Protein AF-A0AA38WBD7-F1 (afdb_monomer_lite)

pLDDT: mean 79.87, std 18.09, range [19.61, 96.69]

Secondary structure (DSSP, 8-state):
-EETTGGGGPPPSS--EEEPPTT---TT-TT-EEEPSS--TT-TTHHHHHHHHHHHHHHTTT-EE-SS-TTEEEEEETTEEEEEEEETTEEEEEES-HHHHHHHHHHHHHHS-EE---S-SEETTEEEEEETTTTEEEEE-HHHHHHHHHHTT-TTS---SSSS-TT----GGGS--SHHHHHHHHT--HHHHHHHHHHHHHHT-GGGHHHHHHHGGGTTS--HHHHHHHHHHHHHHHHSTT-EEEE--S-----TTTEEEETTEEEEE-----SS--SSHHHHHHHHHHHHHHHHHHHHHHHHHT---SGGGSPEEEEES-HHHHHHHHS----GGGSSS-GGGGHHHHHHHTTSEEEEE--GGG-TTHHHHS---HHHHHHHHHHTTEE------------TTHHHHTTS--TTS--------S--------------------SSSSTTTTT--TTS-HHHHHHHHHHHHHHHHHHT-HHHHHHHHHHHHHS---HHHHHHHHHHHHHHHHHTT-HHHHHHHHHH-SS--HHHHHHHHHHHHHTT-HHHHHHHHHHHHHTTPPP-HHHHHHHHHHHHHTT-HHHHHHHHHHHHHTTGGG-HHHHHHHHHHHHHTT-HHHHHHHHHH-SS--HHHHHHHHHHHHHTT-HHHHHHHHHHHHHTTPPP-HHHHHHHHHHHHHHT-HHHHHHHHHHHHHTT-TTSHHHHHHHHHHHHHTT-HHHHHHHHHHHTTT---HHHHHHHHHHHHHTT-HHHHHHHHHHHHHHT-

Sequence (769 aa):
MDVKTAFLNGKLTEDVYMQQLEGFVDPKNPDKVCKLLKSIYGLKQASRSWNLHFDVRIKEFGFTKSEFEPCVYTKFSGSIVTFLVLYVDDILLIGNDVPTLQSVKTWLSKCFQMKDLGEAAYILGIKIYRNRSRRLIGLSQSTYIDKILKRFRMNESKKEFIPMQHDIVLSKAQCPVSSEDQDKMKSVPYASAIGSIMYAMLCTRPDVAYSISVTSKYQQNPGEAHWVAVKNILKYMRRTKEMFLVFGGSEDEISSGYVFTLNGGAISWKSSKQDTIADSTIETEYIAASDAAKEAVWLRNFISDIRVVASISRPIDIYCDNSGAVAQAKEPREHHKSRHVLRKYHLIREIIGRGDVRICKIPTDENVADPLTKPLARAKHEGHASSIGMQYLDTSSYFMLSIINVLISFVVLHDEIVVFAILILKEFEAKAKSSTSLCSLRTCSTRAFQSSIADIDTSYYPHIHVQKLVDFLHECSRERSVKEAKAVHGYVLKSNYSDESLLILLNHVAHTYSKCSNLTQAREVFNAMCRRNVFSWTVMVTGSTENGLFHDAFKYFCEMQKSGIFPDEFAYSAFIQLCIGLNCFNLGKMVHAQIIIRGYASHVRVSTSLLNMYAKMGKVKDSSKVFTTMAERNEVSWNALISGFTENSLHLQAFDRFLEMIETGFTPNKFTFVSVLKAIGKLGDAGKGKHVHKCVSELDMESDVFVGTALIDMYSKCGAISDARSVFEMNFIGCHMNMPWNAMISGYAQCNCSQEVLELYVRMRVNAI

Structure (mmCIF, N/CA/C/O backbone):
data_AF-A0AA38WBD7-F1
#
_entry.id   AF-A0AA38WBD7-F1
#
loop_
_atom_site.group_PDB
_atom_site.id
_atom_site.type_symbol
_atom_site.label_atom_id
_atom_site.label_alt_id
_atom_site.label_comp_id
_atom_site.label_asym_id
_atom_site.label_entity_id
_atom_site.label_seq_id
_atom_site.pdbx_PDB_ins_code
_atom_site.Cartn_x
_atom_site.Cartn_y
_atom_site.Cartn_z
_atom_site.occupancy
_atom_site.B_iso_or_equiv
_atom_site.auth_seq_id
_atom_site.auth_comp_id
_atom_site.auth_asym_id
_atom_site.auth_atom_id
_atom_site.pdbx_PDB_model_num
ATOM 1 N N . MET A 1 1 ? -18.534 21.481 -2.505 1.00 82.94 1 MET A N 1
ATOM 2 C CA . MET A 1 1 ? -18.459 22.062 -1.148 1.00 82.94 1 MET A CA 1
ATOM 3 C C . MET A 1 1 ? -17.040 21.879 -0.661 1.00 82.94 1 MET A C 1
ATOM 5 O O . MET A 1 1 ? -16.374 20.991 -1.164 1.00 82.94 1 MET A O 1
ATOM 9 N N . ASP A 1 2 ? -16.612 22.692 0.286 1.00 86.06 2 ASP A N 1
ATOM 10 C CA . ASP A 1 2 ? -15.252 22.728 0.823 1.00 86.06 2 ASP A CA 1
ATOM 11 C C . ASP A 1 2 ? -15.333 22.647 2.358 1.00 86.06 2 ASP A C 1
ATOM 13 O O . ASP A 1 2 ? -16.131 23.367 2.972 1.00 86.06 2 ASP A O 1
ATOM 17 N N . VAL A 1 3 ? -14.596 21.719 2.968 1.00 88.62 3 VAL A N 1
ATOM 18 C CA . VAL A 1 3 ? -14.546 21.504 4.422 1.00 88.62 3 VAL A CA 1
ATOM 19 C C . VAL A 1 3 ? -13.430 22.360 5.004 1.00 88.62 3 VAL A C 1
ATOM 21 O O . VAL A 1 3 ? -12.249 22.042 4.854 1.00 88.62 3 VAL A O 1
ATOM 24 N N . LYS A 1 4 ? -13.777 23.396 5.774 1.00 87.44 4 LYS A N 1
ATOM 25 C CA . LYS A 1 4 ? -12.746 24.179 6.458 1.00 87.44 4 LYS A CA 1
ATOM 26 C C . LYS A 1 4 ? -11.962 23.288 7.414 1.00 87.44 4 LYS A C 1
ATOM 28 O O . LYS A 1 4 ? -12.542 22.586 8.245 1.00 87.44 4 LYS A O 1
ATOM 33 N N . THR A 1 5 ? -10.639 23.358 7.264 1.00 84.06 5 THR A N 1
ATOM 34 C CA . THR A 1 5 ? -9.653 22.687 8.117 1.00 84.06 5 THR A CA 1
ATOM 35 C C . THR A 1 5 ? -9.959 21.201 8.335 1.00 84.06 5 THR A C 1
ATOM 37 O O . THR A 1 5 ? -9.924 20.718 9.464 1.00 84.06 5 THR A O 1
ATOM 40 N N . ALA A 1 6 ? -10.248 20.458 7.257 1.00 83.06 6 ALA A N 1
ATOM 41 C CA . ALA A 1 6 ? -10.648 19.043 7.274 1.00 83.06 6 ALA A CA 1
ATOM 42 C C . ALA A 1 6 ? -9.912 18.176 8.317 1.00 83.06 6 ALA A C 1
ATOM 44 O O . ALA A 1 6 ? -10.552 17.533 9.149 1.00 83.06 6 ALA A O 1
ATOM 45 N N . PHE A 1 7 ? -8.578 18.226 8.367 1.00 85.75 7 PHE A N 1
ATOM 46 C CA . PHE A 1 7 ? -7.792 17.437 9.324 1.00 85.75 7 PHE A CA 1
ATOM 47 C C . PHE A 1 7 ? -8.013 17.819 10.799 1.00 85.75 7 PHE A C 1
ATOM 49 O O . PHE A 1 7 ? -7.927 16.939 11.652 1.00 85.75 7 PHE A O 1
ATOM 56 N N . LEU A 1 8 ? -8.402 19.064 11.105 1.00 86.12 8 LEU A N 1
ATOM 57 C CA . LEU A 1 8 ? -8.805 19.499 12.453 1.00 86.12 8 LEU A CA 1
ATOM 58 C C . LEU A 1 8 ? -10.174 18.951 12.887 1.00 86.12 8 LEU A C 1
ATOM 60 O O . LEU A 1 8 ? -10.581 19.162 14.028 1.00 86.12 8 LEU A O 1
ATOM 64 N N . ASN A 1 9 ? -10.905 18.261 12.010 1.00 86.44 9 ASN A N 1
ATOM 65 C CA . ASN A 1 9 ? -12.134 17.552 12.369 1.00 86.44 9 ASN A CA 1
ATOM 66 C C . ASN A 1 9 ? -11.874 16.075 12.717 1.00 86.44 9 ASN A C 1
ATOM 68 O O . ASN A 1 9 ? -12.725 15.442 13.340 1.00 86.44 9 ASN A O 1
ATOM 72 N N . GLY A 1 10 ? -10.706 15.524 12.369 1.00 85.06 10 GLY A N 1
ATOM 73 C CA . GLY A 1 10 ? -10.328 14.161 12.741 1.00 85.06 10 GLY A CA 1
ATOM 74 C C . GLY A 1 10 ? -10.097 14.011 14.249 1.00 85.06 10 GLY A C 1
ATOM 75 O O . GLY A 1 10 ? -9.506 14.874 14.904 1.00 85.06 10 GLY A O 1
ATOM 76 N N . LYS A 1 11 ? -10.567 12.895 14.814 1.00 85.38 11 LYS A N 1
ATOM 77 C CA . LYS A 1 11 ? -10.300 12.521 16.210 1.00 85.38 11 LYS A CA 1
ATOM 78 C C . LYS A 1 11 ? -9.026 11.681 16.290 1.00 85.38 11 LYS A C 1
ATOM 80 O O . LYS A 1 11 ? -8.805 10.809 15.447 1.00 85.38 11 LYS A O 1
ATOM 85 N N . LEU A 1 12 ? -8.211 11.932 17.309 1.00 83.44 12 LEU A N 1
ATOM 86 C CA . LEU A 1 12 ? -7.077 11.078 17.657 1.00 83.44 12 LEU A CA 1
ATOM 87 C C . LEU A 1 12 ? -7.556 9.979 18.612 1.00 83.44 12 LEU A C 1
ATOM 89 O O . LEU A 1 12 ? -8.346 10.242 19.517 1.00 83.44 12 LEU A O 1
ATOM 93 N N . THR A 1 13 ? -7.102 8.749 18.383 1.00 82.88 13 THR A N 1
ATOM 94 C CA . THR A 1 13 ? -7.323 7.595 19.276 1.00 82.88 13 THR A CA 1
ATOM 95 C C . THR A 1 13 ? -6.156 7.367 20.234 1.00 82.88 13 THR A C 1
ATOM 97 O O . THR A 1 13 ? -6.232 6.504 21.100 1.00 82.88 13 THR A O 1
ATOM 100 N N . GLU A 1 14 ? -5.068 8.109 20.044 1.00 84.31 14 GLU A N 1
ATOM 101 C CA . GLU A 1 14 ? -3.819 8.012 20.786 1.00 84.31 14 GLU A CA 1
ATOM 102 C C . GLU A 1 14 ? -3.468 9.371 21.400 1.00 84.31 14 GLU A C 1
ATOM 104 O O . GLU A 1 14 ? -3.858 10.427 20.892 1.00 84.31 14 GLU A O 1
ATOM 109 N N . ASP A 1 15 ? -2.721 9.335 22.496 1.00 89.75 15 ASP A N 1
ATOM 110 C CA . ASP A 1 15 ? -2.292 10.522 23.220 1.00 89.75 15 ASP A CA 1
ATOM 111 C C . ASP A 1 15 ? -1.089 11.171 22.521 1.00 89.75 15 ASP A C 1
ATOM 113 O O . ASP A 1 15 ? 0.063 10.818 22.770 1.00 89.75 15 ASP A O 1
ATOM 117 N N . VAL A 1 16 ? -1.358 12.135 21.637 1.00 88.31 16 VAL A N 1
ATOM 118 C CA . VAL A 1 16 ? -0.315 12.941 20.984 1.00 88.31 16 VAL A CA 1
ATOM 119 C C . VAL A 1 16 ? -0.095 14.233 21.766 1.00 88.31 16 VAL A C 1
ATOM 121 O O . VAL A 1 16 ? -1.039 14.983 22.025 1.00 88.31 16 VAL A O 1
ATOM 124 N N . TYR A 1 17 ? 1.161 14.523 22.095 1.00 90.00 17 TYR A N 1
ATOM 125 C CA . TYR A 1 17 ? 1.585 15.771 22.725 1.00 90.00 17 TYR A CA 1
ATOM 126 C C . TYR A 1 17 ? 2.461 16.571 21.756 1.00 90.00 17 TYR A C 1
ATOM 128 O O . TYR A 1 17 ? 3.212 15.995 20.971 1.00 90.00 17 TYR A O 1
ATOM 136 N N . MET A 1 18 ? 2.365 17.898 21.806 1.00 88.94 18 MET A N 1
ATOM 137 C CA . MET A 1 18 ? 3.198 18.820 21.031 1.00 88.94 18 MET A CA 1
ATOM 138 C C . MET A 1 18 ? 3.806 19.888 21.940 1.00 88.94 18 MET A C 1
ATOM 140 O O . MET A 1 18 ? 3.199 20.284 22.936 1.00 88.94 18 MET A O 1
ATOM 144 N N . GLN A 1 19 ? 4.986 20.391 21.583 1.00 89.44 19 GLN A N 1
ATOM 145 C CA . GLN A 1 19 ? 5.544 21.579 22.226 1.00 89.44 19 GLN A CA 1
ATOM 146 C C . GLN A 1 19 ? 4.590 22.773 22.053 1.00 89.44 19 GLN A C 1
ATOM 148 O O . GLN A 1 19 ? 3.887 22.875 21.042 1.00 89.44 19 GLN A O 1
ATOM 153 N N . GLN A 1 20 ? 4.548 23.662 23.047 1.00 89.00 20 GLN A N 1
ATOM 154 C CA . GLN A 1 20 ? 3.783 24.905 22.953 1.00 89.00 20 GLN A CA 1
ATOM 155 C C . GLN A 1 20 ? 4.273 25.737 21.760 1.00 89.00 20 GLN A C 1
ATOM 157 O O . GLN A 1 20 ? 5.476 25.848 21.522 1.00 89.00 20 GLN A O 1
ATOM 162 N N . LEU A 1 21 ? 3.335 26.299 20.994 1.00 84.44 21 LEU A N 1
ATOM 163 C CA . LEU A 1 21 ? 3.662 27.108 19.821 1.00 84.44 21 LEU A CA 1
ATOM 164 C C . LEU A 1 21 ? 4.326 28.422 20.242 1.00 84.44 21 LEU A C 1
ATOM 166 O O . LEU A 1 21 ? 3.926 29.048 21.226 1.00 84.44 21 LEU A O 1
ATOM 170 N N . GLU A 1 22 ? 5.304 28.863 19.456 1.00 82.44 22 GLU A N 1
ATOM 171 C CA . GLU A 1 22 ? 5.954 30.159 19.635 1.00 82.44 22 GLU A CA 1
ATOM 172 C C . GLU A 1 22 ? 4.902 31.287 19.614 1.00 82.44 22 GLU A C 1
ATOM 174 O O . GLU A 1 22 ? 4.024 31.328 18.749 1.00 82.44 22 GLU A O 1
ATOM 179 N N . GLY A 1 23 ? 4.933 32.161 20.625 1.00 83.19 23 GLY A N 1
ATOM 180 C CA . GLY A 1 23 ? 3.913 33.198 20.847 1.00 83.19 23 GLY A CA 1
ATOM 181 C C . GLY A 1 23 ? 2.639 32.754 21.590 1.00 83.19 23 GLY A C 1
ATOM 182 O O . GLY A 1 23 ? 1.843 33.614 21.955 1.00 83.19 23 GLY A O 1
ATOM 183 N N . PHE A 1 24 ? 2.454 31.457 21.869 1.00 82.75 24 PHE A N 1
ATOM 184 C CA . PHE A 1 24 ? 1.311 30.903 22.624 1.00 82.75 24 PHE A CA 1
ATOM 185 C C . PHE A 1 24 ? 1.726 30.094 23.869 1.00 82.75 24 PHE A C 1
ATOM 187 O O . PHE A 1 24 ? 0.934 29.318 24.402 1.00 82.75 24 PHE A O 1
ATOM 194 N N . VAL A 1 25 ? 2.963 30.270 24.339 1.00 86.31 25 VAL A N 1
ATOM 195 C CA . VAL A 1 25 ? 3.477 29.640 25.564 1.00 86.31 25 VAL A CA 1
ATOM 196 C C . VAL A 1 25 ? 2.764 30.219 26.791 1.00 86.31 25 VAL A C 1
ATOM 198 O O . VAL A 1 25 ? 2.749 31.437 26.972 1.00 86.31 25 VAL A O 1
ATOM 201 N N . ASP A 1 26 ? 2.196 29.366 27.648 1.00 87.12 26 ASP A N 1
ATOM 202 C CA . ASP A 1 26 ? 1.613 29.769 28.932 1.00 87.12 26 ASP A CA 1
ATOM 203 C C . ASP A 1 26 ? 2.718 30.295 29.869 1.00 87.12 26 ASP A C 1
ATOM 205 O O . ASP A 1 26 ? 3.567 29.507 30.302 1.00 87.12 26 ASP A O 1
ATOM 209 N N . PRO A 1 27 ? 2.700 31.586 30.265 1.00 86.38 27 PRO A N 1
ATOM 210 C CA . PRO A 1 27 ? 3.715 32.156 31.151 1.00 86.38 27 PRO A CA 1
ATOM 211 C C . PRO A 1 27 ? 3.796 31.482 32.527 1.00 86.38 27 PRO A C 1
ATOM 213 O O . PRO A 1 27 ? 4.799 31.631 33.221 1.00 86.38 27 PRO A O 1
ATOM 216 N N . LYS A 1 28 ? 2.747 30.761 32.949 1.00 89.56 28 LYS A N 1
ATOM 217 C CA . LYS A 1 28 ? 2.712 30.018 34.219 1.00 89.56 28 LYS A CA 1
ATOM 218 C C . LYS A 1 28 ? 3.225 28.584 34.094 1.00 89.56 28 LYS A C 1
ATOM 220 O O . LYS A 1 28 ? 3.447 27.939 35.116 1.00 89.56 28 LYS A O 1
ATOM 225 N N . ASN A 1 29 ? 3.359 28.063 32.876 1.00 86.44 29 ASN A N 1
ATOM 226 C CA . ASN A 1 29 ? 3.721 26.673 32.601 1.00 86.44 29 ASN A CA 1
ATOM 227 C C . ASN A 1 29 ? 4.609 26.554 31.339 1.00 86.44 29 ASN A C 1
ATOM 229 O O . ASN A 1 29 ? 4.252 25.801 30.428 1.00 86.44 29 ASN A O 1
ATOM 233 N N . PRO A 1 30 ? 5.748 27.269 31.244 1.00 85.12 30 PRO A N 1
ATOM 234 C CA . PRO A 1 30 ? 6.552 27.307 30.018 1.00 85.12 30 PRO A CA 1
ATOM 235 C C . PRO A 1 30 ? 7.084 25.926 29.601 1.00 85.12 30 PRO A C 1
ATOM 237 O O . PRO A 1 30 ? 7.110 25.614 28.414 1.00 85.12 30 PRO A O 1
ATOM 240 N N . ASP A 1 31 ? 7.409 25.065 30.568 1.00 88.25 31 ASP A N 1
ATOM 241 C CA . ASP A 1 31 ? 8.007 23.742 30.329 1.00 88.25 31 ASP A CA 1
ATOM 242 C C . ASP A 1 31 ? 6.985 22.637 29.995 1.00 88.25 31 ASP A C 1
ATOM 244 O O . ASP A 1 31 ? 7.351 21.474 29.814 1.00 88.25 31 ASP A O 1
ATOM 248 N N . LYS A 1 32 ? 5.682 22.955 29.936 1.00 89.81 32 LYS A N 1
ATOM 249 C CA . LYS A 1 32 ? 4.639 21.966 29.609 1.00 89.81 32 LYS A CA 1
ATOM 250 C C . LYS A 1 32 ? 4.448 21.794 28.101 1.00 89.81 32 LYS A C 1
ATOM 252 O O . LYS A 1 32 ? 4.784 22.654 27.292 1.00 89.81 32 LYS A O 1
ATOM 257 N N . VAL A 1 33 ? 3.840 20.668 27.734 1.00 89.75 33 VAL A N 1
ATOM 258 C CA . VAL A 1 33 ? 3.438 20.324 26.363 1.00 89.75 33 VAL A CA 1
ATOM 259 C C . VAL A 1 33 ? 1.914 20.341 26.222 1.00 89.75 33 VAL A C 1
ATOM 261 O O . VAL A 1 33 ? 1.182 20.006 27.156 1.00 89.75 33 VAL A O 1
ATOM 264 N N . CYS A 1 34 ? 1.412 20.716 25.047 1.00 89.06 34 CYS A N 1
ATOM 265 C CA . CYS A 1 34 ? -0.012 20.676 24.733 1.00 89.06 34 CYS A CA 1
ATOM 266 C C . CYS A 1 34 ? -0.430 19.256 24.335 1.00 89.06 34 CYS A C 1
ATOM 268 O O . CYS A 1 34 ? 0.125 18.688 23.396 1.00 89.06 34 CYS A O 1
ATOM 270 N N . LYS A 1 35 ? -1.462 18.701 24.980 1.00 89.81 35 LYS A N 1
ATOM 271 C CA . LYS A 1 35 ? -2.130 17.483 24.501 1.00 89.81 35 LYS A CA 1
ATOM 272 C C . LYS A 1 35 ? -3.050 17.819 23.325 1.00 89.81 35 LYS A C 1
ATOM 274 O O . LYS A 1 35 ? -3.942 18.658 23.458 1.00 89.81 35 LYS A O 1
ATOM 279 N N . LEU A 1 36 ? -2.871 17.151 22.190 1.00 88.19 36 LEU A N 1
ATOM 280 C CA . LEU A 1 36 ? -3.739 17.310 21.027 1.00 88.19 36 LEU A CA 1
ATOM 281 C C . LEU A 1 36 ? -5.059 16.558 21.227 1.00 88.19 36 LEU A C 1
ATOM 283 O O . LEU A 1 36 ? -5.094 15.338 21.346 1.00 88.19 36 LEU A O 1
ATOM 287 N N . LEU A 1 37 ? -6.168 17.300 21.215 1.00 84.56 37 LEU A N 1
ATOM 288 C CA . LEU A 1 37 ? -7.526 16.742 21.308 1.00 84.56 37 LEU A CA 1
ATOM 289 C C . LEU A 1 37 ? -8.102 16.320 19.944 1.00 84.56 37 LEU A C 1
ATOM 291 O O . LEU A 1 37 ? -9.110 15.615 19.878 1.00 84.56 37 LEU A O 1
ATOM 295 N N . LYS A 1 38 ? -7.493 16.786 18.849 1.00 85.06 38 LYS A N 1
ATOM 296 C CA . LYS A 1 38 ? -7.875 16.523 17.455 1.00 85.06 38 LYS A CA 1
ATOM 297 C C . LYS A 1 38 ? -6.617 16.442 16.592 1.00 85.06 38 LYS A C 1
ATOM 299 O O . LYS A 1 38 ? -5.578 16.977 16.977 1.00 85.06 38 LYS A O 1
ATOM 304 N N . SER A 1 39 ? -6.703 15.790 15.435 1.00 87.50 39 SER A N 1
ATOM 305 C CA . SER A 1 39 ? -5.573 15.716 14.504 1.00 87.50 39 SER A CA 1
ATOM 306 C C . SER A 1 39 ? -5.231 17.088 13.914 1.00 87.50 39 SER A C 1
ATOM 308 O O . SER A 1 39 ? -6.093 17.952 13.792 1.00 87.50 39 SER A O 1
ATOM 310 N N . ILE A 1 40 ? -3.968 17.279 13.530 1.00 86.94 40 ILE A N 1
ATOM 311 C CA . ILE A 1 40 ? -3.457 18.498 12.887 1.00 86.94 40 ILE A CA 1
ATOM 312 C C . ILE A 1 40 ? -2.706 18.153 11.597 1.00 86.94 40 ILE A C 1
ATOM 314 O O . ILE A 1 40 ? -2.317 17.004 11.382 1.00 86.94 40 ILE A O 1
ATOM 318 N N . TYR A 1 41 ? -2.500 19.145 10.729 1.00 79.69 41 TYR A N 1
ATOM 319 C CA . TYR A 1 41 ? -1.674 18.985 9.529 1.00 79.69 41 TYR A CA 1
ATOM 320 C C . TYR A 1 41 ? -0.244 18.564 9.912 1.00 79.69 41 TYR A C 1
ATOM 322 O O . TYR A 1 41 ? 0.311 19.060 10.887 1.00 79.69 41 TYR A O 1
ATOM 330 N N . GLY A 1 42 ? 0.339 17.630 9.153 1.00 78.00 42 GLY A N 1
ATOM 331 C CA . GLY A 1 42 ? 1.669 17.059 9.415 1.00 78.00 42 GLY A CA 1
ATOM 332 C C . GLY A 1 42 ? 1.671 15.749 10.218 1.00 78.00 42 GLY A C 1
ATOM 333 O O . GLY A 1 42 ? 2.623 14.980 10.105 1.00 78.00 42 GLY A O 1
ATOM 334 N N . LEU A 1 43 ? 0.601 15.427 10.956 1.00 82.44 43 LEU A N 1
ATOM 335 C CA . LEU A 1 43 ? 0.456 14.110 11.588 1.00 82.44 43 LEU A CA 1
ATOM 336 C C . LEU A 1 43 ? 0.167 13.026 10.535 1.00 82.44 43 LEU A C 1
ATOM 338 O O . LEU A 1 43 ? -0.784 13.150 9.759 1.00 82.44 43 LEU A O 1
ATOM 342 N N . LYS A 1 44 ? 0.938 11.927 10.548 1.00 81.31 44 LYS A N 1
ATOM 343 C CA . LYS A 1 44 ? 0.823 10.802 9.589 1.00 81.31 44 LYS A CA 1
ATOM 344 C C . LYS A 1 44 ? -0.584 10.184 9.543 1.00 81.31 44 LYS A C 1
ATOM 346 O O . LYS A 1 44 ? -1.011 9.682 8.510 1.00 81.31 44 LYS A O 1
ATOM 351 N N . GLN A 1 45 ? -1.303 10.232 10.659 1.00 81.44 45 GLN A N 1
ATOM 352 C CA . GLN A 1 45 ? -2.640 9.677 10.852 1.00 81.44 45 GLN A CA 1
ATOM 353 C C . GLN A 1 45 ? -3.787 10.659 10.541 1.00 81.44 45 GLN A C 1
ATOM 355 O O . GLN A 1 45 ? -4.940 10.234 10.489 1.00 81.44 45 GLN A O 1
ATOM 360 N N . ALA A 1 46 ? -3.512 11.951 10.315 1.00 84.12 46 ALA A N 1
ATOM 361 C CA . ALA A 1 46 ? -4.549 12.987 10.228 1.00 84.12 46 ALA A CA 1
ATOM 362 C C . ALA A 1 46 ? -5.559 12.770 9.090 1.00 84.12 46 ALA A C 1
ATOM 364 O O . ALA A 1 46 ? -6.766 12.900 9.301 1.00 84.12 46 ALA A O 1
ATOM 365 N N . SER A 1 47 ? -5.083 12.389 7.903 1.00 80.56 47 SER A N 1
ATOM 366 C CA . SER A 1 47 ? -5.931 12.093 6.741 1.00 80.56 47 SER A CA 1
ATOM 367 C C . SER A 1 47 ? -6.865 10.906 6.998 1.00 80.56 47 SER A C 1
ATOM 369 O O . SER A 1 47 ? -8.054 10.972 6.681 1.00 80.56 47 SER A O 1
ATOM 371 N N . ARG A 1 48 ? -6.358 9.851 7.649 1.00 84.06 48 ARG A N 1
ATOM 372 C CA . ARG A 1 48 ? -7.132 8.668 8.052 1.00 84.06 48 ARG A CA 1
ATOM 373 C C . ARG A 1 48 ? -8.161 9.004 9.133 1.00 84.06 48 ARG A C 1
ATOM 375 O O . ARG A 1 48 ? -9.323 8.637 8.982 1.00 84.06 48 ARG A O 1
ATOM 382 N N . SER A 1 49 ? -7.767 9.724 10.185 1.00 86.75 49 SER A N 1
ATOM 383 C CA . SER A 1 49 ? -8.675 10.184 11.249 1.00 86.75 49 SER A CA 1
ATOM 384 C C . SER A 1 49 ? -9.798 11.071 10.712 1.00 86.75 49 SER A C 1
ATOM 386 O O . SER A 1 49 ? -10.938 10.961 11.166 1.00 86.75 49 SER A O 1
ATOM 388 N N . TRP A 1 50 ? -9.502 11.921 9.726 1.00 89.44 50 TRP A N 1
ATOM 389 C CA . TRP A 1 50 ? -10.509 12.700 9.013 1.00 89.44 50 TRP A CA 1
ATOM 390 C C . TRP A 1 50 ? -11.447 11.814 8.177 1.00 89.44 50 TRP A C 1
ATOM 392 O O . TRP A 1 50 ? -12.660 11.881 8.377 1.00 89.44 50 TRP A O 1
ATOM 402 N N . ASN A 1 51 ? -10.918 10.945 7.304 1.00 87.31 51 ASN A N 1
ATOM 403 C CA . ASN A 1 51 ? -11.737 10.076 6.445 1.00 87.31 51 ASN A CA 1
ATOM 404 C C . ASN A 1 51 ? -12.684 9.184 7.264 1.00 87.31 51 ASN A C 1
ATOM 406 O O . ASN A 1 51 ? -13.860 9.084 6.930 1.00 87.31 51 ASN A O 1
ATOM 410 N N . LEU A 1 52 ? -12.200 8.603 8.368 1.00 89.94 52 LEU A N 1
ATOM 411 C CA . LEU A 1 52 ? -13.018 7.810 9.290 1.00 89.94 52 LEU A CA 1
ATOM 412 C C . LEU A 1 52 ? -14.108 8.648 9.970 1.00 89.94 52 LEU A C 1
ATOM 414 O O . LEU A 1 52 ? -15.239 8.185 10.106 1.00 89.94 52 LEU A O 1
ATOM 418 N N . HIS A 1 53 ? -13.806 9.883 10.387 1.00 91.69 53 HIS A N 1
ATOM 419 C CA . HIS A 1 53 ? -14.826 10.731 11.003 1.00 91.69 53 HIS A CA 1
ATOM 420 C C . HIS A 1 53 ? -15.902 11.163 9.996 1.00 91.69 53 HIS A C 1
ATOM 422 O O . HIS A 1 53 ? -17.087 11.164 10.335 1.00 91.69 53 HIS A O 1
ATOM 428 N N . PHE A 1 54 ? -15.507 11.473 8.759 1.00 92.50 54 PHE A N 1
ATOM 429 C CA . PHE A 1 54 ? -16.437 11.778 7.675 1.00 92.50 54 PHE A CA 1
ATOM 430 C C . PHE A 1 54 ? -17.314 10.572 7.308 1.00 92.50 54 PHE A C 1
ATOM 432 O O . PHE A 1 54 ? -18.532 10.719 7.231 1.00 92.50 54 PHE A O 1
ATOM 439 N N . ASP A 1 55 ? -16.716 9.386 7.146 1.00 92.44 55 ASP A N 1
ATOM 440 C CA . ASP A 1 55 ? -17.403 8.128 6.820 1.00 92.44 55 ASP A CA 1
ATOM 441 C C . ASP A 1 55 ? -18.553 7.835 7.795 1.00 92.44 55 ASP A C 1
ATOM 443 O O . ASP A 1 55 ? -19.681 7.582 7.372 1.00 92.44 55 ASP A O 1
ATOM 447 N N . VAL A 1 56 ? -18.303 7.969 9.103 1.00 93.56 56 VAL A N 1
ATOM 448 C CA . VAL A 1 56 ? -19.343 7.831 10.137 1.00 93.56 56 VAL A CA 1
ATOM 449 C C . VAL A 1 56 ? -20.463 8.862 9.937 1.00 93.56 56 VAL A C 1
ATOM 451 O O . VAL A 1 56 ? -21.635 8.492 9.878 1.00 93.56 56 VAL A O 1
ATOM 454 N N . ARG A 1 57 ? -20.126 10.148 9.767 1.00 94.06 57 ARG A N 1
ATOM 455 C CA . ARG A 1 57 ? -21.113 11.241 9.648 1.00 94.06 57 ARG A CA 1
ATOM 456 C C . ARG A 1 57 ? -21.963 11.204 8.382 1.00 94.06 57 ARG A C 1
ATOM 458 O O . ARG A 1 57 ? -23.102 11.677 8.403 1.00 94.06 57 ARG A O 1
ATOM 465 N N . ILE A 1 58 ? -21.435 10.677 7.279 1.00 94.00 58 ILE A N 1
ATOM 466 C CA . ILE A 1 58 ? -22.190 10.565 6.027 1.00 94.00 58 ILE A CA 1
ATOM 467 C C . ILE A 1 58 ? -23.046 9.290 5.989 1.00 94.00 58 ILE A C 1
ATOM 469 O O . ILE A 1 58 ? -24.169 9.324 5.478 1.00 94.00 58 ILE A O 1
ATOM 473 N N . LYS A 1 59 ? -22.589 8.203 6.630 1.00 94.38 59 LYS A N 1
ATOM 474 C CA . LYS A 1 59 ? -23.393 6.992 6.873 1.00 94.38 59 LYS A CA 1
ATOM 475 C C . LYS A 1 59 ? -24.571 7.248 7.815 1.00 94.38 59 LYS A C 1
ATOM 477 O O . LYS A 1 59 ? -25.651 6.725 7.560 1.00 94.38 59 LYS A O 1
ATOM 482 N N . GLU A 1 60 ? -24.424 8.120 8.818 1.00 94.62 60 GLU A N 1
ATOM 483 C CA . GLU A 1 60 ? -25.546 8.619 9.643 1.00 94.62 60 GLU A CA 1
ATOM 484 C C . GLU A 1 60 ? -26.671 9.255 8.793 1.00 94.62 60 GLU A C 1
ATOM 486 O O . GLU A 1 60 ? -27.840 9.177 9.161 1.00 94.62 60 GLU A O 1
ATOM 491 N N . PHE A 1 61 ? -26.353 9.833 7.624 1.00 92.62 61 PHE A N 1
ATOM 492 C CA . PHE A 1 61 ? -27.346 10.368 6.680 1.00 92.62 61 PHE A CA 1
ATOM 493 C C . PHE A 1 61 ? -27.907 9.315 5.702 1.00 92.62 61 PHE A C 1
ATOM 495 O O . PHE A 1 61 ? -28.722 9.644 4.834 1.00 92.62 61 PHE A O 1
ATOM 502 N N . GLY A 1 62 ? -27.482 8.055 5.795 1.00 93.50 62 GLY A N 1
ATOM 503 C CA . GLY A 1 62 ? -27.918 6.966 4.918 1.00 93.50 62 GLY A CA 1
ATOM 504 C C . GLY A 1 62 ? -27.222 6.920 3.555 1.00 93.50 62 GLY A C 1
ATOM 505 O O . GLY A 1 62 ? -27.856 6.537 2.575 1.00 93.50 62 GLY A O 1
ATOM 506 N N . PHE A 1 63 ? -25.955 7.338 3.467 1.00 93.69 63 PHE A N 1
ATOM 507 C CA . PHE A 1 63 ? -25.083 6.964 2.347 1.00 93.69 63 PHE A CA 1
ATOM 508 C C . PHE A 1 63 ? -24.380 5.626 2.612 1.00 93.69 63 PHE A C 1
ATOM 510 O O . PHE A 1 63 ? -24.008 5.320 3.746 1.00 93.69 63 PHE A O 1
ATOM 517 N N . THR A 1 64 ? -24.110 4.883 1.545 1.00 91.69 64 THR A N 1
ATOM 518 C CA . THR A 1 64 ? -23.246 3.699 1.518 1.00 91.69 64 THR A CA 1
ATOM 519 C C . THR A 1 64 ? -21.914 4.073 0.865 1.00 91.69 64 THR A C 1
ATOM 521 O O . THR A 1 64 ? -21.888 4.838 -0.094 1.00 91.69 64 THR A O 1
ATOM 524 N N . LYS A 1 65 ? -20.795 3.571 1.392 1.00 89.19 65 LYS A N 1
ATOM 525 C CA . LYS A 1 65 ? -19.457 3.754 0.806 1.00 89.19 65 LYS A CA 1
ATOM 526 C C . LYS A 1 65 ? -19.230 2.685 -0.265 1.00 89.19 65 LYS A C 1
ATOM 528 O O . LYS A 1 65 ? -19.597 1.541 -0.014 1.00 89.19 65 LYS A O 1
ATOM 533 N N . SER A 1 66 ? -18.639 3.033 -1.407 1.00 81.25 66 SER A N 1
ATOM 534 C CA . SER A 1 66 ? -18.274 2.040 -2.424 1.00 81.25 66 SER A CA 1
ATOM 535 C C . SER A 1 66 ? -17.163 1.115 -1.913 1.00 81.25 66 SER A C 1
ATOM 537 O O . SER A 1 66 ? -16.203 1.571 -1.286 1.00 81.25 66 SER A O 1
ATOM 539 N N . GLU A 1 67 ? -17.288 -0.185 -2.192 1.00 79.31 67 GLU A N 1
ATOM 540 C CA . GLU A 1 67 ? -16.244 -1.185 -1.912 1.00 79.31 67 GLU A CA 1
ATOM 541 C C . GLU A 1 67 ? -15.051 -1.057 -2.872 1.00 79.31 67 GLU A C 1
ATOM 543 O O . GLU A 1 67 ? -13.919 -1.371 -2.502 1.00 79.31 67 GLU A O 1
ATOM 548 N N . PHE A 1 68 ? -15.295 -0.585 -4.100 1.00 75.25 68 PHE A N 1
ATOM 549 C CA . PHE A 1 68 ? -14.283 -0.499 -5.156 1.00 75.25 68 PHE A CA 1
ATOM 550 C C . PHE A 1 68 ? -13.570 0.856 -5.193 1.00 75.25 68 PHE A C 1
ATOM 552 O O . PHE A 1 68 ? -12.428 0.907 -5.645 1.00 75.25 68 PHE A O 1
ATOM 559 N N . GLU A 1 69 ? -14.211 1.921 -4.693 1.00 75.69 69 GLU A N 1
ATOM 560 C CA . GLU A 1 69 ? -13.619 3.258 -4.580 1.00 75.69 69 GLU A CA 1
ATOM 561 C C . GLU A 1 69 ? -13.962 3.937 -3.230 1.00 75.69 69 GLU A C 1
ATOM 563 O O . GLU A 1 69 ? -15.004 4.588 -3.098 1.00 75.69 69 GLU A O 1
ATOM 568 N N . PRO A 1 70 ? -13.091 3.833 -2.205 1.00 75.75 70 PRO A N 1
ATOM 569 C CA . PRO A 1 70 ? -13.326 4.378 -0.864 1.00 75.75 70 PRO A CA 1
ATOM 570 C C . PRO A 1 70 ? -13.548 5.901 -0.767 1.00 75.75 70 PRO A C 1
ATOM 572 O O . PRO A 1 70 ? -13.938 6.384 0.303 1.00 75.75 70 PRO A O 1
ATOM 575 N N . CYS A 1 71 ? -13.297 6.677 -1.821 1.00 77.50 71 CYS A N 1
ATOM 576 C CA . CYS A 1 71 ? -13.635 8.104 -1.875 1.00 77.50 71 CYS A CA 1
ATOM 577 C C . CYS A 1 71 ? -15.066 8.393 -2.369 1.00 77.50 71 CYS A C 1
ATOM 579 O O . CYS A 1 71 ? -15.517 9.539 -2.260 1.00 77.50 71 CYS A O 1
ATOM 581 N N . VAL A 1 72 ? -15.789 7.389 -2.878 1.00 81.00 72 VAL A N 1
ATOM 582 C CA . VAL A 1 72 ? -17.145 7.515 -3.433 1.00 81.00 72 VAL A CA 1
ATOM 583 C C . VAL A 1 72 ? -18.196 6.958 -2.471 1.00 81.00 72 VAL A C 1
ATOM 585 O O . VAL A 1 72 ? -18.092 5.849 -1.946 1.00 81.00 72 VAL A O 1
ATOM 588 N N . TYR A 1 73 ? -19.260 7.734 -2.282 1.00 87.88 73 TYR A N 1
ATOM 589 C CA . TYR A 1 73 ? -20.437 7.374 -1.500 1.00 87.88 73 TYR A CA 1
ATOM 590 C C . TYR A 1 73 ? -21.695 7.481 -2.362 1.00 87.88 73 TYR A C 1
ATOM 592 O O . TYR A 1 73 ? -21.867 8.443 -3.116 1.00 87.88 73 TYR A O 1
ATOM 600 N N . THR A 1 74 ? -22.603 6.523 -2.217 1.00 87.88 74 THR A N 1
ATOM 601 C CA . THR A 1 74 ? -23.856 6.415 -2.971 1.00 87.88 74 THR A CA 1
ATOM 602 C C . THR A 1 74 ? -25.060 6.439 -2.028 1.00 87.88 74 THR A C 1
ATOM 604 O O . THR A 1 74 ? -24.999 5.973 -0.890 1.00 87.88 74 THR A O 1
ATOM 607 N N . LYS A 1 75 ? -26.178 7.010 -2.476 1.00 90.00 75 LYS A N 1
ATOM 608 C CA . LYS A 1 75 ? -27.468 6.967 -1.780 1.00 90.00 75 LYS A CA 1
ATOM 609 C C . LYS A 1 75 ? -28.583 6.823 -2.807 1.00 90.00 75 LYS A C 1
ATOM 611 O O . LYS A 1 75 ? -28.722 7.663 -3.696 1.00 90.00 75 LYS A O 1
ATOM 616 N N . PHE A 1 76 ? -29.382 5.771 -2.658 1.00 85.62 76 PHE A N 1
ATOM 617 C CA . PHE A 1 76 ? -30.493 5.435 -3.548 1.00 85.62 76 PHE A CA 1
ATOM 618 C C . PHE A 1 76 ? -31.816 5.506 -2.781 1.00 85.62 76 PHE A C 1
ATOM 620 O O . PHE A 1 76 ? -31.922 4.988 -1.670 1.00 85.62 76 PHE A O 1
ATOM 627 N N . SER A 1 77 ? -32.837 6.127 -3.369 1.00 85.56 77 SER A N 1
ATOM 628 C CA . SER A 1 77 ? -34.198 6.165 -2.828 1.00 85.56 77 SER A CA 1
ATOM 629 C C . SER A 1 77 ? -35.202 6.088 -3.979 1.00 85.56 77 SER A C 1
ATOM 631 O O . SER A 1 77 ? -35.536 7.089 -4.611 1.00 85.56 77 SER A O 1
ATOM 633 N N . GLY A 1 78 ? -35.619 4.866 -4.321 1.00 82.62 78 GLY A N 1
ATOM 634 C CA . GLY A 1 78 ? -36.387 4.614 -5.543 1.00 82.62 78 GLY A CA 1
ATOM 635 C C . GLY A 1 78 ? -35.599 5.046 -6.783 1.00 82.62 78 GLY A C 1
ATOM 636 O O . GLY A 1 78 ? -34.509 4.538 -7.030 1.00 82.62 78 GLY A O 1
ATOM 637 N N . SER A 1 79 ? -36.138 6.003 -7.541 1.00 80.00 79 SER A N 1
ATOM 638 C CA . SER A 1 79 ? -35.477 6.614 -8.702 1.00 80.00 79 SER A CA 1
ATOM 639 C C . SER A 1 79 ? -34.533 7.774 -8.357 1.00 80.00 79 SER A C 1
ATOM 641 O O . SER A 1 79 ? -33.852 8.277 -9.251 1.00 80.00 79 SER A O 1
ATOM 643 N N . ILE A 1 80 ? -34.494 8.240 -7.104 1.00 80.06 80 ILE A N 1
ATOM 644 C CA . ILE A 1 80 ? -33.569 9.295 -6.672 1.00 80.06 80 ILE A CA 1
ATOM 645 C C . ILE A 1 80 ? -32.203 8.673 -6.395 1.00 80.06 80 ILE A C 1
ATOM 647 O O . ILE A 1 80 ? -32.084 7.715 -5.628 1.00 80.06 80 ILE A O 1
ATOM 651 N N . VAL A 1 81 ? -31.167 9.253 -6.995 1.00 81.44 81 VAL A N 1
ATOM 652 C CA . VAL A 1 81 ? -29.776 8.831 -6.845 1.00 81.44 81 VAL A CA 1
ATOM 653 C C . VAL A 1 81 ? -28.925 10.037 -6.474 1.00 81.44 81 VAL A C 1
ATOM 655 O O . VAL A 1 81 ? -28.989 11.085 -7.121 1.00 81.44 81 VAL A O 1
ATOM 658 N N . THR A 1 82 ? -28.121 9.891 -5.424 1.00 83.88 82 THR A N 1
ATOM 659 C CA . THR A 1 82 ? -27.122 10.881 -5.012 1.00 83.88 82 THR A CA 1
ATOM 660 C C . THR A 1 82 ? -25.763 10.220 -4.818 1.00 83.88 82 THR A C 1
ATOM 662 O O . THR A 1 82 ? -25.640 9.192 -4.160 1.00 83.88 82 THR A O 1
ATOM 665 N N . PHE A 1 83 ? -24.746 10.863 -5.370 1.00 84.12 83 PHE A N 1
ATOM 666 C CA . PHE A 1 83 ? -23.334 10.550 -5.271 1.00 84.12 83 PHE A CA 1
ATOM 667 C C . PHE A 1 83 ? -22.623 11.662 -4.501 1.00 84.12 83 PHE A C 1
ATOM 669 O O . PHE A 1 83 ? -22.898 12.852 -4.696 1.00 84.12 83 PHE A O 1
ATOM 676 N N . LEU A 1 84 ? -21.682 11.268 -3.655 1.00 88.06 84 LEU A N 1
ATOM 677 C CA . LEU A 1 84 ? -20.756 12.163 -2.980 1.00 88.06 84 LEU A CA 1
ATOM 678 C C . LEU A 1 84 ? -19.341 11.634 -3.205 1.00 88.06 84 LEU A C 1
ATOM 680 O O . LEU A 1 84 ? -19.046 10.501 -2.837 1.00 88.06 84 LEU A O 1
ATOM 684 N N . VAL A 1 85 ? -18.471 12.460 -3.786 1.00 82.81 85 VAL A N 1
ATOM 685 C CA . VAL A 1 85 ? -17.026 12.197 -3.867 1.00 82.81 85 VAL A CA 1
ATOM 686 C C . VAL A 1 85 ? -16.319 13.075 -2.846 1.00 82.81 85 VAL A C 1
ATOM 688 O O . VAL A 1 85 ? -16.557 14.285 -2.823 1.00 82.81 85 VAL A O 1
ATOM 691 N N . LEU A 1 86 ? -15.468 12.477 -2.016 1.00 82.19 86 LEU A N 1
ATOM 692 C CA . LEU A 1 86 ? -14.623 13.171 -1.046 1.00 82.19 86 LEU A CA 1
ATOM 693 C C . LEU A 1 86 ? -13.159 13.122 -1.498 1.00 82.19 86 LEU A C 1
ATOM 695 O O . LEU A 1 86 ? -12.565 12.045 -1.551 1.00 82.19 86 LEU A O 1
ATOM 699 N N . TYR A 1 87 ? -12.558 14.286 -1.725 1.00 76.88 87 TYR A N 1
ATOM 700 C CA . TYR A 1 87 ? -11.118 14.452 -1.896 1.00 76.88 87 TYR A CA 1
ATOM 701 C C . TYR A 1 87 ? -10.609 15.406 -0.813 1.00 76.88 87 TYR A C 1
ATOM 703 O O . TYR A 1 87 ? -10.767 16.612 -0.927 1.00 76.88 87 TYR A O 1
ATOM 711 N N . VAL A 1 88 ? -10.007 14.869 0.253 1.00 79.12 88 VAL A N 1
ATOM 712 C CA . VAL A 1 88 ? -9.504 15.655 1.398 1.00 79.12 88 VAL A CA 1
ATOM 713 C C . VAL A 1 88 ? -10.586 16.595 1.970 1.00 79.12 88 VAL A C 1
ATOM 715 O O . VAL A 1 88 ? -11.451 16.120 2.704 1.00 79.12 88 VAL A O 1
ATOM 718 N N . ASP A 1 89 ? -10.542 17.890 1.665 1.00 83.62 89 ASP A N 1
ATOM 719 C CA . ASP A 1 89 ? -11.496 18.945 2.022 1.00 83.62 89 ASP A CA 1
ATOM 720 C C . ASP A 1 89 ? -12.544 19.230 0.928 1.00 83.62 89 ASP A C 1
ATOM 722 O O . ASP A 1 89 ? -13.661 19.650 1.244 1.00 83.62 89 ASP A O 1
ATOM 726 N N . ASP A 1 90 ? -12.238 18.954 -0.339 1.00 79.81 90 ASP A N 1
ATOM 727 C CA . ASP A 1 90 ? -13.157 19.088 -1.469 1.00 79.81 90 ASP A CA 1
ATOM 728 C C . ASP A 1 90 ? -14.223 17.971 -1.474 1.00 79.81 90 ASP A C 1
ATOM 730 O O . ASP A 1 90 ? -13.934 16.773 -1.433 1.00 79.81 90 ASP A O 1
ATOM 734 N N . ILE A 1 91 ? -15.494 18.367 -1.594 1.00 85.31 91 ILE A N 1
ATOM 735 C CA . ILE A 1 91 ? -16.648 17.468 -1.733 1.00 85.31 91 ILE A CA 1
ATOM 736 C C . ILE A 1 91 ? -17.426 17.794 -3.007 1.00 85.31 91 ILE A C 1
ATOM 738 O O . ILE A 1 91 ? -18.027 18.872 -3.132 1.00 85.31 91 ILE A O 1
ATOM 742 N N . LEU A 1 92 ? -17.520 16.825 -3.914 1.00 82.50 92 LEU A N 1
ATOM 743 C CA . LEU A 1 92 ? -18.363 16.900 -5.105 1.00 82.50 92 LEU A CA 1
ATOM 744 C C . LEU A 1 92 ? -19.689 16.167 -4.856 1.00 82.50 92 LEU A C 1
ATOM 746 O O . LEU A 1 92 ? -19.711 14.954 -4.677 1.00 82.50 92 LEU A O 1
ATOM 750 N N . LEU A 1 93 ? -20.798 16.914 -4.855 1.00 81.81 93 LEU A N 1
ATOM 751 C CA . LEU A 1 93 ? -22.158 16.377 -4.738 1.00 81.81 93 LEU A CA 1
ATOM 752 C C . LEU A 1 93 ? -22.831 16.332 -6.106 1.00 81.81 93 LEU A C 1
ATOM 754 O O . LEU A 1 93 ? -22.923 17.358 -6.786 1.00 81.81 93 LEU A O 1
ATOM 758 N N . ILE A 1 94 ? -23.319 15.156 -6.489 1.00 80.75 94 ILE A N 1
ATOM 759 C CA . ILE A 1 94 ? -23.920 14.879 -7.795 1.00 80.75 94 ILE A CA 1
ATOM 760 C C . ILE A 1 94 ? -25.193 14.062 -7.589 1.00 80.75 94 ILE A C 1
ATOM 762 O O . ILE A 1 94 ? -25.217 13.135 -6.797 1.00 80.75 94 ILE A O 1
ATOM 766 N N . GLY A 1 95 ? -26.274 14.391 -8.287 1.00 75.94 95 GLY A N 1
ATOM 767 C CA . GLY A 1 95 ? -27.531 13.656 -8.174 1.00 75.94 95 GLY A CA 1
ATOM 768 C C . GLY A 1 95 ? -28.562 14.142 -9.179 1.00 75.94 95 GLY A C 1
ATOM 769 O O . GLY A 1 95 ? -28.354 15.164 -9.840 1.00 75.94 95 GLY A O 1
ATOM 770 N N . ASN A 1 96 ? -29.659 13.399 -9.300 1.00 75.44 96 ASN A N 1
ATOM 771 C CA . ASN A 1 96 ? -30.773 13.736 -10.191 1.00 75.44 96 ASN A CA 1
ATOM 772 C C . ASN A 1 96 ? -31.898 14.537 -9.506 1.00 75.44 96 ASN A C 1
ATOM 774 O O . ASN A 1 96 ? -32.769 15.046 -10.204 1.00 75.44 96 ASN A O 1
ATOM 778 N N . ASP A 1 97 ? -31.857 14.694 -8.179 1.00 82.62 97 ASP A N 1
ATOM 779 C CA . ASP A 1 97 ? -32.857 15.428 -7.399 1.00 82.62 97 ASP A CA 1
ATOM 780 C C . ASP A 1 97 ? -32.233 16.592 -6.605 1.00 82.62 97 ASP A C 1
ATOM 782 O O . ASP A 1 97 ? -31.396 16.403 -5.717 1.00 82.62 97 ASP A O 1
ATOM 786 N N . VAL A 1 98 ? -32.637 17.824 -6.930 1.00 85.31 98 VAL A N 1
ATOM 787 C CA . VAL A 1 98 ? -32.086 19.048 -6.318 1.00 85.31 98 VAL A CA 1
ATOM 788 C C . VAL A 1 98 ? -32.480 19.208 -4.838 1.00 85.31 98 VAL A C 1
ATOM 790 O O . VAL A 1 98 ? -31.588 19.530 -4.048 1.00 85.31 98 VAL A O 1
ATOM 793 N N . PRO A 1 99 ? -33.739 18.968 -4.409 1.00 91.44 99 PRO A N 1
ATOM 794 C CA . PRO A 1 99 ? -34.108 18.948 -2.990 1.00 91.44 99 PRO A CA 1
ATOM 795 C C . PRO A 1 99 ? -33.252 17.994 -2.149 1.00 91.44 99 PRO A C 1
ATOM 797 O O . PRO A 1 99 ? -32.736 18.393 -1.102 1.00 91.44 99 PRO A O 1
ATOM 800 N N . THR A 1 100 ? -33.017 16.769 -2.627 1.00 89.56 100 THR A N 1
ATOM 801 C CA . THR A 1 100 ? -32.153 15.791 -1.951 1.00 89.56 100 THR A CA 1
ATOM 802 C C . THR A 1 100 ? -30.726 16.317 -1.837 1.00 89.56 100 THR A C 1
ATOM 804 O O . THR A 1 100 ? -30.176 16.319 -0.734 1.00 89.56 100 THR A O 1
ATOM 807 N N . LEU A 1 101 ? -30.146 16.862 -2.913 1.00 86.94 101 LEU A N 1
ATOM 808 C CA . LEU A 1 101 ? -28.813 17.480 -2.867 1.00 86.94 101 LEU A CA 1
ATOM 809 C C . LEU A 1 101 ? -28.732 18.626 -1.844 1.00 86.94 101 LEU A C 1
ATOM 811 O O . LEU A 1 101 ? -27.753 18.709 -1.103 1.00 86.94 101 LEU A O 1
ATOM 815 N N . GLN A 1 102 ? -29.757 19.478 -1.751 1.00 92.94 102 GLN A N 1
ATOM 816 C CA . GLN A 1 102 ? -29.807 20.542 -0.741 1.00 92.94 102 GLN A CA 1
ATOM 817 C C . GLN A 1 102 ? -29.915 19.982 0.683 1.00 92.94 102 GLN A C 1
ATOM 819 O O . GLN A 1 102 ? -29.221 20.467 1.573 1.00 92.94 102 GLN A O 1
ATOM 824 N N . SER A 1 103 ? -30.684 18.910 0.902 1.00 94.44 103 SER A N 1
ATOM 825 C CA . SER A 1 103 ? -30.754 18.249 2.214 1.00 94.44 103 SER A CA 1
ATOM 826 C C . SER A 1 103 ? -29.390 17.705 2.669 1.00 94.44 103 SER A C 1
ATOM 828 O O . SER A 1 103 ? -29.017 17.884 3.830 1.00 94.44 103 SER A O 1
ATOM 830 N N . VAL A 1 104 ? -28.598 17.141 1.743 1.00 94.00 104 VAL A N 1
ATOM 831 C CA . VAL A 1 104 ? -27.222 16.677 2.002 1.00 94.00 104 VAL A CA 1
ATOM 832 C C . VAL A 1 104 ? -26.308 17.853 2.346 1.00 94.00 104 VAL A C 1
ATOM 834 O O . VAL A 1 104 ? -25.581 17.789 3.337 1.00 94.00 104 VAL A O 1
ATOM 837 N N . LYS A 1 105 ? -26.373 18.955 1.583 1.00 93.81 105 LYS A N 1
ATOM 838 C CA . LYS A 1 105 ? -25.622 20.190 1.878 1.00 93.81 105 LYS A CA 1
ATOM 839 C C . LYS A 1 105 ? -25.943 20.727 3.274 1.00 93.81 105 LYS A C 1
ATOM 841 O O . LYS A 1 105 ? -25.032 21.066 4.029 1.00 93.81 105 LYS A O 1
ATOM 846 N N . THR A 1 106 ? -27.226 20.792 3.632 1.00 94.75 106 THR A N 1
ATOM 847 C CA . THR A 1 106 ? -27.683 21.249 4.951 1.00 94.75 106 THR A CA 1
ATOM 848 C C . THR A 1 106 ? -27.216 20.322 6.072 1.00 94.75 106 THR A C 1
ATOM 850 O O . THR A 1 106 ? -26.840 20.816 7.132 1.00 94.75 106 THR A O 1
ATOM 853 N N . TRP A 1 107 ? -27.203 19.002 5.861 1.00 94.88 107 TRP A N 1
ATOM 854 C CA . TRP A 1 107 ? -26.676 18.045 6.838 1.00 94.88 107 TRP A CA 1
ATOM 855 C C . TRP A 1 107 ? -25.166 18.203 7.046 1.00 94.88 107 TRP A C 1
ATOM 857 O O . TRP A 1 107 ? -24.720 18.391 8.176 1.00 94.88 107 TRP A O 1
ATOM 867 N N . LEU A 1 108 ? -24.382 18.229 5.965 1.00 94.25 108 LEU A N 1
ATOM 868 C CA . LEU A 1 108 ? -22.928 18.406 6.035 1.00 94.25 108 LEU A CA 1
ATOM 869 C C . LEU A 1 108 ? -22.535 19.708 6.745 1.00 94.25 108 LEU A C 1
ATOM 871 O O . LEU A 1 108 ? -21.645 19.688 7.591 1.00 94.25 108 LEU A O 1
ATOM 875 N N . SER A 1 109 ? -23.247 20.807 6.481 1.00 93.94 109 SER A N 1
ATOM 876 C CA . SER A 1 109 ? -23.050 22.096 7.166 1.00 93.94 109 SER A CA 1
ATOM 877 C C . SER A 1 109 ? -23.476 22.111 8.644 1.00 93.94 109 SER A C 1
ATOM 879 O O . SER A 1 109 ? -23.128 23.050 9.355 1.00 93.94 109 SER A O 1
ATOM 881 N N . LYS A 1 110 ? -24.221 21.103 9.126 1.00 94.12 110 LYS A N 1
ATOM 882 C CA . LYS A 1 110 ? -24.465 20.879 10.566 1.00 94.12 110 LYS A CA 1
ATOM 883 C C . LYS A 1 110 ? -23.361 20.035 11.206 1.00 94.12 110 LYS A C 1
ATOM 885 O O . LYS A 1 110 ? -23.053 20.233 12.376 1.00 94.12 110 LYS A O 1
ATOM 890 N N . CYS A 1 111 ? -22.782 19.090 10.463 1.00 92.06 111 CYS A N 1
ATOM 891 C CA . CYS A 1 111 ? -21.706 18.224 10.953 1.00 92.06 111 CYS A CA 1
ATOM 892 C C . CYS A 1 111 ? -20.342 18.926 10.995 1.00 92.06 111 CYS A C 1
ATOM 894 O O . CYS A 1 111 ? -19.564 18.680 11.916 1.00 92.06 111 CYS A O 1
ATOM 896 N N . PHE A 1 112 ? -20.049 19.769 10.002 1.00 92.62 112 PHE A N 1
ATOM 897 C CA . PHE A 1 112 ? -18.731 20.357 9.760 1.00 92.62 112 PHE A CA 1
ATOM 898 C C . PHE A 1 112 ? -18.835 21.835 9.373 1.00 92.62 112 PHE A C 1
ATOM 900 O O . PHE A 1 112 ? -19.860 22.295 8.867 1.00 92.62 112 PHE A O 1
ATOM 907 N N . GLN A 1 113 ? -17.750 22.593 9.558 1.00 91.00 113 GLN A N 1
ATOM 908 C CA . GLN A 1 113 ? -17.694 23.975 9.084 1.00 91.00 113 GLN A CA 1
ATOM 909 C C . GLN A 1 113 ? -17.452 23.998 7.567 1.00 91.00 113 GLN A C 1
ATOM 911 O O . GLN A 1 113 ? -16.320 23.910 7.097 1.00 91.00 113 GLN A O 1
ATOM 916 N N . MET A 1 114 ? -18.531 24.124 6.799 1.00 91.06 114 MET A N 1
ATOM 917 C CA . MET A 1 114 ? -18.502 24.045 5.337 1.00 91.06 114 MET A CA 1
ATOM 918 C C . MET A 1 114 ? -18.481 25.416 4.653 1.00 91.06 114 MET A C 1
ATOM 920 O O . MET A 1 114 ? -19.012 26.406 5.162 1.00 91.06 114 MET A O 1
ATOM 924 N N . LYS A 1 115 ? -17.955 25.444 3.428 1.00 90.50 115 LYS A N 1
ATOM 925 C CA . LYS A 1 115 ? -18.194 26.480 2.422 1.00 90.50 115 LYS A CA 1
ATOM 926 C C . LYS A 1 115 ? -18.888 25.847 1.215 1.00 90.50 115 LYS A C 1
ATOM 928 O O . LYS A 1 115 ? -18.396 24.878 0.635 1.00 90.50 115 LYS A O 1
ATOM 933 N N . ASP A 1 116 ? -20.039 26.380 0.813 1.00 88.50 116 ASP A N 1
ATOM 934 C CA . ASP A 1 116 ? -20.616 26.030 -0.486 1.00 88.50 116 ASP A CA 1
ATOM 935 C C . ASP A 1 116 ? -19.986 26.907 -1.576 1.00 88.50 116 ASP A C 1
ATOM 937 O O . ASP A 1 116 ? -19.830 28.116 -1.407 1.00 88.50 116 ASP A O 1
ATOM 941 N N . LEU A 1 117 ? -19.598 26.276 -2.682 1.00 84.81 117 LEU A N 1
ATOM 942 C CA . LEU A 1 117 ? -19.000 26.928 -3.850 1.00 84.81 117 LEU A CA 1
ATOM 943 C C . LEU A 1 117 ? -19.996 27.018 -5.021 1.00 84.81 117 LEU A C 1
ATOM 945 O O . LEU A 1 117 ? -19.637 27.484 -6.098 1.00 84.81 117 LEU A O 1
ATOM 949 N N . GLY A 1 118 ? -21.249 26.593 -4.811 1.00 84.62 118 GLY A N 1
ATOM 950 C CA . GLY A 1 118 ? -22.310 26.644 -5.814 1.00 84.62 118 GLY A CA 1
ATOM 951 C C . GLY A 1 118 ? -22.253 25.468 -6.790 1.00 84.62 118 GLY A C 1
ATOM 952 O O . GLY A 1 118 ? -21.992 24.328 -6.398 1.00 84.62 118 GLY A O 1
ATOM 953 N N . GLU A 1 119 ? -22.546 25.727 -8.067 1.00 78.94 119 GLU A N 1
ATOM 954 C CA . GLU A 1 119 ? -22.364 24.731 -9.124 1.00 78.94 119 GLU A CA 1
ATOM 955 C C . GLU A 1 119 ? -20.865 24.538 -9.410 1.00 78.94 119 GLU A C 1
ATOM 957 O O . GLU A 1 119 ? -20.142 25.497 -9.674 1.00 78.94 119 GLU A O 1
ATOM 962 N N . ALA A 1 120 ? -20.394 23.287 -9.400 1.00 75.50 120 ALA A N 1
ATOM 963 C CA . ALA A 1 120 ? -18.990 22.969 -9.644 1.00 75.50 120 ALA A CA 1
ATOM 964 C C . ALA A 1 120 ? -18.565 23.339 -11.079 1.00 75.50 120 ALA A C 1
ATOM 966 O O . ALA A 1 120 ? -18.863 22.595 -12.015 1.00 75.50 120 ALA A O 1
ATOM 967 N N . ALA A 1 121 ? -17.882 24.475 -11.238 1.00 73.38 121 ALA A N 1
ATOM 968 C CA . ALA A 1 121 ? -17.237 24.921 -12.480 1.00 73.38 121 ALA A CA 1
ATOM 969 C C . ALA A 1 121 ? -15.737 24.567 -12.535 1.00 73.38 121 ALA A C 1
ATOM 971 O O . ALA A 1 121 ? -15.160 24.443 -13.615 1.00 73.38 121 ALA A O 1
ATOM 972 N N . TYR A 1 122 ? -15.123 24.383 -11.365 1.00 72.69 122 TYR A N 1
ATOM 973 C CA . TYR A 1 122 ? -13.757 23.906 -11.177 1.00 72.69 122 TYR A CA 1
ATOM 974 C C . TYR A 1 122 ? -13.712 22.922 -10.012 1.00 72.69 122 TYR A C 1
ATOM 976 O O . TYR A 1 122 ? -14.544 22.995 -9.107 1.00 72.69 122 TYR A O 1
ATOM 984 N N . ILE A 1 123 ? -12.726 22.035 -10.044 1.00 69.38 123 ILE A N 1
ATOM 985 C CA . ILE A 1 123 ? -12.395 21.065 -8.993 1.00 69.38 123 ILE A CA 1
ATOM 986 C C . ILE A 1 123 ? -10.964 20.584 -9.284 1.00 69.38 123 ILE A C 1
ATOM 988 O O . ILE A 1 123 ? -10.605 20.439 -10.452 1.00 69.38 123 ILE A O 1
ATOM 992 N N . LEU A 1 124 ? -10.103 20.487 -8.264 1.00 70.44 124 LEU A N 1
ATOM 993 C CA . LEU A 1 124 ? -8.648 20.234 -8.385 1.00 70.44 124 LEU A CA 1
ATOM 994 C C . LEU A 1 124 ? -7.943 20.990 -9.540 1.00 70.44 124 LEU A C 1
ATOM 996 O O . LEU A 1 124 ? -7.049 20.479 -10.203 1.00 70.44 124 LEU A O 1
ATOM 1000 N N . GLY A 1 125 ? -8.365 22.223 -9.835 1.00 71.31 125 GLY A N 1
ATOM 1001 C CA . GLY A 1 125 ? -7.812 23.025 -10.93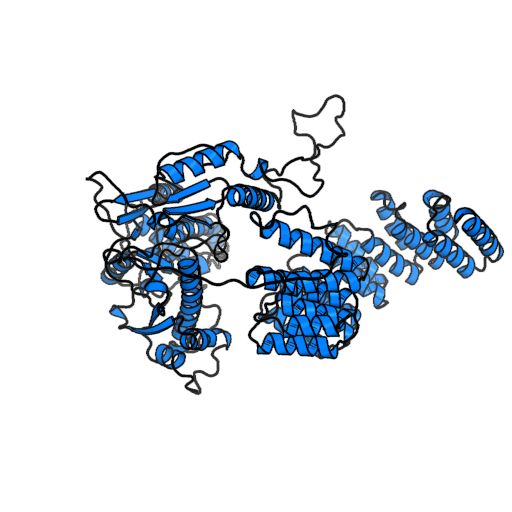7 1.00 71.31 125 GLY A CA 1
ATOM 1002 C C . GLY A 1 125 ? -8.202 22.588 -12.360 1.00 71.31 125 GLY A C 1
ATOM 1003 O O . GLY A 1 125 ? -7.799 23.255 -13.315 1.00 71.31 125 GLY A O 1
ATOM 1004 N N . ILE A 1 126 ? -9.012 21.539 -12.525 1.00 77.50 126 ILE A N 1
ATOM 1005 C CA . ILE A 1 126 ? -9.646 21.164 -13.796 1.00 77.50 126 ILE A CA 1
ATOM 1006 C C . ILE A 1 126 ? -10.895 22.028 -13.993 1.00 77.50 126 ILE A C 1
ATOM 1008 O O . ILE A 1 126 ? -11.749 22.123 -13.110 1.00 77.50 126 ILE A O 1
ATOM 1012 N N . LYS A 1 127 ? -11.010 22.663 -15.162 1.00 79.75 127 LYS A N 1
ATOM 1013 C CA . LYS A 1 127 ? -12.205 23.390 -15.596 1.00 79.75 127 LYS A CA 1
ATOM 1014 C C . LYS A 1 127 ? -13.231 22.406 -16.138 1.00 79.75 127 LYS A C 1
ATOM 1016 O O . LYS A 1 127 ? -12.933 21.650 -17.062 1.00 79.75 127 LYS A O 1
ATOM 1021 N N . ILE A 1 128 ? -14.451 22.490 -15.626 1.00 77.94 128 ILE A N 1
ATOM 1022 C CA . ILE A 1 128 ? -15.602 21.759 -16.145 1.00 77.94 128 ILE A CA 1
ATOM 1023 C C . ILE A 1 128 ? -16.359 22.656 -17.127 1.00 77.94 128 ILE A C 1
ATOM 1025 O O . ILE A 1 128 ? -16.818 23.743 -16.777 1.00 77.94 128 ILE A O 1
ATOM 1029 N N . TYR A 1 129 ? -16.552 22.167 -18.345 1.00 75.38 129 TYR A N 1
ATOM 1030 C CA . TYR A 1 129 ? -17.543 22.663 -19.290 1.00 75.38 129 TYR A CA 1
ATOM 1031 C C . TYR A 1 129 ? -18.688 21.653 -19.395 1.00 75.38 129 TYR A C 1
ATOM 1033 O O . TYR A 1 129 ? -18.464 20.449 -19.475 1.00 75.38 129 TYR A O 1
ATOM 1041 N N . ARG A 1 130 ? -19.929 22.136 -19.412 1.00 70.56 130 ARG A N 1
ATOM 1042 C CA . ARG A 1 130 ? -21.138 21.318 -19.566 1.00 70.56 130 ARG A CA 1
ATOM 1043 C C . ARG A 1 130 ? -21.975 21.932 -20.683 1.00 70.56 130 ARG A C 1
ATOM 1045 O O . ARG A 1 130 ? -22.552 22.996 -20.466 1.00 70.56 130 ARG A O 1
ATOM 1052 N N . ASN A 1 131 ? -22.071 21.282 -21.847 1.00 66.44 131 ASN A N 1
ATOM 1053 C CA . ASN A 1 131 ? -23.102 21.628 -22.830 1.00 66.44 131 ASN A CA 1
ATOM 1054 C C . ASN A 1 131 ? -24.234 20.631 -22.690 1.00 66.44 131 ASN A C 1
ATOM 1056 O O . ASN A 1 131 ? -24.167 19.466 -23.078 1.00 66.44 131 ASN A O 1
ATOM 1060 N N . ARG A 1 132 ? -25.263 21.127 -22.035 1.00 64.94 132 ARG A N 1
ATOM 1061 C CA . ARG A 1 132 ? -26.178 20.295 -21.301 1.00 64.94 132 ARG A CA 1
ATOM 1062 C C . ARG A 1 132 ? -27.334 19.802 -22.200 1.00 64.94 132 ARG A C 1
ATOM 1064 O O . ARG A 1 132 ? -27.691 18.629 -22.125 1.00 64.94 132 ARG A O 1
ATOM 1071 N N . SER A 1 133 ? -27.781 20.622 -23.157 1.00 62.84 133 SER A N 1
ATOM 1072 C CA . SER A 1 133 ? -28.713 20.244 -24.234 1.00 62.84 133 SER A CA 1
ATOM 1073 C C . SER A 1 133 ? -28.115 19.232 -25.221 1.00 62.84 133 SER A C 1
ATOM 1075 O O . SER A 1 133 ? -28.807 18.311 -25.652 1.00 62.84 133 SER A O 1
ATOM 1077 N N . ARG A 1 134 ? -26.811 19.334 -25.519 1.00 63.97 134 ARG A N 1
ATOM 1078 C CA . ARG A 1 134 ? -26.070 18.355 -26.340 1.00 63.97 134 ARG A CA 1
ATOM 1079 C C . ARG A 1 134 ? -25.617 17.108 -25.564 1.00 63.97 134 ARG A C 1
ATOM 1081 O O . ARG A 1 134 ? -24.972 16.251 -26.151 1.00 63.97 134 ARG A O 1
ATOM 1088 N N . ARG A 1 135 ? -25.928 17.006 -24.262 1.00 64.44 135 ARG A N 1
ATOM 1089 C CA . ARG A 1 135 ? -25.462 15.946 -23.335 1.00 64.44 135 ARG A CA 1
ATOM 1090 C C . ARG A 1 135 ? -23.931 15.814 -23.229 1.00 64.44 135 ARG A C 1
ATOM 1092 O O . ARG A 1 135 ? -23.425 14.785 -22.790 1.00 64.44 135 ARG A O 1
ATOM 1099 N N . LEU A 1 136 ? -23.203 16.877 -23.564 1.00 65.50 136 LEU A N 1
ATOM 1100 C CA . LEU A 1 136 ? -21.746 16.932 -23.520 1.00 65.50 136 LEU A CA 1
ATOM 1101 C C . LEU A 1 136 ? -21.236 17.409 -22.155 1.00 65.50 136 LEU A C 1
ATOM 1103 O O . LEU A 1 136 ? -21.799 18.318 -21.527 1.00 65.50 136 LEU A O 1
ATOM 1107 N N . ILE A 1 137 ? -20.091 16.870 -21.751 1.00 73.56 137 ILE A N 1
ATOM 1108 C CA . ILE A 1 137 ? -19.184 17.492 -20.780 1.00 73.56 137 ILE A CA 1
ATOM 1109 C C . ILE A 1 137 ? -17.793 17.527 -21.396 1.00 73.56 137 ILE A C 1
ATOM 1111 O O . ILE A 1 137 ? -17.366 16.555 -22.007 1.00 73.56 137 ILE A O 1
ATOM 1115 N N . GLY A 1 138 ? -17.110 18.656 -21.243 1.00 76.50 138 GLY A N 1
ATOM 1116 C CA . GLY A 1 138 ? -15.709 18.823 -21.602 1.00 76.50 138 GLY A CA 1
ATOM 1117 C C . GLY A 1 138 ? -14.897 19.152 -20.358 1.00 76.50 138 GLY A C 1
ATOM 1118 O O . GLY A 1 138 ? -15.318 19.985 -19.555 1.00 76.50 138 GLY A O 1
ATOM 1119 N N . LEU A 1 139 ? -13.721 18.558 -20.209 1.00 83.12 139 LEU A N 1
ATOM 1120 C CA . LEU A 1 139 ? -12.777 18.888 -19.143 1.00 83.12 139 LEU A CA 1
ATOM 1121 C C . LEU A 1 139 ? -11.511 19.497 -19.733 1.00 83.12 139 LEU A C 1
ATOM 1123 O O . LEU A 1 139 ? -10.975 18.989 -20.713 1.00 83.12 139 LEU A O 1
ATOM 1127 N N . SER A 1 140 ? -11.033 20.595 -19.152 1.00 84.06 140 SER A N 1
ATOM 1128 C CA . SER A 1 140 ? -9.835 21.283 -19.640 1.00 84.06 140 SER A CA 1
ATOM 1129 C C . SER A 1 140 ? -8.977 21.809 -18.501 1.00 84.06 140 SER A C 1
ATOM 1131 O O . SER A 1 140 ? -9.466 22.238 -17.458 1.00 84.06 140 SER A O 1
ATOM 1133 N N . GLN A 1 141 ? -7.671 21.823 -18.733 1.00 85.88 141 GLN A N 1
ATOM 1134 C CA . GLN A 1 141 ? -6.671 22.403 -17.844 1.00 85.88 141 GLN A CA 1
ATOM 1135 C C . GLN A 1 141 ? -5.943 23.584 -18.496 1.00 85.88 141 GLN A C 1
ATOM 1137 O O . GLN A 1 141 ? -4.802 23.866 -18.139 1.00 85.88 141 GLN A O 1
ATOM 1142 N N . SER A 1 142 ? -6.574 24.299 -19.436 1.00 90.19 142 SER A N 1
ATOM 1143 C CA . SER A 1 142 ? -5.941 25.398 -20.189 1.00 90.19 142 SER A CA 1
ATOM 1144 C C . SER A 1 142 ? -5.195 26.411 -19.302 1.00 90.19 142 SER A C 1
ATOM 1146 O O . SER A 1 142 ? -4.049 26.763 -19.583 1.00 90.19 142 SER A O 1
ATOM 1148 N N . THR A 1 143 ? -5.778 26.789 -18.158 1.00 89.25 143 THR A N 1
ATOM 1149 C CA . THR A 1 143 ? -5.175 27.702 -17.169 1.00 89.25 143 THR A CA 1
ATOM 1150 C C . THR A 1 143 ? -3.954 27.116 -16.451 1.00 89.25 143 THR A C 1
ATOM 1152 O O . THR A 1 143 ? -3.021 27.849 -16.119 1.00 89.25 143 THR A O 1
ATOM 1155 N N . TYR A 1 144 ? -3.930 25.805 -16.210 1.00 88.38 144 TYR A N 1
ATOM 1156 C CA . TYR A 1 144 ? -2.784 25.092 -15.645 1.00 88.38 144 TYR A CA 1
ATOM 1157 C C . TYR A 1 144 ? -1.684 24.890 -16.698 1.00 88.38 144 TYR A C 1
ATOM 1159 O O . TYR A 1 144 ? -0.512 25.132 -16.410 1.00 88.38 144 TYR A O 1
ATOM 1167 N N . ILE A 1 145 ? -2.054 24.575 -17.942 1.00 93.44 145 ILE A N 1
ATOM 1168 C CA . ILE A 1 145 ? -1.125 24.499 -19.076 1.00 93.44 145 ILE A CA 1
ATOM 1169 C C . ILE A 1 145 ? -0.444 25.860 -19.293 1.00 93.44 145 ILE A C 1
ATOM 1171 O O . ILE A 1 145 ? 0.776 25.910 -19.414 1.00 93.44 145 ILE A O 1
ATOM 1175 N N . ASP A 1 146 ? -1.169 26.982 -19.232 1.00 93.88 146 ASP A N 1
ATOM 1176 C CA . ASP A 1 146 ? -0.555 28.318 -19.301 1.00 93.88 146 ASP A CA 1
ATOM 1177 C C . ASP A 1 146 ? 0.409 28.602 -18.131 1.00 93.88 146 ASP A C 1
ATOM 1179 O O . ASP A 1 146 ? 1.450 29.236 -18.334 1.00 93.88 146 ASP A O 1
ATOM 1183 N N . LYS A 1 147 ? 0.128 28.105 -16.915 1.00 94.44 147 LYS A N 1
ATOM 1184 C CA . LYS A 1 147 ? 1.069 28.183 -15.779 1.00 94.44 147 LYS A CA 1
ATOM 1185 C C . LYS A 1 147 ? 2.338 27.364 -16.038 1.00 94.44 147 LYS A C 1
ATOM 1187 O O . LYS A 1 147 ? 3.430 27.878 -15.804 1.00 94.44 147 LYS A O 1
ATOM 1192 N N . ILE A 1 148 ? 2.220 26.139 -16.561 1.00 94.50 148 ILE A N 1
ATOM 1193 C CA . ILE A 1 148 ? 3.362 25.301 -16.977 1.00 94.50 148 ILE A CA 1
ATOM 1194 C C . ILE A 1 148 ? 4.195 26.021 -18.038 1.00 94.50 148 ILE A C 1
ATOM 1196 O O . ILE A 1 148 ? 5.412 26.145 -17.898 1.00 94.50 148 ILE A O 1
ATOM 1200 N N . LEU A 1 149 ? 3.549 26.521 -19.092 1.00 95.56 149 LEU A N 1
ATOM 1201 C CA . LEU A 1 149 ? 4.229 27.179 -20.204 1.00 95.56 149 LEU A CA 1
ATOM 1202 C C . LEU A 1 149 ? 4.999 28.417 -19.739 1.00 95.56 149 LEU A C 1
ATOM 1204 O O . LEU A 1 149 ? 6.122 28.620 -20.190 1.00 95.56 149 LEU A O 1
ATOM 1208 N N . LYS A 1 150 ? 4.456 29.202 -18.802 1.00 95.62 150 LYS A N 1
ATOM 1209 C CA . LYS A 1 150 ? 5.194 30.302 -18.162 1.00 95.62 150 LYS A CA 1
ATOM 1210 C C . LYS A 1 150 ? 6.349 29.788 -17.292 1.00 95.62 150 LYS A C 1
ATOM 1212 O O . LYS A 1 150 ? 7.474 30.254 -17.457 1.00 95.62 150 LYS A O 1
ATOM 1217 N N . ARG A 1 151 ? 6.108 28.793 -16.425 1.00 95.00 151 ARG A N 1
ATOM 1218 C CA . ARG A 1 151 ? 7.116 28.203 -15.515 1.00 95.00 151 ARG A CA 1
ATOM 1219 C C . ARG A 1 151 ? 8.368 27.719 -16.251 1.00 95.00 151 ARG A C 1
ATOM 1221 O O . ARG A 1 151 ? 9.473 27.934 -15.765 1.00 95.00 151 ARG A O 1
ATOM 1228 N N . PHE A 1 152 ? 8.199 27.100 -17.419 1.00 94.88 152 PHE A N 1
ATOM 1229 C CA . PHE A 1 152 ? 9.299 26.550 -18.220 1.00 94.88 152 PHE A CA 1
ATOM 1230 C C . PHE A 1 152 ? 9.719 27.439 -19.407 1.00 94.88 152 PHE A C 1
ATOM 1232 O O . PHE A 1 152 ? 10.442 26.969 -20.280 1.00 94.88 152 PHE A O 1
ATOM 1239 N N . ARG A 1 153 ? 9.297 28.716 -19.447 1.00 93.75 153 ARG A N 1
ATOM 1240 C CA . ARG A 1 153 ? 9.630 29.699 -20.509 1.00 93.75 153 ARG A CA 1
ATOM 1241 C C . ARG A 1 153 ? 9.239 29.253 -21.932 1.00 93.75 153 ARG A C 1
ATOM 1243 O O . ARG A 1 153 ? 9.889 29.587 -22.918 1.00 93.75 153 ARG A O 1
ATOM 1250 N N . MET A 1 154 ? 8.148 28.499 -22.044 1.00 95.56 154 MET A N 1
ATOM 1251 C CA . MET A 1 154 ? 7.589 27.967 -23.293 1.00 95.56 154 MET A CA 1
ATOM 1252 C C . MET A 1 154 ? 6.361 28.745 -23.798 1.00 95.56 154 MET A C 1
ATOM 1254 O O . MET A 1 154 ? 5.824 28.414 -24.858 1.00 95.56 154 MET A O 1
ATOM 1258 N N . ASN A 1 155 ? 5.934 29.801 -23.098 1.00 90.50 155 ASN A N 1
ATOM 1259 C CA . ASN A 1 155 ? 4.816 30.679 -23.477 1.00 90.50 155 ASN A CA 1
ATOM 1260 C C . ASN A 1 155 ? 5.011 31.419 -24.815 1.00 90.50 155 ASN A C 1
ATOM 1262 O O . ASN A 1 155 ? 4.018 31.850 -25.393 1.00 90.50 155 ASN A O 1
ATOM 1266 N N . GLU A 1 156 ? 6.246 31.526 -25.318 1.00 91.94 156 GLU A N 1
ATOM 1267 C CA . GLU A 1 156 ? 6.605 32.189 -26.590 1.00 91.94 156 GLU A CA 1
ATOM 1268 C C . GLU A 1 156 ? 7.292 31.268 -27.618 1.00 91.94 156 GLU A C 1
ATOM 1270 O O . GLU A 1 156 ? 7.601 31.687 -28.726 1.00 91.94 156 GLU A O 1
ATOM 1275 N N . SER A 1 157 ? 7.429 29.975 -27.307 1.00 92.38 157 SER A N 1
ATOM 1276 C CA . SER A 1 157 ? 7.965 28.924 -28.195 1.00 92.38 157 SER A CA 1
ATOM 1277 C C . SER A 1 157 ? 7.291 28.802 -29.590 1.00 92.38 157 SER A C 1
ATOM 1279 O O . SER A 1 157 ? 6.284 29.435 -29.899 1.00 92.38 157 SER A O 1
ATOM 1281 N N . LYS A 1 158 ? 7.787 27.932 -30.477 1.00 92.38 158 LYS A N 1
ATOM 1282 C CA . LYS A 1 158 ? 7.006 27.535 -31.671 1.00 92.38 158 LYS A CA 1
ATOM 1283 C C . LYS A 1 158 ? 5.851 26.609 -31.253 1.00 92.38 158 LYS A C 1
ATOM 1285 O O . LYS A 1 158 ? 6.006 25.848 -30.307 1.00 92.38 158 LYS A O 1
ATOM 1290 N N . LYS A 1 159 ? 4.700 26.660 -31.933 1.00 91.56 159 LYS A N 1
ATOM 1291 C CA . LYS A 1 159 ? 3.595 25.698 -31.729 1.00 91.56 159 LYS A CA 1
ATOM 1292 C C . LYS A 1 159 ? 3.884 24.432 -32.536 1.00 91.56 159 LYS A C 1
ATOM 1294 O O . LYS A 1 159 ? 4.108 24.547 -33.735 1.00 91.56 159 LYS A O 1
ATOM 1299 N N . GLU A 1 160 ? 3.843 23.264 -31.900 1.00 90.31 160 GLU A N 1
ATOM 1300 C CA . GLU A 1 160 ? 4.131 21.976 -32.552 1.00 90.31 160 GLU A CA 1
ATOM 1301 C C . GLU A 1 160 ? 2.849 21.177 -32.815 1.00 90.31 160 GLU A C 1
ATOM 1303 O O . GLU A 1 160 ? 1.866 21.343 -32.090 1.00 90.31 160 GLU A O 1
ATOM 1308 N N . PHE A 1 161 ? 2.835 20.345 -33.859 1.00 88.31 161 PHE A N 1
ATOM 1309 C CA . PHE A 1 161 ? 1.637 19.597 -34.278 1.00 88.31 161 PHE A CA 1
ATOM 1310 C C . PHE A 1 161 ? 1.500 18.208 -33.648 1.00 88.31 161 PHE A C 1
ATOM 1312 O O . PHE A 1 161 ? 0.381 17.723 -33.530 1.00 88.31 161 PHE A O 1
ATOM 1319 N N . ILE A 1 162 ? 2.608 17.591 -33.236 1.00 90.81 162 ILE A N 1
ATOM 1320 C CA . ILE A 1 162 ? 2.646 16.269 -32.595 1.00 90.81 162 ILE A CA 1
ATOM 1321 C C . ILE A 1 162 ? 3.553 16.316 -31.355 1.00 90.81 162 ILE A C 1
ATOM 1323 O O . ILE A 1 162 ? 4.529 17.070 -31.350 1.00 90.81 162 ILE A O 1
ATOM 1327 N N . PRO A 1 163 ? 3.270 15.538 -30.296 1.00 89.38 163 PRO A N 1
ATOM 1328 C CA . PRO A 1 163 ? 4.048 15.595 -29.057 1.00 89.38 163 PRO A CA 1
ATOM 1329 C C . PRO A 1 163 ? 5.441 14.951 -29.177 1.00 89.38 163 PRO A C 1
ATOM 1331 O O . PRO A 1 163 ? 6.357 15.321 -28.443 1.00 89.38 163 PRO A O 1
ATOM 1334 N N . MET A 1 164 ? 5.623 14.011 -30.110 1.00 87.56 164 MET A N 1
ATOM 1335 C CA . MET A 1 164 ? 6.893 13.348 -30.415 1.00 87.56 164 MET A CA 1
ATOM 1336 C C . MET A 1 164 ? 6.944 13.015 -31.913 1.00 87.56 164 MET A C 1
ATOM 1338 O O . MET A 1 164 ? 5.942 12.586 -32.478 1.00 87.56 164 MET A O 1
ATOM 1342 N N . GLN A 1 165 ? 8.092 13.235 -32.561 1.00 80.88 165 GLN A N 1
ATOM 1343 C CA . GLN A 1 165 ? 8.297 12.882 -33.971 1.00 80.88 165 GLN A CA 1
ATOM 1344 C C . GLN A 1 165 ? 8.599 11.387 -34.116 1.00 80.88 165 GLN A C 1
ATOM 1346 O O . GLN A 1 165 ? 9.240 10.804 -33.244 1.00 80.88 165 GLN A O 1
ATOM 1351 N N . HIS A 1 166 ? 8.165 10.793 -35.231 1.00 72.69 166 HIS A N 1
ATOM 1352 C CA . HIS A 1 166 ? 8.308 9.362 -35.512 1.00 72.69 166 HIS A CA 1
ATOM 1353 C C . HIS A 1 166 ? 9.768 8.878 -35.484 1.00 72.69 166 HIS A C 1
ATOM 1355 O O . HIS A 1 166 ? 10.059 7.832 -34.912 1.00 72.69 166 HIS A O 1
ATOM 1361 N N . ASP A 1 167 ? 10.691 9.677 -36.022 1.00 74.31 167 ASP A N 1
ATOM 1362 C CA . ASP A 1 167 ? 12.079 9.252 -36.251 1.00 74.31 167 ASP A CA 1
ATOM 1363 C C . ASP A 1 167 ? 13.020 9.540 -35.060 1.00 74.31 167 ASP A C 1
ATOM 1365 O O . ASP A 1 167 ? 14.216 9.249 -35.114 1.00 74.31 167 ASP A O 1
ATOM 1369 N N . ILE A 1 168 ? 12.505 10.109 -33.959 1.00 75.62 168 ILE A N 1
ATOM 1370 C CA . ILE A 1 168 ? 13.303 10.396 -32.757 1.00 75.62 168 ILE A CA 1
ATOM 1371 C C . ILE A 1 168 ? 13.346 9.163 -31.850 1.00 75.62 168 ILE A C 1
ATOM 1373 O O . ILE A 1 168 ? 12.447 8.922 -31.042 1.00 75.62 168 ILE A O 1
ATOM 1377 N N . VAL A 1 169 ? 14.455 8.426 -31.917 1.00 81.75 169 VAL A N 1
ATOM 1378 C CA . VAL A 1 169 ? 14.779 7.366 -30.955 1.00 81.75 169 VAL A CA 1
ATOM 1379 C C . VAL A 1 169 ? 15.556 7.959 -29.775 1.00 81.75 169 VAL A C 1
ATOM 1381 O O . VAL A 1 169 ? 16.687 8.431 -29.926 1.00 81.75 169 VAL A O 1
ATOM 1384 N N . LEU A 1 170 ? 14.952 7.919 -28.585 1.00 87.75 170 LEU A N 1
ATOM 1385 C CA . LEU A 1 170 ? 15.613 8.291 -27.331 1.00 87.75 170 LEU A CA 1
ATOM 1386 C C . LEU A 1 170 ? 16.336 7.083 -26.716 1.00 87.75 170 LEU A C 1
ATOM 1388 O O . LEU A 1 170 ? 15.826 5.961 -26.738 1.00 87.75 170 LEU A O 1
ATOM 1392 N N . SER A 1 171 ? 17.533 7.282 -26.158 1.00 90.00 171 SER A N 1
ATOM 1393 C CA . SER A 1 171 ? 18.348 6.188 -25.610 1.00 90.00 171 SER A CA 1
ATOM 1394 C C . SER A 1 171 ? 19.290 6.635 -24.491 1.00 90.00 171 SER A C 1
ATOM 1396 O O . SER A 1 171 ? 19.690 7.792 -24.408 1.00 90.00 171 SER A O 1
ATOM 1398 N N . LYS A 1 172 ? 19.727 5.686 -23.649 1.00 88.06 172 LYS A N 1
ATOM 1399 C CA . LYS A 1 172 ? 20.697 5.967 -22.574 1.00 88.06 172 LYS A CA 1
ATOM 1400 C C . LYS A 1 172 ? 22.066 6.449 -23.085 1.00 88.06 172 LYS A C 1
ATOM 1402 O O . LYS A 1 172 ? 22.818 7.025 -22.312 1.00 88.06 172 LYS A O 1
ATOM 1407 N N . ALA A 1 173 ? 22.378 6.264 -24.371 1.00 87.38 173 ALA A N 1
ATOM 1408 C CA . ALA A 1 173 ? 23.587 6.812 -24.989 1.00 87.38 173 ALA A CA 1
ATOM 1409 C C . ALA A 1 173 ? 23.540 8.347 -25.155 1.00 87.38 173 ALA A C 1
ATOM 1411 O O . ALA A 1 173 ? 24.573 8.969 -25.358 1.00 87.38 173 ALA A O 1
ATOM 1412 N N . GLN A 1 174 ? 22.356 8.963 -25.043 1.00 88.88 174 GLN A N 1
ATOM 1413 C CA . GLN A 1 174 ? 22.158 10.420 -25.068 1.00 88.88 174 GLN A CA 1
ATOM 1414 C C . GLN A 1 174 ? 22.148 11.040 -23.653 1.00 88.88 174 GLN A C 1
ATOM 1416 O O . GLN A 1 174 ? 21.773 12.203 -23.485 1.00 88.88 174 GLN A O 1
ATOM 1421 N N . CYS A 1 175 ? 22.490 10.269 -22.616 1.00 89.81 175 CYS A N 1
ATOM 1422 C CA . CYS A 1 175 ? 22.693 10.781 -21.260 1.00 89.81 175 CYS A CA 1
ATOM 1423 C C . CYS A 1 175 ? 24.065 11.484 -21.146 1.00 89.81 175 CYS A C 1
ATOM 1425 O O . CYS A 1 175 ? 24.998 11.088 -21.844 1.00 89.81 175 CYS A O 1
ATOM 1427 N N . PRO A 1 176 ? 24.231 12.491 -20.267 1.00 87.00 176 PRO A N 1
ATOM 1428 C CA . PRO A 1 176 ? 25.507 13.177 -20.067 1.00 87.00 176 PRO A CA 1
ATOM 1429 C C . PRO A 1 176 ? 26.630 12.239 -19.604 1.00 87.00 176 PRO A C 1
ATOM 1431 O O . PRO A 1 176 ? 26.527 11.603 -18.551 1.00 87.00 176 PRO A O 1
ATOM 1434 N N . VAL A 1 177 ? 27.716 12.189 -20.380 1.00 85.44 177 VAL A N 1
ATOM 1435 C CA . VAL A 1 177 ? 28.919 11.392 -20.071 1.00 85.44 177 VAL A CA 1
ATOM 1436 C C . VAL A 1 177 ? 30.062 12.274 -19.556 1.00 85.44 177 VAL A C 1
ATOM 1438 O O . VAL A 1 177 ? 30.795 11.856 -18.664 1.00 85.44 177 VAL A O 1
ATOM 1441 N N . SER A 1 178 ? 30.202 13.498 -20.078 1.00 87.12 178 SER A N 1
ATOM 1442 C CA . SER A 1 178 ? 31.198 14.466 -19.605 1.00 87.12 178 SER A CA 1
ATOM 1443 C C . SER A 1 178 ? 30.715 15.206 -18.349 1.00 87.12 178 SER A C 1
ATOM 1445 O O . SER A 1 178 ? 29.511 15.390 -18.148 1.00 87.12 178 SER A O 1
ATOM 1447 N N . SER A 1 179 ? 31.650 15.673 -17.516 1.00 83.06 179 SER A N 1
ATOM 1448 C CA . SER A 1 179 ? 31.337 16.544 -16.373 1.00 83.06 179 SER A CA 1
ATOM 1449 C C . SER A 1 179 ? 30.697 17.864 -16.817 1.00 83.06 179 SER A C 1
ATOM 1451 O O . SER A 1 179 ? 29.742 18.319 -16.197 1.00 83.06 179 SER A O 1
ATOM 1453 N N . GLU A 1 180 ? 31.155 18.431 -17.936 1.00 85.81 180 GLU A N 1
ATOM 1454 C CA . GLU A 1 180 ? 30.622 19.674 -18.500 1.00 85.81 180 GLU A CA 1
ATOM 1455 C C . GLU A 1 180 ? 29.144 19.536 -18.910 1.00 85.81 180 GLU A C 1
ATOM 1457 O O . GLU A 1 180 ? 28.328 20.415 -18.634 1.00 85.81 180 GLU A O 1
ATOM 1462 N N . ASP A 1 181 ? 28.761 18.411 -19.522 1.00 84.38 181 ASP A N 1
ATOM 1463 C CA . ASP A 1 181 ? 27.367 18.156 -19.901 1.00 84.38 181 ASP A CA 1
ATOM 1464 C C . ASP A 1 181 ? 26.492 17.823 -18.689 1.00 84.38 181 ASP A C 1
ATOM 1466 O O . ASP A 1 181 ? 25.317 18.198 -18.655 1.00 84.38 181 ASP A O 1
ATOM 1470 N N . GLN A 1 182 ? 27.053 17.172 -17.664 1.00 86.31 182 GLN A N 1
ATOM 1471 C CA . GLN A 1 182 ? 26.370 16.981 -16.383 1.00 86.31 182 GLN A CA 1
ATOM 1472 C C . GLN A 1 182 ? 26.096 18.330 -15.706 1.00 86.31 182 GLN A C 1
ATOM 1474 O O . GLN A 1 182 ? 24.975 18.564 -15.255 1.00 86.31 182 GLN A O 1
ATOM 1479 N N . ASP A 1 183 ? 27.068 19.245 -15.688 1.00 87.75 183 ASP A N 1
ATOM 1480 C CA . ASP A 1 183 ? 26.911 20.584 -15.110 1.00 87.75 183 ASP A CA 1
ATOM 1481 C C . ASP A 1 183 ? 25.900 21.445 -15.880 1.00 87.75 183 ASP A C 1
ATOM 1483 O O . ASP A 1 183 ? 25.048 22.085 -15.257 1.00 87.75 183 ASP A O 1
ATOM 1487 N N . LYS A 1 184 ? 25.887 21.382 -17.220 1.00 87.50 184 LYS A N 1
ATOM 1488 C CA . LYS A 1 184 ? 24.815 21.989 -18.034 1.00 87.50 184 LYS A CA 1
ATOM 1489 C C . LYS A 1 184 ? 23.441 21.437 -17.636 1.00 87.50 184 LYS A C 1
ATOM 1491 O O . LYS A 1 184 ? 22.516 22.212 -17.373 1.00 87.50 184 LYS A O 1
ATOM 1496 N N . MET A 1 185 ? 23.305 20.111 -17.538 1.00 91.19 185 MET A N 1
ATOM 1497 C CA . MET A 1 185 ? 22.026 19.457 -17.237 1.00 91.19 185 MET A CA 1
ATOM 1498 C C . MET A 1 185 ? 21.543 19.644 -15.792 1.00 91.19 185 MET A C 1
ATOM 1500 O O . MET A 1 185 ? 20.330 19.640 -15.584 1.00 91.19 185 MET A O 1
ATOM 1504 N N . LYS A 1 186 ? 22.420 19.904 -14.808 1.00 87.69 186 LYS A N 1
ATOM 1505 C CA . LYS A 1 186 ? 22.015 20.263 -13.425 1.00 87.69 186 LYS A CA 1
ATOM 1506 C C . LYS A 1 186 ? 21.083 21.480 -13.373 1.00 87.69 186 LYS A C 1
ATOM 1508 O O . LYS A 1 186 ? 20.232 21.559 -12.492 1.00 87.69 186 LYS A O 1
ATOM 1513 N N . SER A 1 187 ? 21.218 22.414 -14.318 1.00 87.81 187 SER A N 1
ATOM 1514 C CA . SER A 1 187 ? 20.362 23.607 -14.411 1.00 87.81 187 SER A CA 1
ATOM 1515 C C . SER A 1 187 ? 18.977 23.345 -15.027 1.00 87.81 187 SER A C 1
ATOM 1517 O O . SER A 1 187 ? 18.082 24.189 -14.936 1.00 87.81 187 SER A O 1
ATOM 1519 N N . VAL A 1 188 ? 18.777 22.185 -15.663 1.00 91.12 188 VAL A N 1
ATOM 1520 C CA . VAL A 1 188 ? 17.557 21.857 -16.407 1.00 91.12 188 VAL A CA 1
ATOM 1521 C C . VAL A 1 188 ? 16.507 21.259 -15.462 1.00 91.12 188 VAL A C 1
ATOM 1523 O O . VAL A 1 188 ? 16.736 20.193 -14.889 1.00 91.12 188 VAL A O 1
ATOM 1526 N N . PRO A 1 189 ? 15.302 21.852 -15.331 1.00 93.12 189 PRO A N 1
ATOM 1527 C CA . PRO A 1 189 ? 14.275 21.395 -14.390 1.00 93.12 189 PRO A CA 1
ATOM 1528 C C . PRO A 1 189 ? 13.487 20.179 -14.923 1.00 93.12 189 PRO A C 1
ATOM 1530 O O . PRO A 1 189 ? 12.254 20.168 -14.920 1.00 93.12 189 PRO A O 1
ATOM 1533 N N . TYR A 1 190 ? 14.195 19.149 -15.396 1.00 94.00 190 TYR A N 1
ATOM 1534 C CA . TYR A 1 190 ? 13.648 18.022 -16.157 1.00 94.00 190 TYR A CA 1
ATOM 1535 C C . TYR A 1 190 ? 12.547 17.273 -15.400 1.00 94.00 190 TYR A C 1
ATOM 1537 O O . TYR A 1 190 ? 11.414 17.204 -15.867 1.00 94.00 190 TYR A O 1
ATOM 1545 N N . ALA A 1 191 ? 12.849 16.783 -14.193 1.00 90.31 191 ALA A N 1
ATOM 1546 C CA . ALA A 1 191 ? 11.891 16.067 -13.348 1.00 90.31 191 ALA A CA 1
ATOM 1547 C C . ALA A 1 191 ? 10.643 16.912 -13.028 1.00 90.31 191 ALA A C 1
ATOM 1549 O O . ALA A 1 191 ? 9.525 16.402 -13.014 1.00 90.31 191 ALA A O 1
ATOM 1550 N N . SER A 1 192 ? 10.817 18.225 -12.838 1.00 92.31 192 SER A N 1
ATOM 1551 C CA . SER A 1 192 ? 9.708 19.147 -12.579 1.00 92.31 192 SER A CA 1
ATOM 1552 C C . SER A 1 192 ? 8.814 19.339 -13.809 1.00 92.31 192 SER A C 1
ATOM 1554 O O . SER A 1 192 ? 7.589 19.401 -13.673 1.00 92.31 192 SER A O 1
ATOM 1556 N N . ALA A 1 193 ? 9.403 19.398 -15.007 1.00 93.94 193 ALA A N 1
ATOM 1557 C CA . ALA A 1 193 ? 8.663 19.457 -16.263 1.00 93.94 193 ALA A CA 1
ATOM 1558 C C . ALA A 1 193 ? 7.911 18.147 -16.536 1.00 93.94 193 ALA A C 1
ATOM 1560 O O . ALA A 1 193 ? 6.719 18.202 -16.833 1.00 93.94 193 ALA A O 1
ATOM 1561 N N . ILE A 1 194 ? 8.565 16.992 -16.348 1.00 92.38 194 ILE A N 1
ATOM 1562 C CA . ILE A 1 194 ? 7.939 15.664 -16.455 1.00 92.38 194 ILE A CA 1
ATOM 1563 C C . ILE A 1 194 ? 6.724 15.572 -15.526 1.00 92.38 194 ILE A C 1
ATOM 1565 O O . ILE A 1 194 ? 5.622 15.339 -16.009 1.00 92.38 194 ILE A O 1
ATOM 1569 N N . GLY A 1 195 ? 6.882 15.846 -14.225 1.00 86.50 195 GLY A N 1
ATOM 1570 C CA . GLY A 1 195 ? 5.771 15.785 -13.265 1.00 86.50 195 GLY A CA 1
ATOM 1571 C C . GLY A 1 195 ? 4.624 16.750 -13.592 1.00 86.50 195 GLY A C 1
ATOM 1572 O O . GLY A 1 195 ? 3.456 16.393 -13.459 1.00 86.50 195 GLY A O 1
ATOM 1573 N N . SER A 1 196 ? 4.937 17.950 -14.094 1.00 89.88 196 SER A N 1
ATOM 1574 C CA . SER A 1 196 ? 3.916 18.930 -14.496 1.00 89.88 196 SER A CA 1
ATOM 1575 C C . SER A 1 196 ? 3.119 18.473 -15.730 1.00 89.88 196 SER A C 1
ATOM 1577 O O . SER A 1 196 ? 1.898 18.612 -15.774 1.00 89.88 196 SER A O 1
ATOM 1579 N N . ILE A 1 197 ? 3.791 17.904 -16.736 1.00 90.62 197 ILE A N 1
ATOM 1580 C CA . ILE A 1 197 ? 3.134 17.341 -17.927 1.00 90.62 197 ILE A CA 1
ATOM 1581 C C . ILE A 1 197 ? 2.338 16.086 -17.553 1.00 90.62 197 ILE A C 1
ATOM 1583 O O . ILE A 1 197 ? 1.222 15.914 -18.030 1.00 90.62 197 ILE A O 1
ATOM 1587 N N . MET A 1 198 ? 2.884 15.236 -16.681 1.00 85.69 198 MET A N 1
ATOM 1588 C CA . MET A 1 198 ? 2.256 13.995 -16.229 1.00 85.69 198 MET A CA 1
ATOM 1589 C C . MET A 1 198 ? 0.939 14.252 -15.489 1.00 85.69 198 MET A C 1
ATOM 1591 O O . MET A 1 198 ? -0.033 13.557 -15.755 1.00 85.69 198 MET A O 1
ATOM 1595 N N . TYR A 1 199 ? 0.859 15.291 -14.650 1.00 81.38 199 TYR A N 1
ATOM 1596 C CA . TYR A 1 199 ? -0.413 15.691 -14.038 1.00 81.38 199 TYR A CA 1
ATOM 1597 C C . TYR A 1 199 ? -1.464 16.052 -15.098 1.00 81.38 199 TYR A C 1
ATOM 1599 O O . TYR A 1 199 ? -2.579 15.539 -15.068 1.00 81.38 199 TYR A O 1
ATOM 1607 N N . ALA A 1 200 ? -1.100 16.861 -16.100 1.00 84.44 200 ALA A N 1
ATOM 1608 C CA . ALA A 1 200 ? -2.020 17.174 -17.194 1.00 84.44 200 ALA A CA 1
ATOM 1609 C C . ALA A 1 200 ? -2.413 15.926 -18.009 1.00 84.44 200 ALA A C 1
ATOM 1611 O O . ALA A 1 200 ? -3.575 15.789 -18.396 1.00 84.44 200 ALA A O 1
ATOM 1612 N N . MET A 1 201 ? -1.457 15.016 -18.238 1.00 86.94 201 MET A N 1
ATOM 1613 C CA . MET A 1 201 ? -1.661 13.745 -18.936 1.00 86.94 201 MET A CA 1
ATOM 1614 C C . MET A 1 201 ? -2.683 12.861 -18.228 1.00 86.94 201 MET A C 1
ATOM 1616 O O . MET A 1 201 ? -3.581 12.378 -18.904 1.00 86.94 201 MET A O 1
ATOM 1620 N N . LEU A 1 202 ? -2.565 12.666 -16.910 1.00 73.88 202 LEU A N 1
ATOM 1621 C CA . LEU A 1 202 ? -3.516 11.877 -16.116 1.00 73.88 202 LEU A CA 1
ATOM 1622 C C . LEU A 1 202 ? -4.911 12.530 -16.094 1.00 73.88 202 LEU A C 1
ATOM 1624 O O . LEU A 1 202 ? -5.923 11.848 -16.159 1.00 73.88 202 LEU A O 1
ATOM 1628 N N . CYS A 1 203 ? -4.985 13.864 -16.029 1.00 75.88 203 CYS A N 1
ATOM 1629 C CA . CYS A 1 203 ? -6.258 14.569 -15.853 1.00 75.88 203 CYS A CA 1
ATOM 1630 C C . CYS A 1 203 ? -7.091 14.691 -17.139 1.00 75.88 203 CYS A C 1
ATOM 1632 O O . CYS A 1 203 ? -8.287 14.408 -17.148 1.00 75.88 203 CYS A O 1
ATOM 1634 N N . THR A 1 204 ? -6.501 15.277 -18.187 1.00 82.50 204 THR A N 1
ATOM 1635 C CA . THR A 1 204 ? -7.249 15.777 -19.360 1.00 82.50 204 THR A CA 1
ATOM 1636 C C . THR A 1 204 ? -6.512 15.616 -20.686 1.00 82.50 204 THR A C 1
ATOM 1638 O O . THR A 1 204 ? -7.045 16.023 -21.714 1.00 82.50 204 THR A O 1
ATOM 1641 N N . ARG A 1 205 ? -5.288 15.069 -20.688 1.00 87.25 205 ARG A N 1
ATOM 1642 C CA . ARG A 1 205 ? -4.399 15.001 -21.862 1.00 87.25 205 ARG A CA 1
ATOM 1643 C C . ARG A 1 205 ? -3.894 13.573 -22.146 1.00 87.25 205 ARG A C 1
ATOM 1645 O O . ARG A 1 205 ? -2.678 13.359 -22.183 1.00 87.25 205 ARG A O 1
ATOM 1652 N N . PRO A 1 206 ? -4.786 12.589 -22.387 1.00 86.56 206 PRO A N 1
ATOM 1653 C CA . PRO A 1 206 ? -4.379 11.240 -22.802 1.00 86.56 206 PRO A CA 1
ATOM 1654 C C . PRO A 1 206 ? -3.512 11.261 -24.074 1.00 86.56 206 PRO A C 1
ATOM 1656 O O . PRO A 1 206 ? -2.603 10.452 -24.239 1.00 86.56 206 PRO A O 1
ATOM 1659 N N . ASP A 1 207 ? -3.715 12.256 -24.938 1.00 89.88 207 ASP A N 1
ATOM 1660 C CA . ASP A 1 207 ? -3.018 12.454 -26.208 1.00 89.88 207 ASP A CA 1
ATOM 1661 C C . ASP A 1 207 ? -1.512 12.771 -26.102 1.00 89.88 207 ASP A C 1
ATOM 1663 O O . ASP A 1 207 ? -0.825 12.793 -27.124 1.00 89.88 207 ASP A O 1
ATOM 1667 N N . VAL A 1 208 ? -0.966 13.001 -24.899 1.00 92.06 208 VAL A N 1
ATOM 1668 C CA . VAL A 1 208 ? 0.496 13.094 -24.684 1.00 92.06 208 VAL A CA 1
ATOM 1669 C C . VAL A 1 208 ? 1.095 11.862 -23.996 1.00 92.06 208 VAL A C 1
ATOM 1671 O O . VAL A 1 208 ? 2.318 11.809 -23.821 1.00 92.06 208 VAL A O 1
ATOM 1674 N N . ALA A 1 209 ? 0.287 10.859 -23.636 1.00 88.06 209 ALA A N 1
ATOM 1675 C CA . ALA A 1 209 ? 0.685 9.778 -22.732 1.00 88.06 209 ALA A CA 1
ATOM 1676 C C . ALA A 1 209 ? 1.849 8.908 -23.240 1.00 88.06 209 ALA A C 1
ATOM 1678 O O . ALA A 1 209 ? 2.714 8.517 -22.455 1.00 88.06 209 ALA A O 1
ATOM 1679 N N . TYR A 1 210 ? 1.955 8.650 -24.546 1.00 87.88 210 TYR A N 1
ATOM 1680 C CA . TYR A 1 210 ? 3.147 8.004 -25.114 1.00 87.88 210 TYR A CA 1
ATOM 1681 C C . TYR A 1 210 ? 4.409 8.854 -24.942 1.00 87.88 210 TYR A C 1
ATOM 1683 O O . TYR A 1 210 ? 5.407 8.412 -24.377 1.00 87.88 210 TYR A O 1
ATOM 1691 N N . SER A 1 211 ? 4.359 10.119 -25.356 1.00 90.94 211 SER A N 1
ATOM 1692 C CA . SER A 1 211 ? 5.531 11.002 -25.323 1.00 90.94 211 SER A CA 1
ATOM 1693 C C . SER A 1 211 ? 6.095 11.224 -23.912 1.00 90.94 211 SER A C 1
ATOM 1695 O O . SER A 1 211 ? 7.318 11.263 -23.735 1.00 90.94 211 SER A O 1
ATOM 1697 N N . ILE A 1 212 ? 5.227 11.308 -22.897 1.00 90.38 212 ILE A N 1
ATOM 1698 C CA . ILE A 1 212 ? 5.639 11.456 -21.497 1.00 90.38 212 ILE A CA 1
ATOM 1699 C C . ILE A 1 212 ? 6.143 10.133 -20.899 1.00 90.38 212 ILE A C 1
ATOM 1701 O O . ILE A 1 212 ? 7.124 10.155 -20.160 1.00 90.38 212 ILE A O 1
ATOM 1705 N N . SER A 1 213 ? 5.585 8.974 -21.282 1.00 87.06 213 SER A N 1
ATOM 1706 C CA . SER A 1 213 ? 6.089 7.658 -20.841 1.00 87.06 213 SER A CA 1
ATOM 1707 C C . SER A 1 213 ? 7.433 7.279 -21.472 1.00 87.06 213 SER A C 1
ATOM 1709 O O . SER A 1 213 ? 8.202 6.499 -20.904 1.00 87.06 213 SER A O 1
ATOM 1711 N N . VAL A 1 214 ? 7.753 7.813 -22.655 1.00 88.31 214 VAL A N 1
ATOM 1712 C CA . VAL A 1 214 ? 9.085 7.680 -23.256 1.00 88.31 214 VAL A CA 1
ATOM 1713 C C . VAL A 1 214 ? 10.084 8.595 -22.555 1.00 88.31 214 VAL A C 1
ATOM 1715 O O . VAL A 1 214 ? 11.169 8.138 -22.211 1.00 88.31 214 VAL A O 1
ATOM 1718 N N . THR A 1 215 ? 9.735 9.859 -22.311 1.00 91.44 215 THR A N 1
ATOM 1719 C CA . THR A 1 215 ? 10.663 10.838 -21.718 1.00 91.44 215 THR A CA 1
ATOM 1720 C C . THR A 1 215 ? 10.919 10.601 -20.222 1.00 91.44 215 THR A C 1
ATOM 1722 O O . THR A 1 215 ? 12.062 10.713 -19.778 1.00 91.44 215 THR A O 1
ATOM 1725 N N . SER A 1 216 ? 9.925 10.158 -19.444 1.00 89.12 216 SER A N 1
ATOM 1726 C CA . SER A 1 216 ? 10.083 9.878 -18.003 1.00 89.12 216 SER A CA 1
ATOM 1727 C C . SER A 1 216 ? 11.161 8.830 -17.679 1.00 89.12 216 SER A C 1
ATOM 1729 O O . SER A 1 216 ? 11.817 8.924 -16.641 1.00 89.12 216 SER A O 1
ATOM 1731 N N . LYS A 1 217 ? 11.441 7.894 -18.601 1.00 87.75 217 LYS A N 1
ATOM 1732 C CA . LYS A 1 217 ? 12.490 6.854 -18.487 1.00 87.75 217 LYS A CA 1
ATOM 1733 C C . LYS A 1 217 ? 13.896 7.407 -18.216 1.00 87.75 217 LYS A C 1
ATOM 1735 O O . LYS A 1 217 ? 14.755 6.660 -17.749 1.00 87.75 217 LYS A O 1
ATOM 1740 N N . TYR A 1 218 ? 14.136 8.686 -18.507 1.00 90.56 218 TYR A N 1
ATOM 1741 C CA . TYR A 1 218 ? 15.438 9.348 -18.367 1.00 90.56 218 TYR A CA 1
ATOM 1742 C C . TYR A 1 218 ? 15.490 10.334 -17.192 1.00 90.56 218 TYR A C 1
ATOM 1744 O O . TYR A 1 218 ? 16.495 11.016 -17.021 1.00 90.56 218 TYR A O 1
ATOM 1752 N N . GLN A 1 219 ? 14.453 10.396 -16.347 1.00 88.50 219 GLN A N 1
ATOM 1753 C CA . GLN A 1 219 ? 14.351 11.357 -15.240 1.00 88.50 219 GLN A CA 1
ATOM 1754 C C . GLN A 1 219 ? 15.525 11.303 -14.243 1.00 88.50 219 GLN A C 1
ATOM 1756 O O . GLN A 1 219 ? 15.863 12.332 -13.665 1.00 88.50 219 GLN A O 1
ATOM 1761 N N . GLN A 1 220 ? 16.155 10.138 -14.057 1.00 86.62 220 GLN A N 1
ATOM 1762 C CA . GLN A 1 220 ? 17.317 9.970 -13.169 1.00 86.62 220 GLN A CA 1
ATOM 1763 C C . GLN A 1 220 ? 18.622 10.559 -13.734 1.00 86.62 220 GLN A C 1
ATOM 1765 O O . GLN A 1 220 ? 19.488 10.950 -12.960 1.00 86.62 220 GLN A O 1
ATOM 1770 N N . ASN A 1 221 ? 18.785 10.600 -15.062 1.00 89.38 221 ASN A N 1
ATOM 1771 C CA . ASN A 1 221 ? 19.977 11.143 -15.723 1.00 89.38 221 ASN A CA 1
ATOM 1772 C C . ASN A 1 221 ? 19.617 11.678 -17.129 1.00 89.38 221 ASN A C 1
ATOM 1774 O O . ASN A 1 221 ? 19.892 11.018 -18.137 1.00 89.38 221 ASN A O 1
ATOM 1778 N N . PRO A 1 222 ? 18.921 12.824 -17.222 1.00 92.62 222 PRO A N 1
ATOM 1779 C CA . PRO A 1 222 ? 18.469 13.375 -18.494 1.00 92.62 222 PRO A CA 1
ATOM 1780 C C . PRO A 1 222 ? 19.621 14.043 -19.251 1.00 92.62 222 PRO A C 1
ATOM 1782 O O . PRO A 1 222 ? 20.555 14.567 -18.655 1.00 92.62 222 PRO A O 1
ATOM 1785 N N . GLY A 1 223 ? 19.514 14.087 -20.579 1.00 93.12 223 GLY A N 1
ATOM 1786 C CA . GLY A 1 223 ? 20.453 14.788 -21.468 1.00 93.12 223 GLY A CA 1
ATOM 1787 C C . GLY A 1 223 ? 19.727 15.767 -22.387 1.00 93.12 223 GLY A C 1
ATOM 1788 O O . GLY A 1 223 ? 18.495 15.770 -22.425 1.00 93.12 223 GLY A O 1
ATOM 1789 N N . GLU A 1 224 ? 20.455 16.581 -23.154 1.00 92.25 224 GLU A N 1
ATOM 1790 C CA . GLU A 1 224 ? 19.823 17.658 -23.934 1.00 92.25 224 GLU A CA 1
ATOM 1791 C C . GLU A 1 224 ? 18.839 17.124 -24.990 1.00 92.25 224 GLU A C 1
ATOM 1793 O O . GLU A 1 224 ? 17.755 17.679 -25.137 1.00 92.25 224 GLU A O 1
ATOM 1798 N N . ALA A 1 225 ? 19.121 15.989 -25.645 1.00 91.75 225 ALA A N 1
ATOM 1799 C CA . ALA A 1 225 ? 18.165 15.346 -26.559 1.00 91.75 225 ALA A CA 1
ATOM 1800 C C . ALA A 1 225 ? 16.845 14.964 -25.852 1.00 91.75 225 ALA A C 1
ATOM 1802 O O . ALA A 1 225 ? 15.751 15.218 -26.363 1.00 91.75 225 ALA A O 1
ATOM 1803 N N . HIS A 1 226 ? 16.941 14.438 -24.626 1.00 94.31 226 HIS A N 1
ATOM 1804 C CA . HIS A 1 226 ? 15.786 14.145 -23.780 1.00 94.31 226 HIS A CA 1
ATOM 1805 C C . HIS A 1 226 ? 15.025 15.430 -23.406 1.00 94.31 226 HIS A C 1
ATOM 1807 O O . HIS A 1 226 ? 13.792 15.432 -23.377 1.00 94.31 226 HIS A O 1
ATOM 1813 N N . TRP A 1 227 ? 15.731 16.535 -23.141 1.00 94.94 227 TRP A N 1
ATOM 1814 C CA . TRP A 1 227 ? 15.125 17.834 -22.825 1.00 94.94 227 TRP A CA 1
ATOM 1815 C C . TRP A 1 227 ? 14.471 18.495 -24.045 1.00 94.94 227 TRP A C 1
ATOM 1817 O O . TRP A 1 227 ? 13.395 19.080 -23.919 1.00 94.94 227 TRP A O 1
ATOM 1827 N N . VAL A 1 228 ? 15.047 18.360 -25.242 1.00 93.62 228 VAL A N 1
ATOM 1828 C CA . VAL A 1 228 ? 14.429 18.777 -26.513 1.00 93.62 228 VAL A CA 1
ATOM 1829 C C . VAL A 1 228 ? 13.109 18.043 -26.751 1.00 93.62 228 VAL A C 1
ATOM 1831 O O . VAL A 1 228 ? 12.124 18.690 -27.112 1.00 93.62 228 VAL A O 1
ATOM 1834 N N . ALA A 1 229 ? 13.042 16.738 -26.469 1.00 94.06 229 ALA A N 1
ATOM 1835 C CA . ALA A 1 229 ? 11.792 15.982 -26.553 1.00 94.06 229 ALA A CA 1
ATOM 1836 C C . ALA A 1 229 ? 10.720 16.522 -25.585 1.00 94.06 229 ALA A C 1
ATOM 1838 O O . ALA A 1 229 ? 9.607 16.815 -26.017 1.00 94.06 229 ALA A O 1
ATOM 1839 N N . VAL A 1 230 ? 11.055 16.766 -24.312 1.00 95.62 230 VAL A N 1
ATOM 1840 C CA . VAL A 1 230 ? 10.115 17.371 -23.340 1.00 95.62 230 VAL A CA 1
ATOM 1841 C C . VAL A 1 230 ? 9.678 18.779 -23.768 1.00 95.62 230 VAL A C 1
ATOM 1843 O O . VAL A 1 230 ? 8.493 19.114 -23.697 1.00 95.62 230 VAL A O 1
ATOM 1846 N N . LYS A 1 231 ? 10.600 19.595 -24.296 1.00 94.81 231 LYS A N 1
ATOM 1847 C CA . LYS A 1 231 ? 10.275 20.902 -24.886 1.00 94.81 231 LYS A CA 1
ATOM 1848 C C . LYS A 1 231 ? 9.295 20.757 -26.061 1.00 94.81 231 LYS A C 1
ATOM 1850 O O . LYS A 1 231 ? 8.398 21.586 -26.177 1.00 94.81 231 LYS A O 1
ATOM 1855 N N . ASN A 1 232 ? 9.387 19.720 -26.895 1.00 95.25 232 ASN A N 1
ATOM 1856 C CA . ASN A 1 232 ? 8.419 19.477 -27.976 1.00 95.25 232 ASN A CA 1
ATOM 1857 C C . ASN A 1 232 ? 7.015 19.125 -27.452 1.00 95.25 232 ASN A C 1
ATOM 1859 O O . ASN A 1 232 ? 6.041 19.688 -27.953 1.00 95.25 232 ASN A O 1
ATOM 1863 N N . ILE A 1 233 ? 6.901 18.322 -26.387 1.00 95.69 233 ILE A N 1
ATOM 1864 C CA . ILE A 1 233 ? 5.607 18.056 -25.730 1.00 95.69 233 ILE A CA 1
ATOM 1865 C C . ILE A 1 233 ? 4.973 19.373 -25.253 1.00 95.69 233 ILE A C 1
ATOM 1867 O O . ILE A 1 233 ? 3.801 19.629 -25.521 1.00 95.69 233 ILE A O 1
ATOM 1871 N N . LEU A 1 234 ? 5.752 20.272 -24.639 1.00 96.69 234 LEU A N 1
ATOM 1872 C CA . LEU A 1 234 ? 5.264 21.592 -24.211 1.00 96.69 234 LEU A CA 1
ATOM 1873 C C . LEU A 1 234 ? 4.820 22.484 -25.389 1.00 96.69 234 LEU A C 1
ATOM 1875 O O . LEU A 1 234 ? 3.794 23.161 -25.292 1.00 96.69 234 LEU A O 1
ATOM 1879 N N . LYS A 1 235 ? 5.532 22.468 -26.525 1.00 96.12 235 LYS A N 1
ATOM 1880 C CA . LYS A 1 235 ? 5.110 23.175 -27.755 1.00 96.12 235 LYS A CA 1
ATOM 1881 C C . LYS A 1 235 ? 3.780 22.647 -28.300 1.00 96.12 235 LYS A C 1
ATOM 1883 O O . LYS A 1 235 ? 2.947 23.435 -28.756 1.00 96.12 235 LYS A O 1
ATOM 1888 N N . TYR A 1 236 ? 3.581 21.330 -28.251 1.00 95.56 236 TYR A N 1
ATOM 1889 C CA . TYR A 1 236 ? 2.336 20.678 -28.647 1.00 95.56 236 TYR A CA 1
ATOM 1890 C C . TYR A 1 236 ? 1.198 21.022 -27.679 1.00 95.56 236 TYR A C 1
ATOM 1892 O O . TYR A 1 236 ? 0.140 21.484 -28.112 1.00 95.56 236 TYR A O 1
ATOM 1900 N N . MET A 1 237 ? 1.432 20.935 -26.364 1.00 95.12 237 MET A N 1
ATOM 1901 C CA . MET A 1 237 ? 0.473 21.375 -25.343 1.00 95.12 237 MET A CA 1
ATOM 1902 C C . MET A 1 237 ? 0.081 22.845 -25.524 1.00 95.12 237 MET A C 1
ATOM 1904 O O . MET A 1 237 ? -1.093 23.172 -25.393 1.00 95.12 237 MET A O 1
ATOM 1908 N N . ARG A 1 238 ? 1.004 23.734 -25.922 1.00 94.94 238 ARG A N 1
ATOM 1909 C CA . ARG A 1 238 ? 0.676 25.135 -26.248 1.00 94.94 238 ARG A CA 1
ATOM 1910 C C . ARG A 1 238 ? -0.220 25.293 -27.478 1.00 94.94 238 ARG A C 1
ATOM 1912 O O . ARG A 1 238 ? -1.050 26.202 -27.500 1.00 94.94 238 ARG A O 1
ATOM 1919 N N . ARG A 1 239 ? -0.066 24.453 -28.506 1.00 93.62 239 ARG A N 1
ATOM 1920 C CA . ARG A 1 239 ? -0.981 24.429 -29.664 1.00 93.62 239 ARG A CA 1
ATOM 1921 C C . ARG A 1 239 ? -2.392 24.001 -29.245 1.00 93.62 239 ARG A C 1
ATOM 1923 O O . ARG A 1 239 ? -3.377 24.553 -29.723 1.00 93.62 239 ARG A O 1
ATOM 1930 N N . THR A 1 240 ? -2.460 23.034 -28.340 1.00 93.06 240 THR A N 1
ATOM 1931 C CA . THR A 1 240 ? -3.661 22.264 -27.984 1.00 93.06 240 THR A CA 1
ATOM 1932 C C . THR A 1 240 ? -4.276 22.659 -26.636 1.00 93.06 240 THR A C 1
ATOM 1934 O O . THR A 1 240 ? -5.166 21.975 -26.148 1.00 93.06 240 THR A O 1
ATOM 1937 N N . LYS A 1 241 ? -3.831 23.757 -26.006 1.00 91.69 241 LYS A N 1
ATOM 1938 C CA . LYS A 1 241 ? -4.224 24.103 -24.625 1.00 91.69 241 LYS A CA 1
ATOM 1939 C C . LYS A 1 241 ? -5.717 24.379 -24.428 1.00 91.69 241 LYS A C 1
ATOM 1941 O O . LYS A 1 241 ? -6.204 24.176 -23.327 1.00 91.69 241 LYS A O 1
ATOM 1946 N N . GLU A 1 242 ? -6.415 24.816 -25.477 1.00 88.88 242 GLU A N 1
ATOM 1947 C CA . GLU A 1 242 ? -7.866 25.069 -25.464 1.00 88.88 242 GLU A CA 1
ATOM 1948 C C . GLU A 1 242 ? -8.703 23.843 -25.876 1.00 88.88 242 GLU A C 1
ATOM 1950 O O . GLU A 1 242 ? -9.920 23.953 -26.012 1.00 88.88 242 GLU A O 1
ATOM 1955 N N . MET A 1 243 ? -8.074 22.681 -26.097 1.00 88.69 243 MET A N 1
ATOM 1956 C CA . MET A 1 243 ? -8.819 21.430 -26.224 1.00 88.69 243 MET A CA 1
ATOM 1957 C C . MET A 1 243 ? -9.452 21.048 -24.883 1.00 88.69 243 MET A C 1
ATOM 1959 O O . MET A 1 243 ? -8.954 21.381 -23.798 1.00 88.69 243 MET A O 1
ATOM 1963 N N . PHE A 1 244 ? -10.538 20.299 -24.989 1.00 86.06 244 PHE A N 1
ATOM 1964 C CA . PHE A 1 244 ? -11.205 19.615 -23.899 1.00 86.06 244 PHE A CA 1
ATOM 1965 C C . PHE A 1 244 ? -11.113 18.108 -24.142 1.00 86.06 244 PHE A C 1
ATOM 1967 O O . PHE A 1 244 ? -11.155 17.669 -25.290 1.00 86.06 244 PHE A O 1
ATOM 1974 N N . LEU A 1 245 ? -11.046 17.331 -23.065 1.00 85.38 245 LEU A N 1
ATOM 1975 C CA . LEU A 1 245 ? -11.432 15.924 -23.080 1.00 85.38 245 LEU A CA 1
ATOM 1976 C C . LEU A 1 245 ? -12.963 15.877 -22.996 1.00 85.38 245 LEU A C 1
ATOM 1978 O O . LEU A 1 245 ? -13.533 16.340 -22.004 1.00 85.38 245 LEU A O 1
ATOM 1982 N N . VAL A 1 246 ? -13.621 15.426 -24.063 1.00 80.50 246 VAL A N 1
ATOM 1983 C CA . VAL A 1 246 ? -15.069 15.555 -24.282 1.00 80.50 246 VAL A CA 1
ATOM 1984 C C . VAL A 1 246 ? -15.771 14.204 -24.211 1.00 80.50 246 VAL A C 1
ATOM 1986 O O . VAL A 1 246 ? -15.324 13.225 -24.793 1.00 80.50 246 VAL A O 1
ATOM 1989 N N . PHE A 1 247 ? -16.918 14.189 -23.535 1.00 74.00 247 PHE A N 1
ATOM 1990 C CA . PHE A 1 247 ? -17.778 13.027 -23.331 1.00 74.00 247 PHE A CA 1
ATOM 1991 C C . PHE A 1 247 ? -19.181 13.323 -23.867 1.00 74.00 247 PHE A C 1
ATOM 1993 O O . PHE A 1 247 ? -19.826 14.250 -23.369 1.00 74.00 247 PHE A O 1
ATOM 2000 N N . GLY A 1 248 ? -19.656 12.535 -24.836 1.00 62.00 248 GLY A N 1
ATOM 2001 C CA . GLY A 1 248 ? -20.996 12.612 -25.445 1.00 62.00 248 GLY A CA 1
ATOM 2002 C C . GLY A 1 248 ? -21.038 12.383 -26.970 1.00 62.00 248 GLY A C 1
ATOM 2003 O O . GLY A 1 248 ? -21.833 13.028 -27.652 1.00 62.00 248 GLY A O 1
ATOM 2004 N N . GLY A 1 249 ? -20.167 11.516 -27.500 1.00 51.91 249 GLY A N 1
ATOM 2005 C CA . GLY A 1 249 ? -20.112 11.065 -28.899 1.00 51.91 249 GLY A CA 1
ATOM 2006 C C . GLY A 1 249 ? -20.618 9.626 -29.115 1.00 51.91 249 GLY A C 1
ATOM 2007 O O . GLY A 1 249 ? -21.300 9.069 -28.256 1.00 51.91 249 GLY A O 1
ATOM 2008 N N . SER A 1 250 ? -20.311 9.056 -30.287 1.00 45.00 250 SER A N 1
ATOM 2009 C CA . SER A 1 250 ? -20.672 7.689 -30.713 1.00 45.00 250 SER A CA 1
ATOM 2010 C C . SER A 1 250 ? -19.890 6.575 -29.984 1.00 45.00 250 SER A C 1
ATOM 2012 O O . SER A 1 250 ? -19.113 6.869 -29.081 1.00 45.00 250 SER A O 1
ATOM 2014 N N . GLU A 1 251 ? -20.190 5.317 -30.337 1.00 45.94 251 GLU A N 1
ATOM 2015 C CA . GLU A 1 251 ? -19.942 4.087 -29.556 1.00 45.94 251 GLU A CA 1
ATOM 2016 C C . GLU A 1 251 ? -18.478 3.797 -29.165 1.00 45.94 251 GLU A C 1
ATOM 2018 O O . GLU A 1 251 ? -17.533 4.358 -29.714 1.00 45.94 251 GLU A O 1
ATOM 2023 N N . ASP A 1 252 ? -18.333 2.935 -28.153 1.00 46.16 252 ASP A N 1
ATOM 2024 C CA . ASP A 1 252 ? -17.111 2.739 -27.370 1.00 46.16 252 ASP A CA 1
ATOM 2025 C C . ASP A 1 252 ? -16.134 1.727 -28.018 1.00 46.16 252 ASP A C 1
ATOM 2027 O O . ASP A 1 252 ? -16.507 0.596 -28.341 1.00 46.16 252 ASP A O 1
ATOM 2031 N N . GLU A 1 253 ? -14.853 2.098 -28.129 1.00 45.06 253 GLU A N 1
ATOM 2032 C CA . GLU A 1 253 ? -13.766 1.271 -28.688 1.00 45.06 253 GLU A CA 1
ATOM 2033 C C . GLU A 1 253 ? -12.541 1.222 -27.746 1.00 45.06 253 GLU A C 1
ATOM 2035 O O . GLU A 1 253 ? -12.238 2.194 -27.043 1.00 45.06 253 GLU A O 1
ATOM 2040 N N . ILE A 1 254 ? -11.856 0.066 -27.695 1.00 44.25 254 ILE A N 1
ATOM 2041 C CA . ILE A 1 254 ? -10.820 -0.283 -26.695 1.00 44.25 254 ILE A CA 1
ATOM 2042 C C . ILE A 1 254 ? -9.706 -1.132 -27.328 1.00 44.25 254 ILE A C 1
ATOM 2044 O O . ILE A 1 254 ? -9.963 -2.286 -27.646 1.00 44.25 254 ILE A O 1
ATOM 2048 N N . SER A 1 255 ? -8.453 -0.679 -27.421 1.00 28.78 255 SER A N 1
ATOM 2049 C CA . SER A 1 255 ? -7.346 -1.567 -27.858 1.00 28.78 255 SER A CA 1
ATOM 2050 C C . SER A 1 255 ? -5.976 -1.212 -27.258 1.00 28.78 255 SER A C 1
ATOM 2052 O O . SER A 1 255 ? -5.948 -0.557 -26.227 1.00 28.78 255 SER A O 1
ATOM 2054 N N . SER A 1 256 ? -4.859 -1.752 -27.771 1.00 37.22 256 SER A N 1
ATOM 2055 C CA . SER A 1 256 ? -3.624 -2.030 -27.002 1.00 37.22 256 SER A CA 1
ATOM 2056 C C . SER A 1 256 ? -2.701 -0.846 -26.665 1.00 37.22 256 SER A C 1
ATOM 2058 O O . SER A 1 256 ? -2.488 0.050 -27.473 1.00 37.22 256 SER A O 1
ATOM 2060 N N . GLY A 1 257 ? -2.097 -0.899 -25.467 1.00 54.22 257 GLY A N 1
ATOM 2061 C CA . GLY A 1 257 ? -1.602 0.271 -24.730 1.00 54.22 257 GLY A CA 1
ATOM 2062 C C . GLY A 1 257 ? -2.786 1.006 -24.119 1.00 54.22 257 GLY A C 1
ATOM 2063 O O . GLY A 1 257 ? -3.086 2.114 -24.537 1.00 54.22 257 GLY A O 1
ATOM 2064 N N . TYR A 1 258 ? -3.533 0.314 -23.250 1.00 72.81 258 TYR A N 1
ATOM 2065 C CA . TYR A 1 258 ? -4.992 0.412 -23.257 1.00 72.81 258 TYR A CA 1
ATOM 2066 C C . TYR A 1 258 ? -5.567 1.824 -23.182 1.00 72.81 258 TYR A C 1
ATOM 2068 O O . TYR A 1 258 ? -5.078 2.663 -22.429 1.00 72.81 258 TYR A O 1
ATOM 2076 N N . VAL A 1 259 ? -6.663 2.040 -23.909 1.00 79.50 259 VAL A N 1
ATOM 2077 C CA . VAL A 1 259 ? -7.623 3.115 -23.649 1.00 79.50 259 VAL A CA 1
ATOM 2078 C C . VAL A 1 259 ? -9.010 2.510 -23.540 1.00 79.50 259 VAL A C 1
ATOM 2080 O O . VAL A 1 259 ? -9.458 1.793 -24.428 1.00 79.50 259 VAL A O 1
ATOM 2083 N N . PHE A 1 260 ? -9.683 2.803 -22.439 1.00 78.12 260 PHE A N 1
ATOM 2084 C CA . PHE A 1 260 ? -11.119 2.677 -22.316 1.00 78.12 260 PHE A CA 1
ATOM 2085 C C . PHE A 1 260 ? -11.735 4.017 -22.703 1.00 78.12 260 PHE A C 1
ATOM 2087 O O . PHE A 1 260 ? -11.244 5.070 -22.279 1.00 78.12 260 PHE A O 1
ATOM 2094 N N . THR A 1 261 ? -12.798 3.977 -23.504 1.00 74.12 261 THR A N 1
ATOM 2095 C CA . THR A 1 261 ? -13.599 5.139 -23.913 1.00 74.12 261 THR A CA 1
ATOM 2096 C C . THR A 1 261 ? -15.044 4.956 -23.460 1.00 74.12 261 THR A C 1
ATOM 2098 O O . THR A 1 261 ? -15.520 3.826 -23.389 1.00 74.12 261 THR A O 1
ATOM 2101 N N . LEU A 1 262 ? -15.719 6.049 -23.086 1.00 72.12 262 LEU A N 1
ATOM 2102 C CA . LEU A 1 262 ? -17.141 6.046 -22.736 1.00 72.12 262 LEU A CA 1
ATOM 2103 C C . LEU A 1 262 ? -17.840 7.260 -23.318 1.00 72.12 262 LEU A C 1
ATOM 2105 O O . LEU A 1 262 ? -17.487 8.402 -23.005 1.00 72.12 262 LEU A O 1
ATOM 2109 N N . ASN A 1 263 ? -18.863 7.017 -24.135 1.00 69.75 263 ASN A N 1
ATOM 2110 C CA . ASN A 1 263 ? -19.531 8.059 -24.915 1.00 69.75 263 ASN A CA 1
ATOM 2111 C C . ASN A 1 263 ? -18.497 8.883 -25.719 1.00 69.75 263 ASN A C 1
ATOM 2113 O O . ASN A 1 263 ? -18.527 10.117 -25.695 1.00 69.75 263 ASN A O 1
ATOM 2117 N N . GLY A 1 264 ? -17.531 8.216 -26.358 1.00 70.44 264 GLY A N 1
ATOM 2118 C CA . GLY A 1 264 ? -16.504 8.841 -27.205 1.00 70.44 264 GLY A CA 1
ATOM 2119 C C . GLY A 1 264 ? -15.418 9.670 -26.497 1.00 70.44 264 GLY A C 1
ATOM 2120 O O . GLY A 1 264 ? -14.695 10.396 -27.173 1.00 70.44 264 GLY A O 1
ATOM 2121 N N . GLY A 1 265 ? -15.294 9.602 -25.166 1.00 73.19 265 GLY A N 1
ATOM 2122 C CA . GLY A 1 265 ? -14.197 10.233 -24.419 1.00 73.19 265 GLY A CA 1
ATOM 2123 C C . GLY A 1 265 ? -13.393 9.220 -23.613 1.00 73.19 265 GLY A C 1
ATOM 2124 O O . GLY A 1 265 ? -13.971 8.281 -23.073 1.00 73.19 265 GLY A O 1
ATOM 2125 N N . ALA A 1 266 ? -12.073 9.384 -23.516 1.00 80.75 266 ALA A N 1
ATOM 2126 C CA . ALA A 1 266 ? -11.224 8.478 -22.743 1.00 80.75 266 ALA A CA 1
ATOM 2127 C C . ALA A 1 266 ? -11.491 8.557 -21.230 1.00 80.75 266 ALA A C 1
ATOM 2129 O O . ALA A 1 266 ? -11.685 9.634 -20.664 1.00 80.75 266 ALA A O 1
ATOM 2130 N N . ILE A 1 267 ? -11.484 7.393 -20.582 1.00 74.38 267 ILE A N 1
ATOM 2131 C CA . ILE A 1 267 ? -11.956 7.195 -19.200 1.00 74.38 267 ILE A CA 1
ATOM 2132 C C . ILE A 1 267 ? -11.009 6.375 -18.325 1.00 74.38 267 ILE A C 1
ATOM 2134 O O . ILE A 1 267 ? -11.080 6.497 -17.111 1.00 74.38 267 ILE A O 1
ATOM 2138 N N . SER A 1 268 ? -10.134 5.569 -18.928 1.00 76.88 268 SER A N 1
ATOM 2139 C CA . SER A 1 268 ? -8.936 4.984 -18.319 1.00 76.88 268 SER A CA 1
ATOM 2140 C C . SER A 1 268 ? -7.942 4.687 -19.423 1.00 76.88 268 SER A C 1
ATOM 2142 O O . SER A 1 268 ? -8.341 4.242 -20.497 1.00 76.88 268 SER A O 1
ATOM 2144 N N . TRP A 1 269 ? -6.664 4.990 -19.211 1.00 80.44 269 TRP A N 1
ATOM 2145 C CA . TRP A 1 269 ? -5.632 4.748 -20.212 1.00 80.44 269 TRP A CA 1
ATOM 2146 C C . TRP A 1 269 ? -4.269 4.465 -19.598 1.00 80.44 269 TRP A C 1
ATOM 2148 O O . TRP A 1 269 ? -3.926 4.991 -18.538 1.00 80.44 269 TRP A O 1
ATOM 2158 N N . LYS A 1 270 ? -3.448 3.680 -20.301 1.00 77.88 270 LYS A N 1
ATOM 2159 C CA . LYS A 1 270 ? -2.094 3.355 -19.853 1.00 77.88 270 LYS A CA 1
ATOM 2160 C C . LYS A 1 270 ? -1.096 3.260 -20.997 1.00 77.88 270 LYS A C 1
ATOM 2162 O O . LYS A 1 270 ? -1.099 2.334 -21.799 1.00 77.88 270 LYS A O 1
ATOM 2167 N N . SER A 1 271 ? -0.147 4.189 -20.966 1.00 77.12 271 SER A N 1
ATOM 2168 C CA . SER A 1 271 ? 1.085 4.149 -21.747 1.00 77.12 271 SER A CA 1
ATOM 2169 C C . SER A 1 271 ? 2.253 3.945 -20.782 1.00 77.12 271 SER A C 1
ATOM 2171 O O . SER A 1 271 ? 2.724 4.880 -20.134 1.00 77.12 271 SER A O 1
ATOM 2173 N N . SER A 1 272 ? 2.718 2.705 -20.650 1.00 66.00 272 SER A N 1
ATOM 2174 C CA . SER A 1 272 ? 3.871 2.353 -19.816 1.00 66.00 272 SER A CA 1
ATOM 2175 C C . SER A 1 272 ? 4.712 1.276 -20.488 1.00 66.00 272 SER A C 1
ATOM 2177 O O . SER A 1 272 ? 4.192 0.421 -21.203 1.00 66.00 272 SER A O 1
ATOM 2179 N N . LYS A 1 273 ? 6.025 1.274 -20.235 1.00 63.09 273 LYS A N 1
ATOM 2180 C CA . LYS A 1 273 ? 6.868 0.142 -20.639 1.00 63.09 273 LYS A CA 1
ATOM 2181 C C . LYS A 1 273 ? 6.469 -1.088 -19.816 1.00 63.09 273 LYS A C 1
ATOM 2183 O O . LYS A 1 273 ? 6.245 -0.958 -18.621 1.00 63.09 273 LYS A O 1
ATOM 2188 N N . GLN A 1 274 ? 6.408 -2.256 -20.449 1.00 62.31 274 GLN A N 1
ATOM 2189 C CA . GLN A 1 274 ? 6.156 -3.521 -19.758 1.00 62.31 274 GLN A CA 1
ATOM 2190 C C . GLN A 1 274 ? 7.317 -3.867 -18.810 1.00 62.31 274 GLN A C 1
ATOM 2192 O O . GLN A 1 274 ? 8.486 -3.712 -19.175 1.00 62.31 274 GLN A O 1
ATOM 2197 N N . ASP A 1 275 ? 6.991 -4.367 -17.614 1.00 55.00 275 ASP A N 1
ATOM 2198 C CA . ASP A 1 275 ? 7.976 -4.772 -16.593 1.00 55.00 275 ASP A CA 1
ATOM 2199 C C . ASP A 1 275 ? 8.764 -6.031 -16.980 1.00 55.00 275 ASP A C 1
ATOM 2201 O O . ASP A 1 275 ? 9.798 -6.344 -16.394 1.00 55.00 275 ASP A O 1
ATOM 2205 N N . THR A 1 276 ? 8.239 -6.802 -17.933 1.00 61.06 276 THR A N 1
ATOM 2206 C CA . THR A 1 276 ? 8.813 -8.063 -18.413 1.00 61.06 276 THR A CA 1
ATOM 2207 C C . THR A 1 276 ? 9.309 -7.863 -19.843 1.00 61.06 276 THR A C 1
ATOM 2209 O O . THR A 1 276 ? 8.655 -7.186 -20.636 1.00 61.06 276 THR A O 1
ATOM 2212 N N . ILE A 1 277 ? 10.476 -8.421 -20.170 1.00 66.94 277 ILE A N 1
ATOM 2213 C CA . ILE A 1 277 ? 10.972 -8.456 -21.550 1.00 66.94 277 ILE A CA 1
ATOM 2214 C C . ILE A 1 277 ? 10.140 -9.501 -22.294 1.00 66.94 277 ILE A C 1
ATOM 2216 O O . ILE A 1 277 ? 10.095 -10.645 -21.858 1.00 66.94 277 ILE A O 1
ATOM 2220 N N . ALA A 1 278 ? 9.477 -9.087 -23.372 1.00 66.88 278 ALA A N 1
ATOM 2221 C CA . ALA A 1 278 ? 8.737 -9.983 -24.247 1.00 66.88 278 ALA A CA 1
ATOM 2222 C C . ALA A 1 278 ? 9.641 -10.485 -25.384 1.00 66.88 278 ALA A C 1
ATOM 2224 O O . ALA A 1 278 ? 10.298 -9.679 -26.049 1.00 66.88 278 ALA A O 1
ATOM 2225 N N . ASP A 1 279 ? 9.627 -11.792 -25.643 1.00 67.50 279 ASP A N 1
ATOM 2226 C CA . ASP A 1 279 ? 10.417 -12.440 -26.703 1.00 67.50 279 ASP A CA 1
ATOM 2227 C C . ASP A 1 279 ? 9.744 -12.324 -28.088 1.00 67.50 279 ASP A C 1
ATOM 2229 O O . ASP A 1 279 ? 10.312 -12.708 -29.115 1.00 67.50 279 ASP A O 1
ATOM 2233 N N . SER A 1 280 ? 8.505 -11.820 -28.149 1.00 79.50 280 SER A N 1
ATOM 2234 C CA . SER A 1 280 ? 7.770 -11.613 -29.401 1.00 79.50 280 SER A CA 1
ATOM 2235 C C . SER A 1 280 ? 6.701 -10.524 -29.303 1.00 79.50 280 SER A C 1
ATOM 2237 O O . SER A 1 280 ? 6.151 -10.266 -28.236 1.00 79.50 280 SER A O 1
ATOM 2239 N N . THR A 1 281 ? 6.315 -9.955 -30.450 1.00 78.25 281 THR A N 1
ATOM 2240 C CA . THR A 1 281 ? 5.180 -9.018 -30.548 1.00 78.25 281 THR A CA 1
ATOM 2241 C C . THR A 1 281 ? 3.852 -9.648 -30.121 1.00 78.25 281 THR A C 1
ATOM 2243 O O . THR A 1 281 ? 2.993 -8.960 -29.587 1.00 78.25 281 THR A O 1
ATOM 2246 N N . ILE A 1 282 ? 3.680 -10.963 -30.310 1.00 80.88 282 ILE A N 1
ATOM 2247 C CA . ILE A 1 282 ? 2.511 -11.709 -29.817 1.00 80.88 282 ILE A CA 1
ATOM 2248 C C . ILE A 1 282 ? 2.461 -11.669 -28.288 1.00 80.88 282 ILE A C 1
ATOM 2250 O O . ILE A 1 282 ? 1.401 -11.419 -27.722 1.00 80.88 282 ILE A O 1
ATOM 2254 N N . GLU A 1 283 ? 3.597 -11.872 -27.619 1.00 78.81 283 GLU A N 1
ATOM 2255 C CA . GLU A 1 283 ? 3.677 -11.785 -26.161 1.00 78.81 283 GLU A CA 1
ATOM 2256 C C . GLU A 1 283 ? 3.456 -10.352 -25.661 1.00 78.81 283 GLU A C 1
ATOM 2258 O O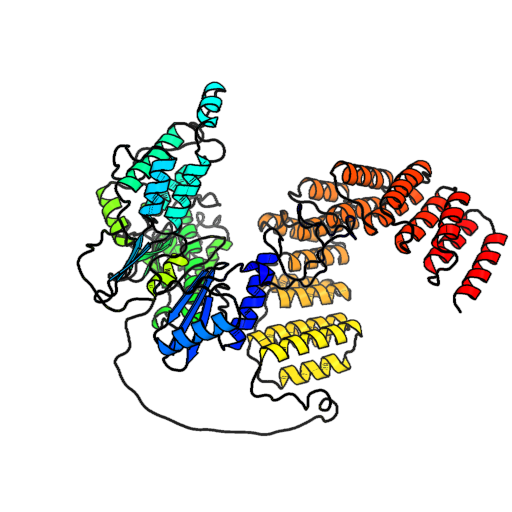 . GLU A 1 283 ? 2.689 -10.170 -24.719 1.00 78.81 283 GLU A O 1
ATOM 2263 N N . THR A 1 284 ? 4.042 -9.337 -26.309 1.00 79.06 284 THR A N 1
ATOM 2264 C CA . THR A 1 284 ? 3.807 -7.922 -25.966 1.00 79.06 284 THR A CA 1
ATOM 2265 C C . THR A 1 284 ? 2.314 -7.590 -25.969 1.00 79.06 284 THR A C 1
ATOM 2267 O O . THR A 1 284 ? 1.797 -7.061 -24.985 1.00 79.06 284 THR A O 1
ATOM 2270 N N . GLU A 1 285 ? 1.606 -7.955 -27.035 1.00 83.12 285 GLU A N 1
ATOM 2271 C CA . GLU A 1 285 ? 0.172 -7.690 -27.179 1.00 83.12 285 GLU A CA 1
ATOM 2272 C C . GLU A 1 285 ? -0.682 -8.532 -26.222 1.00 83.12 285 GLU A C 1
ATOM 2274 O O . GLU A 1 285 ? -1.661 -8.051 -25.655 1.00 83.12 285 GLU A O 1
ATOM 2279 N N . TYR A 1 286 ? -0.273 -9.772 -25.954 1.00 85.50 286 TYR A N 1
ATOM 2280 C CA . TYR A 1 286 ? -0.932 -10.643 -24.983 1.00 85.50 286 TYR A CA 1
ATOM 2281 C C . TYR A 1 286 ? -0.787 -10.137 -23.534 1.00 85.50 286 TYR A C 1
ATOM 2283 O O . TYR A 1 286 ? -1.740 -10.200 -22.752 1.00 85.50 286 TYR A O 1
ATOM 2291 N N . ILE A 1 287 ? 0.379 -9.589 -23.176 1.00 84.44 287 ILE A N 1
ATOM 2292 C CA . ILE A 1 287 ? 0.626 -8.917 -21.892 1.00 84.44 287 ILE A CA 1
ATOM 2293 C C . ILE A 1 287 ? -0.267 -7.678 -21.767 1.00 84.44 287 ILE A C 1
ATOM 2295 O O . ILE A 1 287 ? -0.981 -7.544 -20.773 1.00 84.44 287 ILE A O 1
ATOM 2299 N N . ALA A 1 288 ? -0.283 -6.816 -22.790 1.00 82.50 288 ALA A N 1
ATOM 2300 C CA . ALA A 1 288 ? -1.094 -5.599 -22.801 1.00 82.50 288 ALA A CA 1
ATOM 2301 C C . ALA A 1 288 ? -2.597 -5.906 -22.683 1.00 82.50 288 ALA A C 1
ATOM 2303 O O . ALA A 1 288 ? -3.279 -5.318 -21.842 1.00 82.50 288 ALA A O 1
ATOM 2304 N N . ALA A 1 289 ? -3.098 -6.888 -23.439 1.00 86.06 289 ALA A N 1
ATOM 2305 C CA . ALA A 1 289 ? -4.474 -7.363 -23.331 1.00 86.06 289 ALA A CA 1
ATOM 2306 C C . ALA A 1 289 ? -4.784 -7.944 -21.938 1.00 86.06 289 ALA A C 1
ATOM 2308 O O . ALA A 1 289 ? -5.887 -7.760 -21.425 1.00 86.06 289 ALA A O 1
ATOM 2309 N N . SER A 1 290 ? -3.827 -8.624 -21.291 1.00 87.88 290 SER A N 1
ATOM 2310 C CA . SER A 1 290 ? -4.030 -9.158 -19.938 1.00 87.88 290 SER A CA 1
ATOM 2311 C C . SER A 1 290 ? -4.056 -8.084 -18.855 1.00 87.88 290 SER A C 1
ATOM 2313 O O . SER A 1 290 ? -4.687 -8.322 -17.823 1.00 87.88 290 SER A O 1
ATOM 2315 N N . ASP A 1 291 ? -3.368 -6.960 -19.034 1.00 83.94 291 ASP A N 1
ATOM 2316 C CA . ASP A 1 291 ? -3.442 -5.834 -18.102 1.00 83.94 291 ASP A CA 1
ATOM 2317 C C . ASP A 1 291 ? -4.723 -5.020 -18.345 1.00 83.94 291 ASP A C 1
ATOM 2319 O O . ASP A 1 291 ? -5.444 -4.736 -17.389 1.00 83.94 291 ASP A O 1
ATOM 2323 N N . ALA A 1 292 ? -5.102 -4.803 -19.610 1.00 85.75 292 ALA A N 1
ATOM 2324 C CA . ALA A 1 292 ? -6.404 -4.246 -19.982 1.00 85.75 292 ALA A CA 1
ATOM 2325 C C . ALA A 1 292 ? -7.576 -5.075 -19.420 1.00 85.75 292 ALA A C 1
ATOM 2327 O O . ALA A 1 292 ? -8.548 -4.520 -18.922 1.00 85.75 292 ALA A O 1
ATOM 2328 N N . ALA A 1 293 ? -7.487 -6.409 -19.423 1.00 89.12 293 ALA A N 1
ATOM 2329 C CA . ALA A 1 293 ? -8.532 -7.268 -18.865 1.00 89.12 293 ALA A CA 1
ATOM 2330 C C . ALA A 1 293 ? -8.700 -7.127 -17.340 1.00 89.12 293 ALA A C 1
ATOM 2332 O O . ALA A 1 293 ? -9.813 -7.280 -16.841 1.00 89.12 293 ALA A O 1
ATOM 2333 N N . LYS A 1 294 ? -7.630 -6.821 -16.592 1.00 87.06 294 LYS A N 1
ATOM 2334 C CA . LYS A 1 294 ? -7.718 -6.553 -15.141 1.00 87.06 294 LYS A CA 1
ATOM 2335 C C . LYS A 1 294 ? -8.417 -5.224 -14.881 1.00 87.06 294 LYS A C 1
ATOM 2337 O O . LYS A 1 294 ? -9.323 -5.178 -14.054 1.00 87.06 294 LYS A O 1
ATOM 2342 N N . GLU A 1 295 ? -8.019 -4.194 -15.626 1.00 83.69 295 GLU A N 1
ATOM 2343 C CA . GLU A 1 295 ? -8.656 -2.877 -15.604 1.00 83.69 295 GLU A CA 1
ATOM 2344 C C . GLU A 1 295 ? -10.151 -3.016 -15.918 1.00 83.69 295 GLU A C 1
ATOM 2346 O O . GLU A 1 295 ? -10.988 -2.645 -15.104 1.00 83.69 295 GLU A O 1
ATOM 2351 N N . ALA A 1 296 ? -10.500 -3.683 -17.024 1.00 84.81 296 ALA A N 1
ATOM 2352 C CA . ALA A 1 296 ? -11.882 -3.938 -17.426 1.00 84.81 296 ALA A CA 1
ATOM 2353 C C . ALA A 1 296 ? -12.712 -4.632 -16.331 1.00 84.81 296 ALA A C 1
ATOM 2355 O O . ALA A 1 296 ? -13.853 -4.240 -16.108 1.00 84.81 296 ALA A O 1
ATOM 2356 N N . VAL A 1 297 ? -12.165 -5.621 -15.611 1.00 86.38 297 VAL A N 1
ATOM 2357 C CA . VAL A 1 297 ? -12.867 -6.265 -14.481 1.00 86.38 297 VAL A CA 1
ATOM 2358 C C . VAL A 1 297 ? -13.139 -5.278 -13.349 1.00 86.38 297 VAL A C 1
ATOM 2360 O O . VAL A 1 297 ? -14.251 -5.252 -12.820 1.00 86.38 297 VAL A O 1
ATOM 2363 N N . TRP A 1 298 ? -12.151 -4.469 -12.963 1.00 83.94 298 TRP A N 1
ATOM 2364 C CA . TRP A 1 298 ? -12.334 -3.486 -11.896 1.00 83.94 298 TRP A CA 1
ATOM 2365 C C . TRP A 1 298 ? -13.334 -2.393 -12.309 1.00 83.94 298 TRP A C 1
ATOM 2367 O O . TRP A 1 298 ? -14.273 -2.121 -11.560 1.00 83.94 298 TRP A O 1
ATOM 2377 N N . LEU A 1 299 ? -13.236 -1.891 -13.546 1.00 78.94 299 LEU A N 1
ATOM 2378 C CA . LEU A 1 299 ? -14.212 -0.980 -14.148 1.00 78.94 299 LEU A CA 1
ATOM 2379 C C . LEU A 1 299 ? -15.622 -1.564 -14.136 1.00 78.94 299 LEU A C 1
ATOM 2381 O O . LEU A 1 299 ? -16.550 -0.922 -13.652 1.00 78.94 299 LEU A O 1
ATOM 2385 N N . ARG A 1 300 ? -15.788 -2.803 -14.611 1.00 81.38 300 ARG A N 1
ATOM 2386 C CA . ARG A 1 300 ? -17.074 -3.511 -14.631 1.00 81.38 300 ARG A CA 1
ATOM 2387 C C . ARG A 1 300 ? -17.698 -3.577 -13.238 1.00 81.38 300 ARG A C 1
ATOM 2389 O O . ARG A 1 300 ? -18.893 -3.319 -13.088 1.00 81.38 300 ARG A O 1
ATOM 2396 N N . ASN A 1 301 ? -16.891 -3.882 -12.224 1.00 82.94 301 ASN A N 1
ATOM 2397 C CA . ASN A 1 301 ? -17.336 -4.013 -10.840 1.00 82.94 301 ASN A CA 1
ATOM 2398 C C . ASN A 1 301 ? -17.714 -2.663 -10.213 1.00 82.94 301 ASN A C 1
ATOM 2400 O O . ASN A 1 301 ? -18.826 -2.530 -9.704 1.00 82.94 301 ASN A O 1
ATOM 2404 N N . PHE A 1 302 ? -16.854 -1.644 -10.307 1.00 77.69 302 PHE A N 1
ATOM 2405 C CA . PHE A 1 302 ? -17.155 -0.306 -9.784 1.00 77.69 302 PHE A CA 1
ATOM 2406 C C . PHE A 1 302 ? -18.390 0.309 -10.464 1.00 77.69 302 PHE A C 1
ATOM 2408 O O . PHE A 1 302 ? -19.291 0.824 -9.801 1.00 77.69 302 PHE A O 1
ATOM 2415 N N . ILE A 1 303 ? -18.493 0.177 -11.790 1.00 74.62 303 ILE A N 1
ATOM 2416 C CA . ILE A 1 303 ? -19.645 0.646 -12.568 1.00 74.62 303 ILE A CA 1
ATOM 2417 C C . ILE A 1 303 ? -20.937 -0.129 -12.214 1.00 74.62 303 ILE A C 1
ATOM 2419 O O . ILE A 1 303 ? -22.037 0.428 -12.296 1.00 74.62 303 ILE A O 1
ATOM 2423 N N . SER A 1 304 ? -20.825 -1.391 -11.787 1.00 79.56 304 SER A N 1
ATOM 2424 C CA . SER A 1 304 ? -21.959 -2.167 -11.260 1.00 79.56 304 SER A CA 1
ATOM 2425 C C . SER A 1 304 ? -22.391 -1.690 -9.867 1.00 79.56 304 SER A C 1
ATOM 2427 O O . SER A 1 304 ? -23.589 -1.578 -9.607 1.00 79.56 304 SER A O 1
ATOM 2429 N N . ASP A 1 305 ? -21.440 -1.367 -8.985 1.00 76.62 305 ASP A N 1
ATOM 2430 C CA . ASP A 1 305 ? -21.687 -0.927 -7.602 1.00 76.62 305 ASP A CA 1
ATOM 2431 C C . ASP A 1 305 ? -22.429 0.417 -7.520 1.00 76.62 305 ASP A C 1
ATOM 2433 O O . ASP A 1 305 ? -23.399 0.569 -6.773 1.00 76.62 305 ASP A O 1
ATOM 2437 N N . ILE A 1 306 ? -22.073 1.370 -8.386 1.00 70.88 306 ILE A N 1
ATOM 2438 C CA . ILE A 1 306 ? -22.814 2.635 -8.530 1.00 70.88 306 ILE A CA 1
ATOM 2439 C C . ILE A 1 306 ? -24.215 2.459 -9.145 1.00 70.88 306 ILE A C 1
ATOM 2441 O O . ILE A 1 306 ? -24.987 3.418 -9.169 1.00 70.88 306 ILE A O 1
ATOM 2445 N N . ARG A 1 307 ? -24.551 1.265 -9.663 1.00 70.25 307 ARG A N 1
ATOM 2446 C CA . ARG A 1 307 ? -25.866 0.859 -10.215 1.00 70.25 307 ARG A CA 1
ATOM 2447 C C . ARG A 1 307 ? -26.432 1.738 -11.327 1.00 70.25 307 ARG A C 1
ATOM 2449 O O . ARG A 1 307 ? -27.598 1.599 -11.687 1.00 70.25 307 ARG A O 1
ATOM 2456 N N . VAL A 1 308 ? -25.626 2.625 -11.904 1.00 58.75 308 VAL A N 1
ATOM 2457 C CA . VAL A 1 308 ? -26.083 3.503 -12.984 1.00 58.75 308 VAL A CA 1
ATOM 2458 C C . VAL A 1 308 ? -26.269 2.700 -14.276 1.00 58.75 308 VAL A C 1
ATOM 2460 O O . VAL A 1 308 ? -27.098 3.070 -15.095 1.00 58.75 308 VAL A O 1
ATOM 2463 N N . VAL A 1 309 ? -25.550 1.587 -14.470 1.00 61.06 309 VAL A N 1
ATOM 2464 C CA . VAL A 1 309 ? -25.325 0.998 -15.803 1.00 61.06 309 VAL A CA 1
ATOM 2465 C C . VAL A 1 309 ? -25.930 -0.385 -15.967 1.00 61.06 309 VAL A C 1
ATOM 2467 O O . VAL A 1 309 ? -25.385 -1.371 -15.492 1.00 61.06 309 VAL A O 1
ATOM 2470 N N . ALA A 1 310 ? -27.005 -0.489 -16.745 1.00 56.34 310 ALA A N 1
ATOM 2471 C CA . ALA A 1 310 ? -27.601 -1.780 -17.082 1.00 56.34 310 ALA A CA 1
ATOM 2472 C C . ALA A 1 310 ? -26.716 -2.626 -18.025 1.00 56.34 310 ALA A C 1
ATOM 2474 O O . ALA A 1 310 ? -26.615 -3.844 -17.864 1.00 56.34 310 ALA A O 1
ATOM 2475 N N . SER A 1 311 ? -26.042 -1.996 -18.996 1.00 61.38 311 SER A N 1
ATOM 2476 C CA . SER A 1 311 ? -25.256 -2.691 -20.031 1.00 61.38 311 SER A CA 1
ATOM 2477 C C . SER A 1 311 ? -23.969 -3.352 -19.521 1.00 61.38 311 SER A C 1
ATOM 2479 O O . SER A 1 311 ? -23.524 -4.320 -20.131 1.00 61.38 311 SER A O 1
ATOM 2481 N N . ILE A 1 312 ? -23.416 -2.905 -18.386 1.00 69.12 312 ILE A N 1
ATOM 2482 C CA . ILE A 1 312 ? -22.165 -3.415 -17.787 1.00 69.12 312 ILE A CA 1
ATOM 2483 C C . ILE A 1 312 ? -22.276 -4.872 -17.303 1.00 69.12 312 ILE A C 1
ATOM 2485 O O . ILE A 1 312 ? -21.282 -5.553 -17.056 1.00 69.12 312 ILE A O 1
ATOM 2489 N N . SER A 1 313 ? -23.511 -5.366 -17.188 1.00 69.00 313 SER A N 1
ATOM 2490 C CA . SER A 1 313 ? -23.808 -6.777 -16.952 1.00 69.00 313 SER A CA 1
ATOM 2491 C C . SER A 1 313 ? -23.253 -7.684 -18.058 1.00 69.00 313 SER A C 1
ATOM 2493 O O . SER A 1 313 ? -22.895 -8.829 -17.774 1.00 69.00 313 SER A O 1
ATOM 2495 N N . ARG A 1 314 ? -23.121 -7.180 -19.293 1.00 81.06 314 ARG A N 1
ATOM 2496 C CA . ARG A 1 314 ? -22.514 -7.885 -20.432 1.00 81.06 314 ARG A CA 1
ATOM 2497 C C . ARG A 1 314 ? -20.976 -7.920 -20.312 1.00 81.06 314 ARG A C 1
ATOM 2499 O O . ARG A 1 314 ? -20.411 -7.078 -19.615 1.00 81.06 314 ARG A O 1
ATOM 2506 N N . PRO A 1 315 ? -20.287 -8.862 -20.986 1.00 83.69 315 PRO A N 1
ATOM 2507 C CA . PRO A 1 315 ? -18.828 -8.842 -21.071 1.00 83.69 315 PRO A CA 1
ATOM 2508 C C . PRO A 1 315 ? -18.345 -7.553 -21.749 1.00 83.69 315 PRO A C 1
ATOM 2510 O O . PRO A 1 315 ? -18.940 -7.140 -22.746 1.00 83.69 315 PRO A O 1
ATOM 2513 N N . ILE A 1 316 ? -17.265 -6.951 -21.246 1.00 85.06 316 ILE A N 1
ATOM 2514 C CA . ILE A 1 316 ? -16.612 -5.806 -21.906 1.00 85.06 316 ILE A CA 1
ATOM 2515 C C . ILE A 1 316 ? -15.786 -6.317 -23.091 1.00 85.06 316 ILE A C 1
ATOM 2517 O O . ILE A 1 316 ? -14.990 -7.244 -22.934 1.00 85.06 316 ILE A O 1
ATOM 2521 N N . ASP A 1 317 ? -15.945 -5.711 -24.265 1.00 85.94 317 ASP A N 1
ATOM 2522 C CA . ASP A 1 317 ? -15.186 -6.082 -25.458 1.00 85.94 317 ASP A CA 1
ATOM 2523 C C . ASP A 1 317 ? -13.822 -5.357 -25.467 1.00 85.94 317 ASP A C 1
ATOM 2525 O O . ASP A 1 317 ? -13.753 -4.134 -25.510 1.00 85.94 317 ASP A O 1
ATOM 2529 N N . ILE A 1 318 ? -12.722 -6.113 -25.412 1.00 87.25 318 ILE A N 1
ATOM 2530 C CA . ILE A 1 318 ? -11.348 -5.615 -25.581 1.00 87.25 318 ILE A CA 1
ATOM 2531 C C . ILE A 1 318 ? -10.887 -5.976 -26.985 1.00 87.25 318 ILE A C 1
ATOM 2533 O O . ILE A 1 318 ? -10.793 -7.156 -27.325 1.00 87.25 318 ILE A O 1
ATOM 2537 N N . TYR A 1 319 ? -10.549 -4.984 -27.794 1.00 84.75 319 TYR A N 1
ATOM 2538 C CA . TYR A 1 319 ? -10.028 -5.190 -29.134 1.00 84.75 319 TYR A CA 1
ATOM 2539 C C . TYR A 1 319 ? -8.492 -5.306 -29.116 1.00 84.75 319 TYR A C 1
ATOM 2541 O O . TYR A 1 319 ? -7.791 -4.734 -28.281 1.00 84.75 319 TYR A O 1
ATOM 2549 N N . CYS A 1 320 ? -7.941 -6.098 -30.029 1.00 84.44 320 CYS A N 1
ATOM 2550 C CA . CYS A 1 320 ? -6.504 -6.286 -30.213 1.00 84.44 320 CYS A CA 1
ATOM 2551 C C . CYS A 1 320 ? -6.246 -6.595 -31.692 1.00 84.44 320 CYS A C 1
ATOM 2553 O O . CYS A 1 320 ? -6.959 -7.400 -32.294 1.00 84.44 320 CYS A O 1
ATOM 2555 N N . ASP A 1 321 ? -5.257 -5.955 -32.307 1.00 81.94 321 ASP A N 1
ATOM 2556 C CA . ASP A 1 321 ? -4.955 -6.150 -33.729 1.00 81.94 321 ASP A CA 1
ATOM 2557 C C . ASP A 1 321 ? -4.146 -7.436 -33.989 1.00 81.94 321 ASP A C 1
ATOM 2559 O O . ASP A 1 321 ? -4.315 -8.127 -35.007 1.00 81.94 321 ASP A O 1
ATOM 2563 N N . ASN A 1 322 ? -3.333 -7.838 -33.012 1.00 86.25 322 ASN A N 1
ATOM 2564 C CA . ASN A 1 322 ? -2.525 -9.043 -33.067 1.00 86.25 322 ASN A CA 1
ATOM 2565 C C . ASN A 1 322 ? -3.362 -10.324 -32.920 1.00 86.25 322 ASN A C 1
ATOM 2567 O O . ASN A 1 322 ? -3.771 -10.754 -31.840 1.00 86.25 322 ASN A O 1
ATOM 2571 N N . SER A 1 323 ? -3.536 -11.011 -34.048 1.00 85.06 323 SER A N 1
ATOM 2572 C CA . SER A 1 323 ? -4.333 -12.243 -34.137 1.00 85.06 323 SER A CA 1
ATOM 2573 C C . SER A 1 323 ? -3.766 -13.401 -33.308 1.00 85.06 323 SER A C 1
ATOM 2575 O O . SER A 1 323 ? -4.529 -14.256 -32.862 1.00 85.06 323 SER A O 1
ATOM 2577 N N . GLY A 1 324 ? -2.448 -13.425 -33.078 1.00 83.50 324 GLY A N 1
ATOM 2578 C CA . GLY A 1 324 ? -1.800 -14.412 -32.214 1.00 83.50 324 GLY A CA 1
ATOM 2579 C C . GLY A 1 324 ? -2.182 -14.214 -30.749 1.00 83.50 324 GLY A C 1
ATOM 2580 O O . GLY A 1 324 ? -2.560 -15.177 -30.086 1.00 83.50 324 GLY A O 1
ATOM 2581 N N . ALA A 1 325 ? -2.173 -12.966 -30.272 1.00 85.44 325 ALA A N 1
ATOM 2582 C CA . ALA A 1 325 ? -2.575 -12.624 -28.909 1.00 85.44 325 ALA A CA 1
ATOM 2583 C C . ALA A 1 325 ? -4.066 -12.924 -28.668 1.00 85.44 325 ALA A C 1
ATOM 2585 O O . ALA A 1 325 ? -4.411 -13.573 -27.677 1.00 85.44 325 ALA A O 1
ATOM 2586 N N . VAL A 1 326 ? -4.939 -12.559 -29.618 1.00 87.38 326 VAL A N 1
ATOM 2587 C CA . VAL A 1 326 ? -6.380 -12.886 -29.584 1.00 87.38 326 VAL A CA 1
ATOM 2588 C C . VAL A 1 326 ? -6.614 -14.400 -29.505 1.00 87.38 326 VAL A C 1
ATOM 2590 O O . VAL A 1 326 ? -7.407 -14.859 -28.680 1.00 87.38 326 VAL A O 1
ATOM 2593 N N . ALA A 1 327 ? -5.918 -15.195 -30.325 1.00 85.38 327 ALA A N 1
ATOM 2594 C CA . ALA A 1 327 ? -6.034 -16.654 -30.301 1.00 85.38 327 ALA A CA 1
ATOM 2595 C C . ALA A 1 327 ? -5.519 -17.254 -28.980 1.00 85.38 327 ALA A C 1
ATOM 2597 O O . ALA A 1 327 ? -6.196 -18.084 -28.376 1.00 85.38 327 ALA A O 1
ATOM 2598 N N . GLN A 1 328 ? -4.366 -16.788 -28.492 1.00 85.50 328 GLN A N 1
ATOM 2599 C CA . GLN A 1 328 ? -3.747 -17.237 -27.241 1.00 85.50 328 GLN A CA 1
ATOM 2600 C C . GLN A 1 328 ? -4.582 -16.890 -25.993 1.00 85.50 328 GLN A C 1
ATOM 2602 O O . GLN A 1 328 ? -4.455 -17.564 -24.965 1.00 85.50 328 GLN A O 1
ATOM 2607 N N . ALA A 1 329 ? -5.426 -15.858 -26.066 1.00 86.00 329 ALA A N 1
ATOM 2608 C CA . ALA A 1 329 ? -6.354 -15.462 -25.007 1.00 86.00 329 ALA A CA 1
ATOM 2609 C C . ALA A 1 329 ? -7.663 -16.267 -25.011 1.00 86.00 329 ALA A C 1
ATOM 2611 O O . ALA A 1 329 ? -8.202 -16.533 -23.940 1.00 86.00 329 ALA A O 1
ATOM 2612 N N . LYS A 1 330 ? -8.151 -16.691 -26.184 1.00 84.88 330 LYS A N 1
ATOM 2613 C CA . LYS A 1 330 ? -9.353 -17.538 -26.304 1.00 84.88 330 LYS A CA 1
ATOM 2614 C C . LYS A 1 330 ? -9.075 -19.012 -26.037 1.00 84.88 330 LYS A C 1
ATOM 2616 O O . LYS A 1 330 ? -9.878 -19.676 -25.393 1.00 84.88 330 LYS A O 1
ATOM 2621 N N . GLU A 1 331 ? -7.944 -19.522 -26.515 1.00 77.06 331 GLU A N 1
ATOM 2622 C CA . GLU A 1 331 ? -7.601 -20.940 -26.439 1.00 77.06 331 GLU A CA 1
ATOM 2623 C C . GLU A 1 331 ? -6.193 -21.144 -25.853 1.00 77.06 331 GLU A C 1
ATOM 2625 O O . GLU A 1 331 ? -5.245 -20.448 -26.236 1.00 77.06 331 GLU A O 1
ATOM 2630 N N . PRO A 1 332 ? -5.994 -22.131 -24.959 1.00 62.78 332 PRO A N 1
ATOM 2631 C CA . PRO A 1 332 ? -4.675 -22.514 -24.469 1.00 62.78 332 PRO A CA 1
ATOM 2632 C C . PRO A 1 332 ? -3.914 -23.343 -25.521 1.00 62.78 332 PRO A C 1
ATOM 2634 O O . PRO A 1 332 ? -3.606 -24.513 -25.310 1.00 62.78 332 PRO A O 1
ATOM 2637 N N . ARG A 1 333 ? -3.593 -22.734 -26.669 1.00 59.25 333 ARG A N 1
ATOM 2638 C CA . ARG A 1 333 ? -2.721 -23.347 -27.681 1.00 59.25 333 ARG A CA 1
ATOM 2639 C C . ARG A 1 333 ? -1.276 -23.330 -27.185 1.00 59.25 333 ARG A C 1
ATOM 2641 O O . ARG A 1 333 ? -0.682 -22.264 -27.031 1.00 59.25 333 ARG A O 1
ATOM 2648 N N . GLU A 1 334 ? -0.708 -24.506 -26.926 1.00 52.81 334 GLU A N 1
ATOM 2649 C CA . GLU A 1 334 ? 0.721 -24.637 -26.641 1.00 52.81 334 GLU A CA 1
ATOM 2650 C C . GLU A 1 334 ? 1.540 -24.550 -27.932 1.00 52.81 334 GLU A C 1
ATOM 2652 O O . GLU A 1 334 ? 1.593 -25.489 -28.726 1.00 52.81 334 GLU A O 1
ATOM 2657 N N . HIS A 1 335 ? 2.250 -23.439 -28.109 1.00 57.72 335 HIS A N 1
ATOM 2658 C CA . HIS A 1 335 ? 3.332 -23.338 -29.078 1.00 57.72 335 HIS A CA 1
ATOM 2659 C C . HIS A 1 335 ? 4.671 -23.229 -28.342 1.00 57.72 335 HIS A C 1
ATOM 2661 O O . HIS A 1 335 ? 4.758 -22.661 -27.255 1.00 57.72 335 HIS A O 1
ATOM 2667 N N . HIS A 1 336 ? 5.758 -23.718 -28.947 1.00 52.41 336 HIS A N 1
ATOM 2668 C CA . HIS A 1 336 ? 7.102 -23.614 -28.356 1.00 52.41 336 HIS A CA 1
ATOM 2669 C C . HIS A 1 336 ? 7.486 -22.154 -28.026 1.00 52.41 336 HIS A C 1
ATOM 2671 O O . HIS A 1 336 ? 8.213 -21.898 -27.072 1.00 52.41 336 HIS A O 1
ATOM 2677 N N . LYS A 1 337 ? 6.945 -21.193 -28.790 1.00 52.62 337 LYS A N 1
ATOM 2678 C CA . LYS A 1 337 ? 7.124 -19.743 -28.614 1.00 52.62 337 LYS A CA 1
ATOM 2679 C C . LYS A 1 337 ? 6.175 -19.082 -27.599 1.00 52.62 337 LYS A C 1
ATOM 2681 O O . LYS A 1 337 ? 6.201 -17.869 -27.500 1.00 52.62 337 LYS A O 1
ATOM 2686 N N . SER A 1 338 ? 5.322 -19.825 -26.888 1.00 56.06 338 SER A N 1
ATOM 2687 C CA . SER A 1 338 ? 4.395 -19.261 -25.886 1.00 56.06 338 SER A CA 1
ATOM 2688 C C . SER A 1 338 ? 4.594 -19.835 -24.477 1.00 56.06 338 SER A C 1
ATOM 2690 O O . SER A 1 338 ? 3.816 -19.533 -23.576 1.00 56.06 338 SER A O 1
ATOM 2692 N N . ARG A 1 339 ? 5.622 -20.675 -24.276 1.00 60.81 339 ARG A N 1
ATOM 2693 C CA . ARG A 1 339 ? 5.921 -21.347 -22.996 1.00 60.81 339 ARG A CA 1
ATOM 2694 C C . ARG A 1 339 ? 6.643 -20.463 -21.969 1.00 60.81 339 ARG A C 1
ATOM 2696 O O . ARG A 1 339 ? 6.609 -20.790 -20.789 1.00 60.81 339 ARG A O 1
ATOM 2703 N N . HIS A 1 340 ? 7.278 -19.369 -22.397 1.00 65.62 340 HIS A N 1
ATOM 2704 C CA . HIS A 1 340 ? 7.939 -18.400 -21.506 1.00 65.62 340 HIS A CA 1
ATOM 2705 C C . HIS A 1 340 ? 6.966 -17.394 -20.864 1.00 65.62 340 HIS A C 1
ATOM 2707 O O . HIS A 1 340 ? 7.300 -16.796 -19.842 1.00 65.62 340 HIS A O 1
ATOM 2713 N N . VAL A 1 341 ? 5.756 -17.237 -21.419 1.00 68.00 341 VAL A N 1
ATOM 2714 C CA . VAL A 1 341 ? 4.783 -16.236 -20.964 1.00 68.00 341 VAL A CA 1
ATOM 2715 C C . VAL A 1 341 ? 4.399 -16.506 -19.510 1.00 68.00 341 VAL A C 1
ATOM 2717 O O . VAL A 1 341 ? 3.860 -17.560 -19.169 1.00 68.00 341 VAL A O 1
ATOM 2720 N N . LEU A 1 342 ? 4.670 -15.541 -18.627 1.00 66.75 342 LEU A N 1
ATOM 2721 C CA . LEU A 1 342 ? 4.451 -15.712 -17.191 1.00 66.75 342 LEU A CA 1
ATOM 2722 C C . LEU A 1 342 ? 2.977 -16.011 -16.877 1.00 66.75 342 LEU A C 1
ATOM 2724 O O . LEU A 1 342 ? 2.080 -15.276 -17.292 1.00 66.75 342 LEU A O 1
ATOM 2728 N N . ARG A 1 343 ? 2.728 -17.016 -16.023 1.00 71.62 343 ARG A N 1
ATOM 2729 C CA . ARG A 1 343 ? 1.375 -17.469 -15.629 1.00 71.62 343 ARG A CA 1
ATOM 2730 C C . ARG A 1 343 ? 0.442 -16.340 -15.159 1.00 71.62 343 ARG A C 1
ATOM 2732 O O . ARG A 1 343 ? -0.765 -16.453 -15.346 1.00 71.62 343 ARG A O 1
ATOM 2739 N N . LYS A 1 344 ? 0.977 -15.238 -14.610 1.00 76.19 344 LYS A N 1
ATOM 2740 C CA . LYS A 1 344 ? 0.202 -14.042 -14.215 1.00 76.19 344 LYS A CA 1
ATOM 2741 C C . LYS A 1 344 ? -0.564 -13.385 -15.379 1.00 76.19 344 LYS A C 1
ATOM 2743 O O . LYS A 1 344 ? -1.602 -12.780 -15.138 1.00 76.19 344 LYS A O 1
ATOM 2748 N N . TYR A 1 345 ? -0.091 -13.536 -16.619 1.00 81.44 345 TYR A N 1
ATOM 2749 C CA . TYR A 1 345 ? -0.743 -13.028 -17.834 1.00 81.44 345 TYR A CA 1
ATOM 2750 C C . TYR A 1 345 ? -1.750 -14.021 -18.439 1.00 81.44 345 TYR A C 1
ATOM 2752 O O . TYR A 1 345 ? -2.520 -13.685 -19.334 1.00 81.44 345 TYR A O 1
ATOM 2760 N N . HIS A 1 346 ? -1.808 -15.261 -17.946 1.00 85.19 346 HIS A N 1
ATOM 2761 C CA . HIS A 1 346 ? -2.881 -16.194 -18.304 1.00 85.19 346 HIS A CA 1
ATOM 2762 C C . HIS A 1 346 ? -4.192 -15.932 -17.552 1.00 85.19 346 HIS A C 1
ATOM 2764 O O . HIS A 1 346 ? -5.201 -16.536 -17.904 1.00 85.19 346 HIS A O 1
ATOM 2770 N N . LEU A 1 347 ? -4.211 -14.984 -16.606 1.00 85.69 347 LEU A N 1
ATOM 2771 C CA . LEU A 1 347 ? -5.429 -14.534 -15.925 1.00 85.69 347 LEU A CA 1
ATOM 2772 C C . LEU A 1 347 ? -6.504 -14.044 -16.913 1.00 85.69 347 LEU A C 1
ATOM 2774 O O . LEU A 1 347 ? -7.682 -14.286 -16.682 1.00 85.69 347 LEU A O 1
ATOM 2778 N N . ILE A 1 348 ? -6.118 -13.455 -18.054 1.00 88.06 348 ILE A N 1
ATOM 2779 C CA . ILE A 1 348 ? -7.060 -13.070 -19.121 1.00 88.06 348 ILE A CA 1
ATOM 2780 C C . ILE A 1 348 ? -7.961 -14.230 -19.577 1.00 88.06 348 ILE A C 1
ATOM 2782 O O . ILE A 1 348 ? -9.136 -14.013 -19.850 1.00 88.06 348 ILE A O 1
ATOM 2786 N N . ARG A 1 349 ? -7.450 -15.470 -19.596 1.00 88.56 349 ARG A N 1
ATOM 2787 C CA . ARG A 1 349 ? -8.224 -16.663 -19.980 1.00 88.56 349 ARG A CA 1
ATOM 2788 C C . ARG A 1 349 ? -9.308 -16.985 -18.955 1.00 88.56 349 ARG A C 1
ATOM 2790 O O . ARG A 1 349 ? -10.398 -17.397 -19.330 1.00 88.56 349 ARG A O 1
ATOM 2797 N N . GLU A 1 350 ? -9.017 -16.779 -17.671 1.00 88.00 350 GLU A N 1
ATOM 2798 C CA . GLU A 1 350 ? -9.999 -16.931 -16.595 1.00 88.00 350 GLU A CA 1
ATOM 27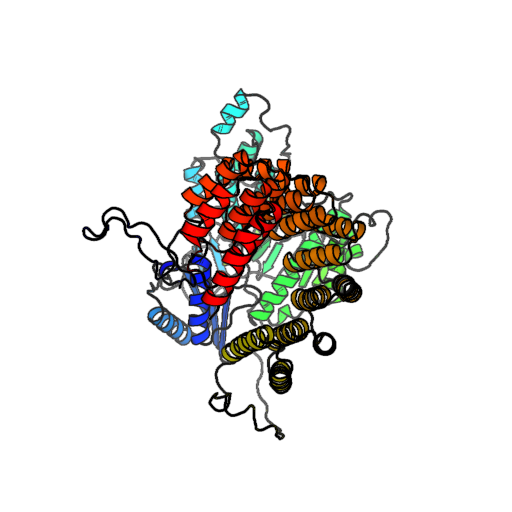99 C C . GLU A 1 350 ? -11.053 -15.822 -16.670 1.00 88.00 350 GLU A C 1
ATOM 2801 O O . GLU A 1 350 ? -12.241 -16.114 -16.636 1.00 88.00 350 GLU A O 1
ATOM 2806 N N . ILE A 1 351 ? -10.633 -14.568 -16.860 1.00 90.38 351 ILE A N 1
ATOM 2807 C CA . ILE A 1 351 ? -11.530 -13.410 -17.006 1.00 90.38 351 ILE A CA 1
ATOM 2808 C C . ILE A 1 351 ? -12.494 -13.605 -18.195 1.00 90.38 351 ILE A C 1
ATOM 2810 O O . ILE A 1 351 ? -13.700 -13.384 -18.059 1.00 90.38 351 ILE A O 1
ATOM 2814 N N . ILE A 1 352 ? -11.989 -14.088 -19.337 1.00 89.50 352 ILE A N 1
ATOM 2815 C CA . ILE A 1 352 ? -12.811 -14.465 -20.498 1.00 89.50 352 ILE A CA 1
ATOM 2816 C C . ILE A 1 352 ? -13.724 -15.653 -20.160 1.00 89.50 352 ILE A C 1
ATOM 2818 O O . ILE A 1 352 ? -14.913 -15.619 -20.468 1.00 89.50 352 ILE A O 1
ATOM 2822 N N . GLY A 1 353 ? -13.205 -16.685 -19.486 1.00 87.69 353 GLY A N 1
ATOM 2823 C CA . GLY A 1 353 ? -13.971 -17.871 -19.086 1.00 87.69 353 GLY A CA 1
ATOM 2824 C C . GLY A 1 353 ? -15.105 -17.592 -18.091 1.00 87.69 353 GLY A C 1
ATOM 2825 O O . GLY A 1 353 ? -16.128 -18.270 -18.135 1.00 87.69 353 GLY A O 1
ATOM 2826 N N . ARG A 1 354 ? -14.965 -16.572 -17.233 1.00 89.56 354 ARG A N 1
ATOM 2827 C CA . ARG A 1 354 ? -16.033 -16.071 -16.346 1.00 89.56 354 ARG A CA 1
ATOM 2828 C C . ARG A 1 354 ? -17.074 -15.214 -17.074 1.00 89.56 354 ARG A C 1
ATOM 2830 O O . ARG A 1 354 ? -18.127 -14.941 -16.506 1.00 89.56 354 ARG A O 1
ATOM 2837 N N . GLY A 1 355 ? -16.796 -14.786 -18.308 1.00 88.06 355 GLY A N 1
ATOM 2838 C CA . GLY A 1 355 ? -17.658 -13.880 -19.069 1.00 88.06 355 GLY A CA 1
ATOM 2839 C C . GLY A 1 355 ? -17.576 -12.415 -18.627 1.00 88.06 355 GLY A C 1
ATOM 2840 O O . GLY A 1 355 ? -18.488 -11.647 -18.919 1.00 88.06 355 GLY A O 1
ATOM 2841 N N . ASP A 1 356 ? -16.507 -12.004 -17.937 1.00 86.56 356 ASP A N 1
ATOM 2842 C CA . ASP A 1 356 ? -16.300 -10.595 -17.568 1.00 86.56 356 ASP A CA 1
ATOM 2843 C C . ASP A 1 356 ? -15.870 -9.744 -18.778 1.00 86.56 356 ASP A C 1
ATOM 2845 O O . ASP A 1 356 ? -16.211 -8.566 -18.882 1.00 86.56 356 ASP A O 1
ATOM 2849 N N . VAL A 1 357 ? -15.108 -10.350 -19.696 1.00 89.56 357 VAL A N 1
ATOM 2850 C CA . VAL A 1 357 ? -14.475 -9.706 -20.856 1.00 89.56 357 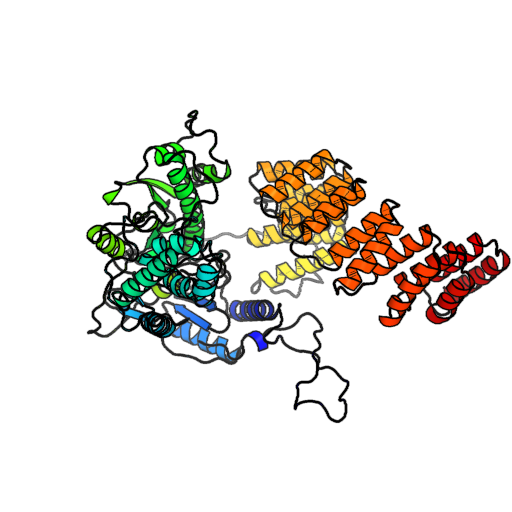VAL A CA 1
ATOM 2851 C C . VAL A 1 357 ? -14.565 -10.621 -22.076 1.00 89.56 357 VAL A C 1
ATOM 2853 O O . VAL A 1 357 ? -14.461 -11.842 -21.958 1.00 89.56 357 VAL A O 1
ATOM 2856 N N . ARG A 1 358 ? -14.681 -10.043 -23.271 1.00 88.88 358 ARG A N 1
ATOM 2857 C CA . ARG A 1 358 ? -14.498 -10.725 -24.558 1.00 88.88 358 ARG A CA 1
ATOM 2858 C C . ARG A 1 358 ? -13.312 -10.097 -25.278 1.00 88.88 358 ARG A C 1
ATOM 2860 O O . ARG A 1 358 ? -13.211 -8.881 -25.326 1.00 88.88 358 ARG A O 1
ATOM 2867 N N . ILE A 1 359 ? -12.440 -10.903 -25.881 1.00 88.88 359 ILE A N 1
ATOM 2868 C CA . ILE A 1 359 ? -11.365 -10.372 -26.731 1.00 88.88 359 ILE A CA 1
ATOM 2869 C C . ILE A 1 359 ? -11.746 -10.430 -28.220 1.00 88.88 359 ILE A C 1
ATOM 2871 O O . ILE A 1 359 ? -12.124 -11.482 -28.754 1.00 88.88 359 ILE A O 1
ATOM 2875 N N . CYS A 1 360 ? -11.658 -9.290 -28.891 1.00 86.12 360 CYS A N 1
ATOM 2876 C CA . CYS A 1 360 ? -12.054 -9.050 -30.275 1.00 86.12 360 CYS A CA 1
ATOM 2877 C C . CYS A 1 360 ? -10.824 -8.726 -31.132 1.00 86.12 360 CYS A C 1
ATOM 2879 O O . CYS A 1 360 ? -9.820 -8.231 -30.626 1.00 86.12 360 CYS A O 1
ATOM 2881 N N . LYS A 1 361 ? -10.889 -9.020 -32.436 1.00 85.19 361 LYS A N 1
ATOM 2882 C CA . LYS A 1 361 ? -9.862 -8.580 -33.387 1.00 85.19 361 LYS A CA 1
ATOM 2883 C C . LYS A 1 361 ? -10.316 -7.283 -34.055 1.00 85.19 361 LYS A C 1
ATOM 2885 O O . LYS A 1 361 ? -11.465 -7.217 -34.474 1.00 85.19 361 LYS A O 1
ATOM 2890 N N . ILE A 1 362 ? -9.405 -6.324 -34.199 1.00 85.12 362 ILE A N 1
ATOM 2891 C CA . ILE A 1 362 ? -9.604 -5.059 -34.927 1.00 85.12 362 ILE A CA 1
ATOM 2892 C C . ILE A 1 362 ? -8.471 -4.858 -35.957 1.00 85.12 362 ILE A C 1
ATOM 2894 O O . ILE A 1 362 ? -7.399 -5.445 -35.789 1.00 85.12 362 ILE A O 1
ATOM 2898 N N . PRO A 1 363 ? -8.663 -4.112 -37.056 1.00 81.12 363 PRO A N 1
ATOM 2899 C CA . PRO A 1 363 ? -7.563 -3.632 -37.894 1.00 81.12 363 PRO A CA 1
ATOM 2900 C C . PRO A 1 363 ? -6.627 -2.684 -37.126 1.00 81.12 363 PRO A C 1
ATOM 2902 O O . PRO A 1 363 ? -7.079 -1.896 -36.303 1.00 81.12 363 PRO A O 1
ATOM 2905 N N . THR A 1 364 ? -5.322 -2.705 -37.420 1.00 74.19 364 THR A N 1
ATOM 2906 C CA . THR A 1 364 ? -4.348 -1.801 -36.773 1.00 74.19 364 THR A CA 1
ATOM 2907 C C . THR A 1 364 ? -4.673 -0.323 -37.017 1.00 74.19 364 THR A C 1
ATOM 2909 O O . THR A 1 364 ? -4.531 0.484 -36.110 1.00 74.19 364 THR A O 1
ATOM 2912 N N . ASP A 1 365 ? -5.165 0.043 -38.205 1.00 72.12 365 ASP A N 1
ATOM 2913 C CA . ASP A 1 365 ? -5.541 1.433 -38.518 1.00 72.12 365 ASP A CA 1
ATOM 2914 C C . ASP A 1 365 ? -6.781 1.932 -37.746 1.00 72.12 365 ASP A C 1
ATOM 2916 O O . ASP A 1 365 ? -6.989 3.139 -37.643 1.00 72.12 365 ASP A O 1
ATOM 2920 N N . GLU A 1 366 ? -7.563 1.016 -37.168 1.00 72.75 366 GLU A N 1
ATOM 2921 C CA . GLU A 1 366 ? -8.743 1.282 -36.331 1.00 72.75 366 GLU A CA 1
ATOM 2922 C C . GLU A 1 366 ? -8.419 1.139 -34.825 1.00 72.75 366 GLU A C 1
ATOM 2924 O O . GLU A 1 366 ? -9.263 1.385 -33.969 1.00 72.75 366 GLU A O 1
ATOM 2929 N N . ASN A 1 367 ? -7.179 0.786 -34.457 1.00 78.06 367 ASN A N 1
ATOM 2930 C CA . ASN A 1 367 ? -6.761 0.658 -33.060 1.00 78.06 367 ASN A CA 1
ATOM 2931 C C . ASN A 1 367 ? -6.678 2.042 -32.384 1.00 78.06 367 ASN A C 1
ATOM 2933 O O . ASN A 1 367 ? -5.683 2.756 -32.516 1.00 78.06 367 ASN A O 1
ATOM 2937 N N . VAL A 1 368 ? -7.691 2.408 -31.594 1.00 76.06 368 VAL A N 1
ATOM 2938 C CA . VAL A 1 368 ? -7.785 3.712 -30.899 1.00 76.06 368 VAL A CA 1
ATOM 2939 C C . VAL A 1 368 ? -6.607 3.989 -29.943 1.00 76.06 368 VAL A C 1
ATOM 2941 O O . VAL A 1 368 ? -6.290 5.148 -29.672 1.00 76.06 368 VAL A O 1
ATOM 2944 N N . ALA A 1 369 ? -5.905 2.951 -29.482 1.00 79.12 369 ALA A N 1
ATOM 2945 C CA . ALA A 1 369 ? -4.764 3.049 -28.573 1.00 79.12 369 ALA A CA 1
ATOM 2946 C C . ALA A 1 369 ? -3.382 3.039 -29.256 1.00 79.12 369 ALA A C 1
ATOM 2948 O O . ALA A 1 369 ? -2.366 3.193 -28.578 1.00 79.12 369 ALA A O 1
ATOM 2949 N N . ASP A 1 370 ? -3.304 2.948 -30.587 1.00 75.56 370 ASP A N 1
ATOM 2950 C CA . ASP A 1 370 ? -2.042 3.105 -31.327 1.00 75.56 370 ASP A CA 1
ATOM 2951 C C . ASP A 1 370 ? -1.195 4.334 -30.892 1.00 75.56 370 ASP A C 1
ATOM 2953 O O . ASP A 1 370 ? 0.019 4.181 -30.723 1.00 75.56 370 ASP A O 1
ATOM 2957 N N . PRO A 1 371 ? -1.767 5.531 -30.615 1.00 76.44 371 PRO A N 1
ATOM 2958 C CA . PRO A 1 371 ? -0.996 6.687 -30.135 1.00 76.44 371 PRO A CA 1
ATOM 2959 C C . PRO A 1 371 ? -0.393 6.521 -28.736 1.00 76.44 371 PRO A C 1
ATOM 2961 O O . PRO A 1 371 ? 0.406 7.359 -28.320 1.00 76.44 371 PRO A O 1
ATOM 2964 N N . LEU A 1 372 ? -0.805 5.496 -27.984 1.00 78.94 372 LEU A N 1
ATOM 2965 C CA . LEU A 1 372 ? -0.332 5.183 -26.634 1.00 78.94 372 LEU A CA 1
ATOM 2966 C C . LEU A 1 372 ? 0.843 4.191 -26.649 1.00 78.94 372 LEU A C 1
ATOM 2968 O O . LEU A 1 372 ? 1.525 4.049 -25.633 1.00 78.94 372 LEU A O 1
ATOM 2972 N N . THR A 1 373 ? 1.129 3.554 -27.791 1.00 75.69 373 THR A N 1
ATOM 2973 C CA . THR A 1 373 ? 2.208 2.557 -27.940 1.00 75.69 373 THR A CA 1
ATOM 2974 C C . THR A 1 373 ? 3.350 2.994 -28.853 1.00 75.69 373 THR A C 1
ATOM 2976 O O . THR A 1 373 ? 4.474 2.518 -28.670 1.00 75.69 373 THR A O 1
ATOM 2979 N N . LYS A 1 374 ? 3.105 3.894 -29.816 1.00 76.31 374 LYS A N 1
ATOM 2980 C CA . LYS A 1 374 ? 4.100 4.329 -30.813 1.00 76.31 374 LYS A CA 1
ATOM 2981 C C . LYS A 1 374 ? 3.868 5.778 -31.275 1.00 76.31 374 LYS A C 1
ATOM 2983 O O . LYS A 1 374 ? 2.745 6.275 -31.194 1.00 76.31 374 LYS A O 1
ATOM 2988 N N . PRO A 1 375 ? 4.900 6.488 -31.773 1.00 79.75 375 PRO A N 1
ATOM 2989 C CA . PRO A 1 375 ? 4.707 7.808 -32.362 1.00 79.75 375 PRO A CA 1
ATOM 2990 C C . PRO A 1 375 ? 4.009 7.667 -33.722 1.00 79.75 375 PRO A C 1
ATOM 2992 O O . PRO A 1 375 ? 4.300 6.747 -34.484 1.00 79.75 375 PRO A O 1
ATOM 2995 N N . LEU A 1 376 ? 3.105 8.592 -34.048 1.00 83.12 376 LEU A N 1
ATOM 2996 C CA . LEU A 1 376 ? 2.296 8.530 -35.267 1.00 83.12 376 LEU A CA 1
ATOM 2997 C C . LEU A 1 376 ? 2.529 9.732 -36.186 1.00 83.12 376 LEU A C 1
ATOM 2999 O O . LEU A 1 376 ? 2.845 10.839 -35.748 1.00 83.12 376 LEU A O 1
ATOM 3003 N N . ALA A 1 377 ? 2.304 9.518 -37.483 1.00 85.00 377 ALA A N 1
ATOM 3004 C CA . ALA A 1 377 ? 2.207 10.603 -38.451 1.00 85.00 377 ALA A CA 1
ATOM 3005 C C . ALA A 1 377 ? 1.034 11.535 -38.099 1.00 85.00 377 ALA A C 1
ATOM 3007 O O . ALA A 1 377 ? -0.014 11.085 -37.632 1.00 85.00 377 ALA A O 1
ATOM 3008 N N . ARG A 1 378 ? 1.194 12.837 -38.373 1.00 85.50 378 ARG A N 1
ATOM 3009 C CA . ARG A 1 378 ? 0.282 13.901 -37.918 1.00 85.50 378 ARG A CA 1
ATOM 3010 C C . ARG A 1 378 ? -1.206 13.608 -38.151 1.00 85.50 378 ARG A C 1
ATOM 3012 O O . ARG A 1 378 ? -1.985 13.769 -37.222 1.00 85.50 378 ARG A O 1
ATOM 3019 N N . ALA A 1 379 ? -1.592 13.179 -39.355 1.00 83.88 379 ALA A N 1
ATOM 3020 C CA . ALA A 1 379 ? -2.998 12.926 -39.685 1.00 83.88 379 ALA A CA 1
ATOM 3021 C C . ALA A 1 379 ? -3.611 11.799 -38.833 1.00 83.88 379 ALA A C 1
ATOM 3023 O O . ALA A 1 379 ? -4.735 11.934 -38.359 1.00 83.88 379 ALA A O 1
ATOM 3024 N N . LYS A 1 380 ? -2.847 10.727 -38.570 1.00 82.56 380 LYS A N 1
ATOM 3025 C CA . LYS A 1 380 ? -3.269 9.658 -37.654 1.00 82.56 380 LYS A CA 1
ATOM 3026 C C . LYS A 1 380 ? -3.351 10.168 -36.217 1.00 82.56 380 LYS A C 1
ATOM 3028 O O . LYS A 1 380 ? -4.358 9.940 -35.561 1.00 82.56 380 LYS A O 1
ATOM 3033 N N . HIS A 1 381 ? -2.345 10.913 -35.747 1.00 85.88 381 HIS A N 1
ATOM 3034 C CA . HIS A 1 381 ? -2.358 11.500 -34.398 1.00 85.88 381 HIS A CA 1
ATOM 3035 C C . HIS A 1 381 ? -3.578 12.407 -34.165 1.00 85.88 381 HIS A C 1
ATOM 3037 O O . HIS A 1 381 ? -4.258 12.255 -33.158 1.00 85.88 381 HIS A O 1
ATOM 3043 N N . GLU A 1 382 ? -3.894 13.310 -35.101 1.00 85.06 382 GLU A N 1
ATOM 3044 C CA . GLU A 1 382 ? -5.075 14.191 -35.024 1.00 85.06 382 GLU A CA 1
ATOM 3045 C C . GLU A 1 382 ? -6.398 13.386 -35.066 1.00 85.06 382 GLU A C 1
ATOM 3047 O O . GLU A 1 382 ? -7.331 13.697 -34.320 1.00 85.06 382 GLU A O 1
ATOM 3052 N N . GLY A 1 383 ? -6.461 12.313 -35.868 1.00 81.69 383 GLY A N 1
ATOM 3053 C CA . GLY A 1 383 ? -7.599 11.388 -35.927 1.00 81.69 383 GLY A CA 1
ATOM 3054 C C . GLY A 1 383 ? -7.834 10.637 -34.614 1.00 81.69 383 GLY A C 1
ATOM 3055 O O . GLY A 1 383 ? -8.888 10.794 -34.004 1.00 81.69 383 GLY A O 1
ATOM 3056 N N . HIS A 1 384 ? -6.841 9.892 -34.119 1.00 81.81 384 HIS A N 1
ATOM 3057 C CA . HIS A 1 384 ? -6.988 9.144 -32.866 1.00 81.81 384 HIS A CA 1
ATOM 3058 C C . HIS A 1 384 ? -7.167 10.059 -31.647 1.00 81.81 384 HIS A C 1
ATOM 3060 O O . HIS A 1 384 ? -7.914 9.702 -30.741 1.00 81.81 384 HIS A O 1
ATOM 3066 N N . ALA A 1 385 ? -6.542 11.247 -31.615 1.00 84.88 385 ALA A N 1
ATOM 3067 C CA . ALA A 1 385 ? -6.799 12.239 -30.566 1.00 84.88 385 ALA A CA 1
ATOM 3068 C C . ALA A 1 385 ? -8.293 12.611 -30.512 1.00 84.88 385 ALA A C 1
ATOM 3070 O O . ALA A 1 385 ? -8.869 12.703 -29.430 1.00 84.88 385 ALA A O 1
ATOM 3071 N N . SER A 1 386 ? -8.936 12.744 -31.675 1.00 83.38 386 SER A N 1
ATOM 3072 C CA . SER A 1 386 ? -10.381 12.975 -31.770 1.00 83.38 386 SER A CA 1
ATOM 3073 C C . SER A 1 386 ? -11.193 11.762 -31.285 1.00 83.38 386 SER A C 1
ATOM 3075 O O . SER A 1 386 ? -12.190 11.958 -30.588 1.00 83.38 386 SER A O 1
ATOM 3077 N N . SER A 1 387 ? -10.747 10.534 -31.588 1.00 82.25 387 SER A N 1
ATOM 3078 C CA . SER A 1 387 ? -11.377 9.269 -31.158 1.00 82.25 387 SER A CA 1
ATOM 3079 C C . SER A 1 387 ? -11.306 9.018 -29.646 1.00 82.25 387 SER A C 1
ATOM 3081 O O . SER A 1 387 ? -12.233 8.453 -29.077 1.00 82.25 387 SER A O 1
ATOM 3083 N N . ILE A 1 388 ? -10.248 9.479 -28.968 1.00 81.25 388 ILE A N 1
ATOM 3084 C CA . ILE A 1 388 ? -10.144 9.463 -27.493 1.00 81.25 388 ILE A CA 1
ATOM 3085 C C . ILE A 1 388 ? -10.824 10.678 -26.828 1.00 81.25 388 ILE A C 1
ATOM 3087 O O . ILE A 1 388 ? -10.689 10.883 -25.620 1.00 81.25 388 ILE A O 1
ATOM 3091 N N . GLY A 1 389 ? -11.555 11.491 -27.599 1.00 78.88 389 GLY A N 1
ATOM 3092 C CA . GLY A 1 389 ? -12.376 12.603 -27.116 1.00 78.88 389 GLY A CA 1
ATOM 3093 C C . GLY A 1 389 ? -11.688 13.966 -27.028 1.00 78.88 389 GLY A C 1
ATOM 3094 O O . GLY A 1 389 ? -12.283 14.892 -26.480 1.00 78.88 389 GLY A O 1
ATOM 3095 N N . MET A 1 390 ? -10.468 14.145 -27.545 1.00 87.88 390 MET A N 1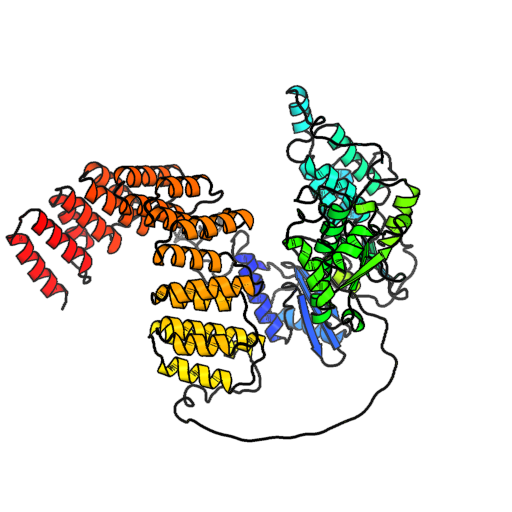
ATOM 3096 C CA . MET A 1 390 ? -9.794 15.453 -27.534 1.00 87.88 390 MET A CA 1
ATOM 3097 C C . MET A 1 390 ? -10.348 16.365 -28.629 1.00 87.88 390 MET A C 1
ATOM 3099 O O . MET A 1 390 ? -10.054 16.188 -29.811 1.00 87.88 390 MET A O 1
ATOM 3103 N N . GLN A 1 391 ? -11.147 17.361 -28.244 1.00 85.88 391 GLN A N 1
ATOM 3104 C CA . GLN A 1 391 ? -11.873 18.221 -29.185 1.00 85.88 391 GLN A CA 1
ATOM 3105 C C . GLN A 1 391 ? -11.855 19.695 -28.751 1.00 85.88 391 GLN A C 1
ATOM 3107 O O . GLN A 1 391 ? -11.712 20.024 -27.572 1.00 85.88 391 GLN A O 1
ATOM 3112 N N . TYR A 1 392 ? -12.016 20.605 -29.713 1.00 83.25 392 TYR A N 1
ATOM 3113 C CA . TYR A 1 392 ? -12.297 22.017 -29.441 1.00 83.25 392 TYR A CA 1
ATOM 3114 C C . TYR A 1 392 ? -13.814 22.229 -29.336 1.00 83.25 392 TYR A C 1
ATOM 3116 O O . TYR A 1 392 ? -14.579 21.607 -30.071 1.00 83.25 392 TYR A O 1
ATOM 3124 N N . LEU A 1 393 ? -14.252 23.107 -28.430 1.00 72.56 393 LEU A N 1
ATOM 3125 C CA . LEU A 1 393 ? -15.670 23.383 -28.182 1.00 72.56 393 LEU A CA 1
ATOM 3126 C C . LEU A 1 393 ? -15.978 24.868 -28.392 1.00 72.56 393 LEU A C 1
ATOM 3128 O O . LEU A 1 393 ? -15.395 25.716 -27.715 1.00 72.56 393 LEU A O 1
ATOM 3132 N N . ASP A 1 394 ? -16.937 25.172 -29.269 1.00 57.56 394 ASP A N 1
ATOM 3133 C CA . ASP A 1 394 ? -17.480 26.526 -29.401 1.00 57.56 394 ASP A CA 1
ATOM 3134 C C . ASP A 1 394 ? -18.267 26.916 -28.142 1.00 57.56 394 ASP A C 1
ATOM 3136 O O . ASP A 1 394 ? -19.139 26.190 -27.652 1.00 57.56 394 ASP A O 1
ATOM 3140 N N . THR A 1 395 ? -17.935 28.079 -27.586 1.00 49.06 395 THR A N 1
ATOM 3141 C CA . THR A 1 395 ? -18.398 28.524 -26.261 1.00 49.06 395 THR A CA 1
ATOM 3142 C C . THR A 1 395 ? -19.683 29.358 -26.291 1.00 49.06 395 THR A C 1
ATOM 3144 O O . THR A 1 395 ? -20.180 29.755 -25.238 1.00 49.06 395 THR A O 1
ATOM 3147 N N . SER A 1 396 ? -20.262 29.587 -27.469 1.00 34.03 396 SER A N 1
ATOM 3148 C CA . SER A 1 396 ? -21.473 30.379 -27.695 1.00 34.03 396 SER A CA 1
ATOM 3149 C C . SER A 1 396 ? -22.755 29.528 -27.711 1.00 34.03 396 SER A C 1
ATOM 3151 O O . SER A 1 396 ? -23.248 29.177 -28.778 1.00 34.03 396 SER A O 1
ATOM 3153 N N . SER A 1 397 ? -23.327 29.224 -26.534 1.00 28.05 397 SER A N 1
ATOM 3154 C CA . SER A 1 397 ? -24.783 29.019 -26.282 1.00 28.05 397 SER A CA 1
ATOM 3155 C C . SER A 1 397 ? -25.058 28.544 -24.843 1.00 28.05 397 SER A C 1
ATOM 3157 O O . SER A 1 397 ? -24.248 27.830 -24.256 1.00 28.05 397 SER A O 1
ATOM 3159 N N . TYR A 1 398 ? -26.210 28.920 -24.274 1.00 32.84 398 TYR A N 1
ATOM 3160 C CA . TYR A 1 398 ? -26.552 28.744 -22.849 1.00 32.84 398 TYR A CA 1
ATOM 3161 C C . TYR A 1 398 ? -27.532 27.563 -22.552 1.00 32.84 398 TYR A C 1
ATOM 3163 O O . TYR A 1 398 ? -28.320 27.185 -23.411 1.00 32.84 398 TYR A O 1
ATOM 3171 N N . PHE A 1 399 ? -27.540 27.100 -21.280 1.00 32.09 399 PHE A N 1
ATOM 3172 C CA . PHE A 1 399 ? -28.596 26.362 -20.515 1.00 32.09 399 PHE A CA 1
ATOM 3173 C C . PHE A 1 399 ? -28.737 24.788 -20.530 1.00 32.09 399 PHE A C 1
ATOM 3175 O O . PHE A 1 399 ? -28.808 24.160 -21.577 1.00 32.09 399 PHE A O 1
ATOM 3182 N N . MET A 1 400 ? -28.854 24.199 -19.301 1.00 31.64 400 MET A N 1
ATOM 3183 C CA . MET A 1 400 ? -29.629 22.997 -18.794 1.00 31.64 400 MET A CA 1
ATOM 3184 C C . MET A 1 400 ? -29.494 21.546 -19.380 1.00 31.64 400 MET A C 1
ATOM 3186 O O . MET A 1 400 ? -29.555 21.400 -20.591 1.00 31.64 400 MET A O 1
ATOM 3190 N N . LEU A 1 401 ? -29.484 20.394 -18.642 1.00 33.44 401 LEU A N 1
ATOM 3191 C CA . LEU A 1 401 ? -28.552 19.863 -17.587 1.00 33.44 401 LEU A CA 1
ATOM 3192 C C . LEU A 1 401 ? -27.718 18.594 -18.022 1.00 33.44 401 LEU A C 1
ATOM 3194 O O . LEU A 1 401 ? -28.283 17.604 -18.455 1.00 33.44 401 LEU A O 1
ATOM 3198 N N . SER A 1 402 ? -26.387 18.581 -17.806 1.00 38.59 402 SER A N 1
ATOM 3199 C CA . SER A 1 402 ? -25.464 17.411 -17.769 1.00 38.59 402 SER A CA 1
ATOM 3200 C C . SER A 1 402 ? -24.548 17.487 -16.528 1.00 38.59 402 SER A C 1
ATOM 3202 O O . SER A 1 402 ? -24.030 18.562 -16.226 1.00 38.59 402 SER A O 1
ATOM 3204 N N . ILE A 1 403 ? -24.423 16.413 -15.736 1.00 39.31 403 ILE A N 1
ATOM 3205 C CA . ILE A 1 403 ? -23.801 16.460 -14.387 1.00 39.31 403 ILE A CA 1
ATOM 3206 C C . ILE A 1 403 ? -22.798 15.327 -14.118 1.00 39.31 403 ILE A C 1
ATOM 3208 O O . ILE A 1 403 ? -21.831 15.544 -13.391 1.00 39.31 403 ILE A O 1
ATOM 3212 N N . ILE A 1 404 ? -23.003 14.143 -14.702 1.00 38.31 404 ILE A N 1
ATOM 3213 C CA . ILE A 1 404 ? -22.353 12.919 -14.223 1.00 38.31 404 ILE A CA 1
ATOM 3214 C C . ILE A 1 404 ? -20.956 12.726 -14.863 1.00 38.31 404 ILE A C 1
ATOM 3216 O O . ILE A 1 404 ? -20.091 12.155 -14.230 1.00 38.31 404 ILE A O 1
ATOM 3220 N N . ASN A 1 405 ? -20.628 13.296 -16.033 1.00 36.97 405 ASN A N 1
ATOM 3221 C CA . ASN A 1 405 ? -19.349 13.027 -16.729 1.00 36.97 405 ASN A CA 1
ATOM 3222 C C . ASN A 1 405 ? -18.153 13.754 -16.075 1.00 36.97 405 ASN A C 1
ATOM 3224 O O . ASN A 1 405 ? -17.006 13.546 -16.451 1.00 36.97 405 ASN A O 1
ATOM 3228 N N . VAL A 1 406 ? -18.418 14.551 -15.035 1.00 36.44 406 VAL A N 1
ATOM 3229 C CA . VAL A 1 406 ? -17.399 15.028 -14.092 1.00 36.44 406 VAL A CA 1
ATOM 3230 C C . VAL A 1 406 ? -16.946 13.910 -13.152 1.00 36.44 406 VAL A C 1
ATOM 3232 O O . VAL A 1 406 ? -15.782 13.901 -12.779 1.00 36.44 406 VAL A O 1
ATOM 3235 N N . LEU A 1 407 ? -17.814 12.946 -12.817 1.00 35.09 407 LEU A N 1
ATOM 3236 C CA . LEU A 1 407 ? -17.432 11.767 -12.040 1.00 35.09 407 LEU A CA 1
ATOM 3237 C C . LEU A 1 407 ? -16.472 10.846 -12.786 1.00 35.09 407 LEU A C 1
ATOM 3239 O O . LEU A 1 407 ? -15.894 10.036 -12.104 1.00 35.09 407 LEU A O 1
ATOM 3243 N N . ILE A 1 408 ? -16.264 10.886 -14.110 1.00 35.53 408 ILE A N 1
ATOM 3244 C CA . ILE A 1 408 ? -15.289 9.944 -14.705 1.00 35.53 408 ILE A CA 1
ATOM 3245 C C . ILE A 1 408 ? -13.863 10.423 -14.534 1.00 35.53 408 ILE A C 1
ATOM 3247 O O . ILE A 1 408 ? -13.027 9.724 -13.982 1.00 35.53 408 ILE A O 1
ATOM 3251 N N . SER A 1 409 ? -13.556 11.604 -15.059 1.00 33.38 409 SER A N 1
ATOM 3252 C CA . SER A 1 409 ? -12.159 12.000 -15.219 1.00 33.38 409 SER A CA 1
ATOM 3253 C C . SER A 1 409 ? -11.598 12.721 -14.004 1.00 33.38 409 SER A C 1
ATOM 3255 O O . SER A 1 409 ? -10.391 12.898 -13.932 1.00 33.38 409 SER A O 1
ATOM 3257 N N . PHE A 1 410 ? -12.421 13.020 -12.985 1.00 34.72 410 PHE A N 1
ATOM 3258 C CA . PHE A 1 410 ? -11.930 13.316 -11.616 1.00 34.72 410 PHE A CA 1
ATOM 3259 C C . PHE A 1 410 ? -11.124 12.213 -10.952 1.00 34.72 410 PHE A C 1
ATOM 3261 O O . PHE A 1 410 ? -10.542 12.335 -9.882 1.00 34.72 410 PHE A O 1
ATOM 3268 N N . VAL A 1 411 ? -11.222 11.115 -11.637 1.00 35.91 411 VAL A N 1
ATOM 3269 C CA . VAL A 1 411 ? -11.071 9.771 -11.235 1.00 35.91 411 VAL A CA 1
ATOM 3270 C C . VAL A 1 411 ? -10.178 9.254 -12.445 1.00 35.91 411 VAL A C 1
ATOM 3272 O O . VAL A 1 411 ? -9.800 8.119 -12.563 1.00 35.91 411 VAL A O 1
ATOM 3275 N N . VAL A 1 412 ? -9.682 10.082 -13.390 1.00 35.12 412 VAL A N 1
ATOM 3276 C CA . VAL A 1 412 ? -8.653 9.705 -14.397 1.00 35.12 412 VAL A CA 1
ATOM 3277 C C . VAL A 1 412 ? -7.268 9.322 -13.843 1.00 35.12 412 VAL A C 1
ATOM 3279 O O . VAL A 1 412 ? -6.298 9.284 -14.604 1.00 35.12 412 VAL A O 1
ATOM 3282 N N . LEU A 1 413 ? -7.095 9.264 -12.520 1.00 32.69 413 LEU A N 1
ATOM 3283 C CA . LEU A 1 413 ? -6.166 10.266 -12.015 1.00 32.69 413 LEU A CA 1
ATOM 3284 C C . LEU A 1 413 ? -5.022 9.851 -11.113 1.00 32.69 413 LEU A C 1
ATOM 3286 O O . LEU A 1 413 ? -4.175 10.716 -10.903 1.00 32.69 413 LEU A O 1
ATOM 3290 N N . HIS A 1 414 ? -4.878 8.602 -10.666 1.00 33.12 414 HIS A N 1
ATOM 3291 C CA . HIS A 1 414 ? -3.627 8.193 -10.013 1.00 33.12 414 HIS A CA 1
ATOM 3292 C C . HIS A 1 414 ? -3.594 6.711 -9.561 1.00 33.12 414 HIS A C 1
ATOM 3294 O O . HIS A 1 414 ? -4.552 6.212 -8.976 1.00 33.12 414 HIS A O 1
ATOM 3300 N N . ASP A 1 415 ? -2.399 6.098 -9.597 1.00 33.19 415 ASP A N 1
ATOM 3301 C CA . ASP A 1 415 ? -1.999 4.935 -8.758 1.00 33.19 415 ASP A CA 1
ATOM 3302 C C . ASP A 1 415 ? -1.763 5.333 -7.259 1.00 33.19 415 ASP A C 1
ATOM 3304 O O . ASP A 1 415 ? -1.115 4.637 -6.487 1.00 33.19 415 ASP A O 1
ATOM 3308 N N . GLU A 1 416 ? -2.299 6.490 -6.855 1.00 33.06 416 GLU A N 1
ATOM 3309 C CA . GLU A 1 416 ? -2.600 6.985 -5.497 1.00 33.06 416 GLU A CA 1
ATOM 3310 C C . GLU A 1 416 ? -3.734 8.034 -5.629 1.00 33.06 416 GLU A C 1
ATOM 3312 O O . GLU A 1 416 ? -3.447 9.228 -5.578 1.00 33.06 416 GLU A O 1
ATOM 3317 N N . ILE A 1 417 ? -4.974 7.596 -5.933 1.00 27.09 417 ILE A N 1
ATOM 3318 C CA . ILE A 1 417 ? -6.237 8.367 -6.165 1.00 27.09 417 ILE A CA 1
ATOM 3319 C C . ILE A 1 417 ? -6.906 8.128 -7.555 1.00 27.09 417 ILE A C 1
ATOM 3321 O O . ILE A 1 417 ? -6.839 8.969 -8.450 1.00 27.09 417 ILE A O 1
ATOM 3325 N N . VAL A 1 418 ? -7.692 7.027 -7.610 1.00 28.62 418 VAL A N 1
ATOM 3326 C CA . VAL A 1 418 ? -9.163 7.004 -7.895 1.00 28.62 418 VAL A CA 1
ATOM 3327 C C . VAL A 1 418 ? -9.626 6.996 -9.385 1.00 28.62 418 VAL A C 1
ATOM 3329 O O . VAL A 1 418 ? -9.105 7.851 -10.086 1.00 28.62 418 VAL A O 1
ATOM 3332 N N . VAL A 1 419 ? -10.588 6.107 -9.840 1.00 27.53 419 VAL A N 1
ATOM 3333 C CA . VAL A 1 419 ? -11.320 6.076 -11.196 1.00 27.53 419 VAL A CA 1
ATOM 3334 C C . VAL A 1 419 ? -12.879 5.805 -11.323 1.00 27.53 419 VAL A C 1
ATOM 3336 O O . VAL A 1 419 ? -13.431 4.998 -10.591 1.00 27.53 419 VAL A O 1
ATOM 3339 N N . PHE A 1 420 ? -13.557 6.447 -12.325 1.00 28.27 420 PHE A N 1
ATOM 3340 C CA . PHE A 1 420 ? -14.978 6.391 -12.858 1.00 28.27 420 PHE A CA 1
ATOM 3341 C C . PHE A 1 420 ? -16.145 7.178 -12.173 1.00 28.27 420 PHE A C 1
ATOM 3343 O O . PHE A 1 420 ? -16.120 7.411 -10.973 1.00 28.27 420 PHE A O 1
ATOM 3350 N N . ALA A 1 421 ? -17.231 7.654 -12.845 1.00 26.05 421 ALA A N 1
ATOM 3351 C CA . ALA A 1 421 ? -18.139 7.002 -13.819 1.00 26.05 421 ALA A CA 1
ATOM 3352 C C . ALA A 1 421 ? -19.112 7.870 -14.698 1.00 26.05 421 ALA A C 1
ATOM 3354 O O . ALA A 1 421 ? -19.715 8.826 -14.221 1.00 26.05 421 ALA A O 1
ATOM 3355 N N . ILE A 1 422 ? -19.336 7.435 -15.962 1.00 30.97 422 ILE A N 1
ATOM 3356 C CA . ILE A 1 422 ? -20.590 7.387 -16.764 1.00 30.97 422 ILE A CA 1
ATOM 3357 C C . ILE A 1 422 ? -20.389 6.341 -17.880 1.00 30.97 422 ILE A C 1
ATOM 3359 O O . ILE A 1 422 ? -19.947 6.684 -18.972 1.00 30.97 422 ILE A O 1
ATOM 3363 N N . LEU A 1 423 ? -20.900 5.130 -17.694 1.00 23.91 423 LEU A N 1
ATOM 3364 C CA . LEU A 1 423 ? -22.217 4.871 -18.284 1.00 23.91 423 LEU A CA 1
ATOM 3365 C C . LEU A 1 423 ? -23.205 5.269 -17.151 1.00 23.91 423 LEU A C 1
ATOM 3367 O O . LEU A 1 423 ? -22.831 5.269 -15.981 1.00 23.91 423 LEU A O 1
ATOM 3371 N N . ILE A 1 424 ? -24.435 5.717 -17.362 1.00 28.92 424 ILE A N 1
ATOM 3372 C CA . ILE A 1 424 ? -25.366 5.451 -18.449 1.00 28.92 424 ILE A CA 1
ATOM 3373 C C . ILE A 1 424 ? -26.025 6.756 -18.919 1.00 28.92 424 ILE A C 1
ATOM 3375 O O . ILE A 1 424 ? -26.171 7.693 -18.136 1.00 28.92 424 ILE A O 1
ATOM 3379 N N . LEU A 1 425 ? -26.527 6.767 -20.158 1.00 25.70 425 LEU A N 1
ATOM 3380 C CA . LEU A 1 425 ? -27.889 7.242 -20.448 1.00 25.70 425 LEU A CA 1
ATOM 3381 C C . LEU A 1 425 ? -28.356 6.787 -21.839 1.00 25.70 425 LEU A C 1
ATOM 3383 O O . LEU A 1 425 ? -28.445 7.577 -22.781 1.00 25.70 425 LEU A O 1
ATOM 3387 N N . LYS A 1 426 ? -28.711 5.500 -21.951 1.00 24.02 426 LYS A N 1
ATOM 3388 C CA . LYS A 1 426 ? -29.530 5.006 -23.066 1.00 24.02 426 LYS A CA 1
ATOM 3389 C C . LYS A 1 426 ? -30.314 3.735 -22.714 1.00 24.02 426 LYS A C 1
ATOM 3391 O O . LYS A 1 426 ? -30.024 2.672 -23.232 1.00 24.02 426 LYS A O 1
ATOM 3396 N N . GLU A 1 427 ? -31.287 3.879 -21.814 1.00 25.17 427 GLU A N 1
ATOM 3397 C CA . GLU A 1 427 ? -32.591 3.183 -21.829 1.00 25.17 427 GLU A CA 1
ATOM 3398 C C . GLU A 1 427 ? -33.376 3.557 -20.563 1.00 25.17 427 GLU A C 1
ATOM 3400 O O . GLU A 1 427 ? -33.005 3.148 -19.470 1.00 25.17 427 GLU A O 1
ATOM 3405 N N . PHE A 1 428 ? -34.444 4.349 -20.711 1.00 24.88 428 PHE A N 1
ATOM 3406 C CA . PHE A 1 428 ? -35.688 4.178 -19.949 1.00 24.88 428 PHE A CA 1
ATOM 3407 C C . PHE A 1 428 ? -36.804 5.043 -20.550 1.00 24.88 428 PHE A C 1
ATOM 3409 O O . PHE A 1 428 ? -37.047 6.170 -20.133 1.00 24.88 428 PHE A O 1
ATOM 3416 N N . GLU A 1 429 ? -37.507 4.471 -21.527 1.00 25.47 429 GLU A N 1
ATOM 3417 C CA . GLU A 1 429 ? -38.898 4.825 -21.820 1.00 25.47 429 GLU A CA 1
ATOM 3418 C C . GLU A 1 429 ? -39.640 3.574 -22.329 1.00 25.47 429 GLU A C 1
ATOM 3420 O O . GLU A 1 429 ? -39.882 3.417 -23.520 1.00 25.47 429 GLU A O 1
ATOM 3425 N N . ALA A 1 430 ? -39.968 2.633 -21.427 1.00 23.62 430 ALA A N 1
ATOM 3426 C CA . ALA A 1 430 ? -41.018 1.631 -21.664 1.00 23.62 430 ALA A CA 1
ATOM 3427 C C . ALA A 1 430 ? -41.450 0.856 -20.399 1.00 23.62 430 ALA A C 1
ATOM 3429 O O . ALA A 1 430 ? -40.678 0.097 -19.822 1.00 23.62 430 ALA A O 1
ATOM 3430 N N . LYS A 1 431 ? -42.762 0.923 -20.127 1.00 23.31 431 LYS A N 1
ATOM 3431 C CA . LYS A 1 431 ? -43.608 -0.043 -19.388 1.00 23.31 431 LYS A CA 1
ATOM 3432 C C . LYS A 1 431 ? -43.453 -0.209 -17.867 1.00 23.31 431 LYS A C 1
ATOM 3434 O O . LYS A 1 431 ? -42.470 0.142 -17.233 1.00 23.31 431 LYS A O 1
ATOM 3439 N N . ALA A 1 432 ? -44.559 -0.689 -17.292 1.00 21.59 432 ALA A N 1
ATOM 3440 C CA . ALA A 1 432 ? -44.911 -0.623 -15.880 1.00 21.59 432 ALA A CA 1
ATOM 3441 C C . ALA A 1 432 ? -45.768 -1.832 -15.441 1.00 21.59 432 ALA A C 1
ATOM 3443 O O . ALA A 1 432 ? -46.322 -2.532 -16.288 1.00 21.59 432 ALA A O 1
ATOM 3444 N N . LYS A 1 433 ? -45.986 -1.917 -14.117 1.00 22.80 433 LYS A N 1
ATOM 3445 C CA . LYS A 1 433 ? -46.989 -2.697 -13.349 1.00 22.80 433 LYS A CA 1
ATOM 3446 C C . LYS A 1 433 ? -46.702 -4.164 -12.962 1.00 22.80 433 LYS A C 1
ATOM 3448 O O . LYS A 1 433 ? -46.272 -4.983 -13.762 1.00 22.80 433 LYS A O 1
ATOM 3453 N N . SER A 1 434 ? -47.206 -4.459 -11.753 1.00 21.67 434 SER A N 1
ATOM 3454 C CA . SER A 1 434 ? -47.607 -5.749 -11.146 1.00 21.67 434 SER A CA 1
ATOM 3455 C C . SER A 1 434 ? -46.534 -6.645 -10.489 1.00 21.67 434 SER A C 1
ATOM 3457 O O . SER A 1 434 ? -45.418 -6.695 -10.983 1.00 21.67 434 SER A O 1
ATOM 3459 N N . SER A 1 435 ? -46.803 -7.411 -9.410 1.00 21.02 435 SER A N 1
ATOM 3460 C CA . SER A 1 435 ? -47.631 -7.166 -8.192 1.00 21.02 435 SER A CA 1
ATOM 3461 C C . SER A 1 435 ? -47.526 -8.325 -7.160 1.00 21.02 435 SER A C 1
ATOM 3463 O O . SER A 1 435 ? -47.771 -9.465 -7.530 1.00 21.02 435 SER A O 1
ATOM 3465 N N . THR A 1 436 ? -47.329 -7.984 -5.874 1.00 20.58 436 THR A N 1
ATOM 3466 C CA . THR A 1 436 ? -47.810 -8.666 -4.629 1.00 20.58 436 THR A CA 1
ATOM 3467 C C . THR A 1 436 ? -47.306 -10.062 -4.176 1.00 20.58 436 THR A C 1
ATOM 3469 O O . THR A 1 436 ? -47.175 -10.994 -4.957 1.00 20.58 436 THR A O 1
ATOM 3472 N N . SER A 1 437 ? -47.276 -10.211 -2.832 1.00 21.17 437 SER A N 1
ATOM 3473 C CA . SER A 1 437 ? -47.438 -11.440 -2.005 1.00 21.17 437 SER A CA 1
ATOM 3474 C C . SER A 1 437 ? -46.199 -12.347 -1.836 1.00 21.17 437 SER A C 1
ATOM 3476 O O . SER A 1 437 ? -45.434 -12.501 -2.774 1.00 21.17 437 SER A O 1
ATOM 3478 N N . LEU A 1 438 ? -45.922 -13.059 -0.733 1.00 19.94 438 LEU A N 1
ATOM 3479 C CA . LEU A 1 438 ? -46.248 -13.082 0.716 1.00 19.94 438 LEU A CA 1
ATOM 3480 C C . LEU A 1 438 ? -45.784 -14.484 1.182 1.00 19.94 438 LEU A C 1
ATOM 3482 O O . LEU A 1 438 ? -46.197 -15.446 0.546 1.00 19.94 438 LEU A O 1
ATOM 3486 N N . CYS A 1 439 ? -45.027 -14.637 2.279 1.00 19.61 439 CYS A N 1
ATOM 3487 C CA . CYS A 1 439 ? -45.333 -15.615 3.348 1.00 19.61 439 CYS A CA 1
ATOM 3488 C C . CYS A 1 439 ? -44.351 -15.515 4.536 1.00 19.61 439 CYS A C 1
ATOM 3490 O O . CYS A 1 439 ? -43.211 -15.085 4.397 1.00 19.61 439 CYS A O 1
ATOM 3492 N N . SER A 1 440 ? -44.819 -15.934 5.710 1.00 19.72 440 SER A N 1
ATOM 3493 C CA . SER A 1 440 ? -44.145 -15.936 7.020 1.00 19.72 440 SER A CA 1
ATOM 3494 C C . SER A 1 440 ? -43.671 -17.330 7.449 1.00 19.72 440 SER A C 1
ATOM 3496 O O . SER A 1 440 ? -44.274 -18.293 6.986 1.00 19.72 440 SER A O 1
ATOM 3498 N N . LEU A 1 441 ? -42.789 -17.453 8.463 1.00 20.52 441 LEU A N 1
ATOM 3499 C CA . LEU A 1 441 ? -42.913 -18.504 9.505 1.00 20.52 441 LEU A CA 1
ATOM 3500 C C . LEU A 1 441 ? -42.055 -18.284 10.781 1.00 20.52 441 LEU A C 1
ATOM 3502 O O . LEU A 1 441 ? -41.327 -17.304 10.901 1.00 20.52 441 LEU A O 1
ATOM 3506 N N . ARG A 1 442 ? -42.242 -19.182 11.767 1.00 20.39 442 ARG A N 1
ATOM 3507 C CA . ARG A 1 442 ? -42.004 -19.068 13.229 1.00 20.39 442 ARG A CA 1
ATOM 3508 C C . ARG A 1 442 ? -41.233 -20.300 13.776 1.00 20.39 442 ARG A C 1
ATOM 3510 O O . ARG A 1 442 ? -41.318 -21.338 13.134 1.00 20.39 442 ARG A O 1
ATOM 3517 N N . THR A 1 443 ? -40.567 -20.367 14.947 1.00 22.66 443 THR A N 1
ATOM 3518 C CA . THR A 1 443 ? -40.100 -19.417 16.005 1.00 22.66 443 THR A CA 1
ATOM 3519 C C . THR A 1 443 ? -39.169 -20.164 17.002 1.00 22.66 443 THR A C 1
ATOM 3521 O O . THR A 1 443 ? -39.250 -21.381 17.098 1.00 22.66 443 THR A O 1
ATOM 3524 N N . CYS A 1 444 ? -38.461 -19.424 17.877 1.00 22.22 444 CYS A N 1
ATOM 3525 C CA . CYS A 1 444 ? -38.067 -19.815 19.256 1.00 22.22 444 CYS A CA 1
ATOM 3526 C C . CYS A 1 444 ? -36.860 -20.759 19.515 1.00 22.22 444 CYS A C 1
ATOM 3528 O O . CYS A 1 444 ? -36.911 -21.960 19.273 1.00 22.22 444 CYS A O 1
ATOM 3530 N N . SER A 1 445 ? -35.831 -20.243 20.211 1.00 23.30 445 SER A N 1
ATOM 3531 C CA . SER A 1 445 ? -35.563 -20.525 21.651 1.00 23.30 445 SER A CA 1
ATOM 3532 C C . SER A 1 445 ? -34.066 -20.469 22.038 1.00 23.30 445 SER A C 1
ATOM 3534 O O . SER A 1 445 ? -33.227 -21.064 21.363 1.00 23.30 445 SER A O 1
ATOM 3536 N N . THR A 1 446 ? -33.756 -19.721 23.114 1.00 26.12 446 THR A N 1
ATOM 3537 C CA . THR A 1 446 ? -33.020 -20.116 24.350 1.00 26.12 446 THR A CA 1
ATOM 3538 C C . THR A 1 446 ? -32.865 -18.886 25.268 1.00 26.12 446 THR A C 1
ATOM 3540 O O . THR A 1 446 ? -32.487 -17.807 24.823 1.00 26.12 446 THR A O 1
ATOM 3543 N N . ARG A 1 447 ? -33.211 -19.017 26.559 1.00 29.88 447 ARG A N 1
ATOM 3544 C CA . ARG A 1 447 ? -33.727 -17.890 27.376 1.00 29.88 447 ARG A CA 1
ATOM 3545 C C . ARG A 1 447 ? -32.748 -17.222 28.361 1.00 29.88 447 ARG A C 1
ATOM 3547 O O . ARG A 1 447 ? -33.182 -16.395 29.150 1.00 29.88 447 ARG A O 1
ATOM 3554 N N . ALA A 1 448 ? -31.458 -17.567 28.328 1.00 29.12 448 ALA A N 1
ATOM 3555 C CA . ALA A 1 448 ? -30.439 -17.028 29.250 1.00 29.12 448 ALA A CA 1
ATOM 3556 C C . ALA A 1 448 ? -29.479 -16.003 28.607 1.00 29.12 448 ALA A C 1
ATOM 3558 O O . ALA A 1 448 ? -28.795 -15.275 29.311 1.00 29.12 448 ALA A O 1
ATOM 3559 N N . PHE A 1 449 ? -29.454 -15.914 27.273 1.00 36.75 449 PHE A N 1
ATOM 3560 C CA . PHE A 1 449 ? -28.658 -14.934 26.514 1.00 36.75 449 PHE A CA 1
ATOM 3561 C C . PHE A 1 449 ? -29.419 -13.608 26.292 1.00 36.75 449 PHE A C 1
ATOM 3563 O O . PHE A 1 449 ? -28.880 -12.650 25.750 1.00 36.75 449 PHE A O 1
ATOM 3570 N N . GLN A 1 450 ? -30.703 -13.556 26.671 1.00 35.66 450 GLN A N 1
ATOM 3571 C CA . GLN A 1 450 ? -31.605 -12.466 26.292 1.00 35.66 450 GLN A CA 1
ATOM 3572 C C . GLN A 1 450 ? -31.499 -11.225 27.186 1.00 35.66 450 GLN A C 1
ATOM 3574 O O . GLN A 1 450 ? -31.736 -10.136 26.681 1.00 35.66 450 GLN A O 1
ATOM 3579 N N . SER A 1 451 ? -31.117 -11.330 28.465 1.00 35.84 451 SER A N 1
ATOM 3580 C CA . SER A 1 451 ? -31.085 -10.162 29.369 1.00 35.84 451 SER A CA 1
ATOM 3581 C C . SER A 1 451 ? -30.074 -9.087 28.959 1.00 35.84 451 SER A C 1
ATOM 3583 O O . SER A 1 451 ? -30.294 -7.920 29.247 1.00 35.84 451 SER A O 1
ATOM 3585 N N . SER A 1 452 ? -29.001 -9.461 28.258 1.00 39.88 452 SER A N 1
ATOM 3586 C CA . SER A 1 452 ? -27.950 -8.535 27.802 1.00 39.88 452 SER A CA 1
ATOM 3587 C C . SER A 1 452 ? -28.198 -7.961 26.397 1.00 39.88 452 SER A C 1
ATOM 3589 O O . SER A 1 452 ? -27.425 -7.130 25.930 1.00 39.88 452 SER A O 1
ATOM 3591 N N . ILE A 1 453 ? -29.233 -8.442 25.694 1.00 40.44 453 ILE A N 1
ATOM 3592 C CA . ILE A 1 453 ? -29.533 -8.114 24.283 1.00 40.44 453 ILE A CA 1
ATOM 3593 C C . ILE A 1 453 ? -30.982 -7.605 24.103 1.00 40.44 453 ILE A C 1
ATOM 3595 O O . ILE A 1 453 ? -31.311 -7.053 23.056 1.00 40.44 453 ILE A O 1
ATOM 3599 N N . ALA A 1 454 ? -31.846 -7.732 25.118 1.00 35.09 454 ALA A N 1
ATOM 3600 C CA . ALA A 1 454 ? -33.269 -7.376 25.048 1.00 35.09 454 ALA A CA 1
ATOM 3601 C C . ALA A 1 454 ? -33.564 -5.891 24.750 1.00 35.09 454 ALA A C 1
ATOM 3603 O O . ALA A 1 454 ? -34.638 -5.606 24.229 1.00 35.09 454 ALA A O 1
ATOM 3604 N N . ASP A 1 455 ? -32.624 -4.976 25.008 1.00 37.00 455 ASP A N 1
ATOM 3605 C CA . ASP A 1 455 ? -32.794 -3.529 24.784 1.00 37.00 455 ASP A CA 1
ATOM 3606 C C . ASP A 1 455 ? -32.384 -3.056 23.370 1.00 37.00 455 ASP A C 1
ATOM 3608 O O . ASP A 1 455 ? -32.209 -1.860 23.129 1.00 37.00 455 ASP A O 1
ATOM 3612 N N . ILE A 1 456 ? -32.190 -3.972 22.412 1.00 40.31 456 ILE A N 1
ATOM 3613 C CA . ILE A 1 456 ? -31.726 -3.635 21.056 1.00 40.31 456 ILE A CA 1
ATOM 3614 C C . ILE A 1 456 ? -32.868 -3.778 20.041 1.00 40.31 456 ILE A C 1
ATOM 3616 O O . ILE A 1 456 ? -33.163 -4.872 19.559 1.00 40.31 456 ILE A O 1
ATOM 3620 N N . ASP A 1 457 ? -33.473 -2.643 19.676 1.00 34.59 457 ASP A N 1
ATOM 3621 C CA . ASP A 1 457 ? -34.420 -2.539 18.560 1.00 34.59 457 ASP A CA 1
ATOM 3622 C C . ASP A 1 457 ? -33.753 -3.008 17.252 1.00 34.59 457 ASP A C 1
ATOM 3624 O O . ASP A 1 457 ? -32.730 -2.480 16.804 1.00 34.59 457 ASP A O 1
ATOM 3628 N N . THR A 1 458 ? -34.332 -4.042 16.644 1.00 38.38 458 THR A N 1
ATOM 3629 C CA . THR A 1 458 ? -33.758 -4.779 15.509 1.00 38.38 458 THR A CA 1
ATOM 3630 C C . THR A 1 458 ? -34.040 -4.136 14.147 1.00 38.38 458 THR A C 1
ATOM 3632 O O . THR A 1 458 ? -33.715 -4.726 13.117 1.00 38.38 458 THR A O 1
ATOM 3635 N N . SER A 1 459 ? -34.616 -2.930 14.114 1.00 34.81 459 SER A N 1
ATOM 3636 C CA . SER A 1 459 ? -35.095 -2.298 12.877 1.00 34.81 459 SER A CA 1
ATOM 3637 C C . SER A 1 459 ? -34.144 -1.295 12.201 1.00 34.81 459 SER A C 1
ATOM 3639 O O . SER A 1 459 ? -34.386 -0.965 11.041 1.00 34.81 459 SER A O 1
ATOM 3641 N N . TYR A 1 460 ? -33.083 -0.805 12.869 1.00 31.42 460 TYR A N 1
ATOM 3642 C CA . TYR A 1 460 ? -32.468 0.481 12.468 1.00 31.42 460 TYR A CA 1
ATOM 3643 C C . TYR A 1 460 ? -30.946 0.542 12.170 1.00 31.42 460 TYR A C 1
ATOM 3645 O O . TYR A 1 460 ? -30.556 1.401 11.382 1.00 31.42 460 TYR A O 1
ATOM 3653 N N . TYR A 1 461 ? -30.062 -0.313 12.726 1.00 36.66 461 TYR A N 1
ATOM 3654 C CA . TYR A 1 461 ? -28.591 -0.164 12.534 1.00 36.66 461 TYR A CA 1
ATOM 3655 C C . TYR A 1 461 ? -27.774 -1.485 12.481 1.00 36.66 461 TYR A C 1
ATOM 3657 O O . TYR A 1 461 ? -27.329 -1.971 13.523 1.00 36.66 461 TYR A O 1
ATOM 3665 N N . PRO A 1 462 ? -27.458 -2.036 11.287 1.00 44.81 462 PRO A N 1
ATOM 3666 C CA . PRO A 1 462 ? -26.712 -3.300 11.162 1.00 44.81 462 PRO A CA 1
ATOM 3667 C C . PRO A 1 462 ? -25.223 -3.238 11.560 1.00 44.81 462 PRO A C 1
ATOM 3669 O O . PRO A 1 462 ? -24.733 -4.119 12.263 1.00 44.81 462 PRO A O 1
ATOM 3672 N N . HIS A 1 463 ? -24.477 -2.204 11.147 1.00 44.12 463 HIS A N 1
ATOM 3673 C CA . HIS A 1 463 ? -23.011 -2.173 11.324 1.00 44.12 463 HIS A CA 1
ATOM 3674 C C . HIS A 1 463 ? -22.558 -2.010 12.787 1.00 44.12 463 HIS A C 1
ATOM 3676 O O . HIS A 1 463 ? -21.527 -2.555 13.176 1.00 44.12 463 HIS A O 1
ATOM 3682 N N . ILE A 1 464 ? -23.347 -1.314 13.615 1.00 45.91 464 ILE A N 1
ATOM 3683 C CA . ILE A 1 464 ? -23.085 -1.168 15.060 1.00 45.91 464 ILE A CA 1
ATOM 3684 C C . ILE A 1 464 ? -23.206 -2.528 15.771 1.00 45.91 464 ILE A C 1
ATOM 3686 O O . ILE A 1 464 ? -22.534 -2.767 16.773 1.00 45.91 464 ILE A O 1
ATOM 3690 N N . HIS A 1 465 ? -24.030 -3.437 15.238 1.00 63.62 465 HIS A N 1
ATOM 3691 C CA . HIS A 1 465 ? -24.184 -4.798 15.751 1.00 63.62 465 HIS A CA 1
ATOM 3692 C C . HIS A 1 465 ? -22.942 -5.655 15.461 1.00 63.62 465 HIS A C 1
ATOM 3694 O O . HIS A 1 465 ? -22.418 -6.307 16.361 1.00 63.62 465 HIS A O 1
ATOM 3700 N N . VAL A 1 466 ? -22.403 -5.579 14.236 1.00 71.50 466 VAL A N 1
ATOM 3701 C CA . VAL A 1 466 ? -21.219 -6.355 13.820 1.00 71.50 466 VAL A CA 1
ATOM 3702 C C . VAL A 1 466 ? -19.995 -6.035 14.682 1.00 71.50 466 VAL A C 1
ATOM 3704 O O . VAL A 1 466 ? -19.377 -6.963 15.200 1.00 71.50 466 VAL A O 1
ATOM 3707 N N . GLN A 1 467 ? -19.666 -4.752 14.895 1.00 74.31 467 GLN A N 1
ATOM 3708 C CA . GLN A 1 467 ? -18.494 -4.392 15.706 1.00 74.31 467 GLN A CA 1
ATOM 3709 C C . GLN A 1 467 ? -18.652 -4.831 17.168 1.00 74.31 467 GLN A C 1
ATOM 3711 O O . GLN A 1 467 ? -17.730 -5.420 17.716 1.00 74.31 467 GLN A O 1
ATOM 3716 N N . LYS A 1 468 ? -19.835 -4.656 17.776 1.00 74.38 468 LYS A N 1
ATOM 3717 C CA . LYS A 1 468 ? -20.089 -5.121 19.151 1.00 74.38 468 LYS A CA 1
ATOM 3718 C C . LYS A 1 468 ? -19.935 -6.638 19.300 1.00 74.38 468 LYS A C 1
ATOM 3720 O O . LYS A 1 468 ? -19.397 -7.098 20.303 1.00 74.38 468 LYS A O 1
ATOM 3725 N N . LEU A 1 469 ? -20.378 -7.420 18.310 1.00 76.75 469 LEU A N 1
ATOM 3726 C CA . LEU A 1 469 ? -20.145 -8.869 18.297 1.00 76.75 469 LEU A CA 1
ATOM 3727 C C . LEU A 1 469 ? -18.662 -9.214 18.122 1.00 76.75 469 LEU A C 1
ATOM 3729 O O . LEU A 1 469 ? -18.192 -10.159 18.747 1.00 76.75 469 LEU A O 1
ATOM 3733 N N . VAL A 1 470 ? -17.923 -8.462 17.304 1.00 83.88 470 VAL A N 1
ATOM 3734 C CA . VAL A 1 470 ? -16.466 -8.604 17.144 1.00 83.88 470 VAL A CA 1
ATOM 3735 C C . VAL A 1 470 ? -15.730 -8.298 18.451 1.00 83.88 470 VAL A C 1
ATOM 3737 O O . VAL A 1 470 ? -14.892 -9.095 18.871 1.00 83.88 470 VAL A O 1
ATOM 3740 N N . ASP A 1 471 ? -16.080 -7.211 19.138 1.00 80.19 471 ASP A N 1
ATOM 3741 C CA . ASP A 1 471 ? -15.489 -6.824 20.423 1.00 80.19 471 ASP A CA 1
ATOM 3742 C C . ASP A 1 471 ? -15.733 -7.910 21.486 1.00 80.19 471 ASP A C 1
ATOM 3744 O O . ASP A 1 471 ? -14.799 -8.357 22.156 1.00 80.19 471 ASP A O 1
ATOM 3748 N N . PHE A 1 472 ? -16.961 -8.431 21.563 1.00 79.44 472 PHE A N 1
ATOM 3749 C CA . PHE A 1 472 ? -17.317 -9.530 22.463 1.00 79.44 472 PHE A CA 1
ATOM 3750 C C . PHE A 1 472 ? -16.632 -10.861 22.078 1.00 79.44 472 PHE A C 1
ATOM 3752 O O . PHE A 1 472 ? -16.229 -11.636 22.945 1.00 79.44 472 PHE A O 1
ATOM 3759 N N . LEU A 1 473 ? -16.414 -11.134 20.785 1.00 82.94 473 LEU A N 1
ATOM 3760 C CA . LEU A 1 473 ? -15.612 -12.279 20.322 1.00 82.94 473 LEU A CA 1
ATOM 3761 C C . LEU A 1 473 ? -14.125 -12.139 20.684 1.00 82.94 473 LEU A C 1
ATOM 3763 O O . LEU A 1 473 ? -13.470 -13.154 20.956 1.00 82.94 473 LEU A O 1
ATOM 3767 N N . HIS A 1 474 ? -13.590 -10.916 20.722 1.00 83.38 474 HIS A N 1
ATOM 3768 C CA . HIS A 1 474 ? -12.246 -10.637 21.233 1.00 83.38 474 HIS A CA 1
ATOM 3769 C C . HIS A 1 474 ? -12.163 -10.796 22.757 1.00 83.38 474 HIS A C 1
ATOM 3771 O O . HIS A 1 474 ? -11.168 -11.330 23.248 1.00 83.38 474 HIS A O 1
ATOM 3777 N N . GLU A 1 475 ? -13.199 -10.417 23.503 1.00 78.50 475 GLU A N 1
ATOM 3778 C CA . GLU A 1 475 ? -13.313 -10.676 24.945 1.00 78.50 475 GLU A CA 1
ATOM 3779 C C . GLU A 1 475 ? -13.339 -12.186 25.238 1.00 78.50 475 GLU A C 1
ATOM 3781 O O . GLU A 1 475 ? -12.447 -12.693 25.923 1.00 78.50 475 GLU A O 1
ATOM 3786 N N . CYS A 1 476 ? -14.212 -12.944 24.560 1.00 79.44 476 CYS A N 1
ATOM 3787 C CA . CYS A 1 476 ? -14.229 -14.415 24.605 1.00 79.44 476 CYS A CA 1
ATOM 3788 C C . CYS A 1 476 ? -12.854 -15.031 24.282 1.00 79.44 476 CYS A C 1
ATOM 3790 O O . CYS A 1 476 ? -12.461 -16.040 24.871 1.00 79.44 476 CYS A O 1
ATOM 3792 N N . SER A 1 477 ? -12.104 -14.431 23.348 1.00 82.75 477 SER A N 1
ATOM 3793 C CA . SER A 1 477 ? -10.753 -14.871 22.977 1.00 82.75 477 SER A CA 1
ATOM 3794 C C . SER A 1 477 ? -9.697 -14.578 24.049 1.00 82.75 477 SER A C 1
ATOM 3796 O O . SER A 1 477 ? -8.683 -15.280 24.082 1.00 82.75 477 SER A O 1
ATOM 3798 N N . ARG A 1 478 ? -9.883 -13.552 24.888 1.00 80.19 478 ARG A N 1
ATOM 3799 C CA . ARG A 1 478 ? -8.992 -13.240 26.019 1.00 80.19 478 ARG A CA 1
ATOM 3800 C C . ARG A 1 478 ? -9.257 -14.176 27.194 1.00 80.19 478 ARG A C 1
ATOM 3802 O O . ARG A 1 478 ? -8.309 -14.683 27.784 1.00 80.19 478 ARG A O 1
ATOM 3809 N N . GLU A 1 479 ? -10.527 -14.451 27.474 1.00 77.81 479 GLU A N 1
ATOM 3810 C CA . GLU A 1 479 ? -10.961 -15.341 28.562 1.00 77.81 479 GLU A CA 1
ATOM 3811 C C . GLU A 1 479 ? -10.903 -16.835 28.200 1.00 77.81 479 GLU A C 1
ATOM 3813 O O . GLU A 1 479 ? -11.033 -17.701 29.063 1.00 77.81 479 GLU A O 1
ATOM 3818 N N . ARG A 1 480 ? -10.684 -17.153 26.915 1.00 81.88 480 ARG A N 1
ATOM 3819 C CA . ARG A 1 480 ? -10.728 -18.510 26.334 1.00 81.88 480 ARG A CA 1
ATOM 3820 C C . ARG A 1 480 ? -12.086 -19.213 26.511 1.00 81.88 480 ARG A C 1
ATOM 3822 O O . ARG A 1 480 ? -12.169 -20.445 26.545 1.00 81.88 480 ARG A O 1
ATOM 3829 N N . SER A 1 481 ? -13.170 -18.442 26.572 1.00 79.81 481 SER A N 1
ATOM 3830 C CA . SER A 1 481 ? -14.522 -18.952 26.803 1.00 79.81 481 SER A CA 1
ATOM 3831 C C . SER A 1 481 ? -15.155 -19.547 25.539 1.00 79.81 481 SER A C 1
ATOM 3833 O O . SER A 1 481 ? -15.717 -18.865 24.680 1.00 79.81 481 SER A O 1
ATOM 3835 N N . VAL A 1 482 ? -15.113 -20.879 25.429 1.00 82.50 482 VAL A N 1
ATOM 3836 C CA . VAL A 1 482 ? -15.776 -21.620 24.335 1.00 82.50 482 VAL A CA 1
ATOM 3837 C C . VAL A 1 482 ? -17.309 -21.534 24.424 1.00 82.50 482 VAL A C 1
ATOM 3839 O O . VAL A 1 482 ? -17.989 -21.632 23.401 1.00 82.50 482 VAL A O 1
ATOM 3842 N N . LYS A 1 483 ? -17.877 -21.370 25.628 1.00 76.12 483 LYS A N 1
ATOM 3843 C CA . LYS A 1 483 ? -19.338 -21.356 25.837 1.00 76.12 483 LYS A CA 1
ATOM 3844 C C . LYS A 1 483 ? -19.981 -20.098 25.249 1.00 76.12 483 LYS A C 1
ATOM 3846 O O . LYS A 1 483 ? -20.973 -20.212 24.532 1.00 76.12 483 LYS A O 1
ATOM 3851 N N . GLU A 1 484 ? -19.394 -18.931 25.492 1.00 76.88 484 GLU A N 1
ATOM 3852 C CA . GLU A 1 484 ? -19.891 -17.660 24.949 1.00 76.88 484 GLU A CA 1
ATOM 3853 C C . GLU A 1 484 ? -19.610 -17.536 23.452 1.00 76.88 484 GLU A C 1
ATOM 3855 O O . GLU A 1 484 ? -20.518 -17.185 22.699 1.00 76.88 484 GLU A O 1
ATOM 3860 N N . ALA A 1 485 ? -18.436 -17.975 22.983 1.00 79.56 485 ALA A N 1
ATOM 3861 C CA . ALA A 1 485 ? -18.150 -18.072 21.550 1.00 79.56 485 ALA A CA 1
ATOM 3862 C C . ALA A 1 485 ? -19.203 -18.921 20.801 1.00 79.56 485 ALA A C 1
ATOM 3864 O O . ALA A 1 485 ? -19.631 -18.554 19.708 1.00 79.56 485 ALA A O 1
ATOM 3865 N N . LYS A 1 486 ? -19.692 -20.021 21.401 1.00 80.06 486 LYS A N 1
ATOM 3866 C CA . LYS A 1 486 ? -20.824 -20.810 20.872 1.00 80.06 486 LYS A CA 1
ATOM 3867 C C . LYS A 1 486 ? -22.160 -20.070 20.889 1.00 80.06 486 LYS A C 1
ATOM 3869 O O . LYS A 1 486 ? -22.919 -20.216 19.932 1.00 80.06 486 LYS A O 1
ATOM 3874 N N . ALA A 1 487 ? -22.459 -19.301 21.933 1.00 74.56 487 ALA A N 1
ATOM 3875 C CA . ALA A 1 487 ? -23.688 -18.508 21.994 1.00 74.56 487 ALA A CA 1
ATOM 3876 C C . ALA A 1 487 ? -23.712 -17.438 20.889 1.00 74.56 487 ALA A C 1
ATOM 3878 O O . ALA A 1 487 ? -24.693 -17.341 20.150 1.00 74.56 487 ALA A O 1
ATOM 3879 N N . VAL A 1 488 ? -22.598 -16.722 20.704 1.00 78.50 488 VAL A N 1
ATOM 3880 C CA . VAL A 1 488 ? -22.425 -15.735 19.627 1.00 78.50 488 VAL A CA 1
ATOM 3881 C C . VAL A 1 488 ? -22.489 -16.392 18.256 1.00 78.50 488 VAL A C 1
ATOM 3883 O O . VAL A 1 488 ? -23.245 -15.938 17.406 1.00 78.50 488 VAL A O 1
ATOM 3886 N N . HIS A 1 489 ? -21.762 -17.486 18.031 1.00 85.12 489 HIS A N 1
ATOM 3887 C CA . HIS A 1 489 ? -21.801 -18.209 16.760 1.00 85.12 489 HIS A CA 1
ATOM 3888 C C . HIS A 1 489 ? -23.226 -18.678 16.412 1.00 85.12 489 HIS A C 1
ATOM 3890 O O . HIS A 1 489 ? -23.697 -18.459 15.296 1.00 85.12 489 HIS A O 1
ATOM 3896 N N . GLY A 1 490 ? -23.959 -19.235 17.381 1.00 70.00 490 GLY A N 1
ATOM 3897 C CA . GLY A 1 490 ? -25.362 -19.617 17.204 1.00 70.00 490 GLY A CA 1
ATOM 3898 C C . GLY A 1 490 ? -26.298 -18.430 16.945 1.00 70.00 490 GLY A C 1
ATOM 3899 O O . GLY A 1 490 ? -27.280 -18.583 16.220 1.00 70.00 490 GLY A O 1
ATOM 3900 N N . TYR A 1 491 ? -25.999 -17.249 17.494 1.00 74.19 491 TYR A N 1
ATOM 3901 C CA . TYR A 1 491 ? -26.711 -16.007 17.184 1.00 74.19 491 TYR A CA 1
ATOM 3902 C C . TYR A 1 491 ? -26.407 -15.519 15.758 1.00 74.19 491 TYR A C 1
ATOM 3904 O O . TYR A 1 491 ? -27.336 -15.189 15.023 1.00 74.19 491 TYR A O 1
ATOM 3912 N N . VAL A 1 492 ? -25.136 -15.539 15.337 1.00 79.25 492 VAL A N 1
ATOM 3913 C CA . VAL A 1 492 ? -24.696 -15.162 13.982 1.00 79.25 492 VAL A CA 1
ATOM 3914 C C . VAL A 1 492 ? -25.375 -16.032 12.922 1.00 79.25 492 VAL A C 1
ATOM 3916 O O . VAL A 1 492 ? -25.915 -15.488 11.965 1.00 79.25 492 VAL A O 1
ATOM 3919 N N . LEU A 1 493 ? -25.443 -17.354 13.122 1.00 76.25 493 LEU A N 1
ATOM 3920 C CA . LEU A 1 493 ? -26.111 -18.279 12.192 1.00 76.25 493 LEU A CA 1
ATOM 3921 C C . LEU A 1 493 ? -27.643 -18.135 12.142 1.00 76.25 493 LEU A C 1
ATOM 3923 O O . LEU A 1 493 ? -28.255 -18.481 11.136 1.00 76.25 493 LEU A O 1
ATOM 3927 N N . LYS A 1 494 ? -28.280 -17.665 13.223 1.00 70.31 494 LYS A N 1
ATOM 3928 C CA . LYS A 1 494 ? -29.736 -17.419 13.277 1.00 70.31 494 LYS A CA 1
ATOM 3929 C C . LYS A 1 494 ? -30.131 -16.023 12.778 1.00 70.31 494 LYS A C 1
ATOM 3931 O O . LYS A 1 494 ? -31.323 -15.737 12.678 1.00 70.31 494 LYS A O 1
ATOM 3936 N N . SER A 1 495 ? -29.157 -15.156 12.511 1.00 72.31 495 SER A N 1
ATOM 3937 C CA . SER A 1 495 ? -29.363 -13.755 12.143 1.00 72.31 495 SER A CA 1
ATOM 3938 C C . SER A 1 495 ? -29.177 -13.546 10.644 1.00 72.31 495 SER A C 1
ATOM 3940 O O . SER A 1 495 ? -28.263 -14.091 10.034 1.00 72.31 495 SER A O 1
ATOM 3942 N N . ASN A 1 496 ? -30.026 -12.710 10.050 1.00 72.50 496 ASN A N 1
ATOM 3943 C CA . ASN A 1 496 ? -30.075 -12.508 8.602 1.00 72.50 496 ASN A CA 1
ATOM 3944 C C . ASN A 1 496 ? -29.063 -11.431 8.144 1.00 72.50 496 ASN A C 1
ATOM 3946 O O . ASN A 1 496 ? -29.442 -10.370 7.647 1.00 72.50 496 ASN A O 1
ATOM 3950 N N . TYR A 1 497 ? -27.771 -11.668 8.394 1.00 72.12 497 TYR A N 1
ATOM 3951 C CA . TYR A 1 497 ? -26.680 -10.788 7.954 1.00 72.12 497 TYR A CA 1
ATOM 3952 C C . TYR A 1 497 ? -26.447 -10.883 6.438 1.00 72.12 497 TYR A C 1
ATOM 3954 O O . TYR A 1 497 ? -26.695 -11.921 5.830 1.00 72.12 497 TYR A O 1
ATOM 3962 N N . SER A 1 498 ? -25.924 -9.813 5.826 1.00 74.19 498 SER A N 1
ATOM 3963 C CA . SER A 1 498 ? -25.425 -9.866 4.445 1.00 74.19 498 SER A CA 1
ATOM 3964 C C . SER A 1 498 ? -24.192 -10.768 4.339 1.00 74.19 498 SER A C 1
ATOM 3966 O O . SER A 1 498 ? -23.429 -10.876 5.300 1.00 74.19 498 SER A O 1
ATOM 3968 N N . ASP A 1 499 ? -23.952 -11.360 3.164 1.00 72.50 499 ASP A N 1
ATOM 3969 C CA . ASP A 1 499 ? -22.828 -12.283 2.920 1.00 72.50 499 ASP A CA 1
ATOM 3970 C C . ASP A 1 499 ? -21.463 -11.722 3.357 1.00 72.50 499 ASP A C 1
ATOM 3972 O O . ASP A 1 499 ? -20.625 -12.453 3.885 1.00 72.50 499 ASP A O 1
ATOM 3976 N N . GLU A 1 500 ? -21.236 -10.419 3.169 1.00 74.25 500 GLU A N 1
ATOM 3977 C CA . GLU A 1 500 ? -19.998 -9.738 3.560 1.00 74.25 500 GLU A CA 1
ATOM 3978 C C . GLU A 1 500 ? -19.870 -9.601 5.090 1.00 74.25 500 GLU A C 1
ATOM 3980 O O . GLU A 1 500 ? -18.860 -10.000 5.674 1.00 74.25 500 GLU A O 1
ATOM 3985 N N . SER A 1 501 ? -20.920 -9.118 5.768 1.00 78.69 501 SER A N 1
ATOM 3986 C CA . SER A 1 501 ? -20.940 -9.017 7.236 1.00 78.69 501 SER A CA 1
ATOM 3987 C C . SER A 1 501 ? -20.868 -10.396 7.897 1.00 78.69 501 SER A C 1
ATOM 3989 O O . SER A 1 501 ? -20.184 -10.567 8.908 1.00 78.69 501 SER A O 1
ATOM 3991 N N . LEU A 1 502 ? -21.514 -11.396 7.296 1.00 81.19 502 LEU A N 1
ATOM 3992 C CA . LEU A 1 502 ? -21.439 -12.790 7.712 1.00 81.19 502 LEU A CA 1
ATOM 3993 C C . LEU A 1 502 ? -20.017 -13.342 7.539 1.00 81.19 502 LEU A C 1
ATOM 3995 O O . LEU A 1 502 ? -19.509 -13.974 8.460 1.00 81.19 502 LEU A O 1
ATOM 3999 N N . LEU A 1 503 ? -19.327 -13.057 6.429 1.00 84.75 503 LEU A N 1
ATOM 4000 C CA . LEU A 1 503 ? -17.926 -13.450 6.234 1.00 84.75 503 LEU A CA 1
ATOM 4001 C C . LEU A 1 503 ? -16.998 -12.828 7.290 1.00 84.75 503 LEU A C 1
ATOM 4003 O O . LEU A 1 503 ? -16.146 -13.528 7.843 1.00 84.75 503 LEU A O 1
ATOM 4007 N N . ILE A 1 504 ? -17.165 -11.540 7.609 1.00 85.50 504 ILE A N 1
ATOM 4008 C CA . ILE A 1 504 ? -16.392 -10.866 8.667 1.00 85.50 504 ILE A CA 1
ATOM 4009 C C . ILE A 1 504 ? -16.630 -11.553 10.018 1.00 85.50 504 ILE A C 1
ATOM 4011 O O . ILE A 1 504 ? -15.663 -11.944 10.680 1.00 85.50 504 ILE A O 1
ATOM 4015 N N . LEU A 1 505 ? -17.895 -11.755 10.399 1.00 86.06 505 LEU A N 1
ATOM 4016 C CA . LEU A 1 505 ? -18.273 -12.394 11.662 1.00 86.06 505 LEU A CA 1
ATOM 4017 C C . LEU A 1 505 ? -17.770 -13.839 11.749 1.00 86.06 505 LEU A C 1
ATOM 4019 O O . LEU A 1 505 ? -17.142 -14.197 12.741 1.00 86.06 505 LEU A O 1
ATOM 4023 N N . LEU A 1 506 ? -17.965 -14.661 10.714 1.00 88.75 506 LEU A N 1
ATOM 4024 C CA . LEU A 1 506 ? -17.496 -16.051 10.695 1.00 88.75 506 LEU A CA 1
ATOM 4025 C C . LEU A 1 506 ? -15.963 -16.143 10.748 1.00 88.75 506 LEU A C 1
ATOM 4027 O O . LEU A 1 506 ? -15.434 -17.036 11.409 1.00 88.75 506 LEU A O 1
ATOM 4031 N N . ASN A 1 507 ? -15.235 -15.211 10.124 1.00 92.44 507 ASN A N 1
ATOM 4032 C CA . ASN A 1 507 ? -13.775 -15.138 10.248 1.00 92.44 507 ASN A CA 1
ATOM 4033 C C . ASN A 1 507 ? -13.338 -14.841 11.695 1.00 92.44 507 ASN A C 1
ATOM 4035 O O . ASN A 1 507 ? -12.387 -15.450 12.186 1.00 92.44 507 ASN A O 1
ATOM 4039 N N . HIS A 1 508 ? -14.042 -13.945 12.395 1.00 90.44 508 HIS A N 1
ATOM 4040 C CA . HIS A 1 508 ? -13.753 -13.625 13.798 1.00 90.44 508 HIS A CA 1
ATOM 4041 C C . HIS A 1 508 ? -14.162 -14.769 14.736 1.00 90.44 508 HIS A C 1
ATOM 4043 O O . HIS A 1 508 ? -13.395 -15.127 15.624 1.00 90.44 508 HIS A O 1
ATOM 4049 N N . VAL A 1 509 ? -15.293 -15.435 14.485 1.00 89.75 509 VAL A N 1
ATOM 4050 C CA . VAL A 1 509 ? -15.705 -16.660 15.193 1.00 89.75 509 VAL A CA 1
ATOM 4051 C C . VAL A 1 509 ? -14.657 -17.772 15.032 1.00 89.75 509 VAL A C 1
ATOM 4053 O O . VAL A 1 509 ? -14.253 -18.381 16.023 1.00 89.75 509 VAL A O 1
ATOM 4056 N N . ALA A 1 510 ? -14.155 -18.013 13.814 1.00 91.88 510 ALA A N 1
ATOM 4057 C CA . ALA A 1 510 ? -13.086 -18.986 13.566 1.00 91.88 510 ALA A CA 1
ATOM 4058 C C . ALA A 1 510 ? -11.769 -18.608 14.274 1.00 91.88 510 ALA A C 1
ATOM 4060 O O . ALA A 1 510 ? -11.071 -19.485 14.796 1.00 91.88 510 ALA A O 1
ATOM 4061 N N . HIS A 1 511 ? -11.448 -17.311 14.351 1.00 91.06 511 HIS A N 1
ATOM 4062 C CA . HIS A 1 511 ? -10.301 -16.808 15.108 1.00 91.06 511 HIS A CA 1
ATOM 4063 C C . HIS A 1 511 ? -10.460 -17.057 16.614 1.00 91.06 511 HIS A C 1
ATOM 4065 O O . HIS A 1 511 ? -9.576 -17.660 17.223 1.00 91.06 511 HIS A O 1
ATOM 4071 N N . THR A 1 512 ? -11.599 -16.686 17.204 1.00 88.56 512 THR A N 1
ATOM 4072 C CA . THR A 1 512 ? -11.898 -16.918 18.625 1.00 88.56 512 THR A CA 1
ATOM 4073 C C . THR A 1 512 ? -11.858 -18.407 18.962 1.00 88.56 512 THR A C 1
ATOM 4075 O O . THR A 1 512 ? -11.177 -18.789 19.910 1.00 88.56 512 THR A O 1
ATOM 4078 N N . TYR A 1 513 ? -12.472 -19.285 18.158 1.00 90.12 513 TYR A N 1
ATOM 4079 C CA . TYR A 1 513 ? -12.361 -20.734 18.375 1.00 90.12 513 TYR A CA 1
ATOM 4080 C C . TYR A 1 513 ? -10.918 -21.240 18.309 1.00 90.12 513 TYR A C 1
ATOM 4082 O O . TYR A 1 513 ? -10.534 -22.074 19.129 1.00 90.12 513 TYR A O 1
ATOM 4090 N N . SER A 1 514 ? -10.105 -20.712 17.392 1.00 89.69 514 SER A N 1
ATOM 4091 C CA . SER A 1 514 ? -8.683 -21.061 17.301 1.00 89.69 514 SER A CA 1
ATOM 4092 C C . SER A 1 514 ? -7.890 -20.620 18.537 1.00 89.69 514 SER A C 1
ATOM 4094 O O . SER A 1 514 ? -7.067 -21.384 19.042 1.00 89.69 514 SER A O 1
ATOM 4096 N N . LYS A 1 515 ? -8.166 -19.423 19.070 1.00 87.81 515 LYS A N 1
ATOM 4097 C CA . LYS A 1 515 ? -7.551 -18.893 20.302 1.00 87.81 515 LYS A CA 1
ATOM 4098 C C . LYS A 1 515 ? -8.010 -19.620 21.570 1.00 87.81 515 LYS A C 1
ATOM 4100 O O . LYS A 1 515 ? -7.234 -19.738 22.516 1.00 87.81 515 LYS A O 1
ATOM 4105 N N . CYS A 1 516 ? -9.223 -20.170 21.566 1.00 85.25 516 CYS A N 1
ATOM 4106 C CA . CYS A 1 516 ? -9.739 -21.077 22.596 1.00 85.25 516 CYS A CA 1
ATOM 4107 C C . CYS A 1 516 ? -9.295 -22.547 22.403 1.00 85.25 516 CYS A C 1
ATOM 4109 O O . CYS A 1 516 ? -9.885 -23.443 23.007 1.00 85.25 516 CYS A O 1
ATOM 4111 N N . SER A 1 517 ? -8.318 -22.819 21.526 1.00 86.56 517 SER A N 1
ATOM 4112 C CA . SER A 1 517 ? -7.823 -24.164 21.177 1.00 86.56 517 SER A CA 1
ATOM 4113 C C . SER A 1 517 ? -8.889 -25.146 20.652 1.00 86.56 517 SER A C 1
ATOM 4115 O O . SER A 1 517 ? -8.668 -26.356 20.618 1.00 86.56 517 SER A O 1
ATOM 4117 N N . ASN A 1 518 ? -10.042 -24.655 20.182 1.00 87.38 518 ASN A N 1
ATOM 4118 C CA . ASN A 1 518 ? -11.128 -25.467 19.627 1.00 87.38 518 ASN A CA 1
ATOM 4119 C C . ASN A 1 518 ? -11.080 -25.502 18.090 1.00 87.38 518 ASN A C 1
ATOM 4121 O O . ASN A 1 518 ? -11.968 -25.006 17.392 1.00 87.38 518 ASN A O 1
ATOM 4125 N N . LEU A 1 519 ? -10.010 -26.090 17.552 1.00 87.75 519 LEU A N 1
ATOM 4126 C CA . LEU A 1 519 ? -9.755 -26.103 16.108 1.00 87.75 519 LEU A CA 1
ATOM 4127 C C . LEU A 1 519 ? -10.793 -26.891 15.294 1.00 87.75 519 LEU A C 1
ATOM 4129 O O . LEU A 1 519 ? -10.974 -26.595 14.115 1.00 87.75 519 LEU A O 1
ATOM 4133 N N . THR A 1 520 ? -11.509 -27.843 15.901 1.00 87.38 520 THR A N 1
ATOM 4134 C CA . THR A 1 520 ? -12.601 -28.573 15.237 1.00 87.38 520 THR A CA 1
ATOM 4135 C C . THR A 1 520 ? -13.723 -27.621 14.826 1.00 87.38 520 THR A C 1
ATOM 4137 O O . THR A 1 520 ? -14.076 -27.574 13.652 1.00 87.38 520 THR A O 1
ATOM 4140 N N . GLN A 1 521 ? -14.206 -26.780 15.749 1.00 86.44 521 GLN A N 1
ATOM 4141 C CA . GLN A 1 521 ? -15.244 -25.787 15.443 1.00 86.44 521 GLN A CA 1
ATOM 4142 C C . GLN A 1 521 ? -14.726 -24.667 14.536 1.00 86.44 521 GLN A C 1
ATOM 4144 O O . GLN A 1 521 ? -15.449 -24.222 13.650 1.00 86.44 521 GLN A O 1
ATOM 4149 N N . ALA A 1 522 ? -13.461 -24.250 14.679 1.00 90.50 522 ALA A N 1
ATOM 4150 C CA . ALA A 1 522 ? -12.852 -23.309 13.733 1.00 90.50 522 ALA A CA 1
ATOM 4151 C C . ALA A 1 522 ? -12.851 -23.869 12.294 1.00 90.50 522 ALA A C 1
ATOM 4153 O O . ALA A 1 522 ? -13.204 -23.160 11.353 1.00 90.50 522 ALA A O 1
ATOM 4154 N N . ARG A 1 523 ? -12.521 -25.160 12.125 1.00 91.00 523 ARG A N 1
ATOM 4155 C CA . ARG A 1 523 ? -12.563 -25.873 10.838 1.00 91.00 523 ARG A CA 1
ATOM 4156 C C . ARG A 1 523 ? -13.988 -26.043 10.309 1.00 91.00 523 ARG A C 1
ATOM 4158 O O . ARG A 1 523 ? -14.192 -25.858 9.116 1.00 91.00 523 ARG A O 1
ATOM 4165 N N . GLU A 1 524 ? -14.964 -26.366 11.156 1.00 88.81 524 GLU A N 1
ATOM 4166 C CA . GLU A 1 524 ? -16.385 -26.436 10.770 1.00 88.81 524 GLU A CA 1
ATOM 4167 C C . GLU A 1 524 ? -16.880 -25.089 10.226 1.00 88.81 524 GLU A C 1
ATOM 4169 O O . GLU A 1 524 ? -17.409 -25.033 9.115 1.00 88.81 524 GLU A O 1
ATOM 4174 N N . VAL A 1 525 ? -16.623 -23.997 10.955 1.00 89.69 525 VAL A N 1
ATOM 4175 C CA . VAL A 1 525 ? -16.962 -22.623 10.547 1.00 89.69 525 VAL A CA 1
ATOM 4176 C C . VAL A 1 525 ? -16.296 -22.260 9.220 1.00 89.69 525 VAL A C 1
ATOM 4178 O O . VAL A 1 525 ? -16.963 -21.808 8.292 1.00 89.69 525 VAL A O 1
ATOM 4181 N N . PHE A 1 526 ? -14.993 -22.512 9.093 1.00 91.19 526 PHE A N 1
ATOM 4182 C CA . PHE A 1 526 ? -14.235 -22.246 7.870 1.00 91.19 526 PHE A CA 1
ATOM 4183 C C . PHE A 1 526 ? -14.725 -23.067 6.664 1.00 91.19 526 PHE A C 1
ATOM 4185 O O . PHE A 1 526 ? -14.793 -22.563 5.538 1.00 91.19 526 PHE A O 1
ATOM 4192 N N . ASN A 1 527 ? -15.113 -24.324 6.882 1.00 87.94 527 ASN A N 1
ATOM 4193 C CA . ASN A 1 527 ? -15.674 -25.187 5.845 1.00 87.94 527 ASN A CA 1
ATOM 4194 C C . ASN A 1 527 ? -17.082 -24.737 5.420 1.00 87.94 527 ASN A C 1
ATOM 4196 O O . ASN A 1 527 ? -17.402 -24.830 4.237 1.00 87.94 527 ASN A O 1
ATOM 4200 N N . ALA A 1 528 ? -17.883 -24.194 6.342 1.00 80.88 528 ALA A N 1
ATOM 4201 C CA . ALA A 1 528 ? -19.218 -23.656 6.069 1.00 80.88 528 ALA A CA 1
ATOM 4202 C C . ALA A 1 528 ? -19.217 -22.295 5.337 1.00 80.88 528 ALA A C 1
ATOM 4204 O O . ALA A 1 528 ? -20.232 -21.908 4.758 1.00 80.88 528 ALA A O 1
ATOM 4205 N N . MET A 1 529 ? -18.096 -21.563 5.321 1.00 85.06 529 MET A N 1
ATOM 4206 C CA . MET A 1 529 ? -17.976 -20.304 4.574 1.00 85.06 529 MET A CA 1
ATOM 4207 C C . MET A 1 529 ? -18.156 -20.509 3.060 1.00 85.06 529 MET A C 1
ATOM 4209 O O . MET A 1 529 ? -17.342 -21.171 2.413 1.00 85.06 529 MET A O 1
ATOM 4213 N N . CYS A 1 530 ? -19.164 -19.850 2.479 1.00 75.69 530 CYS A N 1
ATOM 4214 C CA . CYS A 1 530 ? -19.428 -19.858 1.032 1.00 75.69 530 CYS A CA 1
ATOM 4215 C C . CYS A 1 530 ? -18.344 -19.133 0.210 1.00 75.69 530 CYS A C 1
ATOM 4217 O O . CYS A 1 530 ? -18.129 -19.445 -0.960 1.00 75.69 530 CYS A O 1
ATOM 4219 N N . ARG A 1 531 ? -17.646 -18.167 0.818 1.00 77.69 531 ARG A N 1
ATOM 4220 C CA . ARG A 1 531 ? -16.502 -17.440 0.249 1.00 77.69 531 ARG A CA 1
ATOM 4221 C C . ARG A 1 531 ? -15.395 -17.356 1.292 1.00 77.69 531 ARG A C 1
ATOM 4223 O O . ARG A 1 531 ? -15.681 -17.214 2.472 1.00 77.69 531 ARG A O 1
ATOM 4230 N N . ARG A 1 532 ? -14.135 -17.428 0.863 1.00 88.81 532 ARG A N 1
ATOM 4231 C CA . ARG A 1 532 ? -12.949 -17.336 1.731 1.00 88.81 532 ARG A CA 1
ATOM 4232 C C . ARG A 1 532 ? -11.995 -16.321 1.127 1.00 88.81 532 ARG A C 1
ATOM 4234 O O . ARG A 1 532 ? -11.685 -16.422 -0.057 1.00 88.81 532 ARG A O 1
ATOM 4241 N N . ASN A 1 533 ? -11.541 -15.356 1.917 1.00 87.88 533 ASN A N 1
ATOM 4242 C CA . ASN A 1 533 ? -10.563 -14.353 1.488 1.00 87.88 533 ASN A CA 1
ATOM 4243 C C . ASN A 1 533 ? -9.189 -14.641 2.120 1.00 87.88 533 ASN A C 1
ATOM 4245 O O . ASN A 1 533 ? -9.028 -15.627 2.841 1.00 87.88 533 ASN A O 1
ATOM 4249 N N . VAL A 1 534 ? -8.188 -13.796 1.850 1.00 92.31 534 VAL A N 1
ATOM 4250 C CA . VAL A 1 534 ? -6.834 -13.935 2.423 1.00 92.31 534 VAL A CA 1
ATOM 4251 C C . VAL A 1 534 ? -6.887 -14.075 3.948 1.00 92.31 534 VAL A C 1
ATOM 4253 O O . VAL A 1 534 ? -6.276 -14.988 4.498 1.00 92.31 534 VAL A O 1
ATOM 4256 N N . PHE A 1 535 ? -7.694 -13.247 4.620 1.00 91.81 535 PHE A N 1
ATOM 4257 C CA . PHE A 1 535 ? -7.860 -13.279 6.072 1.00 91.81 535 PHE A CA 1
ATOM 4258 C C . PHE A 1 535 ? -8.437 -14.612 6.577 1.00 91.81 535 PHE A C 1
ATOM 4260 O O . PHE A 1 535 ? -7.902 -15.158 7.539 1.00 91.81 535 PHE A O 1
ATOM 4267 N N . SER A 1 536 ? -9.440 -15.192 5.903 1.00 91.00 536 SER A N 1
ATOM 4268 C CA . SER A 1 536 ? -9.988 -16.519 6.242 1.00 91.00 536 SER A CA 1
ATOM 4269 C C . SER A 1 536 ? -8.900 -17.595 6.315 1.00 91.00 536 SER A C 1
ATOM 4271 O O . SER A 1 536 ? -8.842 -18.366 7.274 1.00 91.00 536 SER A O 1
ATOM 4273 N N . TRP A 1 537 ? -8.011 -17.642 5.317 1.00 94.31 537 TRP A N 1
ATOM 4274 C CA . TRP A 1 537 ? -6.901 -18.600 5.291 1.00 94.31 537 TRP A CA 1
ATOM 4275 C C . TRP A 1 537 ? -5.846 -18.268 6.352 1.00 94.31 537 TRP A C 1
ATOM 4277 O O . TRP A 1 537 ? -5.426 -19.159 7.091 1.00 94.31 537 TRP A O 1
ATOM 4287 N N . THR A 1 538 ? -5.466 -16.995 6.494 1.00 93.31 538 THR A N 1
ATOM 4288 C CA . THR A 1 538 ? -4.497 -16.537 7.506 1.00 93.31 538 THR A CA 1
ATOM 4289 C C . THR A 1 538 ? -4.953 -16.849 8.932 1.00 93.31 538 THR A C 1
ATOM 4291 O O . THR A 1 538 ? -4.126 -17.255 9.750 1.00 93.31 538 THR A O 1
ATOM 4294 N N . VAL A 1 539 ? -6.252 -16.740 9.237 1.00 93.06 539 VAL A N 1
ATOM 4295 C CA . VAL A 1 539 ? -6.830 -17.141 10.533 1.00 93.06 539 VAL A CA 1
ATOM 4296 C C . VAL A 1 539 ? -6.602 -18.629 10.797 1.00 93.06 539 VAL A C 1
ATOM 4298 O O . VAL A 1 539 ? -6.063 -18.974 11.848 1.00 93.06 539 VAL A O 1
ATOM 4301 N N . MET A 1 540 ? -6.933 -19.508 9.845 1.00 94.50 540 MET A N 1
ATOM 4302 C CA . MET A 1 540 ? -6.765 -20.957 10.020 1.00 94.50 540 MET A CA 1
ATOM 4303 C C . MET A 1 540 ? -5.296 -21.380 10.112 1.00 94.50 540 MET A C 1
ATOM 4305 O O . MET A 1 540 ? -4.956 -22.263 10.902 1.00 94.50 540 MET A O 1
ATOM 4309 N N . VAL A 1 541 ? -4.413 -20.733 9.350 1.00 92.69 541 VAL A N 1
ATOM 4310 C CA . VAL A 1 541 ? -2.959 -20.955 9.388 1.00 92.69 541 VAL A CA 1
ATOM 4311 C C . VAL A 1 541 ? -2.383 -20.523 10.733 1.00 92.69 541 VAL A C 1
ATOM 4313 O O . VAL A 1 541 ? -1.680 -21.304 11.374 1.00 92.69 541 VAL A O 1
ATOM 4316 N N . THR A 1 542 ? -2.698 -19.305 11.179 1.00 91.12 542 THR A N 1
ATOM 4317 C CA . THR A 1 542 ? -2.209 -18.749 12.451 1.00 91.12 542 THR A CA 1
ATOM 4318 C C . THR A 1 542 ? -2.728 -19.579 13.619 1.00 91.12 542 THR A C 1
ATOM 4320 O O . THR A 1 542 ? -1.938 -20.060 14.424 1.00 91.12 542 THR A O 1
ATOM 4323 N N . GLY A 1 543 ? -4.036 -19.847 13.651 1.00 90.31 543 GLY A N 1
ATOM 4324 C CA . GLY A 1 543 ? -4.678 -20.667 14.674 1.00 90.31 543 GLY A CA 1
ATOM 4325 C C . GLY A 1 543 ? -4.101 -22.078 14.768 1.00 90.31 543 GLY A C 1
ATOM 4326 O O . GLY A 1 543 ? -3.808 -22.552 15.863 1.00 90.31 543 GLY A O 1
ATOM 4327 N N . SER A 1 544 ? -3.867 -22.737 13.632 1.00 90.56 544 SER A N 1
ATOM 4328 C CA . SER A 1 544 ? -3.250 -24.070 13.615 1.00 90.56 544 SER A CA 1
ATOM 4329 C C . SER A 1 544 ? -1.779 -24.027 14.051 1.00 90.56 544 SER A C 1
ATOM 4331 O O . SER A 1 544 ? -1.340 -24.908 14.783 1.00 90.56 544 SER A O 1
ATOM 4333 N N . THR A 1 545 ? -1.030 -22.985 13.670 1.00 89.50 545 THR A N 1
ATOM 4334 C CA . THR A 1 545 ? 0.386 -22.802 14.048 1.00 89.50 545 THR A CA 1
ATOM 4335 C C . THR A 1 545 ? 0.549 -22.543 15.548 1.00 89.50 545 THR A C 1
ATOM 4337 O O . THR A 1 545 ? 1.380 -23.180 16.187 1.00 89.50 545 THR A O 1
ATOM 4340 N N . GLU A 1 546 ? -0.261 -21.658 16.134 1.00 88.50 546 GLU A N 1
ATOM 4341 C CA . GLU A 1 546 ? -0.218 -21.331 17.570 1.00 88.50 546 GLU A CA 1
ATOM 4342 C C . GLU A 1 546 ? -0.585 -22.520 18.471 1.00 88.50 546 GLU A C 1
ATOM 4344 O O . GLU A 1 546 ? -0.090 -22.622 19.590 1.00 88.50 546 GLU A O 1
ATOM 4349 N N . ASN A 1 547 ? -1.417 -23.439 17.975 1.00 87.69 547 ASN A N 1
ATOM 4350 C CA . ASN A 1 547 ? -1.798 -24.676 18.662 1.00 87.69 547 ASN A CA 1
ATOM 4351 C C . ASN A 1 547 ? -0.903 -25.882 18.286 1.00 87.69 547 ASN A C 1
ATOM 4353 O O . ASN A 1 547 ? -1.229 -27.017 18.625 1.00 87.69 547 ASN A O 1
ATOM 4357 N N . GLY A 1 548 ? 0.205 -25.671 17.564 1.00 87.88 548 GLY A N 1
ATOM 4358 C CA . GLY A 1 548 ? 1.176 -26.720 17.217 1.00 87.88 548 GLY A CA 1
ATOM 4359 C C . GLY A 1 548 ? 0.771 -27.679 16.085 1.00 87.88 548 GLY A C 1
ATOM 4360 O O . GLY A 1 548 ? 1.538 -28.581 15.749 1.00 87.88 548 GLY A O 1
ATOM 4361 N N . LEU A 1 549 ? -0.386 -27.491 15.439 1.00 88.88 549 LEU A N 1
ATOM 4362 C CA . LEU A 1 549 ? -0.826 -28.289 14.283 1.00 88.88 549 LEU A CA 1
ATOM 4363 C C . LEU A 1 549 ? -0.194 -27.783 12.976 1.00 88.88 549 LEU A C 1
ATOM 4365 O O . LEU A 1 549 ? -0.870 -27.369 12.030 1.00 88.88 549 LEU A O 1
ATOM 4369 N N . PHE A 1 550 ? 1.136 -27.821 12.915 1.00 89.75 550 PHE A N 1
ATOM 4370 C CA . PHE A 1 550 ? 1.907 -27.245 11.814 1.00 89.75 550 PHE A CA 1
ATOM 4371 C C . PHE A 1 550 ? 1.618 -27.891 10.444 1.00 89.75 550 PHE A C 1
ATOM 4373 O O . PHE A 1 550 ? 1.583 -27.201 9.427 1.00 89.75 550 PHE A O 1
ATOM 4380 N N . HIS A 1 551 ? 1.352 -29.200 10.389 1.00 87.75 551 HIS A N 1
ATOM 4381 C CA . HIS A 1 551 ? 0.991 -29.863 9.128 1.00 87.75 551 HIS A CA 1
ATOM 4382 C C . HIS A 1 551 ? -0.354 -29.378 8.566 1.00 87.75 551 HIS A C 1
ATOM 4384 O O . HIS A 1 551 ? -0.468 -29.172 7.357 1.00 87.75 551 HIS A O 1
ATOM 4390 N N . ASP A 1 552 ? -1.340 -29.117 9.427 1.00 87.56 552 ASP A N 1
ATOM 4391 C CA . ASP A 1 552 ? -2.635 -28.568 9.015 1.00 87.56 552 ASP A CA 1
ATOM 4392 C C . ASP A 1 552 ? -2.502 -27.103 8.578 1.00 87.56 552 ASP A C 1
ATOM 4394 O O . ASP A 1 552 ? -3.044 -26.718 7.543 1.00 87.56 552 ASP A O 1
ATOM 4398 N N . ALA A 1 553 ? -1.699 -26.303 9.289 1.00 90.00 553 ALA A N 1
ATOM 4399 C CA . ALA A 1 553 ? -1.354 -24.944 8.869 1.00 90.00 553 ALA A CA 1
ATOM 4400 C C . ALA A 1 553 ? -0.701 -24.916 7.470 1.00 90.00 553 ALA A C 1
ATOM 4402 O O . ALA A 1 553 ? -1.058 -24.090 6.627 1.00 90.00 553 ALA A O 1
ATOM 4403 N N . PHE A 1 554 ? 0.215 -25.850 7.192 1.00 88.94 554 PHE A N 1
ATOM 4404 C CA . PHE A 1 554 ? 0.847 -25.987 5.877 1.00 88.94 554 PHE A CA 1
ATOM 4405 C C . PHE A 1 554 ? -0.138 -26.458 4.799 1.00 88.94 554 PHE A C 1
ATOM 4407 O O . PHE A 1 554 ? -0.101 -25.970 3.669 1.00 88.94 554 PHE A O 1
ATOM 4414 N N . LYS A 1 555 ? -1.075 -27.348 5.142 1.00 91.12 555 LYS A N 1
ATOM 4415 C CA . LYS A 1 555 ? -2.148 -27.755 4.230 1.00 91.12 555 LYS A CA 1
ATOM 4416 C C . LYS A 1 555 ? -3.026 -26.564 3.833 1.00 91.12 555 LYS A C 1
ATOM 4418 O O . LYS A 1 555 ? -3.234 -26.355 2.637 1.00 91.12 555 LYS A O 1
ATOM 4423 N N . TYR A 1 556 ? -3.453 -25.741 4.795 1.00 92.06 556 TYR A N 1
ATOM 4424 C CA . TYR A 1 556 ? -4.216 -24.519 4.514 1.00 92.06 556 TYR A CA 1
ATOM 4425 C C . TYR A 1 556 ? -3.431 -23.525 3.639 1.00 92.06 556 TYR A C 1
ATOM 4427 O O . TYR A 1 556 ? -4.017 -22.928 2.741 1.00 92.06 556 TYR A O 1
ATOM 4435 N N . PHE A 1 557 ? -2.107 -23.394 3.811 1.00 88.06 557 PHE A N 1
ATOM 4436 C CA . PHE A 1 557 ? -1.267 -22.595 2.902 1.00 88.06 557 PHE A CA 1
ATOM 4437 C C . PHE A 1 557 ? -1.341 -23.089 1.451 1.00 88.06 557 PHE A C 1
ATOM 4439 O O . PHE A 1 557 ? -1.548 -22.309 0.518 1.00 88.06 557 PHE A O 1
ATOM 4446 N N . CYS A 1 558 ? -1.182 -24.398 1.248 1.00 88.31 558 CYS A N 1
ATOM 4447 C CA . CYS A 1 558 ? -1.235 -24.992 -0.083 1.00 88.31 558 CYS A CA 1
ATOM 4448 C C . CYS A 1 558 ? -2.630 -24.875 -0.712 1.00 88.31 558 CYS A C 1
ATOM 4450 O O . CYS A 1 558 ? -2.737 -24.663 -1.919 1.00 88.31 558 CYS A O 1
ATOM 4452 N N . GLU A 1 559 ? -3.697 -25.013 0.073 1.00 90.31 559 GLU A N 1
ATOM 4453 C CA . GLU A 1 559 ? -5.082 -24.886 -0.397 1.00 90.31 559 GLU A CA 1
ATOM 4454 C C . GLU A 1 559 ? -5.459 -23.438 -0.738 1.00 90.31 559 GLU A C 1
ATOM 4456 O O . GLU A 1 559 ? -6.084 -23.209 -1.775 1.00 90.31 559 GLU A O 1
ATOM 4461 N N . MET A 1 560 ? -4.987 -22.459 0.038 1.00 91.50 560 MET A N 1
ATOM 4462 C CA . MET A 1 560 ? -5.077 -21.029 -0.277 1.00 91.50 560 MET A CA 1
ATOM 4463 C C . MET A 1 560 ? -4.484 -20.729 -1.664 1.00 91.50 560 MET A C 1
ATOM 4465 O O . MET A 1 560 ? -5.169 -20.185 -2.532 1.00 91.50 560 MET A O 1
ATOM 4469 N N . GLN A 1 561 ? -3.248 -21.179 -1.916 1.00 85.44 561 GLN A N 1
ATOM 4470 C CA . GLN A 1 561 ? -2.575 -20.989 -3.207 1.00 85.44 561 GLN A CA 1
ATOM 4471 C C . GLN A 1 561 ? -3.250 -21.748 -4.361 1.00 85.44 561 GLN A C 1
ATOM 4473 O O . GLN A 1 561 ? -3.345 -21.219 -5.470 1.00 85.44 561 GLN A O 1
ATOM 4478 N N . LYS A 1 562 ? -3.739 -22.974 -4.122 1.00 85.75 562 LYS A N 1
ATOM 4479 C CA . LYS A 1 562 ? -4.518 -23.745 -5.113 1.00 85.75 562 LYS A CA 1
ATOM 4480 C C . LYS A 1 562 ? -5.838 -23.060 -5.473 1.00 85.75 562 LYS A C 1
ATOM 4482 O O . LYS A 1 562 ? -6.261 -23.159 -6.618 1.00 85.75 562 LYS A O 1
ATOM 4487 N N . SER A 1 563 ? -6.436 -22.336 -4.529 1.00 82.94 563 SER A N 1
ATOM 4488 C CA . SER A 1 563 ? -7.662 -21.547 -4.717 1.00 82.94 563 SER A CA 1
ATOM 4489 C C . SER A 1 563 ? -7.426 -20.207 -5.434 1.00 82.94 563 SER A C 1
ATOM 4491 O O . SER A 1 563 ? -8.336 -19.387 -5.498 1.00 82.94 563 SER A O 1
ATOM 4493 N N . GLY A 1 564 ? -6.211 -19.940 -5.933 1.00 83.31 564 GLY A N 1
ATOM 4494 C CA . GLY A 1 564 ? -5.857 -18.683 -6.606 1.00 83.31 564 GLY A CA 1
ATOM 4495 C C . GLY A 1 564 ? -5.674 -17.483 -5.669 1.00 83.31 564 GLY A C 1
ATOM 4496 O O . GLY A 1 564 ? -5.394 -16.381 -6.136 1.00 83.31 564 GLY A O 1
ATOM 4497 N N . ILE A 1 565 ? -5.792 -17.683 -4.354 1.00 87.25 565 ILE A N 1
ATOM 4498 C CA . ILE A 1 565 ? -5.682 -16.627 -3.347 1.00 87.25 565 ILE A CA 1
ATOM 4499 C C . ILE A 1 565 ? -4.204 -16.485 -2.971 1.00 87.25 565 ILE A C 1
ATOM 4501 O O . ILE A 1 565 ? -3.577 -17.422 -2.472 1.00 87.25 565 ILE A O 1
ATOM 4505 N N . PHE A 1 566 ? -3.621 -15.314 -3.231 1.00 85.19 566 PHE A N 1
ATOM 4506 C CA . PHE A 1 566 ? -2.213 -15.053 -2.930 1.00 85.19 566 PHE A CA 1
ATOM 4507 C C . PHE A 1 566 ? -2.031 -14.471 -1.518 1.00 85.19 566 PHE A C 1
ATOM 4509 O O . PHE A 1 566 ? -2.882 -13.701 -1.075 1.00 85.19 566 PHE A O 1
ATOM 4516 N N . PRO A 1 567 ? -0.949 -14.829 -0.798 1.00 89.38 567 PRO A N 1
ATOM 4517 C CA . PRO A 1 567 ? -0.640 -14.243 0.504 1.00 89.38 567 PRO A CA 1
ATOM 4518 C C . PRO A 1 567 ? -0.388 -12.734 0.425 1.00 89.38 567 PRO A C 1
ATOM 4520 O O . PRO A 1 567 ? 0.317 -12.274 -0.474 1.00 89.38 567 PRO A O 1
ATOM 4523 N N . ASP A 1 568 ? -0.915 -11.999 1.402 1.00 90.00 568 ASP A N 1
ATOM 4524 C CA . ASP A 1 568 ? -0.512 -10.631 1.724 1.00 90.00 568 ASP A CA 1
ATOM 4525 C C . ASP A 1 568 ? 0.640 -10.627 2.752 1.00 90.00 568 ASP A C 1
ATOM 4527 O O . ASP A 1 568 ? 1.173 -11.676 3.129 1.00 90.00 568 ASP A O 1
ATOM 4531 N N . GLU A 1 569 ? 1.040 -9.448 3.233 1.00 89.19 569 GLU A N 1
ATOM 4532 C CA . GLU A 1 569 ? 2.103 -9.324 4.238 1.00 89.19 569 GLU A CA 1
ATOM 4533 C C . GLU A 1 569 ? 1.791 -10.037 5.570 1.00 89.19 569 GLU A C 1
ATOM 4535 O O . GLU A 1 569 ? 2.699 -10.595 6.189 1.00 89.19 569 GLU A O 1
ATOM 4540 N N . PHE A 1 570 ? 0.524 -10.081 5.997 1.00 89.31 570 PHE A N 1
ATOM 4541 C CA . PHE A 1 570 ? 0.108 -10.756 7.231 1.00 89.31 570 PHE A CA 1
ATOM 4542 C C . PHE A 1 570 ? 0.164 -12.275 7.075 1.00 89.31 570 PHE A C 1
ATOM 4544 O O . PHE A 1 570 ? 0.702 -12.977 7.936 1.00 89.31 570 PHE A O 1
ATOM 4551 N N . ALA A 1 571 ? -0.341 -12.775 5.950 1.00 91.75 571 ALA A N 1
ATOM 4552 C CA . ALA A 1 571 ? -0.281 -14.171 5.569 1.00 91.75 571 ALA A CA 1
ATOM 4553 C C . ALA A 1 571 ? 1.181 -14.631 5.452 1.00 91.75 571 ALA A C 1
ATOM 4555 O O . ALA A 1 571 ? 1.550 -15.636 6.056 1.00 91.75 571 ALA A O 1
ATOM 4556 N N . TYR A 1 572 ? 2.052 -13.870 4.776 1.00 93.75 572 TYR A N 1
ATOM 4557 C CA . TYR A 1 572 ? 3.487 -14.174 4.717 1.00 93.75 572 TYR A CA 1
ATOM 4558 C C . TYR A 1 572 ? 4.139 -14.211 6.104 1.00 93.75 572 TYR A C 1
ATOM 4560 O O . TYR A 1 572 ? 4.861 -15.167 6.387 1.00 93.75 572 TYR A O 1
ATOM 4568 N N . SER A 1 573 ? 3.854 -13.260 6.999 1.00 92.19 573 SER A N 1
ATOM 4569 C CA . SER A 1 573 ? 4.323 -13.332 8.392 1.00 92.19 573 SER A CA 1
ATOM 4570 C C . SER A 1 573 ? 3.843 -14.603 9.110 1.00 92.19 573 SER A C 1
ATOM 4572 O O . SER A 1 573 ? 4.651 -15.256 9.773 1.00 92.19 573 SER A O 1
ATOM 4574 N N . ALA A 1 574 ? 2.581 -15.011 8.938 1.00 92.06 574 ALA A N 1
ATOM 4575 C CA . ALA A 1 574 ? 2.053 -16.257 9.505 1.00 92.06 574 ALA A CA 1
ATOM 4576 C C . ALA A 1 574 ? 2.743 -17.507 8.920 1.00 92.06 574 ALA A C 1
ATOM 4578 O O . ALA A 1 574 ? 3.141 -18.400 9.671 1.00 92.06 574 ALA A O 1
ATOM 4579 N N . PHE A 1 575 ? 2.980 -17.556 7.604 1.00 91.12 575 PHE A N 1
ATOM 4580 C CA . PHE A 1 575 ? 3.720 -18.651 6.962 1.00 91.12 575 PHE A CA 1
ATOM 4581 C C . PHE A 1 575 ? 5.184 -18.708 7.394 1.00 91.12 575 PHE A C 1
ATOM 4583 O O . PHE A 1 575 ? 5.747 -19.796 7.509 1.00 91.12 575 PHE A O 1
ATOM 4590 N N . ILE A 1 576 ? 5.806 -17.568 7.689 1.00 93.75 576 ILE A N 1
ATOM 4591 C CA . ILE A 1 576 ? 7.156 -17.529 8.251 1.00 93.75 576 ILE A CA 1
ATOM 4592 C C . ILE A 1 576 ? 7.168 -18.102 9.680 1.00 93.75 576 ILE A C 1
ATOM 4594 O O . ILE A 1 576 ? 8.045 -18.910 9.988 1.00 93.75 576 ILE A O 1
ATOM 4598 N N . GLN A 1 577 ? 6.185 -17.774 10.530 1.00 91.69 577 GLN A N 1
ATOM 4599 C CA . GLN A 1 577 ? 6.053 -18.404 11.857 1.00 91.69 577 GLN A CA 1
ATOM 4600 C C . GLN A 1 577 ? 5.808 -19.915 11.757 1.00 91.69 577 GLN A C 1
ATOM 4602 O O . GLN A 1 577 ? 6.406 -20.688 12.503 1.00 91.69 577 GLN A O 1
ATOM 4607 N N . LEU A 1 578 ? 5.020 -20.358 10.777 1.00 92.06 578 LEU A N 1
ATOM 4608 C CA . LEU A 1 578 ? 4.862 -21.776 10.464 1.00 92.06 578 LEU A CA 1
ATOM 4609 C C . LEU A 1 578 ? 6.189 -22.439 10.047 1.00 92.06 578 LEU A C 1
ATOM 4611 O O . LEU A 1 578 ? 6.489 -23.542 10.499 1.00 92.06 578 LEU A O 1
ATOM 4615 N N . CYS A 1 579 ? 7.012 -21.781 9.224 1.00 92.19 579 CYS A N 1
ATOM 4616 C CA . CYS A 1 579 ? 8.331 -22.307 8.845 1.00 92.19 579 CYS A CA 1
ATOM 4617 C C . CYS A 1 579 ? 9.244 -22.493 10.065 1.00 92.19 579 CYS A C 1
ATOM 4619 O O . CYS A 1 579 ? 9.968 -23.488 10.128 1.00 92.19 579 CYS A O 1
ATOM 4621 N N . ILE A 1 580 ? 9.191 -21.558 11.023 1.00 90.75 580 ILE A N 1
ATOM 4622 C CA . ILE A 1 580 ? 9.897 -21.642 12.311 1.00 90.75 580 ILE A CA 1
ATOM 4623 C C . ILE A 1 580 ? 9.368 -22.830 13.129 1.00 90.75 580 ILE A C 1
ATOM 4625 O O . ILE A 1 580 ? 10.168 -23.642 13.583 1.00 90.75 580 ILE A O 1
ATOM 4629 N N . GLY A 1 581 ? 8.045 -22.980 13.263 1.00 88.06 581 GLY A N 1
ATOM 4630 C CA . GLY A 1 581 ? 7.417 -24.083 14.006 1.00 88.06 581 GLY A CA 1
ATOM 4631 C C . GLY A 1 581 ? 7.704 -25.474 13.425 1.00 88.06 581 GLY A C 1
ATOM 4632 O O . GLY A 1 581 ? 7.996 -26.406 14.166 1.00 88.06 581 GLY A O 1
ATOM 4633 N N . LEU A 1 582 ? 7.722 -25.601 12.093 1.00 87.88 582 LEU A N 1
ATOM 4634 C CA . LEU A 1 582 ? 8.158 -26.813 11.381 1.00 87.88 582 LEU A CA 1
ATOM 4635 C C . LEU A 1 582 ? 9.678 -27.047 11.427 1.00 87.88 582 LEU A C 1
ATOM 4637 O O . LEU A 1 582 ? 10.139 -28.088 10.960 1.00 87.88 582 LEU A O 1
ATOM 4641 N N . ASN A 1 583 ? 10.462 -26.062 11.878 1.00 88.19 583 ASN A N 1
ATOM 4642 C CA . ASN A 1 583 ? 11.923 -26.012 11.767 1.00 88.19 583 ASN A CA 1
ATOM 4643 C C . ASN A 1 583 ? 12.449 -26.348 10.346 1.00 88.19 583 ASN A C 1
ATOM 4645 O O . ASN A 1 583 ? 13.515 -26.939 10.161 1.00 88.19 583 ASN A O 1
ATOM 4649 N N . CYS A 1 584 ? 11.681 -26.004 9.304 1.00 87.12 584 CYS A N 1
ATOM 4650 C CA . CYS A 1 584 ? 11.950 -26.442 7.934 1.00 87.12 584 CYS A CA 1
ATOM 4651 C C . CYS A 1 584 ? 12.642 -25.344 7.114 1.00 87.12 584 CYS A C 1
ATOM 4653 O O . CYS A 1 584 ? 12.003 -24.547 6.422 1.00 87.12 584 CYS A O 1
ATOM 4655 N N . PHE A 1 585 ? 13.977 -25.333 7.140 1.00 87.81 585 PHE A N 1
ATOM 4656 C CA . PHE A 1 585 ? 14.793 -24.331 6.441 1.00 87.81 585 PHE A CA 1
ATOM 4657 C C . PHE A 1 585 ? 14.558 -24.266 4.921 1.00 87.81 585 PHE A C 1
ATOM 4659 O O . PHE A 1 585 ? 14.602 -23.191 4.321 1.00 87.81 585 PHE A O 1
ATOM 4666 N N . ASN A 1 586 ? 14.291 -25.403 4.271 1.00 88.31 586 ASN A N 1
ATOM 4667 C CA . ASN A 1 586 ? 14.012 -25.420 2.832 1.00 88.31 586 ASN A CA 1
ATOM 4668 C C . ASN A 1 586 ? 12.669 -24.754 2.505 1.00 88.31 586 ASN A C 1
ATOM 4670 O O . ASN A 1 586 ? 12.618 -23.950 1.575 1.00 88.31 586 ASN A O 1
ATOM 4674 N N . LEU A 1 587 ? 11.628 -24.995 3.310 1.00 87.25 587 LEU A N 1
ATOM 4675 C CA . LEU A 1 587 ? 10.351 -24.298 3.173 1.00 87.25 587 LEU A CA 1
ATOM 4676 C C . LEU A 1 587 ? 10.507 -22.792 3.444 1.00 87.25 587 LEU A C 1
ATOM 4678 O O . LEU A 1 587 ? 10.026 -21.986 2.651 1.00 87.25 587 LEU A O 1
ATOM 4682 N N . GLY A 1 588 ? 11.265 -22.408 4.478 1.00 91.38 588 GLY A N 1
ATOM 4683 C CA . GLY A 1 588 ? 11.584 -21.004 4.770 1.00 91.38 588 GLY A CA 1
ATOM 4684 C C . GLY A 1 588 ? 12.232 -20.275 3.585 1.00 91.38 588 GLY A C 1
ATOM 4685 O O . GLY A 1 588 ? 11.799 -19.182 3.220 1.00 91.38 588 GLY A O 1
ATOM 4686 N N . LYS A 1 589 ? 13.200 -20.908 2.904 1.00 92.06 589 LYS A N 1
ATOM 4687 C CA . LYS A 1 589 ? 13.797 -20.373 1.663 1.00 92.06 589 LYS A CA 1
ATOM 4688 C C . LYS A 1 589 ? 12.798 -20.277 0.506 1.00 92.06 589 LYS A C 1
ATOM 4690 O O . LYS A 1 589 ? 12.838 -19.297 -0.231 1.00 92.06 589 LYS A O 1
ATOM 4695 N N . MET A 1 590 ? 11.906 -21.256 0.334 1.00 90.69 590 MET A N 1
ATOM 4696 C CA . MET A 1 590 ? 10.867 -21.210 -0.708 1.00 90.69 590 MET A CA 1
ATOM 4697 C C . MET A 1 590 ? 9.875 -20.063 -0.468 1.00 90.69 590 MET A C 1
ATOM 4699 O O . MET A 1 590 ? 9.519 -19.351 -1.407 1.00 90.69 590 MET A O 1
ATOM 4703 N N . VAL A 1 591 ? 9.471 -19.843 0.787 1.00 90.69 591 VAL A N 1
ATOM 4704 C CA . VAL A 1 591 ? 8.614 -18.716 1.186 1.00 90.69 591 VAL A CA 1
ATOM 4705 C C . VAL A 1 591 ? 9.343 -17.381 0.989 1.00 90.69 591 VAL A C 1
ATOM 4707 O O . VAL A 1 591 ? 8.766 -16.467 0.407 1.00 90.69 591 VAL A O 1
ATOM 4710 N N . HIS A 1 592 ? 10.624 -17.279 1.359 1.00 93.44 592 HIS A N 1
ATOM 4711 C CA . HIS A 1 592 ? 11.435 -16.082 1.105 1.00 93.44 592 HIS A CA 1
ATOM 4712 C C . HIS A 1 592 ? 11.580 -15.778 -0.399 1.00 93.44 592 HIS A C 1
ATOM 4714 O O . HIS A 1 592 ? 11.392 -14.637 -0.816 1.00 93.44 592 HIS A O 1
ATOM 4720 N N . ALA A 1 593 ? 11.818 -16.789 -1.239 1.00 90.31 593 ALA A N 1
ATOM 4721 C CA . ALA A 1 593 ? 11.852 -16.607 -2.690 1.00 90.31 593 ALA A CA 1
ATOM 4722 C C . ALA A 1 593 ? 10.507 -16.092 -3.240 1.00 90.31 593 ALA A C 1
ATOM 4724 O O . ALA A 1 593 ? 10.496 -15.194 -4.078 1.00 90.31 593 ALA A O 1
ATOM 4725 N N . GLN A 1 594 ? 9.371 -16.594 -2.735 1.00 89.00 594 GLN A N 1
ATOM 4726 C CA . GLN A 1 594 ? 8.050 -16.057 -3.088 1.00 89.00 594 GLN A CA 1
ATOM 4727 C C . GLN A 1 594 ? 7.880 -14.596 -2.646 1.00 89.00 594 GLN A C 1
ATOM 4729 O O . GLN A 1 594 ? 7.393 -13.794 -3.435 1.00 89.00 594 GLN A O 1
ATOM 4734 N N . ILE A 1 595 ? 8.318 -14.229 -1.438 1.00 92.12 595 ILE A N 1
ATOM 4735 C CA . ILE A 1 595 ? 8.274 -12.845 -0.928 1.00 92.12 595 ILE A CA 1
ATOM 4736 C C . ILE A 1 595 ? 9.042 -11.887 -1.849 1.00 92.12 595 ILE A C 1
ATOM 4738 O O . ILE A 1 595 ? 8.519 -10.827 -2.192 1.00 92.12 595 ILE A O 1
ATOM 4742 N N . ILE A 1 596 ? 10.236 -12.278 -2.310 1.00 89.75 596 ILE A N 1
ATOM 4743 C CA . ILE A 1 596 ? 11.033 -11.493 -3.266 1.00 89.75 596 ILE A CA 1
ATOM 4744 C C . ILE A 1 596 ? 10.308 -11.383 -4.617 1.00 89.75 596 ILE A C 1
ATOM 4746 O O . ILE A 1 596 ? 10.087 -10.278 -5.104 1.00 89.75 596 ILE A O 1
ATOM 4750 N N . ILE A 1 597 ? 9.879 -12.510 -5.201 1.00 86.44 597 ILE A N 1
ATOM 4751 C CA . ILE A 1 597 ? 9.203 -12.559 -6.516 1.00 86.44 597 ILE A CA 1
ATOM 4752 C C . ILE A 1 597 ? 7.895 -11.747 -6.530 1.00 86.44 597 ILE A C 1
ATOM 4754 O O . ILE A 1 597 ? 7.486 -11.248 -7.578 1.00 86.44 597 ILE A O 1
ATOM 4758 N N . ARG A 1 598 ? 7.223 -11.623 -5.380 1.00 85.06 598 ARG A N 1
ATOM 4759 C CA . ARG A 1 598 ? 5.962 -10.883 -5.219 1.00 85.06 598 ARG A CA 1
ATOM 4760 C C . ARG A 1 598 ? 6.135 -9.432 -4.758 1.00 85.06 598 ARG A C 1
ATOM 4762 O O . ARG A 1 598 ? 5.131 -8.751 -4.610 1.00 85.06 598 ARG A O 1
ATOM 4769 N N . GLY A 1 599 ? 7.366 -8.957 -4.555 1.00 87.38 599 GLY A N 1
ATOM 4770 C CA . GLY A 1 599 ? 7.647 -7.567 -4.172 1.00 87.38 599 GLY A CA 1
ATOM 4771 C C . GLY A 1 599 ? 7.498 -7.248 -2.679 1.00 87.38 599 GLY A C 1
ATOM 4772 O O . GLY A 1 599 ? 7.721 -6.110 -2.285 1.00 87.38 599 GLY A O 1
ATOM 4773 N N . TYR A 1 600 ? 7.208 -8.230 -1.820 1.00 88.56 600 TYR A N 1
ATOM 4774 C CA . TYR A 1 600 ? 7.025 -8.014 -0.376 1.00 88.56 600 TYR A CA 1
ATOM 4775 C C . TYR A 1 600 ? 8.340 -7.865 0.414 1.00 88.56 600 TYR A C 1
ATOM 4777 O O . TYR A 1 600 ? 8.305 -7.619 1.616 1.00 88.56 600 TYR A O 1
ATOM 4785 N N . ALA A 1 601 ? 9.508 -7.988 -0.227 1.00 85.06 601 ALA A N 1
ATOM 4786 C CA . ALA A 1 601 ? 10.815 -7.867 0.435 1.00 85.06 601 ALA A CA 1
ATOM 4787 C C . ALA A 1 601 ? 11.141 -6.443 0.948 1.00 85.06 601 ALA A C 1
ATOM 4789 O O . ALA A 1 601 ? 11.995 -6.280 1.820 1.00 85.06 601 ALA A O 1
ATOM 4790 N N . SER A 1 602 ? 10.454 -5.412 0.445 1.00 84.12 602 SER A N 1
ATOM 4791 C CA . SER A 1 602 ? 10.533 -4.040 0.971 1.00 84.12 602 SER A CA 1
ATOM 4792 C C . SER A 1 602 ? 9.707 -3.833 2.248 1.00 84.12 602 SER A C 1
ATOM 4794 O O . SER A 1 602 ? 9.994 -2.914 3.011 1.00 84.12 602 SER A O 1
ATOM 4796 N N . HIS A 1 603 ? 8.705 -4.678 2.518 1.00 88.19 603 HIS A N 1
ATOM 4797 C CA . HIS A 1 603 ? 7.804 -4.506 3.657 1.00 88.19 603 HIS A CA 1
ATOM 4798 C C . HIS A 1 603 ? 8.514 -4.850 4.970 1.00 88.19 603 HIS A C 1
ATOM 4800 O O . HIS A 1 603 ? 8.782 -6.019 5.263 1.00 88.19 603 HIS A O 1
ATOM 4806 N N . VAL A 1 604 ? 8.743 -3.839 5.816 1.00 89.19 604 VAL A N 1
ATOM 4807 C CA . VAL A 1 604 ? 9.471 -3.960 7.094 1.00 89.19 604 VAL A CA 1
ATOM 4808 C C . VAL A 1 604 ? 8.934 -5.095 7.976 1.00 89.19 604 VAL A C 1
ATOM 4810 O O . VAL A 1 604 ? 9.721 -5.817 8.586 1.00 89.19 604 VAL A O 1
ATOM 4813 N N . ARG A 1 605 ? 7.612 -5.318 8.012 1.00 88.62 605 ARG A N 1
ATOM 4814 C CA . ARG A 1 605 ? 6.967 -6.411 8.770 1.00 88.62 605 ARG A CA 1
ATOM 4815 C C . ARG A 1 605 ? 7.372 -7.803 8.270 1.00 88.62 605 ARG A C 1
ATOM 4817 O O . ARG A 1 605 ? 7.722 -8.672 9.075 1.00 88.62 605 ARG A O 1
ATOM 4824 N N . VAL A 1 606 ? 7.348 -8.012 6.954 1.00 92.19 606 VAL A N 1
ATOM 4825 C CA . VAL A 1 606 ? 7.704 -9.293 6.325 1.00 92.19 606 VAL A CA 1
ATOM 4826 C C . VAL A 1 606 ? 9.203 -9.537 6.472 1.00 92.19 606 VAL A C 1
ATOM 4828 O O . VAL A 1 606 ? 9.606 -10.605 6.932 1.00 92.19 606 VAL A O 1
ATOM 4831 N N . SER A 1 607 ? 10.028 -8.527 6.203 1.00 92.75 607 SER A N 1
ATOM 4832 C CA . SER A 1 607 ? 11.483 -8.631 6.337 1.00 92.75 607 SER A CA 1
ATOM 4833 C C . SER A 1 607 ? 11.920 -8.837 7.789 1.00 92.75 607 SER A C 1
ATOM 4835 O O . SER A 1 607 ? 12.731 -9.719 8.046 1.00 92.75 607 SER A O 1
ATOM 4837 N N . THR A 1 608 ? 11.286 -8.183 8.770 1.00 93.12 608 THR A N 1
ATOM 4838 C CA . THR A 1 608 ? 11.505 -8.469 10.206 1.00 93.12 608 THR A CA 1
ATOM 4839 C C . THR A 1 608 ? 11.089 -9.895 10.588 1.00 93.12 608 THR A C 1
ATOM 4841 O O . THR A 1 608 ? 11.746 -10.546 11.402 1.00 93.12 608 THR A O 1
ATOM 4844 N N . SER A 1 609 ? 10.033 -10.431 9.968 1.00 93.25 609 SER A N 1
ATOM 4845 C CA . SER A 1 609 ? 9.650 -11.837 10.152 1.00 93.25 609 SER A CA 1
ATOM 4846 C C . SER A 1 609 ? 10.720 -12.781 9.583 1.00 93.25 609 SER A C 1
ATOM 4848 O O . SER A 1 609 ? 11.074 -13.768 10.229 1.00 93.25 609 SER A O 1
ATOM 4850 N N . LEU A 1 610 ? 11.287 -12.459 8.413 1.00 94.06 610 LEU A N 1
ATOM 4851 C CA . LEU A 1 610 ? 12.397 -13.198 7.804 1.00 94.06 610 LEU A CA 1
ATOM 4852 C C . LEU A 1 610 ? 13.676 -13.139 8.658 1.00 94.06 610 LEU A C 1
ATOM 4854 O O . LEU A 1 610 ? 14.310 -14.181 8.824 1.00 94.06 610 LEU A O 1
ATOM 4858 N N . LEU A 1 611 ? 14.021 -11.986 9.253 1.00 93.56 611 LEU A N 1
ATOM 4859 C CA . LEU A 1 611 ? 15.143 -11.859 10.205 1.00 93.56 611 LEU A CA 1
ATOM 4860 C C . LEU A 1 611 ? 15.039 -12.901 11.319 1.00 93.56 611 LEU A C 1
ATOM 4862 O O . LEU A 1 611 ? 15.972 -13.675 11.545 1.00 93.56 611 LEU A O 1
ATOM 4866 N N . ASN A 1 612 ? 13.879 -12.925 11.979 1.00 92.12 612 ASN A N 1
ATOM 4867 C CA . ASN A 1 612 ? 13.558 -13.822 13.084 1.00 92.12 612 ASN A CA 1
ATOM 4868 C C . ASN A 1 612 ? 13.613 -15.297 12.642 1.00 92.12 612 ASN A C 1
ATOM 4870 O O . ASN A 1 612 ? 14.164 -16.134 13.350 1.00 92.12 612 ASN A O 1
ATOM 4874 N N . MET A 1 613 ? 13.132 -15.619 11.438 1.00 94.94 613 MET A N 1
ATOM 4875 C CA . MET A 1 613 ? 13.197 -16.980 10.891 1.00 94.94 613 MET A CA 1
ATOM 4876 C C . MET A 1 613 ? 14.626 -17.455 10.637 1.00 94.94 613 MET A C 1
ATOM 4878 O O . MET A 1 613 ? 15.001 -18.526 11.114 1.00 94.94 613 MET A O 1
ATOM 4882 N N . TYR A 1 614 ? 15.454 -16.650 9.968 1.00 94.56 614 TYR A N 1
ATOM 4883 C CA . TYR A 1 614 ? 16.861 -16.995 9.767 1.00 94.56 614 TYR A CA 1
ATOM 4884 C C . TYR A 1 614 ? 17.633 -17.070 11.091 1.00 94.56 614 TYR A C 1
ATOM 4886 O O . TYR A 1 614 ? 18.462 -17.964 11.251 1.00 94.56 614 TYR A O 1
ATOM 4894 N N . ALA A 1 615 ? 17.340 -16.193 12.056 1.00 92.31 615 ALA A N 1
ATOM 4895 C CA . ALA A 1 615 ? 17.949 -16.234 13.384 1.00 92.31 615 ALA A CA 1
ATOM 4896 C C . ALA A 1 615 ? 17.568 -17.511 14.155 1.00 92.31 615 ALA A C 1
ATOM 4898 O O . ALA A 1 615 ? 18.457 -18.237 14.597 1.00 92.31 615 ALA A O 1
ATOM 4899 N N . LYS A 1 616 ? 16.276 -17.847 14.253 1.00 90.88 616 LYS A N 1
ATOM 4900 C CA . LYS A 1 616 ? 15.803 -19.055 14.959 1.00 90.88 616 LYS A CA 1
ATOM 4901 C C . LYS A 1 616 ? 16.224 -20.367 14.296 1.00 90.88 616 LYS A C 1
ATOM 4903 O O . LYS A 1 616 ? 16.342 -21.376 14.978 1.00 90.88 616 LYS A O 1
ATOM 4908 N N . MET A 1 617 ? 16.510 -20.356 12.993 1.00 90.31 617 MET A N 1
ATOM 4909 C CA . MET A 1 617 ? 17.083 -21.498 12.263 1.00 90.31 617 MET A CA 1
ATOM 4910 C C . MET A 1 617 ? 18.626 -21.556 12.309 1.00 90.31 617 MET A C 1
ATOM 4912 O O . MET A 1 617 ? 19.245 -22.289 11.531 1.00 90.31 617 MET A O 1
ATOM 4916 N N . GLY A 1 618 ? 19.281 -20.768 13.169 1.00 88.94 618 GLY A N 1
ATOM 4917 C CA . GLY A 1 618 ? 20.741 -20.776 13.331 1.00 88.94 618 GLY A CA 1
ATOM 4918 C C . GLY A 1 618 ? 21.527 -20.145 12.176 1.00 88.94 618 GLY A C 1
ATOM 4919 O O . GLY A 1 618 ? 22.743 -20.312 12.071 1.00 88.94 618 GLY A O 1
ATOM 4920 N N . LYS A 1 619 ? 20.858 -19.434 11.263 1.00 91.88 619 LYS A N 1
ATOM 4921 C CA . LYS A 1 619 ? 21.448 -18.806 10.068 1.00 91.88 619 LYS A CA 1
ATOM 4922 C C . LYS A 1 619 ? 21.595 -17.299 10.250 1.00 91.88 619 LYS A C 1
ATOM 4924 O O . LYS A 1 619 ? 21.197 -16.509 9.397 1.00 91.88 619 LYS A O 1
ATOM 4929 N N . VAL A 1 620 ? 22.228 -16.896 11.353 1.00 91.56 620 VAL A N 1
ATOM 4930 C CA . VAL A 1 620 ? 22.400 -15.480 11.728 1.00 91.56 620 VAL A CA 1
ATOM 4931 C C . VAL A 1 620 ? 23.052 -14.655 10.614 1.00 91.56 620 VAL A C 1
ATOM 4933 O O . VAL A 1 620 ? 22.586 -13.560 10.330 1.00 91.56 620 VAL A O 1
ATOM 4936 N N . LYS A 1 621 ? 24.040 -15.202 9.888 1.00 90.38 621 LYS A N 1
ATOM 4937 C CA . LYS A 1 621 ? 24.654 -14.523 8.727 1.00 90.38 621 LYS A CA 1
ATOM 4938 C C . LYS A 1 621 ? 23.650 -14.174 7.621 1.00 90.38 621 LYS A C 1
ATOM 4940 O O . LYS A 1 621 ? 23.800 -13.140 6.981 1.00 90.38 621 LYS A O 1
ATOM 4945 N N . ASP A 1 622 ? 22.650 -15.019 7.379 1.00 91.50 622 ASP A N 1
ATOM 4946 C CA . ASP A 1 622 ? 21.608 -14.751 6.382 1.00 91.50 622 ASP A CA 1
ATOM 4947 C C . ASP A 1 622 ? 20.534 -13.803 6.940 1.00 91.50 622 ASP A C 1
ATOM 4949 O O . ASP A 1 622 ? 20.033 -12.959 6.201 1.00 91.50 622 ASP A O 1
ATOM 4953 N N . SER A 1 623 ? 20.278 -13.841 8.254 1.00 93.00 623 SER A N 1
ATOM 4954 C CA . SER A 1 623 ? 19.497 -12.810 8.956 1.00 93.00 623 SER A CA 1
ATOM 4955 C C . SER A 1 623 ? 20.144 -11.423 8.806 1.00 93.00 623 SER A C 1
ATOM 4957 O O . SER A 1 623 ? 19.493 -10.484 8.357 1.00 93.00 623 SER A O 1
ATOM 4959 N N . SER A 1 624 ? 21.459 -11.297 9.030 1.00 92.00 624 SER A N 1
ATOM 4960 C CA . SER A 1 624 ? 22.197 -10.047 8.799 1.00 92.00 624 SER A CA 1
ATOM 4961 C C . SER A 1 624 ? 22.118 -9.551 7.353 1.00 92.00 624 SER A C 1
ATOM 4963 O O . SER A 1 624 ? 21.999 -8.350 7.139 1.00 92.00 624 SER A O 1
ATOM 4965 N N . LYS A 1 625 ? 22.140 -10.448 6.356 1.00 92.19 625 LYS A N 1
ATOM 4966 C CA . LYS A 1 625 ? 21.951 -10.060 4.946 1.00 92.19 625 LYS A CA 1
ATOM 4967 C C . LYS A 1 625 ? 20.555 -9.501 4.696 1.00 92.19 625 LYS A C 1
ATOM 4969 O O . LYS A 1 625 ? 20.434 -8.477 4.038 1.00 92.19 625 LYS A O 1
ATOM 4974 N N . VAL A 1 626 ? 19.512 -10.144 5.230 1.00 92.56 626 VAL A N 1
ATOM 4975 C CA . VAL A 1 626 ? 18.143 -9.613 5.133 1.00 92.56 626 VAL A CA 1
ATOM 4976 C C . VAL A 1 626 ? 18.098 -8.208 5.743 1.00 92.56 626 VAL A C 1
ATOM 4978 O O . VAL A 1 626 ? 17.608 -7.290 5.090 1.00 92.56 626 VAL A O 1
ATOM 4981 N N . PHE A 1 627 ? 18.713 -8.000 6.912 1.00 92.88 627 PHE A N 1
ATOM 4982 C CA . PHE A 1 627 ? 18.760 -6.696 7.583 1.00 92.88 627 PHE A CA 1
ATOM 4983 C C . PHE A 1 627 ? 19.454 -5.608 6.754 1.00 92.88 627 PHE A C 1
ATOM 4985 O O . PHE A 1 627 ? 18.931 -4.499 6.619 1.00 92.88 627 PHE A O 1
ATOM 4992 N N . THR A 1 628 ? 20.608 -5.914 6.151 1.00 90.19 628 THR A N 1
ATOM 4993 C CA . THR A 1 628 ? 21.313 -4.941 5.305 1.00 90.19 628 THR A CA 1
ATOM 4994 C C . THR A 1 628 ? 20.544 -4.630 4.022 1.00 90.19 628 THR A C 1
ATOM 4996 O O . THR A 1 628 ? 20.573 -3.482 3.585 1.00 90.19 628 THR A O 1
ATOM 4999 N N . THR A 1 629 ? 19.792 -5.588 3.465 1.00 88.56 629 THR A N 1
ATOM 5000 C CA . THR A 1 629 ? 18.929 -5.364 2.285 1.00 88.56 629 THR A CA 1
ATOM 5001 C C . THR A 1 629 ? 17.616 -4.624 2.567 1.00 88.56 629 THR A C 1
ATOM 5003 O O . THR A 1 629 ? 16.947 -4.216 1.619 1.00 88.56 629 THR A O 1
ATOM 5006 N N . MET A 1 630 ? 17.226 -4.425 3.832 1.00 89.81 630 MET A N 1
ATOM 5007 C CA . MET A 1 630 ? 16.021 -3.659 4.171 1.00 89.81 630 MET A CA 1
ATOM 5008 C C . MET A 1 630 ? 16.206 -2.170 3.848 1.00 89.81 630 MET A C 1
ATOM 5010 O O . MET A 1 630 ? 17.121 -1.533 4.372 1.00 89.81 630 MET A O 1
ATOM 5014 N N . ALA A 1 631 ? 15.311 -1.631 3.012 1.00 84.31 631 ALA A N 1
ATOM 5015 C CA . ALA A 1 631 ? 15.274 -0.215 2.636 1.00 84.31 631 ALA A CA 1
ATOM 5016 C C . ALA A 1 631 ? 14.820 0.691 3.795 1.00 84.31 631 ALA A C 1
ATOM 5018 O O . ALA A 1 631 ? 15.351 1.783 3.972 1.00 84.31 631 ALA A O 1
ATOM 5019 N N . GLU A 1 632 ? 13.879 0.209 4.608 1.00 85.06 632 GLU A N 1
ATOM 5020 C CA . GLU A 1 632 ? 13.436 0.851 5.844 1.00 85.06 632 GLU A CA 1
ATOM 5021 C C . GLU A 1 632 ? 13.710 -0.070 7.036 1.00 85.06 632 GLU A C 1
ATOM 5023 O O . GLU A 1 632 ? 13.498 -1.284 6.971 1.00 85.06 632 GLU A O 1
ATOM 5028 N N . ARG A 1 633 ? 14.171 0.513 8.145 1.00 90.25 633 ARG A N 1
ATOM 5029 C CA . ARG A 1 633 ? 14.450 -0.181 9.408 1.00 90.25 633 ARG A CA 1
ATOM 5030 C C . ARG A 1 633 ? 13.767 0.573 10.540 1.00 90.25 633 ARG A C 1
ATOM 5032 O O . ARG A 1 633 ? 13.701 1.798 10.526 1.00 90.25 633 ARG A O 1
ATOM 5039 N N . ASN A 1 634 ? 13.251 -0.165 11.512 1.00 89.19 634 ASN A N 1
ATOM 5040 C CA . ASN A 1 634 ? 12.625 0.373 12.717 1.00 89.19 634 ASN A CA 1
ATOM 5041 C C . ASN A 1 634 ? 13.148 -0.347 13.971 1.00 89.19 634 ASN A C 1
ATOM 5043 O O . ASN A 1 634 ? 13.839 -1.364 13.869 1.00 89.19 634 ASN A O 1
ATOM 5047 N N . GLU A 1 635 ? 12.782 0.147 15.153 1.00 89.12 635 GLU A N 1
ATOM 5048 C CA . GLU A 1 635 ? 13.149 -0.457 16.444 1.00 89.12 635 GLU A CA 1
ATOM 5049 C C . GLU A 1 635 ? 12.844 -1.961 16.515 1.00 89.12 635 GLU A C 1
ATOM 5051 O O . GLU A 1 635 ? 13.640 -2.734 17.036 1.00 89.12 635 GLU A O 1
ATOM 5056 N N . VAL A 1 636 ? 11.714 -2.408 15.952 1.00 90.31 636 VAL A N 1
ATOM 5057 C CA . VAL A 1 636 ? 11.317 -3.827 15.968 1.00 90.31 636 VAL A CA 1
ATOM 5058 C C . VAL A 1 636 ? 12.295 -4.684 15.156 1.00 90.31 636 VAL A C 1
ATOM 5060 O O . VAL A 1 636 ? 12.644 -5.784 15.585 1.00 90.31 636 VAL A O 1
ATOM 5063 N N . SER A 1 637 ? 12.779 -4.179 14.017 1.00 92.38 637 SER A N 1
ATOM 5064 C CA . SER A 1 637 ? 13.781 -4.864 13.192 1.00 92.38 637 SER A CA 1
ATOM 5065 C C . SER A 1 637 ? 15.164 -4.919 13.854 1.00 92.38 637 SER A C 1
ATOM 5067 O O . SER A 1 637 ? 15.805 -5.969 13.815 1.00 92.38 637 SER A O 1
ATOM 5069 N N . TRP A 1 638 ? 15.588 -3.842 14.528 1.00 94.50 638 TRP A N 1
ATOM 5070 C CA . TRP A 1 638 ? 16.813 -3.820 15.339 1.00 94.50 638 TRP A CA 1
ATOM 5071 C C . TRP A 1 638 ? 16.726 -4.796 16.514 1.00 94.50 638 TRP A C 1
ATOM 5073 O O . TRP A 1 638 ? 17.626 -5.611 16.711 1.00 94.50 638 TRP A O 1
ATOM 5083 N N . ASN A 1 639 ? 15.609 -4.784 17.242 1.00 92.94 639 ASN A N 1
ATOM 5084 C CA . ASN A 1 639 ? 15.361 -5.698 18.352 1.00 92.94 639 ASN A CA 1
ATOM 5085 C C . ASN A 1 639 ? 15.393 -7.158 17.891 1.00 92.94 639 ASN A C 1
ATOM 5087 O O . ASN A 1 639 ? 16.084 -7.967 18.499 1.00 92.94 639 ASN A O 1
ATOM 5091 N N . ALA A 1 640 ? 14.722 -7.492 16.783 1.00 91.94 640 ALA A N 1
ATOM 5092 C CA . ALA A 1 640 ? 14.753 -8.841 16.217 1.00 91.94 640 ALA A CA 1
ATOM 5093 C C . ALA A 1 640 ? 16.176 -9.286 15.827 1.00 91.94 640 ALA A C 1
ATOM 5095 O O . ALA A 1 640 ? 16.535 -10.445 16.047 1.00 91.94 640 ALA A O 1
ATOM 5096 N N . LEU A 1 641 ? 16.993 -8.376 15.283 1.00 94.44 641 LEU A N 1
ATOM 5097 C CA . LEU A 1 641 ? 18.391 -8.646 14.953 1.00 94.44 641 LEU A CA 1
ATOM 5098 C C . LEU A 1 641 ? 19.218 -8.923 16.218 1.00 94.44 641 LEU A C 1
ATOM 5100 O O . LEU A 1 641 ? 19.841 -9.980 16.321 1.00 94.44 641 LEU A O 1
ATOM 5104 N N . ILE A 1 642 ? 19.193 -8.004 17.187 1.00 94.38 642 ILE A N 1
ATOM 5105 C CA . ILE A 1 642 ? 19.952 -8.087 18.445 1.00 94.38 642 ILE A CA 1
ATOM 5106 C C . ILE A 1 642 ? 19.558 -9.345 19.231 1.00 94.38 642 ILE A C 1
ATOM 5108 O O . ILE A 1 642 ? 20.432 -10.136 19.586 1.00 94.38 642 ILE A O 1
ATOM 5112 N N . SER A 1 643 ? 18.256 -9.594 19.433 1.00 93.00 643 SER A N 1
ATOM 5113 C CA . SER A 1 643 ? 17.767 -10.824 20.072 1.00 93.00 643 SER A CA 1
ATOM 5114 C C . SER A 1 643 ? 18.247 -12.072 19.323 1.00 93.00 643 SER A C 1
ATOM 5116 O O . SER A 1 643 ? 18.679 -13.032 19.957 1.00 93.00 643 SER A O 1
ATOM 5118 N N . GLY A 1 644 ? 18.251 -12.044 17.986 1.00 93.19 644 GLY A N 1
ATOM 5119 C CA . GLY A 1 644 ? 18.744 -13.137 17.150 1.00 93.19 644 GLY A CA 1
ATOM 5120 C C . GLY A 1 644 ? 20.226 -13.464 17.364 1.00 93.19 644 GLY A C 1
ATOM 5121 O O . GLY A 1 644 ? 20.578 -14.643 17.438 1.00 93.19 644 GLY A O 1
ATOM 5122 N N . PHE A 1 645 ? 21.094 -12.459 17.524 1.00 93.25 645 PHE A N 1
ATOM 5123 C CA . PHE A 1 645 ? 22.497 -12.675 17.908 1.00 93.25 645 PHE A CA 1
ATOM 5124 C C . PHE A 1 645 ? 22.618 -13.201 19.351 1.00 93.25 645 PHE A C 1
ATOM 5126 O O . PHE A 1 645 ? 23.376 -14.146 19.589 1.00 93.25 645 PHE A O 1
ATOM 5133 N N . THR A 1 646 ? 21.843 -12.656 20.298 1.00 92.94 646 THR A N 1
ATOM 5134 C CA . THR A 1 646 ? 21.827 -13.098 21.706 1.00 92.94 646 THR A CA 1
ATOM 5135 C C . THR A 1 646 ? 21.409 -14.562 21.859 1.00 92.94 646 THR A C 1
ATOM 5137 O O . THR A 1 646 ? 22.033 -15.296 22.626 1.00 92.94 646 THR A O 1
ATOM 5140 N N . GLU A 1 647 ? 20.370 -15.004 21.145 1.00 91.75 647 GLU A N 1
ATOM 5141 C CA . GLU A 1 647 ? 19.860 -16.384 21.189 1.00 91.75 647 GLU A CA 1
ATOM 5142 C C . GLU A 1 647 ? 20.824 -17.397 20.553 1.00 91.75 647 GLU A C 1
ATOM 5144 O O . GLU A 1 647 ? 20.877 -18.544 20.988 1.00 91.75 647 GLU A O 1
ATOM 5149 N N . ASN A 1 648 ? 21.636 -16.969 19.583 1.00 92.44 648 ASN A N 1
ATOM 5150 C CA . ASN A 1 648 ? 22.615 -17.808 18.881 1.00 92.44 648 ASN A CA 1
ATOM 5151 C C . ASN A 1 648 ? 24.028 -17.772 19.497 1.00 92.44 648 ASN A C 1
ATOM 5153 O O . ASN A 1 648 ? 25.008 -18.083 18.823 1.00 92.44 648 ASN A O 1
ATOM 5157 N N . SER A 1 649 ? 24.152 -17.363 20.763 1.00 92.19 649 SER A N 1
ATOM 5158 C CA . SER A 1 649 ? 25.427 -17.257 21.494 1.00 92.19 649 SER A CA 1
ATOM 5159 C C . SER A 1 649 ? 26.472 -16.300 20.898 1.00 92.19 649 SER A C 1
ATOM 5161 O O . SER A 1 649 ? 27.625 -16.286 21.326 1.00 92.19 649 SER A O 1
ATOM 5163 N N . LEU A 1 650 ? 26.084 -15.430 19.962 1.00 92.44 650 LEU A N 1
ATOM 5164 C CA . LEU A 1 650 ? 26.957 -14.428 19.341 1.00 92.44 650 LEU A CA 1
ATOM 5165 C C . LEU A 1 650 ? 26.922 -13.115 20.140 1.00 92.44 650 LEU A C 1
ATOM 5167 O O . LEU A 1 650 ? 26.656 -12.037 19.612 1.00 92.44 650 LEU A O 1
ATOM 5171 N N . HIS A 1 651 ? 27.164 -13.222 21.446 1.00 93.56 651 HIS A N 1
ATOM 5172 C CA . HIS A 1 651 ? 26.868 -12.171 22.421 1.00 93.56 651 HIS A CA 1
ATOM 5173 C C . HIS A 1 651 ? 27.645 -10.861 22.202 1.00 93.56 651 HIS A C 1
ATOM 5175 O O . HIS A 1 651 ? 27.082 -9.789 22.403 1.00 93.56 651 HIS A O 1
ATOM 5181 N N . LEU A 1 652 ? 28.902 -10.928 21.744 1.00 92.38 652 LEU A N 1
ATOM 5182 C CA . LEU A 1 652 ? 29.684 -9.731 21.405 1.00 92.38 652 LEU A CA 1
ATOM 5183 C C . LEU A 1 652 ? 29.062 -8.990 20.213 1.00 92.38 652 LEU A C 1
ATOM 5185 O O . LEU A 1 652 ? 28.814 -7.796 20.293 1.00 92.38 652 LEU A O 1
ATOM 5189 N N . GLN A 1 653 ? 28.681 -9.726 19.167 1.00 92.81 653 GLN A N 1
ATOM 5190 C CA . GLN A 1 653 ? 28.043 -9.158 17.978 1.00 92.81 653 GLN A CA 1
ATOM 5191 C C . GLN A 1 653 ? 26.649 -8.590 18.290 1.00 92.81 653 GLN A C 1
ATOM 5193 O O . GLN A 1 653 ? 26.239 -7.617 17.668 1.00 92.81 653 GLN A O 1
ATOM 5198 N N . ALA A 1 654 ? 25.931 -9.142 19.277 1.00 94.00 654 ALA A N 1
ATOM 5199 C CA . ALA A 1 654 ? 24.684 -8.552 19.773 1.00 94.00 654 ALA A CA 1
ATOM 5200 C C . ALA A 1 654 ? 24.908 -7.164 20.405 1.00 94.00 654 ALA A C 1
ATOM 5202 O O . ALA A 1 654 ? 24.094 -6.265 20.204 1.00 94.00 654 ALA A O 1
ATOM 5203 N N . PHE A 1 655 ? 26.016 -6.982 21.133 1.00 94.56 655 PHE A N 1
ATOM 5204 C CA . PHE A 1 655 ? 26.419 -5.688 21.690 1.00 94.56 655 PHE A CA 1
ATOM 5205 C C . PHE A 1 655 ? 26.898 -4.717 20.599 1.00 94.56 655 PHE A C 1
ATOM 5207 O O . PHE A 1 655 ? 26.464 -3.569 20.583 1.00 94.56 655 PHE A O 1
ATOM 5214 N N . ASP A 1 656 ? 27.690 -5.182 19.629 1.00 94.56 656 ASP A N 1
ATOM 5215 C CA . ASP A 1 656 ? 28.140 -4.350 18.502 1.00 94.56 656 ASP A CA 1
ATOM 5216 C C . ASP A 1 656 ? 26.944 -3.795 17.694 1.00 94.56 656 ASP A C 1
ATOM 5218 O O . ASP A 1 656 ? 26.933 -2.629 17.306 1.00 94.56 656 ASP A O 1
ATOM 5222 N N . ARG A 1 657 ? 25.885 -4.600 17.493 1.00 94.06 657 ARG A N 1
ATOM 5223 C CA . ARG A 1 657 ? 24.641 -4.158 16.825 1.00 94.06 657 ARG A CA 1
ATOM 5224 C C . ARG A 1 657 ? 23.786 -3.211 17.666 1.00 94.06 657 ARG A C 1
ATOM 5226 O O . ARG A 1 657 ? 23.004 -2.455 17.100 1.00 94.06 657 ARG A O 1
ATOM 5233 N N . PHE A 1 658 ? 23.925 -3.231 18.988 1.00 95.69 658 PHE A N 1
ATOM 5234 C CA . PHE A 1 658 ? 23.305 -2.238 19.864 1.00 95.69 658 PHE A CA 1
ATOM 5235 C C . PHE A 1 658 ? 24.014 -0.881 19.773 1.00 95.69 658 PHE A C 1
ATOM 5237 O O . PHE A 1 658 ? 23.338 0.143 19.715 1.00 95.69 658 PHE A O 1
ATOM 5244 N N . LEU A 1 659 ? 25.348 -0.864 19.681 1.00 94.62 659 LEU A N 1
ATOM 5245 C CA . LEU A 1 659 ? 26.090 0.375 19.428 1.00 94.62 659 LEU A CA 1
ATOM 5246 C C . LEU A 1 659 ? 25.729 0.966 18.056 1.00 94.62 659 LEU A C 1
ATOM 5248 O O . LEU A 1 659 ? 25.355 2.132 17.982 1.00 94.62 659 LEU A O 1
ATOM 5252 N N . GLU A 1 660 ? 25.706 0.147 16.997 1.00 93.88 660 GLU A N 1
ATOM 5253 C CA . GLU A 1 660 ? 25.287 0.571 15.647 1.00 93.88 660 GLU A CA 1
ATOM 5254 C C . GLU A 1 660 ? 23.848 1.138 15.622 1.00 93.88 660 GLU A C 1
ATOM 5256 O O . GLU A 1 660 ? 23.563 2.100 14.905 1.00 93.88 660 GLU A O 1
ATOM 5261 N N . MET A 1 661 ? 22.930 0.584 16.425 1.00 94.31 661 MET A N 1
ATOM 5262 C CA . MET A 1 661 ? 21.564 1.106 16.576 1.00 94.31 661 MET A CA 1
ATOM 5263 C C . MET A 1 661 ? 21.559 2.537 17.145 1.00 94.31 661 MET A C 1
ATOM 5265 O O . MET A 1 661 ? 20.846 3.397 16.625 1.00 94.31 661 MET A O 1
ATOM 5269 N N . ILE A 1 662 ? 22.375 2.807 18.169 1.00 93.12 662 ILE A N 1
ATOM 5270 C CA . ILE A 1 662 ? 22.499 4.140 18.781 1.00 93.12 662 ILE A CA 1
ATOM 5271 C C . ILE A 1 662 ? 23.203 5.112 17.824 1.00 93.12 662 ILE A C 1
ATOM 5273 O O . ILE A 1 662 ? 22.717 6.221 17.612 1.00 93.12 662 ILE A O 1
ATOM 5277 N N . GLU A 1 663 ? 24.306 4.693 17.197 1.00 92.50 663 GLU A N 1
ATOM 5278 C CA . GLU A 1 663 ? 25.064 5.498 16.223 1.00 92.50 663 GLU A CA 1
ATOM 5279 C C . GLU A 1 663 ? 24.217 5.908 15.009 1.00 92.50 663 GLU A C 1
ATOM 5281 O O . GLU A 1 663 ? 24.377 7.006 14.476 1.00 92.50 663 GLU A O 1
ATOM 5286 N N . THR A 1 664 ? 23.276 5.056 14.591 1.00 89.56 664 THR A N 1
ATOM 5287 C CA . THR A 1 664 ? 22.318 5.360 13.512 1.00 89.56 664 THR A CA 1
ATOM 5288 C C . THR A 1 664 ? 21.094 6.165 13.970 1.00 89.56 664 THR A C 1
ATOM 5290 O O . THR A 1 664 ? 20.201 6.427 13.163 1.00 89.56 664 THR A O 1
ATOM 5293 N N . GLY A 1 665 ? 21.058 6.609 15.231 1.00 88.88 665 GLY A N 1
ATOM 5294 C CA . GLY A 1 665 ? 20.048 7.524 15.768 1.00 88.88 665 GLY A CA 1
ATOM 5295 C C . GLY A 1 665 ? 18.741 6.869 16.222 1.00 88.88 665 GLY A C 1
ATOM 5296 O O . GLY A 1 665 ? 17.751 7.577 16.407 1.00 88.88 665 GLY A O 1
ATOM 5297 N N . PHE A 1 666 ? 18.701 5.545 16.404 1.00 91.75 666 PHE A N 1
ATOM 5298 C CA . PHE A 1 666 ? 17.527 4.857 16.949 1.00 91.75 666 PHE A CA 1
ATOM 5299 C C . PHE A 1 666 ? 17.601 4.772 18.476 1.00 91.75 666 PHE A C 1
ATOM 5301 O O . PHE A 1 666 ? 18.560 4.243 19.034 1.00 91.75 666 PHE A O 1
ATOM 5308 N N . THR A 1 667 ? 16.550 5.226 19.159 1.00 89.88 667 THR A N 1
ATOM 5309 C CA . THR A 1 667 ? 16.429 5.106 20.617 1.00 89.88 667 THR A CA 1
ATOM 5310 C C . THR A 1 667 ? 16.170 3.644 21.018 1.00 89.88 667 THR A C 1
ATOM 5312 O O . THR A 1 667 ? 15.202 3.048 20.536 1.00 89.88 667 THR A O 1
ATOM 5315 N N . PRO A 1 668 ? 16.995 3.035 21.891 1.00 92.19 668 PRO A N 1
ATOM 5316 C CA . PRO A 1 668 ? 16.709 1.720 22.459 1.00 92.19 668 PRO A CA 1
ATOM 5317 C C . PRO A 1 668 ? 15.425 1.724 23.295 1.00 92.19 668 PRO A C 1
ATOM 5319 O O . PRO A 1 668 ? 15.120 2.695 23.981 1.00 92.19 668 PRO A O 1
ATOM 5322 N N . ASN A 1 669 ? 14.695 0.609 23.290 1.00 91.25 669 ASN A N 1
ATOM 5323 C CA . ASN A 1 669 ? 13.521 0.404 24.138 1.00 91.25 669 ASN A CA 1
ATOM 5324 C C . ASN A 1 669 ? 13.724 -0.792 25.086 1.00 91.25 669 ASN A C 1
ATOM 5326 O O . ASN A 1 669 ? 14.739 -1.492 25.033 1.00 91.25 669 ASN A O 1
ATOM 5330 N N . LYS A 1 670 ? 12.746 -1.070 25.959 1.00 92.06 670 LYS A N 1
ATOM 5331 C CA . LYS A 1 670 ? 12.852 -2.142 26.970 1.00 92.06 670 LYS A CA 1
ATOM 5332 C C . LYS A 1 670 ? 13.240 -3.513 26.406 1.00 92.06 670 LYS A C 1
ATOM 5334 O O . LYS A 1 670 ? 13.996 -4.245 27.039 1.00 92.06 670 LYS A O 1
ATOM 5339 N N . PHE A 1 671 ? 12.770 -3.861 25.206 1.00 91.31 671 PHE A N 1
ATOM 5340 C CA . PHE A 1 671 ? 13.102 -5.140 24.573 1.00 91.31 671 PHE A CA 1
ATOM 5341 C C . PHE A 1 671 ? 14.539 -5.160 24.037 1.00 91.31 671 PHE A C 1
ATOM 5343 O O . PHE A 1 671 ? 15.187 -6.211 24.080 1.00 91.31 671 PHE A O 1
ATOM 5350 N N . THR A 1 672 ? 15.052 -4.007 23.590 1.00 93.00 672 THR A N 1
ATOM 5351 C CA . THR A 1 672 ? 16.467 -3.816 23.250 1.00 93.00 672 THR A CA 1
ATOM 5352 C C . THR A 1 672 ? 17.328 -4.078 24.482 1.00 93.00 672 THR A C 1
ATOM 5354 O O . THR A 1 672 ? 18.155 -4.989 24.469 1.00 93.00 672 THR A O 1
ATOM 5357 N N . PHE A 1 673 ? 17.074 -3.358 25.580 1.00 94.75 673 PHE A N 1
ATOM 5358 C CA . PHE A 1 673 ? 17.875 -3.452 26.800 1.00 94.75 673 PHE A CA 1
ATOM 5359 C C . PHE A 1 673 ? 17.885 -4.860 27.394 1.00 94.75 673 PHE A C 1
ATOM 5361 O O . PHE A 1 673 ? 18.962 -5.407 27.623 1.00 94.75 673 PHE A O 1
ATOM 5368 N N . VAL A 1 674 ? 16.724 -5.507 27.545 1.00 93.94 674 VAL A N 1
ATOM 5369 C CA . VAL A 1 674 ? 16.645 -6.899 28.027 1.00 93.94 674 VAL A CA 1
ATOM 5370 C C . VAL A 1 674 ? 17.461 -7.856 27.143 1.00 93.94 674 VAL A C 1
ATOM 5372 O O . VAL A 1 674 ? 18.141 -8.746 27.657 1.00 93.94 674 VAL A O 1
ATOM 5375 N N . SER A 1 675 ? 17.449 -7.670 25.818 1.00 94.25 675 SER A N 1
ATOM 5376 C CA . SER A 1 675 ? 18.183 -8.535 24.878 1.00 94.25 675 SER A CA 1
ATOM 5377 C C . SER A 1 675 ? 19.701 -8.333 24.926 1.00 94.25 675 SER A C 1
ATOM 5379 O O . SER A 1 675 ? 20.446 -9.310 24.801 1.00 94.25 675 SER A O 1
ATOM 5381 N N . VAL A 1 676 ? 20.163 -7.095 25.119 1.00 95.94 676 VAL A N 1
ATOM 5382 C CA . VAL A 1 676 ? 21.592 -6.740 25.190 1.00 95.94 676 VAL A CA 1
ATOM 5383 C C . VAL A 1 676 ? 22.175 -7.075 26.559 1.00 95.94 676 VAL A C 1
ATOM 5385 O O . VAL A 1 676 ? 23.226 -7.705 26.634 1.00 95.94 676 VAL A O 1
ATOM 5388 N N . LEU A 1 677 ? 21.478 -6.747 27.649 1.00 95.56 677 LEU A N 1
ATOM 5389 C CA . LEU A 1 677 ? 21.903 -7.079 29.013 1.00 95.56 677 LEU A CA 1
ATOM 5390 C C . LEU A 1 677 ? 22.031 -8.595 29.204 1.00 95.56 677 LEU A C 1
ATOM 5392 O O . LEU A 1 677 ? 23.023 -9.064 29.760 1.00 95.56 677 LEU A O 1
ATOM 5396 N N . LYS A 1 678 ? 21.105 -9.379 28.635 1.00 94.56 678 LYS A N 1
ATOM 5397 C CA . LYS A 1 678 ? 21.198 -10.848 28.593 1.00 94.56 678 LYS A CA 1
ATOM 5398 C C . LYS A 1 678 ? 22.421 -11.349 27.813 1.00 94.56 678 LYS A C 1
ATOM 5400 O O . LYS A 1 678 ? 22.990 -12.371 28.194 1.00 94.56 678 LYS A O 1
ATOM 5405 N N . ALA A 1 679 ? 22.835 -10.667 26.741 1.00 94.69 679 ALA A N 1
ATOM 5406 C CA . ALA A 1 679 ? 24.071 -10.993 26.025 1.00 94.69 679 ALA A CA 1
ATOM 5407 C C . ALA A 1 679 ? 25.313 -10.647 26.856 1.00 94.69 679 ALA A C 1
ATOM 5409 O O . ALA A 1 679 ? 26.202 -11.482 26.997 1.00 94.69 679 ALA A O 1
ATOM 5410 N N . ILE A 1 680 ? 25.355 -9.462 27.468 1.00 94.88 680 ILE A N 1
ATOM 5411 C CA . ILE A 1 680 ? 26.475 -9.019 28.310 1.00 94.88 680 ILE A CA 1
ATOM 5412 C C . ILE A 1 680 ? 26.647 -9.929 29.530 1.00 94.88 680 ILE A C 1
ATOM 5414 O O . ILE A 1 680 ? 27.759 -10.381 29.794 1.00 94.88 680 ILE A O 1
ATOM 5418 N N . GLY A 1 681 ? 25.557 -10.304 30.204 1.00 92.62 681 GLY A N 1
ATOM 5419 C CA . GLY A 1 681 ? 25.591 -11.272 31.305 1.00 92.62 681 GLY A CA 1
ATOM 5420 C C . GLY A 1 681 ? 26.048 -12.673 30.874 1.00 92.62 681 GLY A C 1
ATOM 5421 O O . GLY A 1 681 ? 26.423 -13.483 31.711 1.00 92.62 681 GLY A O 1
ATOM 5422 N N . LYS A 1 682 ? 26.049 -12.987 29.571 1.00 91.88 682 LYS A N 1
ATOM 5423 C CA . LYS A 1 682 ? 26.668 -14.205 29.021 1.00 91.88 682 LYS A CA 1
ATOM 5424 C C . LYS A 1 682 ? 28.111 -14.007 28.544 1.00 91.88 682 LYS A C 1
ATOM 5426 O O . LYS A 1 682 ? 28.818 -14.999 28.412 1.00 91.88 682 LYS A O 1
ATOM 5431 N N . LEU A 1 683 ? 28.553 -12.767 28.323 1.00 91.69 683 LEU A N 1
ATOM 5432 C CA . LEU A 1 683 ? 29.965 -12.415 28.118 1.00 91.69 683 LEU A CA 1
ATOM 5433 C C . LEU A 1 683 ? 30.746 -12.319 29.436 1.00 91.69 683 LEU A C 1
ATOM 5435 O O . LEU A 1 683 ? 31.951 -12.538 29.427 1.00 91.69 683 LEU A O 1
ATOM 5439 N N . GLY A 1 684 ? 30.082 -11.961 30.541 1.00 90.81 684 GLY A N 1
ATOM 5440 C CA . GLY A 1 684 ? 30.736 -11.672 31.824 1.00 90.81 684 GLY A CA 1
ATOM 5441 C C . GLY A 1 684 ? 31.437 -10.305 31.871 1.00 90.81 684 GLY A C 1
ATOM 5442 O O . GLY A 1 684 ? 32.269 -10.069 32.742 1.00 90.81 684 GLY A O 1
ATOM 5443 N N . ASP A 1 685 ? 31.131 -9.399 30.937 1.00 91.12 685 ASP A N 1
ATOM 5444 C CA . ASP A 1 685 ? 31.799 -8.098 30.805 1.00 91.12 685 ASP A CA 1
ATOM 5445 C C . ASP A 1 685 ? 31.042 -6.987 31.556 1.00 91.12 685 ASP A C 1
ATOM 5447 O O . ASP A 1 685 ? 30.160 -6.312 31.014 1.00 91.12 685 ASP A O 1
ATOM 5451 N N . ALA A 1 686 ? 31.414 -6.769 32.820 1.00 91.50 686 ALA A N 1
ATOM 5452 C CA . ALA A 1 686 ? 30.849 -5.702 33.650 1.00 91.50 686 ALA A CA 1
ATOM 5453 C C . ALA A 1 686 ? 31.076 -4.287 33.074 1.00 91.50 686 ALA A C 1
ATOM 5455 O O . ALA A 1 686 ? 30.287 -3.384 33.354 1.00 91.50 686 ALA A O 1
ATOM 5456 N N . GLY A 1 687 ? 32.123 -4.075 32.265 1.00 91.81 687 GLY A N 1
ATOM 5457 C CA . GLY A 1 687 ? 32.423 -2.782 31.643 1.00 91.81 687 GLY A CA 1
ATOM 5458 C C . GLY A 1 687 ? 31.393 -2.418 30.575 1.00 91.81 687 GLY A C 1
ATOM 5459 O O . GLY A 1 687 ? 30.796 -1.340 30.626 1.00 91.81 687 GLY A O 1
ATOM 5460 N N . LYS A 1 688 ? 31.097 -3.358 29.669 1.00 92.94 688 LYS A N 1
ATOM 5461 C CA . LYS A 1 688 ? 29.976 -3.232 28.718 1.00 92.94 688 LYS A CA 1
ATOM 5462 C C . LYS A 1 688 ? 28.638 -3.116 29.449 1.00 92.94 688 LYS A C 1
ATOM 5464 O O . LYS A 1 688 ? 27.794 -2.319 29.048 1.00 92.94 688 LYS A O 1
ATOM 5469 N N . GLY A 1 689 ? 28.473 -3.840 30.558 1.00 93.75 689 GLY A N 1
ATOM 5470 C CA . GLY A 1 689 ? 27.303 -3.741 31.434 1.00 93.75 689 GLY A CA 1
ATOM 5471 C C . GLY A 1 689 ? 27.053 -2.322 31.943 1.00 93.75 689 GLY A C 1
ATOM 5472 O O . GLY A 1 689 ? 25.952 -1.802 31.787 1.00 93.75 689 GLY A O 1
ATOM 5473 N N . LYS A 1 690 ? 28.092 -1.662 32.472 1.00 93.19 690 LYS A N 1
ATOM 5474 C CA . LYS A 1 690 ? 28.036 -0.261 32.932 1.00 93.19 690 LYS A CA 1
ATOM 5475 C C . LYS A 1 690 ? 27.758 0.726 31.799 1.00 93.19 690 LYS A C 1
ATOM 5477 O O . LYS A 1 690 ? 27.043 1.698 32.021 1.00 93.19 690 LYS A O 1
ATOM 5482 N N . HIS A 1 691 ? 28.259 0.464 30.591 1.00 93.31 691 HIS A N 1
ATOM 5483 C CA . HIS A 1 691 ? 27.946 1.287 29.422 1.00 93.31 691 HIS A CA 1
ATOM 5484 C C . HIS A 1 691 ? 26.451 1.233 29.064 1.00 93.31 691 HIS A C 1
ATOM 5486 O O . HIS A 1 691 ? 25.825 2.278 28.921 1.00 93.31 691 HIS A O 1
ATOM 5492 N N . VAL A 1 692 ? 25.854 0.035 29.004 1.00 93.81 692 VAL A N 1
ATOM 5493 C CA . VAL A 1 692 ? 24.406 -0.105 28.756 1.00 93.81 692 VAL A CA 1
ATOM 5494 C C . VAL A 1 692 ? 23.583 0.461 29.908 1.00 93.81 692 VAL A C 1
ATOM 5496 O O . VAL A 1 692 ? 22.594 1.138 29.651 1.00 93.81 692 VAL A O 1
ATOM 5499 N N . HIS A 1 693 ? 23.995 0.233 31.160 1.00 94.12 693 HIS A N 1
ATOM 5500 C CA . HIS A 1 693 ? 23.306 0.771 32.333 1.00 94.12 693 HIS A CA 1
ATOM 5501 C C . HIS A 1 693 ? 23.214 2.300 32.277 1.00 94.12 693 HIS A C 1
ATOM 5503 O O . HIS A 1 693 ? 22.119 2.819 32.427 1.00 94.12 693 HIS A O 1
ATOM 5509 N N . LYS A 1 694 ? 24.296 3.009 31.919 1.00 93.00 694 LYS A N 1
ATOM 5510 C CA . LYS A 1 694 ? 24.266 4.470 31.720 1.00 93.00 694 LYS A CA 1
ATOM 5511 C C . LYS A 1 694 ? 23.197 4.909 30.709 1.00 93.00 694 LYS A C 1
ATOM 5513 O O . LYS A 1 694 ? 22.491 5.876 30.964 1.00 93.00 694 LYS A O 1
ATOM 5518 N N . CYS A 1 695 ? 23.037 4.187 29.598 1.00 91.81 695 CYS A N 1
ATOM 5519 C CA . CYS A 1 695 ? 21.981 4.473 28.621 1.00 91.81 695 CYS A CA 1
ATOM 5520 C C . CYS A 1 695 ? 20.567 4.145 29.141 1.00 91.81 695 CYS A C 1
ATOM 5522 O O . CYS A 1 695 ? 19.602 4.756 28.693 1.00 91.81 695 CYS A O 1
ATOM 5524 N N . VAL A 1 696 ? 20.428 3.195 30.075 1.00 93.50 696 VAL A N 1
ATOM 5525 C CA . VAL A 1 696 ? 19.166 2.933 30.791 1.00 93.50 696 VAL A CA 1
ATOM 5526 C C . VAL A 1 696 ? 18.854 4.083 31.760 1.00 93.50 696 VAL A C 1
ATOM 5528 O O . VAL A 1 696 ? 17.705 4.523 31.799 1.00 93.50 696 VAL A O 1
ATOM 5531 N N . SER A 1 697 ? 19.860 4.613 32.469 1.00 91.44 697 SER A N 1
ATOM 5532 C CA . SER A 1 697 ? 19.743 5.798 33.336 1.00 91.44 697 SER A CA 1
ATOM 5533 C C . SER A 1 697 ? 19.321 7.041 32.548 1.00 91.44 697 SER A C 1
ATOM 5535 O O . SER A 1 697 ? 18.396 7.747 32.932 1.00 91.44 697 SER A O 1
ATOM 5537 N N . GLU A 1 698 ? 19.975 7.294 31.409 1.00 91.19 698 GLU A N 1
ATOM 5538 C CA . GLU A 1 698 ? 19.718 8.450 30.531 1.00 91.19 698 GLU A CA 1
ATOM 5539 C C . GLU A 1 698 ? 18.312 8.451 29.906 1.00 91.19 698 GLU A C 1
ATOM 5541 O O . GLU A 1 698 ? 17.844 9.501 29.468 1.00 91.19 698 GLU A O 1
ATOM 5546 N N . LEU A 1 699 ? 17.637 7.298 29.878 1.00 90.50 699 LEU A N 1
ATOM 5547 C CA . LEU A 1 699 ? 16.264 7.135 29.391 1.00 90.50 699 LEU A CA 1
ATOM 5548 C C . LEU A 1 699 ? 15.237 6.889 30.516 1.00 90.50 699 LEU A C 1
ATOM 5550 O O . LEU A 1 699 ? 14.087 6.580 30.211 1.00 90.50 699 LEU A O 1
ATOM 5554 N N . ASP A 1 700 ? 15.636 7.010 31.789 1.00 88.88 700 ASP A N 1
ATOM 5555 C CA . ASP A 1 700 ? 14.797 6.774 32.981 1.00 88.88 700 ASP A CA 1
ATOM 5556 C C . ASP A 1 700 ? 14.101 5.391 32.989 1.00 88.88 700 ASP A C 1
ATOM 5558 O O . ASP A 1 700 ? 12.944 5.222 33.375 1.00 88.88 700 ASP A O 1
ATOM 5562 N N . MET A 1 701 ? 14.811 4.363 32.506 1.00 89.25 701 MET A N 1
ATOM 5563 C CA . MET A 1 701 ? 14.275 3.005 32.330 1.00 89.25 701 MET A CA 1
ATOM 5564 C C . MET A 1 701 ? 14.704 2.013 33.427 1.00 89.25 701 MET A C 1
ATOM 5566 O O . MET A 1 701 ? 14.353 0.835 33.351 1.00 89.25 701 MET A O 1
ATOM 5570 N N . GLU A 1 702 ? 15.448 2.452 34.449 1.00 85.19 702 GLU A N 1
ATOM 5571 C CA . GLU A 1 702 ? 15.954 1.578 35.526 1.00 85.19 702 GLU A CA 1
ATOM 5572 C C . GLU A 1 702 ? 14.840 0.997 36.407 1.00 85.19 702 GLU A C 1
ATOM 5574 O O . GLU A 1 702 ? 14.963 -0.122 36.908 1.00 85.19 702 GLU A O 1
ATOM 5579 N N . SER A 1 703 ? 13.739 1.738 36.556 1.00 84.12 703 SER A N 1
ATOM 5580 C CA . SER A 1 703 ? 12.567 1.358 37.350 1.00 84.12 703 SER A CA 1
ATOM 5581 C C . SER A 1 703 ? 11.612 0.388 36.630 1.00 84.12 703 SER A C 1
ATOM 5583 O O . SER A 1 703 ? 10.748 -0.214 37.275 1.00 84.12 703 SER A O 1
ATOM 5585 N N . ASP A 1 704 ? 11.764 0.167 35.313 1.00 91.00 704 ASP A N 1
ATOM 5586 C CA . ASP A 1 704 ? 10.988 -0.852 34.593 1.00 91.00 704 ASP A CA 1
ATOM 5587 C C . ASP A 1 704 ? 11.386 -2.248 35.094 1.00 91.00 704 ASP A C 1
ATOM 5589 O O . ASP A 1 704 ? 12.545 -2.659 35.021 1.00 91.00 704 ASP A O 1
ATOM 5593 N N . VAL A 1 705 ? 10.399 -3.006 35.579 1.00 88.88 705 VAL A N 1
ATOM 5594 C CA . VAL A 1 705 ? 10.610 -4.317 36.212 1.00 88.88 705 VAL A CA 1
ATOM 5595 C C . VAL A 1 705 ? 11.369 -5.293 35.305 1.00 88.88 705 VAL A C 1
ATOM 5597 O O . VAL A 1 705 ? 12.152 -6.096 35.811 1.00 88.88 705 VAL A O 1
ATOM 5600 N N . PHE A 1 706 ? 11.189 -5.244 33.981 1.00 89.88 706 PHE A N 1
ATOM 5601 C CA . PHE A 1 706 ? 11.891 -6.140 33.058 1.00 89.88 706 PHE A CA 1
ATOM 5602 C C . PHE A 1 706 ? 13.337 -5.692 32.822 1.00 89.88 706 PHE A C 1
ATOM 5604 O O . PHE A 1 706 ? 14.238 -6.534 32.828 1.00 89.88 706 PHE A O 1
ATOM 5611 N N . VAL A 1 707 ? 13.571 -4.389 32.639 1.00 92.44 707 VAL A N 1
ATOM 5612 C CA . VAL A 1 707 ? 14.918 -3.835 32.412 1.00 92.44 707 VAL A CA 1
ATOM 5613 C C . VAL A 1 707 ? 15.767 -3.919 33.683 1.00 92.44 707 VAL A C 1
ATOM 5615 O O . VAL A 1 707 ? 16.883 -4.435 33.630 1.00 92.44 707 VAL A O 1
ATOM 5618 N N . GLY A 1 708 ? 15.226 -3.523 34.835 1.00 91.19 708 GLY A N 1
ATOM 5619 C CA . GLY A 1 708 ? 15.900 -3.620 36.130 1.00 91.19 708 GLY A CA 1
ATOM 5620 C C . GLY A 1 708 ? 16.211 -5.061 36.546 1.00 91.19 708 GLY A C 1
ATOM 5621 O O . GLY A 1 708 ? 17.325 -5.349 36.982 1.00 91.19 708 GLY A O 1
ATOM 5622 N N . THR A 1 709 ? 15.297 -6.012 36.305 1.00 92.12 709 THR A N 1
ATOM 5623 C CA . THR A 1 709 ? 15.599 -7.450 36.478 1.00 92.12 709 THR A CA 1
ATOM 5624 C C . THR A 1 709 ? 16.764 -7.883 35.581 1.00 92.12 709 THR A C 1
ATOM 5626 O O . THR A 1 709 ? 17.650 -8.609 36.032 1.00 92.12 709 THR A O 1
ATOM 5629 N N . ALA A 1 710 ? 16.796 -7.436 34.320 1.00 94.12 710 ALA A N 1
ATOM 5630 C CA . ALA A 1 710 ? 17.881 -7.768 33.397 1.00 94.12 710 ALA A CA 1
ATOM 5631 C C . ALA A 1 710 ? 19.224 -7.124 33.794 1.00 94.12 710 ALA A C 1
ATOM 5633 O O . ALA A 1 710 ? 20.265 -7.740 33.573 1.00 94.12 710 ALA A O 1
ATOM 5634 N N . LEU A 1 711 ? 19.220 -5.937 34.414 1.00 94.44 711 LEU A N 1
ATOM 5635 C CA . LEU A 1 711 ? 20.414 -5.313 35.000 1.00 94.44 711 LEU A CA 1
ATOM 5636 C C . LEU A 1 711 ? 20.952 -6.129 36.184 1.00 94.44 711 LEU A C 1
ATOM 5638 O O . LEU A 1 711 ? 22.145 -6.428 36.215 1.00 94.44 711 LEU A O 1
ATOM 5642 N N . ILE A 1 712 ? 20.085 -6.539 37.116 1.00 93.50 712 ILE A N 1
ATOM 5643 C CA . ILE A 1 712 ? 20.450 -7.374 38.277 1.00 93.50 712 ILE A CA 1
ATOM 5644 C C . ILE A 1 712 ? 21.047 -8.715 37.819 1.00 93.50 712 ILE A C 1
ATOM 5646 O O . ILE A 1 712 ? 22.116 -9.113 38.291 1.00 93.50 712 ILE A O 1
ATOM 5650 N N . ASP A 1 713 ? 20.393 -9.392 36.870 1.00 93.38 713 ASP A N 1
ATOM 5651 C CA . ASP A 1 713 ? 20.862 -10.653 36.281 1.00 93.38 713 ASP A CA 1
ATOM 5652 C C . ASP A 1 713 ? 22.212 -10.493 35.558 1.00 93.38 713 ASP A C 1
ATOM 5654 O O . ASP A 1 713 ? 23.107 -11.327 35.715 1.00 93.38 713 ASP A O 1
ATOM 5658 N N . MET A 1 714 ? 22.383 -9.400 34.805 1.00 95.31 714 MET A N 1
ATOM 5659 C CA . MET A 1 714 ? 23.626 -9.076 34.104 1.00 95.31 714 MET A CA 1
ATOM 5660 C C . MET A 1 714 ? 24.774 -8.826 35.087 1.00 95.31 714 MET A C 1
ATOM 5662 O O . MET A 1 714 ? 25.800 -9.499 34.993 1.00 95.31 714 MET A O 1
ATOM 5666 N N . TYR A 1 715 ? 24.603 -7.933 36.067 1.00 94.12 715 TYR A N 1
ATOM 5667 C CA . TYR A 1 715 ? 25.657 -7.618 37.036 1.00 94.12 715 TYR A CA 1
ATOM 5668 C C . TYR A 1 715 ? 26.047 -8.826 37.889 1.00 94.12 715 TYR A C 1
ATOM 5670 O O . TYR A 1 715 ? 27.237 -9.050 38.113 1.00 94.12 715 TYR A O 1
ATOM 5678 N N . SER A 1 716 ? 25.069 -9.643 38.294 1.00 91.94 716 SER A N 1
ATOM 5679 C CA . SER A 1 716 ? 25.316 -10.878 39.045 1.00 91.94 716 SER A CA 1
ATOM 5680 C C . SER A 1 716 ? 26.187 -11.859 38.257 1.00 91.94 716 SER A C 1
ATOM 5682 O O . SER A 1 716 ? 27.189 -12.351 38.772 1.00 91.94 716 SER A O 1
ATOM 5684 N N . LYS A 1 717 ? 25.867 -12.097 36.977 1.00 91.06 717 LYS A N 1
ATOM 5685 C CA . LYS A 1 717 ? 26.647 -12.992 36.101 1.00 91.06 717 LYS A CA 1
ATOM 5686 C C . LYS A 1 717 ? 28.022 -12.446 35.723 1.00 91.06 717 LYS A C 1
ATOM 5688 O O . LYS A 1 717 ? 28.936 -13.225 35.479 1.00 91.06 717 LYS A O 1
ATOM 5693 N N . CYS A 1 718 ? 28.184 -11.126 35.707 1.00 90.81 718 CYS A N 1
ATOM 5694 C CA . CYS A 1 718 ? 29.479 -10.465 35.557 1.00 90.81 718 CYS A CA 1
ATOM 5695 C C . CYS A 1 718 ? 30.296 -10.414 36.871 1.00 90.81 718 CYS A C 1
ATOM 5697 O O . CYS A 1 718 ? 31.347 -9.779 36.901 1.00 90.81 718 CYS A O 1
ATOM 5699 N N . GLY A 1 719 ? 29.823 -11.033 37.963 1.00 87.62 719 GLY A N 1
ATOM 5700 C CA . GLY A 1 719 ? 30.501 -11.067 39.268 1.00 87.62 719 GLY A CA 1
ATOM 5701 C C . GLY A 1 719 ? 30.418 -9.768 40.083 1.00 87.62 719 GLY A C 1
ATOM 5702 O O . GLY A 1 719 ? 30.960 -9.693 41.183 1.00 87.62 719 GLY A O 1
ATOM 5703 N N . ALA A 1 720 ? 29.716 -8.750 39.586 1.00 90.88 720 ALA A N 1
ATOM 5704 C CA . ALA A 1 720 ? 29.566 -7.439 40.213 1.00 90.88 720 ALA A CA 1
ATOM 5705 C C . ALA A 1 720 ? 28.331 -7.400 41.135 1.00 90.88 720 ALA A C 1
ATOM 5707 O O . ALA A 1 720 ? 27.421 -6.587 40.964 1.00 90.88 720 ALA A O 1
ATOM 5708 N N . ILE A 1 721 ? 28.284 -8.304 42.120 1.00 91.12 721 ILE A N 1
ATOM 5709 C CA . ILE A 1 721 ? 27.113 -8.493 42.996 1.00 91.12 721 ILE A CA 1
ATOM 5710 C C . ILE A 1 721 ? 26.763 -7.245 43.831 1.00 91.12 721 ILE A C 1
ATOM 5712 O O . ILE A 1 721 ? 25.599 -7.035 44.162 1.00 91.12 721 ILE A O 1
ATOM 5716 N N . SER A 1 722 ? 27.739 -6.376 44.121 1.00 89.19 722 SER A N 1
ATOM 5717 C CA . SER A 1 722 ? 27.515 -5.070 44.760 1.00 89.19 722 SER A CA 1
ATOM 5718 C C . SER A 1 722 ? 26.696 -4.120 43.884 1.00 89.19 722 SER A C 1
ATOM 5720 O O . SER A 1 722 ? 25.772 -3.473 44.372 1.00 89.19 722 SER A O 1
ATOM 5722 N N . ASP A 1 723 ? 26.995 -4.076 42.584 1.00 90.75 723 ASP A N 1
ATOM 5723 C CA . ASP A 1 723 ? 26.292 -3.227 41.621 1.00 90.75 723 ASP A CA 1
ATOM 5724 C C . ASP A 1 723 ? 24.869 -3.769 41.390 1.00 90.75 723 ASP A C 1
ATOM 5726 O O . ASP A 1 723 ? 23.906 -3.004 41.387 1.00 90.75 723 ASP A O 1
ATOM 5730 N N . ALA A 1 724 ? 24.717 -5.101 41.315 1.00 91.19 724 ALA A N 1
ATOM 5731 C CA . ALA A 1 724 ? 23.409 -5.765 41.283 1.00 91.19 724 ALA A CA 1
ATOM 5732 C C . ALA A 1 724 ? 22.559 -5.425 42.522 1.00 91.19 724 ALA A C 1
ATOM 5734 O O . ALA A 1 724 ? 21.380 -5.089 42.391 1.00 91.19 724 ALA A O 1
ATOM 5735 N N . ARG A 1 725 ? 23.167 -5.459 43.719 1.00 89.88 725 ARG A N 1
ATOM 5736 C CA . ARG A 1 725 ? 22.503 -5.101 44.979 1.00 89.88 725 ARG A CA 1
ATOM 5737 C C . ARG A 1 725 ? 22.059 -3.640 44.984 1.00 89.88 725 ARG A C 1
ATOM 5739 O O . ARG A 1 725 ? 20.929 -3.373 45.376 1.00 89.88 725 ARG A O 1
ATOM 5746 N N . SER A 1 726 ? 22.903 -2.720 44.511 1.00 91.31 726 SER A N 1
ATOM 5747 C CA . SER A 1 726 ? 22.562 -1.295 44.421 1.00 91.31 726 SER A CA 1
ATOM 5748 C C . SER A 1 726 ? 21.323 -1.066 43.552 1.00 91.31 726 SER A C 1
ATOM 5750 O O . SER A 1 726 ? 20.395 -0.392 43.988 1.00 91.31 726 SER A O 1
ATOM 5752 N N . VAL A 1 727 ? 21.265 -1.675 42.359 1.00 90.62 727 VAL A N 1
ATOM 5753 C CA . VAL A 1 727 ? 20.095 -1.576 41.462 1.00 90.62 727 VAL A CA 1
ATOM 5754 C C . VAL A 1 727 ? 18.838 -2.146 42.128 1.00 90.62 727 VAL A C 1
ATOM 5756 O O . VAL A 1 727 ? 17.762 -1.557 42.023 1.00 90.62 727 VAL A O 1
ATOM 5759 N N . PHE A 1 728 ? 18.964 -3.269 42.841 1.00 90.00 728 PHE A N 1
ATOM 5760 C CA . PHE A 1 728 ? 17.851 -3.888 43.559 1.00 90.00 728 PHE A CA 1
ATOM 5761 C C . PHE A 1 728 ? 17.334 -3.028 44.728 1.00 90.00 728 PHE A C 1
ATOM 5763 O O . PHE A 1 728 ? 16.126 -2.813 44.840 1.00 90.00 728 PHE A O 1
ATOM 5770 N N . GLU A 1 729 ? 18.222 -2.519 45.586 1.00 88.44 729 GLU A N 1
ATOM 5771 C CA . GLU A 1 729 ? 17.840 -1.738 46.771 1.00 88.44 729 GLU A CA 1
ATOM 5772 C C . GLU A 1 729 ? 17.292 -0.349 46.405 1.00 88.44 729 GLU A C 1
ATOM 5774 O O . GLU A 1 729 ? 16.333 0.095 47.033 1.00 88.44 729 GLU A O 1
ATOM 5779 N N . MET A 1 730 ? 17.828 0.303 45.364 1.00 85.81 730 MET A N 1
ATOM 5780 C CA . MET A 1 730 ? 17.354 1.617 44.899 1.00 85.81 730 MET A CA 1
ATOM 5781 C C . MET A 1 730 ? 15.970 1.560 44.238 1.00 85.81 730 MET A C 1
ATOM 5783 O O . MET A 1 730 ? 15.150 2.441 44.482 1.00 85.81 730 MET A O 1
ATOM 5787 N N . ASN A 1 731 ? 15.695 0.532 43.423 1.00 85.31 731 ASN A N 1
ATOM 5788 C CA . ASN A 1 731 ? 14.509 0.509 42.555 1.00 85.31 731 ASN A CA 1
ATOM 5789 C C . ASN A 1 731 ? 13.424 -0.510 42.959 1.00 85.31 731 ASN A C 1
ATOM 5791 O O . ASN A 1 731 ? 12.256 -0.318 42.620 1.00 85.31 731 ASN A O 1
ATOM 5795 N N . PHE A 1 732 ? 13.762 -1.599 43.666 1.00 86.62 732 PHE A N 1
ATOM 5796 C CA . PHE A 1 732 ? 12.870 -2.768 43.784 1.00 86.62 732 PHE A CA 1
ATOM 5797 C C . PHE A 1 732 ? 12.588 -3.261 45.209 1.00 86.62 732 PHE A C 1
ATOM 5799 O O . PHE A 1 732 ? 11.779 -4.177 45.374 1.00 86.62 732 PHE A O 1
ATOM 5806 N N . ILE A 1 733 ? 13.158 -2.639 46.246 1.00 79.12 733 ILE A N 1
ATOM 5807 C CA . ILE A 1 733 ? 12.995 -3.099 47.639 1.00 79.12 733 ILE A CA 1
ATOM 5808 C C . ILE A 1 733 ? 11.537 -3.058 48.143 1.00 79.12 733 ILE A C 1
ATOM 5810 O O . ILE A 1 733 ? 11.159 -3.861 48.991 1.00 79.12 733 ILE A O 1
ATOM 5814 N N . GLY A 1 734 ? 10.708 -2.164 47.588 1.00 73.06 734 GLY A N 1
ATOM 5815 C CA . GLY A 1 734 ? 9.261 -2.072 47.836 1.00 73.06 734 GLY A CA 1
ATOM 5816 C C . GLY A 1 734 ? 8.387 -2.691 46.737 1.00 73.06 734 GLY A C 1
ATOM 5817 O O . GLY A 1 734 ? 7.185 -2.451 46.701 1.00 73.06 734 GLY A O 1
ATOM 5818 N N . CYS A 1 735 ? 8.962 -3.446 45.795 1.00 75.62 735 CYS A N 1
ATOM 5819 C CA . CYS A 1 735 ? 8.216 -3.989 44.661 1.00 75.62 735 CYS A CA 1
ATOM 5820 C C . CYS A 1 735 ? 7.522 -5.313 45.026 1.00 75.62 735 CYS A C 1
ATOM 5822 O O . CYS A 1 735 ? 8.194 -6.292 45.353 1.00 75.62 735 CYS A O 1
ATOM 5824 N N . HIS A 1 736 ? 6.192 -5.367 44.884 1.00 74.75 736 HIS A N 1
ATOM 5825 C CA . HIS A 1 736 ? 5.377 -6.581 45.076 1.00 74.75 736 HIS A CA 1
ATOM 5826 C C . HIS A 1 736 ? 5.521 -7.626 43.947 1.00 74.75 736 HIS A C 1
ATOM 5828 O O . HIS A 1 736 ? 4.912 -8.694 43.997 1.00 74.75 736 HIS A O 1
ATOM 5834 N N . MET A 1 737 ? 6.300 -7.343 42.898 1.00 78.88 737 MET A N 1
ATOM 5835 C CA . MET A 1 737 ? 6.556 -8.295 41.813 1.00 78.88 737 MET A CA 1
ATOM 5836 C C . MET A 1 737 ? 7.757 -9.174 42.168 1.00 78.88 737 MET A C 1
ATOM 5838 O O . MET A 1 737 ? 8.867 -8.677 42.319 1.00 78.88 737 MET A O 1
ATOM 5842 N N . ASN A 1 738 ? 7.584 -10.497 42.202 1.00 83.94 738 ASN A N 1
ATOM 5843 C CA . ASN A 1 738 ? 8.652 -11.441 42.581 1.00 83.94 738 ASN A CA 1
ATOM 5844 C C . ASN A 1 738 ? 9.851 -11.503 41.602 1.00 83.94 738 ASN A C 1
ATOM 5846 O O . ASN A 1 738 ? 10.834 -12.187 41.875 1.00 83.94 738 ASN A O 1
ATOM 5850 N N . MET A 1 739 ? 9.784 -10.847 40.436 1.00 86.56 739 MET A N 1
ATOM 5851 C CA . MET A 1 739 ? 10.779 -11.004 39.368 1.00 86.56 739 MET A CA 1
ATOM 5852 C C . MET A 1 739 ? 12.177 -10.444 39.729 1.00 86.56 739 MET A C 1
ATOM 5854 O O . MET A 1 739 ? 13.132 -11.220 39.623 1.00 86.56 739 MET A O 1
ATOM 5858 N N . PRO A 1 740 ? 12.338 -9.199 40.234 1.00 86.88 740 PRO A N 1
ATOM 5859 C CA . PRO A 1 740 ? 13.646 -8.685 40.656 1.00 86.88 740 PRO A CA 1
ATOM 5860 C C . PRO A 1 740 ? 14.196 -9.421 41.886 1.00 86.88 740 PRO A C 1
ATOM 5862 O O . PRO A 1 740 ? 15.391 -9.700 41.952 1.00 86.88 740 PRO A O 1
ATOM 5865 N N . TRP A 1 741 ? 13.322 -9.807 42.827 1.00 88.56 741 TRP A N 1
ATOM 5866 C CA . TRP A 1 741 ? 13.689 -10.601 44.006 1.00 88.56 741 TRP A CA 1
ATOM 5867 C C . TRP A 1 741 ? 14.305 -11.948 43.613 1.00 88.56 741 TRP A C 1
ATOM 5869 O O . TRP A 1 741 ? 15.394 -12.290 44.072 1.00 88.56 741 TRP A O 1
ATOM 5879 N N . ASN A 1 742 ? 13.655 -12.687 42.707 1.00 89.12 742 ASN A N 1
ATOM 5880 C CA . ASN A 1 742 ? 14.171 -13.954 42.190 1.00 89.12 742 ASN A CA 1
ATOM 5881 C C . ASN A 1 742 ? 15.517 -13.784 41.465 1.00 89.12 742 ASN A C 1
ATOM 5883 O O . ASN A 1 742 ? 16.390 -14.642 41.605 1.00 89.12 742 ASN A O 1
ATOM 5887 N N . ALA A 1 743 ? 15.711 -12.690 40.719 1.00 88.94 743 ALA A N 1
ATOM 5888 C CA . ALA A 1 743 ? 16.990 -12.397 40.072 1.00 88.94 743 ALA A CA 1
ATOM 5889 C C . ALA A 1 743 ? 18.103 -12.121 41.096 1.00 88.94 743 ALA A C 1
ATOM 5891 O O . ALA A 1 743 ? 19.178 -12.707 40.984 1.00 88.94 743 ALA A O 1
ATOM 5892 N N . MET A 1 744 ? 17.838 -11.318 42.133 1.00 91.75 744 MET A N 1
ATOM 5893 C CA . MET A 1 744 ? 18.826 -11.018 43.178 1.00 91.75 744 MET A CA 1
ATOM 5894 C C . MET A 1 744 ? 19.186 -12.259 44.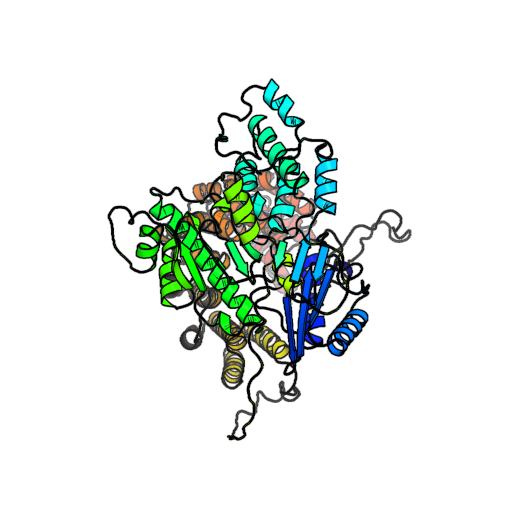012 1.00 91.75 744 MET A C 1
ATOM 5896 O O . MET A 1 744 ? 20.362 -12.514 44.276 1.00 91.75 744 MET A O 1
ATOM 5900 N N . ILE A 1 745 ? 18.192 -13.081 44.367 1.00 89.88 745 ILE A N 1
ATOM 5901 C CA . ILE A 1 745 ? 18.399 -14.365 45.058 1.00 89.88 745 ILE A CA 1
ATOM 5902 C C . ILE A 1 745 ? 19.224 -15.322 44.181 1.00 89.88 745 ILE A C 1
ATOM 5904 O O . ILE A 1 745 ? 20.166 -15.947 44.667 1.00 89.88 745 ILE A O 1
ATOM 5908 N N . SER A 1 746 ? 18.924 -15.410 42.879 1.00 88.00 746 SER A N 1
ATOM 5909 C CA . SER A 1 746 ? 19.713 -16.216 41.938 1.00 88.00 746 SER A CA 1
ATOM 5910 C C . SER A 1 746 ? 21.149 -15.704 41.788 1.00 88.00 746 SER A C 1
ATOM 5912 O O . SER A 1 746 ? 22.066 -16.515 41.653 1.00 88.00 746 SER A O 1
ATOM 5914 N N . GLY A 1 747 ? 21.357 -14.386 41.855 1.00 88.69 747 GLY A N 1
ATOM 5915 C CA . GLY A 1 747 ? 22.678 -13.763 41.845 1.00 88.69 747 GLY A CA 1
ATOM 5916 C C . GLY A 1 747 ? 23.517 -14.159 43.057 1.00 88.69 747 GLY A C 1
ATOM 5917 O O . GLY A 1 747 ? 24.603 -14.711 42.895 1.00 88.69 747 GLY A O 1
ATOM 5918 N N . TYR A 1 748 ? 22.988 -13.988 44.271 1.00 88.31 748 TYR A N 1
ATOM 5919 C CA . TYR A 1 748 ? 23.687 -14.415 45.489 1.00 88.31 748 TYR A CA 1
ATOM 5920 C C . TYR A 1 748 ? 23.951 -15.925 45.534 1.00 88.31 748 TYR A C 1
ATOM 5922 O O . TYR A 1 748 ? 25.028 -16.341 45.963 1.00 88.31 748 TYR A O 1
ATOM 5930 N N . ALA A 1 749 ? 23.026 -16.748 45.029 1.00 86.88 749 ALA A N 1
ATOM 5931 C CA . ALA A 1 749 ? 23.240 -18.187 44.899 1.00 86.88 749 ALA A CA 1
ATOM 5932 C C . ALA A 1 749 ? 24.403 -18.521 43.942 1.00 86.88 749 ALA A C 1
ATOM 5934 O O . ALA A 1 749 ? 25.210 -19.394 44.250 1.00 86.88 749 ALA A O 1
ATOM 5935 N N . GLN A 1 750 ? 24.537 -17.801 42.821 1.00 83.12 750 GLN A N 1
ATOM 5936 C CA . GLN A 1 750 ? 25.671 -17.944 41.892 1.00 83.12 750 GLN A CA 1
ATOM 5937 C C . GLN A 1 750 ? 27.003 -17.465 42.500 1.00 83.12 750 GLN A C 1
ATOM 5939 O O . GLN A 1 750 ? 28.057 -17.984 42.139 1.00 83.12 750 GLN A O 1
ATOM 5944 N N . CYS A 1 751 ? 26.965 -16.531 43.456 1.00 80.56 751 CYS A N 1
ATOM 5945 C CA . CYS A 1 751 ? 28.132 -16.065 44.213 1.00 80.56 751 CYS A CA 1
ATOM 5946 C C . CYS A 1 751 ? 28.459 -16.906 45.469 1.00 80.56 751 CYS A C 1
ATOM 5948 O O . CYS A 1 751 ? 29.387 -16.556 46.194 1.00 80.56 751 CYS A O 1
ATOM 5950 N N . ASN A 1 752 ? 27.737 -18.006 45.734 1.00 81.88 752 ASN A N 1
ATOM 5951 C CA . ASN A 1 752 ? 27.836 -18.832 46.953 1.00 81.88 752 ASN A CA 1
ATOM 5952 C C . ASN A 1 752 ? 27.526 -18.094 48.281 1.00 81.88 752 ASN A C 1
ATOM 5954 O O . ASN A 1 752 ? 27.917 -18.545 49.358 1.00 81.88 752 ASN A O 1
ATOM 5958 N N . CYS A 1 753 ? 26.773 -16.994 48.228 1.00 84.25 753 CYS A N 1
ATOM 5959 C CA . CYS A 1 753 ? 26.343 -16.200 49.385 1.00 84.25 753 CYS A CA 1
ATOM 5960 C C . CYS A 1 753 ? 25.068 -16.794 50.017 1.00 84.25 753 CYS A C 1
ATOM 5962 O O . CYS A 1 753 ? 23.956 -16.288 49.841 1.00 84.25 753 CYS A O 1
ATOM 5964 N N . SER A 1 754 ? 25.201 -17.941 50.691 1.00 81.06 754 SER A N 1
ATOM 5965 C CA . SER A 1 754 ? 24.051 -18.735 51.157 1.00 81.06 754 SER A CA 1
ATOM 5966 C C . SER A 1 754 ? 23.219 -18.078 52.265 1.00 81.06 754 SER A C 1
ATOM 5968 O O . SER A 1 754 ? 22.043 -18.412 52.409 1.00 81.06 754 SER A O 1
ATOM 5970 N N . GLN A 1 755 ? 23.799 -17.166 53.050 1.00 83.31 755 GLN A N 1
ATOM 5971 C CA . GLN A 1 755 ? 23.078 -16.467 54.116 1.00 83.31 755 GLN A CA 1
ATOM 5972 C C . GLN A 1 755 ? 22.156 -15.388 53.529 1.00 83.31 755 GLN A C 1
ATOM 5974 O O . GLN A 1 755 ? 20.961 -15.352 53.824 1.00 83.31 755 GLN A O 1
ATOM 5979 N N . GLU A 1 756 ? 22.684 -14.575 52.618 1.00 85.81 756 GLU A N 1
ATOM 5980 C CA . GLU A 1 756 ? 21.981 -13.496 51.924 1.00 85.81 756 GLU A CA 1
ATOM 5981 C C . GLU A 1 756 ? 20.817 -14.026 51.072 1.00 85.81 756 GLU A C 1
ATOM 5983 O O . GLU A 1 756 ? 19.760 -13.396 51.004 1.00 85.81 756 GLU A O 1
ATOM 5988 N N . VAL A 1 757 ? 20.973 -15.220 50.483 1.00 86.38 757 VAL A N 1
ATOM 5989 C CA . VAL A 1 757 ? 19.893 -15.968 49.809 1.00 86.38 757 VAL A CA 1
ATOM 5990 C C . VAL A 1 757 ? 18.707 -16.218 50.746 1.00 86.38 757 VAL A C 1
ATOM 5992 O O . VAL A 1 757 ? 17.563 -15.958 50.366 1.00 86.38 757 VAL A O 1
ATOM 5995 N N . LEU A 1 758 ? 18.959 -16.711 51.963 1.00 83.88 758 LEU A N 1
ATOM 5996 C CA . LEU A 1 758 ? 17.906 -17.012 52.938 1.00 83.88 758 LEU A CA 1
ATOM 5997 C C . LEU A 1 758 ? 17.250 -15.730 53.465 1.00 83.88 758 LEU A C 1
ATOM 5999 O O . LEU A 1 758 ? 16.022 -15.654 53.527 1.00 83.88 758 LEU A O 1
ATOM 6003 N N . GLU A 1 759 ? 18.046 -14.708 53.784 1.00 86.44 759 GLU A N 1
ATOM 6004 C CA . GLU A 1 759 ? 17.546 -13.415 54.263 1.00 86.44 759 GLU A CA 1
ATOM 6005 C C . GLU A 1 759 ? 16.644 -12.721 53.227 1.00 86.44 759 GLU A C 1
ATOM 6007 O O . GLU A 1 759 ? 15.547 -12.266 53.567 1.00 86.44 759 GLU A O 1
ATOM 6012 N N . LEU A 1 760 ? 17.050 -12.681 51.952 1.00 85.12 760 LEU A N 1
ATOM 6013 C CA . LEU A 1 760 ? 16.229 -12.109 50.880 1.00 85.12 760 LEU A CA 1
ATOM 6014 C C . LEU A 1 760 ? 14.988 -12.945 50.571 1.00 85.12 760 LEU A C 1
ATOM 6016 O O . LEU A 1 760 ? 13.931 -12.369 50.317 1.00 85.12 760 LEU A O 1
ATOM 6020 N N . TYR A 1 761 ? 15.072 -14.276 50.630 1.00 84.62 761 TYR A N 1
ATOM 6021 C CA . TYR A 1 761 ? 13.905 -15.136 50.431 1.00 84.62 761 TYR A CA 1
ATOM 6022 C C . TYR A 1 761 ? 12.840 -14.922 51.518 1.00 84.62 761 TYR A C 1
ATOM 6024 O O . TYR A 1 761 ? 11.650 -14.831 51.208 1.00 84.62 761 TYR A O 1
ATOM 6032 N N . VAL A 1 762 ? 13.249 -14.768 52.783 1.00 84.44 762 VAL A N 1
ATOM 6033 C CA . VAL A 1 762 ? 12.329 -14.427 53.882 1.00 84.44 762 VAL A CA 1
ATOM 6034 C C . VAL A 1 762 ? 11.699 -13.049 53.657 1.00 84.44 762 VAL A C 1
ATOM 6036 O O . VAL A 1 762 ? 10.476 -12.932 53.739 1.00 84.44 762 VAL A O 1
ATOM 6039 N N . ARG A 1 763 ? 12.487 -12.024 53.299 1.00 83.12 763 ARG A N 1
ATOM 6040 C CA . ARG A 1 763 ? 11.960 -10.678 52.990 1.00 83.12 763 ARG A CA 1
ATOM 6041 C C . ARG A 1 763 ? 10.976 -10.687 51.815 1.00 83.12 763 ARG A C 1
ATOM 6043 O O . ARG A 1 763 ? 9.907 -10.094 51.931 1.00 83.12 763 ARG A O 1
ATOM 6050 N N . MET A 1 764 ? 11.275 -11.419 50.739 1.00 83.25 764 MET A N 1
ATOM 6051 C CA . MET A 1 764 ? 10.370 -11.589 49.595 1.00 83.25 764 MET A CA 1
ATOM 6052 C C . MET A 1 764 ? 9.028 -12.195 50.024 1.00 83.25 764 MET A C 1
ATOM 6054 O O . MET A 1 764 ? 7.979 -11.721 49.600 1.00 83.25 764 MET A O 1
ATOM 6058 N N . ARG A 1 765 ? 9.038 -13.215 50.897 1.00 79.50 765 ARG A N 1
ATOM 6059 C CA . ARG A 1 765 ? 7.800 -13.837 51.399 1.00 79.50 765 ARG A CA 1
ATOM 6060 C C . ARG A 1 765 ? 6.966 -12.919 52.291 1.00 79.50 765 ARG A C 1
ATOM 6062 O O . ARG A 1 765 ? 5.753 -13.088 52.311 1.00 79.50 765 ARG A O 1
ATOM 6069 N N . VAL A 1 766 ? 7.588 -11.986 53.011 1.00 77.06 766 VAL A N 1
ATOM 6070 C CA . VAL A 1 766 ? 6.878 -10.974 53.814 1.00 77.06 766 VAL A CA 1
ATOM 6071 C C . VAL A 1 766 ? 6.284 -9.874 52.926 1.00 77.06 766 VAL A C 1
ATOM 6073 O O . VAL A 1 766 ? 5.196 -9.402 53.215 1.00 77.06 766 VAL A O 1
ATOM 6076 N N . ASN A 1 767 ? 6.953 -9.507 51.828 1.00 70.06 767 ASN A N 1
ATOM 6077 C CA . ASN A 1 767 ? 6.516 -8.451 50.898 1.00 70.06 767 ASN A CA 1
ATOM 6078 C C . ASN A 1 767 ? 5.471 -8.908 49.847 1.00 70.06 767 ASN A C 1
ATOM 6080 O O . ASN A 1 767 ? 4.978 -8.104 49.051 1.00 70.06 767 ASN A O 1
ATOM 6084 N N . ALA A 1 768 ? 5.173 -10.211 49.810 1.00 58.59 768 ALA A N 1
ATOM 6085 C CA . ALA A 1 768 ? 4.189 -10.843 48.926 1.00 58.59 768 ALA A CA 1
ATOM 6086 C C . ALA A 1 768 ? 2.834 -11.126 49.617 1.00 58.59 768 ALA A C 1
ATOM 6088 O O . ALA A 1 768 ? 2.003 -11.845 49.055 1.00 58.59 768 ALA A O 1
ATOM 6089 N N . ILE A 1 769 ? 2.648 -10.601 50.835 1.00 45.69 769 ILE A N 1
ATOM 6090 C CA . ILE A 1 769 ? 1.415 -10.606 51.641 1.00 45.69 769 ILE A CA 1
ATOM 6091 C C . ILE A 1 769 ? 0.920 -9.160 51.734 1.00 45.69 769 ILE A C 1
ATOM 6093 O O . ILE A 1 769 ? -0.304 -8.970 51.572 1.00 45.69 769 ILE A O 1
#

InterPro domains:
  IPR002885 Pentatricopeptide repeat [PF01535] (709-729)
  IPR002885 Pentatricopeptide repeat [PF01535] (741-766)
  IPR002885 Pentatricopeptide repeat [PF13041] (532-578)
  IPR002885 Pentatricopeptide repeat [PF13041] (634-680)
  IPR002885 Pentatricopeptide repeat [PS51375] (533-567)
  IPR002885 Pentatricopeptide repeat [PS51375] (634-668)
  IPR002885 Pentatricopeptide repeat [TIGR00756] (535-569)
  IPR002885 Pentatricopeptide repeat [TIGR00756] (636-669)
  IPR002885 Pentatricopeptide repeat [TIGR00756] (741-765)
  IPR011990 Tetratricopeptide-like helical domain superfamily [G3DSA:1.25.40.10] (443-585)
  IPR011990 Tetratricopeptide-like helical domain superfamily [G3DSA:1.25.40.10] (586-692)
  IPR011990 Tetratricopeptide-like helical domain superfamily [G3DSA:1.25.40.10] (693-767)
  IPR013103 Reverse transcriptase, RNA-dependent DNA polymerase [PF07727] (1-165)
  IPR043502 DNA/RNA polymerase superfamily [SSF56672] (1-346)
  IPR046960 Pentatricopeptide repeat-containing protein At4g14850-like, plant [PTHR47926] (470-682)

Organism: NCBI:txid347529

Foldseek 3Di:
DFFPQLLQLFADPDWDWAQQDVVRQDPVCNPDIDTDRTGHPPDPCSQVSSLVSVQVQVVVVVWDADPLWRQWIWHDDPQWIWIWGDDRGDIDIFIDDPVVSVVSVVSVVVSGVDDDPDPPQDDPQWGWDDPAVLLKIWIANLVLLCVLCVVQVNLPPAAALALADFPDDDDPVQFDPDPVQQVVCVPPPQLVLLVSVVQCCLFWCVLCQQLSQRLVVCVVTDGVSSVVSSSSNSSNCSNQRQWTQMAAADDWAFEFQTFTAHNQATQEGHQHDDPDDQPDPLLNRLQRVLVVLVVLLSVLSSVVSSVQDPCSVAAAEHEYADPSSLCVLQDVDDDPNCVPRDVSSNVSNVSVVVRNHHYHYDHPLPHLCPSSHHTDDSVSSVVSCVSNRTDRDDPPDDDDDHTAVCQRSCQSGDVPGHGDDDDDDDDDDDDDDDDDDDDDDDDDDDPPVCVVPVPDDPPDDDPVVLVVLLVVLVVCLVVLPPPVLVVSVVVLVVDDDDLVSSQSNLLSSLLSCLSSVNNVVSVVSLVPRPDAALSSLLSNLQSCLVNLVLVSSVVSVVVCVVVVHDHDLSSLLSQLSSCLSVLPVVSLVVSVVVCVVVVVLQPQSNLLSNLLSCLSNLNLVVSVVSVVPHPDDAQSSLLSNLLSCLVNLVLVVSLVSLVVCVVVPHQHDLSSLLSNLSSLLSVLDVPSLVVSVVSCVVVVNLLPLSNVLSSLLSCLSNVNLVSSVVSCVVRPLLPLDCRSLVSNLVSCVSVVVVVVNVVSVVSNVVSND

Radius of gyration: 32.59 Å; chains: 1; bounding box: 80×63×94 Å